Protein AF-A0A810N8V6-F1 (afdb_monomer)

Nearest PDB structures (foldseek):
  2ius-assembly6_F  TM=7.523E-01  e=1.263E-11  Escherichia coli
  6sgz-assembly1_J  TM=6.061E-01  e=1.588E-03  Mycolicibacterium smegmatis MC2 155
  3io5-assembly1_B  TM=4.796E-01  e=1.203E-01  Tequatrovirus T4
  6xav-assembly1_A  TM=4.890E-01  e=9.787E-02  Escherichia coli K-12
  3k6c-assembly1_A  TM=7.270E-01  e=9.592E+00  Nitrosomonas europaea

Mean predicted aligned error: 21.1 Å

Radius of gyration: 63.42 Å; Cα contacts (8 Å, |Δi|>4): 2040; chains: 1; bounding box: 118×64×229 Å

Solvent-accessible surface area (backbone atoms only — not comparable to full-atom values): 68184 Å² total; per-residue (Å²): 137,51,73,66,54,55,51,58,44,53,60,45,55,66,49,69,72,46,63,60,70,58,46,52,49,51,37,53,52,29,50,57,47,32,54,49,38,54,48,51,62,73,71,54,90,54,77,85,54,48,65,56,44,47,52,52,31,54,50,33,51,50,52,32,50,54,45,49,53,50,50,51,52,51,49,51,50,35,38,74,74,73,64,51,84,79,88,74,75,79,82,73,81,77,78,79,77,77,89,75,78,85,81,88,84,80,93,77,92,73,85,80,90,84,82,79,86,78,96,72,89,76,84,57,65,48,29,52,52,46,15,48,29,54,75,46,66,84,70,71,84,83,69,95,64,90,48,54,92,37,30,66,52,38,43,33,52,38,17,47,21,53,58,71,70,36,64,70,53,35,48,47,66,60,36,50,38,56,54,76,38,52,48,34,19,58,67,57,25,55,62,55,41,34,54,52,45,15,66,75,65,76,43,75,55,38,73,85,44,46,68,60,51,47,76,70,38,53,67,68,47,37,76,65,28,67,60,56,62,79,64,42,61,55,44,54,46,27,56,47,21,74,39,79,64,76,86,74,62,92,88,57,79,85,79,61,75,58,57,53,10,52,50,38,27,50,51,40,9,52,48,30,50,76,68,71,51,59,56,71,82,77,55,83,94,80,79,84,81,93,82,86,82,83,88,82,87,90,82,88,87,88,87,88,87,87,83,85,88,79,87,81,82,86,88,86,88,83,89,80,91,89,90,92,81,90,87,88,84,89,88,87,88,80,88,88,82,88,82,87,80,93,80,61,63,68,61,56,49,64,48,55,54,50,53,54,50,47,54,52,52,50,64,48,47,56,56,47,54,53,50,48,54,51,44,52,62,45,53,56,46,49,50,53,51,51,61,50,55,68,51,46,58,61,52,54,49,48,53,50,53,52,50,47,48,58,49,51,51,57,46,48,54,51,50,42,58,51,42,51,54,46,31,57,48,37,49,70,38,8,52,58,22,17,48,48,56,80,95,74,51,54,74,43,53,46,56,60,52,58,77,70,40,32,35,44,54,28,26,32,76,52,90,99,44,79,67,26,61,32,66,44,46,36,66,58,57,15,23,39,38,43,46,70,77,32,61,68,64,42,53,27,47,51,53,36,52,52,49,25,54,57,22,28,34,45,67,70,40,58,32,38,36,38,34,16,57,85,58,76,40,57,95,48,55,53,50,52,54,18,34,90,56,74,34,35,45,81,39,57,73,86,38,60,54,60,56,39,50,54,51,48,54,47,44,50,50,38,51,63,74,73,29,61,81,82,34,93,22,53,65,55,41,7,60,74,66,57,46,65,94,68,58,37,36,38,39,34,37,46,45,70,77,87,71,49,76,64,48,47,56,38,51,55,47,42,66,75,52,14,23,41,58,28,33,32,44,43,31,28,76,58,89,76,77,88,42,96,44,36,39,36,39,38,24,37,92,94,51,28,28,41,37,44,73,86,45,66,94,68,36,51,67,30,51,63,56,77,61,66,55,62,66,60,47,33,50,52,26,42,52,36,23,52,49,47,64,67,47,76,81,68,56,59,46,72,76,48,43,64,57,87,87,54,43,47,68,51,76,46,58,77,30,47,71,28,33,47,27,34,24,98,82,76,43,76,35,70,50,62,40,20,78,74,33,27,20,37,38,36,31,23,40,87,94,28,44,63,70,30,50,52,38,31,40,52,53,22,35,62,37,30,29,36,60,67,40,31,33,35,36,40,37,31,41,42,93,51,69,79,70,56,75,44,26,64,45,100,85,50,80,48,29,37,48,31,31,54,36,35,37,25,31,32,64,86,40,44,58,38,58,38,28,46,46,53,48,53,54,49,52,49,47,58,46,51,55,53,19,54,75,70,77,37,76,36,45,46,52,32,44,74,79,36,72,92,51,93,74,43,34,35,42,38,35,30,36,40,44,38,62,48,52,54,80,85,56,71,62,20,51,53,39,50,55,43,48,38,51,41,56,71,56,18,33,46,58,33,40,26,49,35,40,26,35,58,46,65,63,48,49,50,65,48,64,79,36,58,78,47,52,69,38,36,20,20,22,35,25,18,29,61,30,62,85,62,37,32,99,89,39,62,71,23,60,81,40,50,82,43,29,33,39,39,15,57,56,50,15,40,69,91,36,60,42,57,26,39,39,29,69,35,69,54,64,66,70,46,51,52,52,30,50,49,49,37,71,69,45,61,95,83,58,56,81,29,48,72,44,49,59,87,59,72,52,46,54,89,76,30,62,60,55,68,71,50,55,46,58,86,87,72,55,80,63,63,93,90,54,39,60,45,28,30,38,18,37,34,60,49,83,80,57,48,51,44,64,49,62,48,42,71,36,75,12,40,23,38,38,35,32,27,74,57,57,71,56,49,47,13,25,52,42,37,24,50,57,38,41,53,43,43,46,55,93,82,55,43,43,35,40,40,30,44,36,40,83,90,44,41,70,58,52,47,61,40,44,65,75,43,53,87,35,40,44,84,40,33,54,83,48,43,32,54,53,26,42,53,53,34,46,33,73,68,77,66,70,53,88,49,40,34,40,38,41,33,40,32,56,66,61,30,51,67,51,22,60,40,75,49,98,92,38,28,18,42,56,24,44,52,48,33,43,54,56,19,11,60,50,38,31,30,48,41,34,28,23,69,28,74,66,53,50,33,45,62,60,60,30,95,83,37,75,55,68,37,45,33,24,39,36,32,33,65,51,49,21,74,64,44,36,79,70,76,47,73,84,91,64,86,43,60,97,51,77,55,46,90,73,34,26,44,36,37,38,70,92,78,45,95,60,69,44,55,26,30,35,21,44,82,126

Structure (mmCIF, N/CA/C/O backbone):
data_AF-A0A810N8V6-F1
#
_entry.id   AF-A0A810N8V6-F1
#
loop_
_atom_site.group_PDB
_atom_site.id
_atom_site.type_symbol
_atom_site.label_atom_id
_atom_site.label_alt_id
_atom_site.label_comp_id
_atom_site.label_asym_id
_atom_site.label_entity_id
_atom_site.label_seq_id
_atom_site.pdbx_PDB_ins_code
_atom_site.Cartn_x
_atom_site.Cartn_y
_atom_site.Cartn_z
_atom_site.occupancy
_atom_site.B_iso_or_equiv
_atom_site.auth_seq_id
_atom_site.auth_comp_id
_atom_site.auth_asym_id
_atom_site.auth_atom_id
_atom_site.pdbx_PDB_model_num
ATOM 1 N N . MET A 1 1 ? 67.828 -6.777 -132.792 1.00 45.94 1 MET A N 1
ATOM 2 C CA . MET A 1 1 ? 66.976 -6.906 -131.597 1.00 45.94 1 MET A CA 1
ATOM 3 C C . MET A 1 1 ? 65.536 -7.012 -132.075 1.00 45.94 1 MET A C 1
ATOM 5 O O . MET A 1 1 ? 65.231 -6.518 -133.157 1.00 45.94 1 MET A O 1
ATOM 9 N N . SER A 1 2 ? 64.736 -7.817 -131.392 1.00 46.09 2 SER A N 1
ATOM 10 C CA . SER A 1 2 ? 63.468 -8.371 -131.857 1.00 46.09 2 SER A CA 1
ATOM 11 C C . SER A 1 2 ? 62.278 -7.572 -131.338 1.00 46.09 2 SER A C 1
ATOM 13 O O . SER A 1 2 ? 62.307 -7.073 -130.220 1.00 46.09 2 SER A O 1
ATOM 15 N N . ILE A 1 3 ? 61.170 -7.593 -132.080 1.00 50.22 3 ILE A N 1
ATOM 16 C CA . ILE A 1 3 ? 59.855 -7.134 -131.597 1.00 50.22 3 ILE A CA 1
ATOM 17 C C . ILE A 1 3 ? 59.460 -7.860 -130.290 1.00 50.22 3 ILE A C 1
ATOM 19 O O . ILE A 1 3 ? 58.749 -7.309 -129.458 1.00 50.22 3 ILE A O 1
ATOM 23 N N . ILE A 1 4 ? 59.969 -9.080 -130.072 1.00 52.72 4 ILE A N 1
ATOM 24 C CA . ILE A 1 4 ? 59.790 -9.846 -128.827 1.00 52.72 4 ILE A CA 1
ATOM 25 C C . ILE A 1 4 ? 60.545 -9.206 -127.645 1.00 52.72 4 ILE A C 1
ATOM 27 O O . ILE A 1 4 ? 60.079 -9.295 -126.513 1.00 52.72 4 ILE A O 1
ATOM 31 N N . GLU A 1 5 ? 61.679 -8.540 -127.885 1.00 50.66 5 GLU A N 1
ATOM 32 C CA . GLU A 1 5 ? 62.449 -7.845 -126.844 1.00 50.66 5 GLU A CA 1
ATOM 33 C C . GLU A 1 5 ? 61.759 -6.533 -126.439 1.00 50.66 5 GLU A C 1
ATOM 35 O O . GLU A 1 5 ? 61.602 -6.293 -125.244 1.00 50.66 5 GLU A O 1
ATOM 40 N N . ASP A 1 6 ? 61.242 -5.754 -127.399 1.00 51.00 6 ASP A N 1
ATOM 41 C CA . ASP A 1 6 ? 60.481 -4.522 -127.124 1.00 51.00 6 ASP A CA 1
ATOM 42 C C . ASP A 1 6 ? 59.136 -4.809 -126.431 1.00 51.00 6 ASP A C 1
ATOM 44 O O . ASP A 1 6 ? 58.796 -4.172 -125.433 1.00 51.00 6 ASP A O 1
ATOM 48 N N . ILE A 1 7 ? 58.384 -5.821 -126.888 1.00 56.03 7 ILE A N 1
ATOM 49 C CA . ILE A 1 7 ? 57.173 -6.287 -126.186 1.00 56.03 7 ILE A CA 1
ATOM 50 C C . ILE A 1 7 ? 57.547 -6.819 -124.795 1.00 56.03 7 ILE A C 1
ATOM 52 O O . ILE A 1 7 ? 56.878 -6.506 -123.813 1.00 56.03 7 ILE A O 1
ATOM 56 N N . GLY A 1 8 ? 58.650 -7.562 -124.682 1.00 51.91 8 GLY A N 1
ATOM 57 C CA . GLY A 1 8 ? 59.185 -8.040 -123.408 1.00 51.91 8 GLY A CA 1
ATOM 58 C C . GLY A 1 8 ? 59.724 -6.936 -122.490 1.00 51.91 8 GLY A C 1
ATOM 59 O O . GLY A 1 8 ? 59.955 -7.209 -121.313 1.00 51.91 8 GLY A O 1
ATOM 60 N N . ALA A 1 9 ? 59.939 -5.714 -122.981 1.00 54.56 9 ALA A N 1
ATOM 61 C CA . ALA A 1 9 ? 60.251 -4.533 -122.178 1.00 54.56 9 ALA A CA 1
ATOM 62 C C . ALA A 1 9 ? 58.965 -3.813 -121.744 1.00 54.56 9 ALA A C 1
ATOM 64 O O . ALA A 1 9 ? 58.788 -3.551 -120.557 1.00 54.56 9 ALA A O 1
ATOM 65 N N . LEU A 1 10 ? 58.024 -3.592 -122.670 1.00 53.19 10 LEU A N 1
ATOM 66 C CA . LEU A 1 10 ? 56.715 -2.986 -122.388 1.00 53.19 10 LEU A CA 1
ATOM 67 C C . LEU A 1 10 ? 55.891 -3.792 -121.370 1.00 53.19 10 LEU A C 1
ATOM 69 O O . LEU A 1 10 ? 55.292 -3.208 -120.473 1.00 53.19 10 LEU A O 1
ATOM 73 N N . VAL A 1 11 ? 55.898 -5.126 -121.461 1.00 54.75 11 VAL A N 1
ATOM 74 C CA . VAL A 1 11 ? 55.199 -6.008 -120.505 1.00 54.75 11 VAL A CA 1
ATOM 75 C C . VAL A 1 11 ? 55.878 -6.024 -119.126 1.00 54.75 11 VAL A C 1
ATOM 77 O O . VAL A 1 11 ? 55.204 -6.280 -118.135 1.00 54.75 11 VAL A O 1
ATOM 80 N N . ARG A 1 12 ? 57.178 -5.698 -119.031 1.00 54.50 12 ARG A N 1
ATOM 81 C CA . ARG A 1 12 ? 57.859 -5.491 -117.739 1.00 54.50 12 ARG A CA 1
ATOM 82 C C . ARG A 1 12 ? 57.558 -4.114 -117.147 1.00 54.50 12 ARG A C 1
ATOM 84 O O . ARG A 1 12 ? 57.139 -4.060 -116.001 1.00 54.50 12 ARG A O 1
ATOM 91 N N . ALA A 1 13 ? 57.632 -3.041 -117.935 1.00 54.59 13 ALA A N 1
ATOM 92 C CA . ALA A 1 13 ? 57.249 -1.702 -117.476 1.00 54.59 13 ALA A CA 1
ATOM 93 C C . ALA A 1 13 ? 55.793 -1.660 -116.964 1.00 54.59 13 ALA A C 1
ATOM 95 O O . ALA A 1 13 ? 55.529 -1.173 -115.870 1.00 54.59 13 ALA A O 1
ATOM 96 N N . ALA A 1 14 ? 54.859 -2.285 -117.691 1.00 53.22 14 ALA A N 1
ATOM 97 C CA . ALA A 1 14 ? 53.463 -2.413 -117.265 1.00 53.22 14 ALA A CA 1
ATOM 98 C C . ALA A 1 14 ? 53.242 -3.366 -116.067 1.00 53.22 14 ALA A C 1
ATOM 100 O O . ALA A 1 14 ? 52.138 -3.412 -115.526 1.00 53.22 14 ALA A O 1
ATOM 101 N N . ALA A 1 15 ? 54.256 -4.142 -115.664 1.00 54.34 15 ALA A N 1
ATOM 102 C CA . ALA A 1 15 ? 54.246 -4.937 -114.436 1.00 54.34 15 ALA A CA 1
ATOM 103 C C . ALA A 1 15 ? 54.852 -4.166 -113.248 1.00 54.34 15 ALA A C 1
ATOM 105 O O . ALA A 1 15 ? 54.362 -4.321 -112.132 1.00 54.34 15 ALA A O 1
ATOM 106 N N . ASP A 1 16 ? 55.849 -3.307 -113.486 1.00 56.72 16 ASP A N 1
ATOM 107 C CA . ASP A 1 16 ? 56.419 -2.401 -112.478 1.00 56.72 16 ASP A CA 1
ATOM 108 C C . ASP A 1 16 ? 55.405 -1.321 -112.031 1.00 56.72 16 ASP A C 1
ATOM 110 O O . ASP A 1 16 ? 55.405 -0.919 -110.868 1.00 56.72 16 ASP A O 1
ATOM 114 N N . ASP A 1 17 ? 54.480 -0.918 -112.915 1.00 55.84 17 ASP A N 1
ATOM 115 C CA . ASP A 1 17 ? 53.338 -0.039 -112.596 1.00 55.84 17 ASP A CA 1
ATOM 116 C C . ASP A 1 17 ? 52.238 -0.716 -111.740 1.00 55.84 17 ASP A C 1
ATOM 118 O O . ASP A 1 17 ? 51.330 -0.041 -111.240 1.00 55.84 17 ASP A O 1
ATOM 122 N N . LEU A 1 18 ? 52.271 -2.043 -111.540 1.00 57.22 18 LEU A N 1
ATOM 123 C CA . LEU A 1 18 ? 51.284 -2.724 -110.692 1.00 57.22 18 LEU A CA 1
ATOM 124 C C . LEU A 1 18 ? 51.593 -2.485 -109.202 1.00 57.22 18 LEU A C 1
ATOM 126 O O . LEU A 1 18 ? 52.727 -2.677 -108.761 1.00 57.22 18 LEU A O 1
ATOM 130 N N . PRO A 1 19 ? 50.591 -2.168 -108.356 1.00 64.19 19 PRO A N 1
ATOM 131 C CA . PRO A 1 19 ? 50.809 -1.743 -106.970 1.00 64.19 19 PRO A CA 1
ATOM 132 C C . PRO A 1 19 ? 51.178 -2.889 -106.004 1.00 64.19 19 PRO A C 1
ATOM 134 O O . PRO A 1 19 ? 50.868 -2.812 -104.817 1.00 64.19 19 PRO A O 1
ATOM 137 N N . ALA A 1 20 ? 51.842 -3.953 -106.465 1.00 62.75 20 ALA A N 1
ATOM 138 C CA . ALA A 1 20 ? 52.192 -5.132 -105.667 1.00 62.75 20 ALA A CA 1
ATOM 139 C C . ALA A 1 20 ? 52.980 -4.773 -104.392 1.00 62.75 20 ALA A C 1
ATOM 141 O O . ALA A 1 20 ? 52.662 -5.258 -103.305 1.00 62.75 20 ALA A O 1
ATOM 142 N N . ASP A 1 21 ? 53.948 -3.859 -104.503 1.00 57.22 21 ASP A N 1
ATOM 143 C CA . ASP A 1 21 ? 54.753 -3.399 -103.367 1.00 57.22 21 ASP A CA 1
ATOM 144 C C . ASP A 1 21 ? 53.947 -2.505 -102.400 1.00 57.22 21 ASP A C 1
ATOM 146 O O . ASP A 1 21 ? 54.147 -2.533 -101.185 1.00 57.22 21 ASP A O 1
ATOM 150 N N . GLN A 1 22 ? 52.955 -1.765 -102.912 1.00 64.81 22 GLN A N 1
ATOM 151 C CA . GLN A 1 22 ? 52.027 -0.978 -102.091 1.00 64.81 22 GLN A CA 1
ATOM 152 C C . GLN A 1 22 ? 51.029 -1.882 -101.349 1.00 64.81 22 GLN A C 1
ATOM 154 O O . GLN A 1 22 ? 50.771 -1.664 -100.167 1.00 64.81 22 GLN A O 1
ATOM 159 N N . VAL A 1 23 ? 50.524 -2.934 -102.005 1.00 66.25 23 VAL A N 1
ATOM 160 C CA . VAL A 1 23 ? 49.670 -3.973 -101.404 1.00 66.25 23 VAL A CA 1
ATOM 161 C C . VAL A 1 23 ? 50.425 -4.723 -100.303 1.00 66.25 23 VAL A C 1
ATOM 163 O O . VAL A 1 23 ? 49.883 -4.905 -99.214 1.00 66.25 23 VAL A O 1
ATOM 166 N N . ALA A 1 24 ? 51.694 -5.082 -100.530 1.00 62.81 24 ALA A N 1
ATOM 167 C CA . ALA A 1 24 ? 52.543 -5.721 -99.524 1.00 62.81 24 ALA A CA 1
ATOM 168 C C . ALA A 1 24 ? 52.785 -4.821 -98.294 1.00 62.81 24 ALA A C 1
ATOM 170 O O . ALA A 1 24 ? 52.676 -5.283 -97.155 1.00 62.81 24 ALA A O 1
ATOM 171 N N . ARG A 1 25 ? 53.038 -3.520 -98.497 1.00 64.06 25 ARG A N 1
ATOM 172 C CA . ARG A 1 25 ? 53.161 -2.542 -97.398 1.00 64.06 25 ARG A CA 1
ATOM 173 C C . ARG A 1 25 ? 51.830 -2.324 -96.670 1.00 64.06 25 ARG A C 1
ATOM 175 O O . ARG A 1 25 ? 51.817 -2.249 -95.445 1.00 64.06 25 ARG A O 1
ATOM 182 N N . ALA A 1 26 ? 50.704 -2.264 -97.383 1.00 61.84 26 ALA A N 1
ATOM 183 C CA . ALA A 1 26 ? 49.375 -2.147 -96.778 1.00 61.84 26 ALA A CA 1
ATOM 184 C C . ALA A 1 26 ? 49.026 -3.372 -95.910 1.00 61.84 26 ALA A C 1
ATOM 186 O O . ALA A 1 26 ? 48.481 -3.215 -94.819 1.00 61.84 26 ALA A O 1
ATOM 187 N N . LEU A 1 27 ? 49.407 -4.575 -96.353 1.00 64.88 27 LEU A N 1
ATOM 188 C CA . LEU A 1 27 ? 49.325 -5.817 -95.579 1.00 64.88 27 LEU A CA 1
ATOM 189 C C . LEU A 1 27 ? 50.144 -5.758 -94.284 1.00 64.88 27 LEU A C 1
ATOM 191 O O . LEU A 1 27 ? 49.609 -6.053 -93.218 1.00 64.88 27 LEU A O 1
ATOM 195 N N . ASP A 1 28 ? 51.409 -5.341 -94.357 1.00 64.06 28 ASP A N 1
ATOM 196 C CA . ASP A 1 28 ? 52.279 -5.165 -93.186 1.00 64.06 28 ASP A CA 1
ATOM 197 C C . ASP A 1 28 ? 51.711 -4.132 -92.191 1.00 64.06 28 ASP A C 1
ATOM 199 O O . ASP A 1 28 ? 51.646 -4.390 -90.986 1.00 64.06 28 ASP A O 1
ATOM 203 N N . HIS A 1 29 ? 51.213 -2.996 -92.689 1.00 60.81 29 HIS A N 1
ATOM 204 C CA . HIS A 1 29 ? 50.565 -1.976 -91.864 1.00 60.81 29 HIS A CA 1
ATOM 205 C C . HIS A 1 29 ? 49.273 -2.475 -91.198 1.00 60.81 29 HIS A C 1
ATOM 207 O O . HIS A 1 29 ? 49.065 -2.196 -90.016 1.00 60.81 29 HIS A O 1
ATOM 213 N N . LEU A 1 30 ? 48.425 -3.228 -91.907 1.00 65.94 30 LEU A N 1
ATOM 214 C CA . LEU A 1 30 ? 47.201 -3.809 -91.342 1.00 65.94 30 LEU A CA 1
ATOM 215 C C . LEU A 1 30 ? 47.496 -4.929 -90.343 1.00 65.94 30 LEU A C 1
ATOM 217 O O . LEU A 1 30 ? 46.826 -5.007 -89.316 1.00 65.94 30 LEU A O 1
ATOM 221 N N . GLN A 1 31 ? 48.524 -5.746 -90.580 1.00 64.62 31 GLN A N 1
ATOM 222 C CA . GLN A 1 31 ? 48.940 -6.779 -89.634 1.00 64.62 31 GLN A CA 1
ATOM 223 C C . GLN A 1 31 ? 49.467 -6.143 -88.335 1.00 64.62 31 GLN A C 1
ATOM 225 O O . GLN A 1 31 ? 48.996 -6.483 -87.252 1.00 64.62 31 GLN A O 1
ATOM 230 N N . LYS A 1 32 ? 50.315 -5.107 -88.437 1.00 61.41 32 LYS A N 1
ATOM 231 C CA . LYS A 1 32 ? 50.772 -4.293 -87.292 1.00 61.41 32 LYS A CA 1
ATOM 232 C C . LYS A 1 32 ? 49.639 -3.540 -86.582 1.00 61.41 32 LYS A C 1
ATOM 234 O O . LYS A 1 32 ? 49.730 -3.305 -85.376 1.00 61.41 32 LYS A O 1
ATOM 239 N N . ALA A 1 33 ? 48.583 -3.150 -87.298 1.00 57.28 33 ALA A N 1
ATOM 240 C CA . ALA A 1 33 ? 47.382 -2.570 -86.698 1.00 57.28 33 ALA A CA 1
ATOM 241 C C . ALA A 1 33 ? 46.572 -3.627 -85.929 1.00 57.28 33 ALA A C 1
ATOM 243 O O . ALA A 1 33 ? 46.208 -3.381 -84.781 1.00 57.28 33 ALA A O 1
ATOM 244 N N . GLY A 1 34 ? 46.362 -4.813 -86.509 1.00 58.31 34 GLY A N 1
ATOM 245 C CA . GLY A 1 34 ? 45.707 -5.947 -85.853 1.00 58.31 34 GLY A CA 1
ATOM 246 C C . GLY A 1 34 ? 46.445 -6.407 -84.594 1.00 58.31 34 GLY A C 1
ATOM 247 O O . GLY A 1 34 ? 45.824 -6.570 -83.549 1.00 58.31 34 GLY A O 1
ATOM 248 N N . ASP A 1 35 ? 47.775 -6.520 -84.638 1.00 58.19 35 ASP A N 1
ATOM 249 C CA . ASP A 1 35 ? 48.593 -6.854 -83.463 1.00 58.19 35 ASP A CA 1
ATOM 250 C C . ASP A 1 35 ? 48.444 -5.817 -82.339 1.00 58.19 35 ASP A C 1
ATOM 252 O O . ASP A 1 35 ? 48.271 -6.181 -81.174 1.00 58.19 35 ASP A O 1
ATOM 256 N N . ARG A 1 36 ? 48.423 -4.521 -82.678 1.00 54.66 36 ARG A N 1
ATOM 257 C CA . ARG A 1 36 ? 48.182 -3.445 -81.704 1.00 54.66 36 ARG A CA 1
ATOM 258 C C . ARG A 1 36 ? 46.760 -3.453 -81.150 1.00 54.66 36 ARG A C 1
ATOM 260 O O . ARG A 1 36 ? 46.605 -3.258 -79.951 1.00 54.66 36 ARG A O 1
ATOM 267 N N . LEU A 1 37 ? 45.740 -3.695 -81.973 1.00 61.38 37 LEU A N 1
ATOM 268 C CA . LEU A 1 37 ? 44.348 -3.797 -81.516 1.00 61.38 37 LEU A CA 1
ATOM 269 C C . LEU A 1 37 ? 44.150 -5.006 -80.592 1.00 61.38 37 LEU A C 1
ATOM 271 O O . LEU A 1 37 ? 43.503 -4.880 -79.554 1.00 61.38 37 LEU A O 1
ATOM 275 N N . ARG A 1 38 ? 44.772 -6.150 -80.909 1.00 56.12 38 ARG A N 1
ATOM 276 C CA . ARG A 1 38 ? 44.753 -7.349 -80.058 1.00 56.12 38 ARG A CA 1
ATOM 277 C C . ARG A 1 38 ? 45.457 -7.114 -78.719 1.00 56.12 38 ARG A C 1
ATOM 279 O O . ARG A 1 38 ? 44.896 -7.505 -77.700 1.00 56.12 38 ARG A O 1
ATOM 286 N N . TRP A 1 39 ? 46.597 -6.417 -78.703 1.00 50.66 39 TRP A N 1
ATOM 287 C CA . TRP A 1 39 ? 47.280 -6.024 -77.463 1.00 50.66 39 TRP A CA 1
ATOM 288 C C . TRP A 1 39 ? 46.471 -5.006 -76.638 1.00 50.66 39 TRP A C 1
ATOM 290 O O . TRP A 1 39 ? 46.232 -5.232 -75.457 1.00 50.66 39 TRP A O 1
ATOM 300 N N . VAL A 1 40 ? 45.943 -3.939 -77.253 1.00 50.41 40 VAL A N 1
ATOM 301 C CA . VAL A 1 40 ? 45.077 -2.958 -76.562 1.00 50.41 40 VAL A CA 1
ATOM 302 C C . VAL A 1 40 ? 43.825 -3.625 -75.980 1.00 50.41 40 VAL A C 1
ATOM 304 O O . VAL A 1 40 ? 43.399 -3.273 -74.885 1.00 50.41 40 VAL A O 1
ATOM 307 N N . ARG A 1 41 ? 43.261 -4.638 -76.652 1.00 59.44 41 ARG A N 1
ATOM 308 C CA . ARG A 1 41 ? 42.148 -5.440 -76.120 1.00 59.44 41 ARG A CA 1
ATOM 309 C C . ARG A 1 41 ? 42.545 -6.310 -74.915 1.00 59.44 41 ARG A C 1
ATOM 311 O O . ARG A 1 41 ? 41.675 -6.620 -74.112 1.00 59.44 41 ARG A O 1
ATOM 318 N N . GLN A 1 42 ? 43.813 -6.706 -74.781 1.00 47.62 42 GLN A N 1
ATOM 319 C CA . GLN A 1 42 ? 44.315 -7.456 -73.618 1.00 47.62 42 GLN A CA 1
ATOM 320 C C . GLN A 1 42 ? 44.616 -6.550 -72.412 1.00 47.62 42 GLN A C 1
ATOM 322 O O . GLN A 1 42 ? 44.407 -6.976 -71.283 1.00 47.62 42 GLN A O 1
ATOM 327 N N . GLU A 1 43 ? 45.055 -5.309 -72.642 1.00 40.84 43 GLU A N 1
ATOM 328 C CA . GLU A 1 43 ? 45.410 -4.342 -71.584 1.00 40.84 43 GLU A CA 1
ATOM 329 C C . GLU A 1 43 ? 44.251 -3.391 -71.192 1.00 40.84 43 GLU A C 1
ATOM 331 O O . GLU A 1 43 ? 44.399 -2.554 -70.301 1.00 40.84 43 GLU A O 1
ATOM 336 N N . SER A 1 44 ? 43.092 -3.457 -71.865 1.00 44.22 44 SER A N 1
ATOM 337 C CA . SER A 1 44 ? 41.970 -2.536 -71.620 1.00 44.22 44 SER A CA 1
ATOM 338 C C . SER A 1 44 ? 41.206 -2.865 -70.335 1.00 44.22 44 SER A C 1
ATOM 340 O O . SER A 1 44 ? 40.466 -3.845 -70.266 1.00 44.22 44 SER A O 1
ATOM 342 N N . ALA A 1 45 ? 41.289 -1.970 -69.349 1.00 37.81 45 ALA A N 1
ATOM 343 C CA . ALA A 1 45 ? 40.558 -2.066 -68.084 1.00 37.81 45 ALA A CA 1
ATOM 344 C C . ALA A 1 45 ? 39.067 -1.650 -68.159 1.00 37.81 45 ALA A C 1
ATOM 346 O O . ALA A 1 45 ? 38.384 -1.670 -67.137 1.00 37.81 45 ALA A O 1
ATOM 347 N N . ASN A 1 46 ? 38.546 -1.257 -69.331 1.00 38.62 46 ASN A N 1
ATOM 348 C CA . ASN A 1 46 ? 37.148 -0.835 -69.500 1.00 38.62 46 ASN A CA 1
ATOM 349 C C . ASN A 1 46 ? 36.343 -1.860 -70.334 1.00 38.62 46 ASN A C 1
ATOM 351 O O . ASN A 1 46 ? 36.574 -1.955 -71.545 1.00 38.62 46 ASN A O 1
ATOM 355 N N . PRO A 1 47 ? 35.367 -2.582 -69.737 1.00 44.22 47 PRO A N 1
ATOM 356 C CA . PRO A 1 47 ? 34.557 -3.581 -70.441 1.00 44.22 47 PRO A CA 1
ATOM 357 C C . PRO A 1 47 ? 33.756 -3.034 -71.631 1.00 44.22 47 PRO A C 1
ATOM 359 O O . PRO A 1 47 ? 33.559 -3.752 -72.610 1.00 44.22 47 PRO A O 1
ATOM 362 N N . MET A 1 48 ? 33.318 -1.769 -71.578 1.00 40.00 48 MET A N 1
ATOM 363 C CA . MET A 1 48 ? 32.422 -1.180 -72.586 1.00 40.00 48 MET A CA 1
ATOM 364 C C . MET A 1 48 ? 33.065 -1.064 -73.976 1.00 40.00 48 MET A C 1
ATOM 366 O O . MET A 1 48 ? 32.363 -1.179 -74.974 1.00 40.00 48 MET A O 1
ATOM 370 N N . GLY A 1 49 ? 34.390 -0.881 -74.055 1.00 44.34 49 GLY A N 1
ATOM 371 C CA . GLY A 1 49 ? 35.117 -0.740 -75.326 1.00 44.34 49 GLY A CA 1
ATOM 372 C C . GLY A 1 49 ? 35.564 -2.064 -75.962 1.00 44.34 49 GLY A C 1
ATOM 373 O O . GLY A 1 49 ? 36.040 -2.082 -77.097 1.00 44.34 49 GLY A O 1
ATOM 374 N N . VAL A 1 50 ? 35.427 -3.198 -75.263 1.00 53.06 50 VAL A N 1
ATOM 375 C CA . VAL A 1 50 ? 35.875 -4.516 -75.760 1.00 53.06 50 VAL A CA 1
ATOM 376 C C . VAL A 1 50 ? 35.120 -4.984 -77.022 1.00 53.06 50 VAL A C 1
ATOM 378 O O . VAL A 1 50 ? 35.779 -5.531 -77.917 1.00 53.06 50 VAL A O 1
ATOM 381 N N . PRO A 1 51 ? 33.794 -4.759 -77.177 1.00 44.94 51 PRO A N 1
ATOM 382 C CA . PRO A 1 51 ? 33.080 -5.058 -78.421 1.00 44.94 51 PRO A CA 1
ATOM 383 C C . PRO A 1 51 ? 33.588 -4.224 -79.603 1.00 44.94 51 PRO A C 1
ATOM 385 O O . PRO A 1 51 ? 33.796 -4.757 -80.690 1.00 44.94 51 PRO A O 1
ATOM 388 N N . GLU A 1 52 ? 33.854 -2.936 -79.381 1.00 50.38 52 GLU A N 1
ATOM 389 C CA . GLU A 1 52 ? 34.294 -1.986 -80.409 1.00 50.38 52 GLU A CA 1
ATOM 390 C C . GLU A 1 52 ? 35.726 -2.285 -80.875 1.00 50.38 52 GLU A C 1
ATOM 392 O O . GLU A 1 52 ? 35.990 -2.357 -82.075 1.00 50.38 52 GLU A O 1
ATOM 397 N N . LEU A 1 53 ? 36.638 -2.573 -79.937 1.00 54.19 53 LEU A N 1
ATOM 398 C CA . LEU A 1 53 ? 37.994 -3.054 -80.231 1.00 54.19 53 LEU A CA 1
ATOM 399 C C . LEU A 1 53 ? 37.983 -4.398 -80.974 1.00 54.19 53 LEU A C 1
ATOM 401 O O . LEU A 1 53 ? 38.810 -4.625 -81.862 1.00 54.19 53 LEU A O 1
ATOM 405 N N . SER A 1 54 ? 37.040 -5.286 -80.651 1.00 54.03 54 SER A N 1
ATOM 406 C CA . SER A 1 54 ? 36.886 -6.565 -81.354 1.00 54.03 54 SER A CA 1
ATOM 407 C C . SER A 1 54 ? 36.368 -6.355 -82.778 1.00 54.03 54 SER A C 1
ATOM 409 O O . SER A 1 54 ? 36.971 -6.875 -83.714 1.00 54.03 54 SER A O 1
ATOM 411 N N . ALA A 1 55 ? 35.350 -5.512 -82.975 1.00 50.12 55 ALA A N 1
ATOM 412 C CA . ALA A 1 55 ? 34.864 -5.138 -84.302 1.00 50.12 55 ALA A CA 1
ATOM 413 C C . ALA A 1 55 ? 35.946 -4.429 -85.141 1.00 50.12 55 ALA A C 1
ATOM 415 O O . ALA A 1 55 ? 36.080 -4.711 -86.332 1.00 50.12 55 ALA A O 1
ATOM 416 N N . ALA A 1 56 ? 36.760 -3.554 -84.543 1.00 54.84 56 ALA A N 1
ATOM 417 C CA . ALA A 1 56 ? 37.897 -2.923 -85.216 1.00 54.84 56 ALA A CA 1
ATOM 418 C C . ALA A 1 56 ? 38.969 -3.949 -85.630 1.00 54.84 56 ALA A C 1
ATOM 420 O O . ALA A 1 56 ? 39.515 -3.861 -86.731 1.00 54.84 56 ALA A O 1
ATOM 421 N N . THR A 1 57 ? 39.231 -4.951 -84.781 1.00 62.06 57 THR A N 1
ATOM 422 C CA . THR A 1 57 ? 40.147 -6.063 -85.092 1.00 62.06 57 THR A CA 1
ATOM 423 C C . THR A 1 57 ? 39.622 -6.888 -86.270 1.00 62.06 57 THR A C 1
ATOM 425 O O . THR A 1 57 ? 40.356 -7.099 -87.233 1.00 62.06 57 THR A O 1
ATOM 428 N N . GLU A 1 58 ? 38.341 -7.278 -86.259 1.00 54.09 58 GLU A N 1
ATOM 429 C CA . GLU A 1 58 ? 37.726 -8.037 -87.359 1.00 54.09 58 GLU A CA 1
ATOM 430 C C . GLU A 1 58 ? 37.744 -7.268 -88.691 1.00 54.09 58 GLU A C 1
ATOM 432 O O . GLU A 1 58 ? 37.997 -7.866 -89.739 1.00 54.09 58 GLU A O 1
ATOM 437 N N . HIS A 1 59 ? 37.539 -5.945 -88.678 1.00 56.62 59 HIS A N 1
ATOM 438 C CA . HIS A 1 59 ? 37.661 -5.117 -89.883 1.00 56.62 59 HIS A CA 1
ATOM 439 C C . HIS A 1 59 ? 39.107 -5.034 -90.395 1.00 56.62 59 HIS A C 1
ATOM 441 O O . HIS A 1 59 ? 39.324 -5.142 -91.603 1.00 56.62 59 HIS A O 1
ATOM 447 N N . ALA A 1 60 ? 40.098 -4.882 -89.509 1.00 60.22 60 ALA A N 1
ATOM 448 C CA . ALA A 1 60 ? 41.511 -4.846 -89.893 1.00 60.22 60 ALA A CA 1
ATOM 449 C C . ALA A 1 60 ? 41.981 -6.189 -90.484 1.00 60.22 60 ALA A C 1
ATOM 451 O O . ALA A 1 60 ? 42.634 -6.214 -91.530 1.00 60.22 60 ALA A O 1
ATOM 452 N N . GLU A 1 61 ? 41.592 -7.308 -89.867 1.00 62.16 61 GLU A N 1
ATOM 453 C CA . GLU A 1 61 ? 41.887 -8.658 -90.361 1.00 62.16 61 GLU A CA 1
ATOM 454 C C . GLU A 1 61 ? 41.154 -8.956 -91.682 1.00 62.16 61 GLU A C 1
ATOM 456 O O . GLU A 1 61 ? 41.752 -9.523 -92.599 1.00 62.16 61 GLU A O 1
ATOM 461 N N . SER A 1 62 ? 39.907 -8.496 -91.844 1.00 54.50 62 SER A N 1
ATOM 462 C CA . SER A 1 62 ? 39.150 -8.626 -93.102 1.00 54.50 62 SER A CA 1
ATOM 463 C C . SER A 1 62 ? 39.759 -7.809 -94.246 1.00 54.50 62 SER A C 1
ATOM 465 O O . SER A 1 62 ? 39.866 -8.307 -95.368 1.00 54.50 62 SER A O 1
ATOM 467 N N . ALA A 1 63 ? 40.206 -6.577 -93.976 1.00 53.88 63 ALA A N 1
ATOM 468 C CA . ALA A 1 63 ? 40.918 -5.750 -94.951 1.00 53.88 63 ALA A CA 1
ATOM 469 C C . ALA A 1 63 ? 42.271 -6.372 -95.339 1.00 53.88 63 ALA A C 1
ATOM 471 O O . ALA A 1 63 ? 42.616 -6.421 -96.521 1.00 53.88 63 ALA A O 1
ATOM 472 N N . GLY A 1 64 ? 43.000 -6.922 -94.360 1.00 60.69 64 GLY A N 1
ATOM 473 C CA . GLY A 1 64 ? 44.220 -7.690 -94.599 1.00 60.69 64 GLY A CA 1
ATOM 474 C C . GLY A 1 64 ? 43.964 -8.930 -95.460 1.00 60.69 64 GLY A C 1
ATOM 475 O O . GLY A 1 64 ? 44.715 -9.189 -96.397 1.00 60.69 64 GLY A O 1
ATOM 476 N N . TYR A 1 65 ? 42.873 -9.664 -95.218 1.00 58.34 65 TYR A N 1
ATOM 477 C CA . TYR A 1 65 ? 42.508 -10.815 -96.045 1.00 58.34 65 TYR A CA 1
ATOM 478 C C . TYR A 1 65 ? 42.157 -10.417 -97.489 1.00 58.34 65 TYR A C 1
ATOM 480 O O . TYR A 1 65 ? 42.617 -11.063 -98.429 1.00 58.34 65 TYR A O 1
ATOM 488 N N . ALA A 1 66 ? 41.405 -9.328 -97.684 1.00 55.47 66 ALA A N 1
ATOM 489 C CA . ALA A 1 66 ? 41.074 -8.819 -99.015 1.00 55.47 66 ALA A CA 1
ATOM 490 C C . ALA A 1 66 ? 42.325 -8.392 -99.808 1.00 55.47 66 ALA A C 1
ATOM 492 O O . ALA A 1 66 ? 42.446 -8.717 -100.988 1.00 55.47 66 ALA A O 1
ATOM 493 N N . LEU A 1 67 ? 43.287 -7.728 -99.156 1.00 64.06 67 LEU A N 1
ATOM 494 C CA . LEU A 1 67 ? 44.567 -7.366 -99.774 1.00 64.06 67 LEU A CA 1
ATOM 495 C C . LEU A 1 67 ? 45.462 -8.583 -100.042 1.00 64.06 67 LEU A C 1
ATOM 497 O O . LEU A 1 67 ? 46.153 -8.599 -101.056 1.00 64.06 67 LEU A O 1
ATOM 501 N N . ARG A 1 68 ? 45.418 -9.627 -99.202 1.00 64.44 68 ARG A N 1
ATOM 502 C CA . ARG A 1 68 ? 46.121 -10.894 -99.471 1.00 64.44 68 ARG A CA 1
ATOM 503 C C . ARG A 1 68 ? 45.542 -11.612 -100.689 1.00 64.44 68 ARG A C 1
ATOM 505 O O . ARG A 1 68 ? 46.307 -12.043 -101.539 1.00 64.44 68 ARG A O 1
ATOM 512 N N . LEU A 1 69 ? 44.217 -11.645 -100.833 1.00 62.62 69 LEU A N 1
ATOM 513 C CA . LEU A 1 69 ? 43.560 -12.192 -102.024 1.00 62.62 69 LEU A CA 1
ATOM 514 C C . LEU A 1 69 ? 43.891 -11.376 -103.290 1.00 62.62 69 LEU A C 1
ATOM 516 O O . LEU A 1 69 ? 44.099 -11.951 -104.355 1.00 62.62 69 LEU A O 1
ATOM 520 N N . ALA A 1 70 ? 43.996 -10.047 -103.181 1.00 59.81 70 ALA A N 1
ATOM 521 C CA . ALA A 1 70 ? 44.460 -9.198 -104.280 1.00 59.81 70 ALA A CA 1
ATOM 522 C C . ALA A 1 70 ? 45.943 -9.443 -104.625 1.00 59.81 70 ALA A C 1
ATOM 524 O O . ALA A 1 70 ? 46.302 -9.443 -105.800 1.00 59.81 70 ALA A O 1
ATOM 525 N N . GLN A 1 71 ? 46.797 -9.700 -103.628 1.00 67.88 71 GLN A N 1
ATOM 526 C CA . GLN A 1 71 ? 48.198 -10.083 -103.830 1.00 67.88 71 GLN A CA 1
ATOM 527 C C . GLN A 1 71 ? 48.322 -11.460 -104.504 1.00 67.88 71 GLN A C 1
ATOM 529 O O . GLN A 1 71 ? 49.121 -11.614 -105.423 1.00 67.88 71 GLN A O 1
ATOM 534 N N . GLU A 1 72 ? 47.506 -12.435 -104.093 1.00 64.62 72 GLU A N 1
ATOM 535 C CA . GLU A 1 72 ? 47.404 -13.760 -104.717 1.00 64.62 72 GLU A CA 1
ATOM 536 C C . GLU A 1 72 ? 46.952 -13.641 -106.183 1.00 64.62 72 GLU A C 1
ATOM 538 O O . GLU A 1 72 ? 47.604 -14.195 -107.063 1.00 64.62 72 GLU A O 1
ATOM 543 N N . GLN A 1 73 ? 45.923 -12.839 -106.480 1.00 64.06 73 GLN A N 1
ATOM 544 C CA . GLN A 1 73 ? 45.462 -12.609 -107.858 1.00 64.06 73 GLN A CA 1
ATOM 545 C C . GLN A 1 73 ? 46.464 -11.822 -108.718 1.00 64.06 73 GLN A C 1
ATOM 547 O O . GLN A 1 73 ? 46.599 -12.112 -109.906 1.00 64.06 73 GLN A O 1
ATOM 552 N N . LEU A 1 74 ? 47.203 -10.865 -108.145 1.00 60.41 74 LEU A N 1
ATOM 553 C CA . LEU A 1 74 ? 48.317 -10.199 -108.832 1.00 60.41 74 LEU A CA 1
ATOM 554 C C . LEU A 1 74 ? 49.452 -11.186 -109.139 1.00 60.41 74 LEU A C 1
ATOM 556 O O . LEU A 1 74 ? 49.993 -11.160 -110.242 1.00 60.41 74 LEU A O 1
ATOM 560 N N . ALA A 1 75 ? 49.781 -12.088 -108.211 1.00 58.28 75 ALA A N 1
ATOM 561 C CA . ALA A 1 75 ? 50.781 -13.132 -108.423 1.00 58.28 75 ALA A CA 1
ATOM 562 C C . ALA A 1 75 ? 50.334 -14.168 -109.473 1.00 58.28 75 ALA A C 1
ATOM 564 O O . ALA A 1 75 ? 51.131 -14.530 -110.337 1.00 58.28 75 ALA A O 1
ATOM 565 N N . GLU A 1 76 ? 49.066 -14.597 -109.462 1.00 60.78 76 GLU A N 1
ATOM 566 C CA . GLU A 1 76 ? 48.489 -15.451 -110.513 1.00 60.78 76 GLU A CA 1
ATOM 567 C C . GLU A 1 76 ? 48.485 -14.751 -111.879 1.00 60.78 76 GLU A C 1
ATOM 569 O O . GLU A 1 76 ? 48.821 -15.378 -112.882 1.00 60.78 76 GLU A O 1
ATOM 574 N N . TYR A 1 77 ? 48.161 -13.455 -111.938 1.00 58.44 77 TYR A N 1
ATOM 575 C CA . TYR A 1 77 ? 48.182 -12.675 -113.178 1.00 58.44 77 TYR A CA 1
ATOM 576 C C . TYR A 1 77 ? 49.605 -12.526 -113.737 1.00 58.44 77 TYR A C 1
ATOM 578 O O . TYR A 1 77 ? 49.831 -12.799 -114.917 1.00 58.44 77 TYR A O 1
ATOM 586 N N . LEU A 1 78 ? 50.580 -12.181 -112.886 1.00 60.62 78 LEU A N 1
ATOM 587 C CA . LEU A 1 78 ? 52.001 -12.122 -113.245 1.00 60.62 78 LEU A CA 1
ATOM 588 C C . LEU A 1 78 ? 52.523 -13.489 -113.716 1.00 60.62 78 LEU A C 1
ATOM 590 O O . LEU A 1 78 ? 53.211 -13.566 -114.732 1.00 60.62 78 LEU A O 1
ATOM 594 N N . ALA A 1 79 ? 52.144 -14.583 -113.048 1.00 56.34 79 ALA A N 1
ATOM 595 C CA . ALA A 1 79 ? 52.476 -15.937 -113.488 1.00 56.34 79 ALA A CA 1
ATOM 596 C C . ALA A 1 79 ? 51.824 -16.292 -114.840 1.00 56.34 79 ALA A C 1
ATOM 598 O O . ALA A 1 79 ? 52.486 -16.865 -115.706 1.00 56.34 79 ALA A O 1
ATOM 599 N N . ALA A 1 80 ? 50.562 -15.908 -115.061 1.00 51.00 80 ALA A N 1
ATOM 600 C CA . ALA A 1 80 ? 49.828 -16.175 -116.299 1.00 51.00 80 ALA A CA 1
ATOM 601 C C . ALA A 1 80 ? 50.395 -15.435 -117.527 1.00 51.00 80 ALA A C 1
ATOM 603 O O . ALA A 1 80 ? 50.276 -15.945 -118.642 1.00 51.00 80 ALA A O 1
ATOM 604 N N . ILE A 1 81 ? 51.045 -14.279 -117.336 1.00 56.81 81 ILE A N 1
ATOM 605 C CA . ILE A 1 81 ? 51.781 -13.559 -118.395 1.00 56.81 81 ILE A CA 1
ATOM 606 C C . ILE A 1 81 ? 53.269 -13.951 -118.490 1.00 56.81 81 ILE A C 1
ATOM 608 O O . ILE A 1 81 ? 54.010 -13.348 -119.263 1.00 56.81 81 ILE A O 1
ATOM 612 N N . GLY A 1 82 ? 53.716 -14.967 -117.742 1.00 49.62 82 GLY A N 1
ATOM 613 C CA . GLY A 1 82 ? 55.090 -15.484 -117.800 1.00 49.62 82 GLY A CA 1
ATOM 614 C C . GLY A 1 82 ? 56.126 -14.697 -116.985 1.00 49.62 82 GLY A C 1
ATOM 615 O O . GLY A 1 82 ? 57.320 -14.875 -117.205 1.00 49.62 82 GLY A O 1
ATOM 616 N N . LEU A 1 83 ? 55.688 -13.851 -116.046 1.00 59.09 83 LEU A N 1
ATOM 617 C CA . LEU A 1 83 ? 56.525 -13.067 -115.123 1.00 59.09 83 LEU A CA 1
ATOM 618 C C . LEU A 1 83 ? 56.453 -13.573 -113.663 1.00 59.09 83 LEU A C 1
ATOM 620 O O . LEU A 1 83 ? 56.738 -12.831 -112.723 1.00 59.09 83 LEU A O 1
ATOM 624 N N . GLY A 1 84 ? 56.069 -14.835 -113.450 1.00 52.69 84 GLY A N 1
ATOM 625 C CA . GLY A 1 84 ? 56.109 -15.469 -112.127 1.00 52.69 84 GLY A CA 1
ATOM 626 C C . GLY A 1 84 ? 57.547 -15.608 -111.606 1.00 52.69 84 GLY A C 1
ATOM 627 O O . GLY A 1 84 ? 58.446 -15.979 -1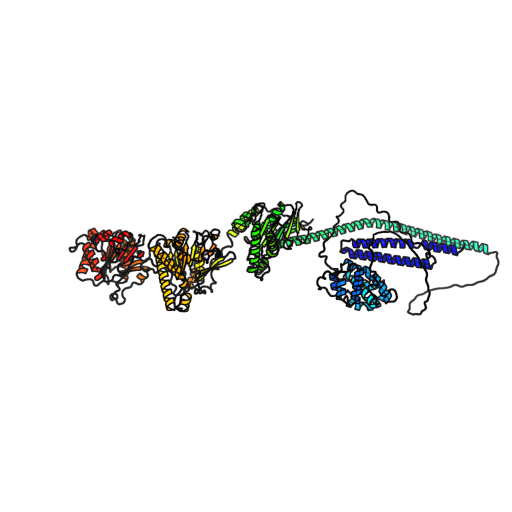12.358 1.00 52.69 84 GLY A O 1
ATOM 628 N N . GLN A 1 85 ? 57.781 -15.309 -110.324 1.00 47.94 85 GLN A N 1
ATOM 629 C CA . GLN A 1 85 ? 59.131 -15.326 -109.746 1.00 47.94 85 GLN A CA 1
ATOM 630 C C . GLN A 1 85 ? 59.623 -16.744 -109.412 1.00 47.94 85 GLN A C 1
ATOM 632 O O . GLN A 1 85 ? 59.436 -17.235 -108.298 1.00 47.94 85 GLN A O 1
ATOM 637 N N . ASP A 1 86 ? 60.339 -17.366 -110.346 1.00 31.75 86 ASP A N 1
ATOM 638 C CA . ASP A 1 86 ? 61.186 -18.524 -110.047 1.00 31.75 86 ASP A CA 1
ATOM 639 C C . ASP A 1 86 ? 62.418 -18.114 -109.212 1.00 31.75 86 ASP A C 1
ATOM 641 O O . ASP A 1 86 ? 63.176 -17.214 -109.574 1.00 31.75 86 ASP A O 1
ATOM 645 N N . GLY A 1 87 ? 62.669 -18.823 -108.106 1.00 39.44 87 GLY A N 1
ATOM 646 C CA . GLY A 1 87 ? 63.975 -18.827 -107.425 1.00 39.44 87 GLY A CA 1
ATOM 647 C C . GLY A 1 87 ? 64.293 -17.675 -106.455 1.00 39.44 87 GLY A C 1
ATOM 648 O O . GLY A 1 87 ? 65.432 -17.579 -105.993 1.00 39.44 87 GLY A O 1
ATOM 649 N N . GLY A 1 88 ? 63.327 -16.823 -106.098 1.00 31.73 88 GLY A N 1
ATOM 650 C CA . GLY A 1 88 ? 63.520 -15.731 -105.132 1.00 31.73 88 GLY A CA 1
ATOM 651 C C . GLY A 1 88 ? 63.665 -16.200 -103.674 1.00 31.73 88 GLY A C 1
ATOM 652 O O . GLY A 1 88 ? 62.708 -16.662 -103.056 1.00 31.73 88 GLY A O 1
ATOM 653 N N . ARG A 1 89 ? 64.858 -16.043 -103.085 1.00 27.20 89 ARG A N 1
ATOM 654 C CA . ARG A 1 89 ? 65.113 -16.237 -101.639 1.00 27.20 89 ARG A CA 1
ATOM 655 C C . ARG A 1 89 ? 64.257 -15.246 -100.824 1.00 27.20 89 ARG A C 1
ATOM 657 O O . ARG A 1 89 ? 64.247 -14.071 -101.188 1.00 27.20 89 ARG A O 1
ATOM 664 N N . PRO A 1 90 ? 63.585 -15.653 -99.725 1.00 31.20 90 PRO A N 1
ATOM 665 C CA . PRO A 1 90 ? 62.724 -14.743 -98.969 1.00 31.20 90 PRO A CA 1
ATOM 666 C C . PRO A 1 90 ? 63.519 -13.536 -98.440 1.00 31.20 90 PRO A C 1
ATOM 668 O O . PRO A 1 90 ? 64.665 -13.719 -98.007 1.00 31.20 90 PRO A O 1
ATOM 671 N N . PRO A 1 91 ? 62.940 -12.318 -98.460 1.00 32.50 91 PRO A N 1
ATOM 672 C CA . PRO A 1 91 ? 63.609 -11.126 -97.958 1.00 32.50 91 PRO A CA 1
ATOM 673 C C . PRO A 1 91 ? 63.956 -11.306 -96.478 1.00 32.50 91 PRO A C 1
ATOM 675 O O . PRO A 1 91 ? 63.156 -11.810 -95.688 1.00 32.50 91 PRO A O 1
ATOM 678 N N . ALA A 1 92 ? 65.180 -10.926 -96.111 1.00 29.16 92 ALA A N 1
ATOM 679 C CA . ALA A 1 92 ? 65.669 -11.091 -94.749 1.00 29.16 92 ALA A CA 1
ATOM 680 C C . ALA A 1 92 ? 64.834 -10.256 -93.758 1.00 29.16 92 ALA A C 1
ATOM 682 O O . ALA A 1 92 ? 64.410 -9.150 -94.107 1.00 29.16 92 ALA A O 1
ATOM 683 N N . PRO A 1 93 ? 64.627 -10.732 -92.514 1.00 29.69 93 PRO A N 1
ATOM 684 C CA . PRO A 1 93 ? 64.013 -9.909 -91.482 1.00 29.69 93 PRO A CA 1
ATOM 685 C C . PRO A 1 93 ? 64.866 -8.654 -91.270 1.00 29.69 93 PRO A C 1
ATOM 687 O O . PRO A 1 93 ? 66.061 -8.749 -90.981 1.00 29.69 93 PRO A O 1
ATOM 690 N N . VAL A 1 94 ? 64.247 -7.480 -91.420 1.00 30.48 94 VAL A N 1
ATOM 691 C CA . VAL A 1 94 ? 64.885 -6.194 -91.108 1.00 30.48 94 VAL A CA 1
ATOM 692 C C . VAL A 1 94 ? 65.355 -6.251 -89.649 1.00 30.48 94 VAL A C 1
ATOM 694 O O . VAL A 1 94 ? 64.549 -6.610 -88.785 1.00 30.48 94 VAL A O 1
ATOM 697 N N . PRO A 1 95 ? 66.635 -5.957 -89.350 1.00 30.55 95 PRO A N 1
ATOM 698 C CA . PRO A 1 95 ? 67.177 -6.154 -88.014 1.00 30.55 95 PRO A CA 1
ATOM 699 C C . PRO A 1 95 ? 66.405 -5.326 -86.987 1.00 30.55 95 PRO A C 1
ATOM 701 O O . PRO A 1 95 ? 66.179 -4.128 -87.167 1.00 30.55 95 PRO A O 1
ATOM 704 N N . SER A 1 96 ? 66.013 -5.974 -85.892 1.00 32.22 96 SER A N 1
ATOM 705 C CA . SER A 1 96 ? 65.367 -5.320 -84.760 1.00 32.22 96 SER A CA 1
ATOM 706 C C . SER A 1 96 ? 66.339 -4.327 -84.121 1.00 32.22 96 SER A C 1
ATOM 708 O O . SER A 1 96 ? 67.256 -4.739 -83.407 1.00 32.22 96 SER A O 1
ATOM 710 N N . GLY A 1 97 ? 66.136 -3.035 -84.393 1.00 28.50 97 GLY A N 1
ATOM 711 C CA . GLY A 1 97 ? 66.914 -1.947 -83.801 1.00 28.50 97 GLY A CA 1
ATOM 712 C C . GLY A 1 97 ? 66.968 -2.055 -82.275 1.00 28.50 97 GLY A C 1
ATOM 713 O O . GLY A 1 97 ? 65.996 -2.453 -81.631 1.00 28.50 97 GLY A O 1
ATOM 714 N N . GLU A 1 98 ? 68.134 -1.753 -81.712 1.00 29.23 98 GLU A N 1
ATOM 715 C CA . GLU A 1 98 ? 68.485 -2.115 -80.340 1.00 29.23 98 GLU A CA 1
ATOM 716 C C . GLU A 1 98 ? 67.548 -1.510 -79.285 1.00 29.23 98 GLU A C 1
ATOM 718 O O . GLU A 1 98 ? 67.134 -0.350 -79.362 1.00 29.23 98 GLU A O 1
ATOM 723 N N . ARG A 1 99 ? 67.287 -2.282 -78.221 1.00 31.33 99 ARG A N 1
ATOM 724 C CA . ARG A 1 99 ? 66.589 -1.808 -77.017 1.00 31.33 99 ARG A CA 1
ATOM 725 C C . ARG A 1 99 ? 67.469 -0.834 -76.220 1.00 31.33 99 ARG A C 1
ATOM 727 O O . ARG A 1 99 ? 68.005 -1.198 -75.173 1.00 31.33 99 ARG A O 1
ATOM 734 N N . ARG A 1 100 ? 67.587 0.419 -76.668 1.00 27.83 100 ARG A N 1
ATOM 735 C CA . ARG A 1 100 ? 68.119 1.497 -75.821 1.00 27.83 100 ARG A CA 1
ATOM 736 C C . ARG A 1 100 ? 67.185 1.726 -74.630 1.00 27.83 100 ARG A C 1
ATOM 738 O O . ARG A 1 100 ? 66.017 2.066 -74.807 1.00 27.83 100 ARG A O 1
ATOM 745 N N . ARG A 1 101 ? 67.712 1.554 -73.415 1.00 26.23 101 ARG A N 1
ATOM 746 C CA . ARG A 1 101 ? 67.093 2.077 -72.189 1.00 26.23 101 ARG A CA 1
ATOM 747 C C . ARG A 1 101 ? 67.199 3.609 -72.198 1.00 26.23 101 ARG A C 1
ATOM 749 O O . ARG A 1 101 ? 68.284 4.106 -72.491 1.00 26.23 101 ARG A O 1
ATOM 756 N N . PRO A 1 102 ? 66.142 4.352 -71.840 1.00 29.59 102 PRO A N 1
ATOM 757 C CA . PRO A 1 102 ? 66.276 5.723 -71.363 1.00 29.59 102 PRO A CA 1
ATOM 758 C C . PRO A 1 102 ? 66.805 5.724 -69.921 1.00 29.59 102 PRO A C 1
ATOM 760 O O . PRO A 1 102 ? 66.380 4.902 -69.107 1.00 29.59 102 PRO A O 1
ATOM 763 N N . GLU A 1 103 ? 67.692 6.661 -69.606 1.00 29.67 103 GLU A N 1
ATOM 764 C CA . GLU A 1 103 ? 68.050 7.025 -68.229 1.00 29.67 103 GLU A CA 1
ATOM 765 C C . GLU A 1 103 ? 67.172 8.207 -67.760 1.00 29.67 103 GLU A C 1
ATOM 767 O O . GLU A 1 103 ? 66.535 8.873 -68.578 1.00 29.67 103 GLU A O 1
ATOM 772 N N . ALA A 1 104 ? 67.077 8.437 -66.447 1.00 28.27 104 ALA A N 1
ATOM 773 C CA . ALA A 1 104 ? 66.264 9.514 -65.860 1.00 28.27 104 ALA A CA 1
ATOM 774 C C . ALA A 1 104 ? 67.042 10.849 -65.802 1.00 28.27 104 ALA A C 1
ATOM 776 O O . ALA A 1 104 ? 68.268 10.839 -65.791 1.00 28.27 104 ALA A O 1
ATOM 777 N N . GLY A 1 105 ? 66.420 12.031 -65.723 1.00 26.95 105 GLY A N 1
ATOM 778 C CA . GLY A 1 105 ? 64.989 12.384 -65.638 1.00 26.95 105 GLY A CA 1
ATOM 779 C C . GLY A 1 105 ? 64.768 13.826 -66.158 1.00 26.95 105 GLY A C 1
ATOM 780 O O . GLY A 1 105 ? 65.470 14.188 -67.102 1.00 26.95 105 GLY A O 1
ATOM 781 N N . PRO A 1 106 ? 63.873 14.677 -65.596 1.00 34.16 106 PRO A N 1
ATOM 782 C CA . PRO A 1 106 ? 63.136 14.551 -64.333 1.00 34.16 106 PRO A CA 1
ATOM 783 C C . PRO A 1 106 ? 61.598 14.431 -64.475 1.00 34.16 106 PRO A C 1
ATOM 785 O O . PRO A 1 106 ? 61.026 14.549 -65.551 1.00 34.16 106 PRO A O 1
ATOM 788 N N . GLU A 1 107 ? 60.968 14.185 -63.325 1.00 30.62 107 GLU A N 1
ATOM 789 C CA . GLU A 1 107 ? 59.553 14.345 -62.942 1.00 30.62 107 GLU A CA 1
ATOM 790 C C . GLU A 1 107 ? 58.466 14.630 -64.007 1.00 30.62 107 GLU A C 1
ATOM 792 O O . GLU A 1 107 ? 58.204 15.769 -64.387 1.00 30.62 107 GLU A O 1
ATOM 797 N N . GLN A 1 108 ? 57.643 13.609 -64.269 1.00 30.05 108 GLN A N 1
ATOM 798 C CA . GLN A 1 108 ? 56.180 13.742 -64.203 1.00 30.05 108 GLN A CA 1
ATOM 799 C C . GLN A 1 108 ? 55.560 12.409 -63.742 1.00 30.05 108 GLN A C 1
ATOM 801 O O . GLN A 1 108 ? 56.122 11.338 -63.975 1.00 30.05 108 GLN A O 1
ATOM 806 N N . ARG A 1 109 ? 54.452 12.466 -62.989 1.00 29.05 109 ARG A N 1
ATOM 807 C CA . ARG A 1 109 ? 53.939 11.319 -62.214 1.00 29.05 109 ARG A CA 1
ATOM 808 C C . ARG A 1 109 ? 53.277 10.263 -63.107 1.00 29.05 109 ARG A C 1
ATOM 810 O O . ARG A 1 109 ? 52.193 10.493 -63.632 1.00 29.05 109 ARG A O 1
ATOM 817 N N . GLY A 1 110 ? 53.886 9.082 -63.206 1.00 26.42 110 GLY A N 1
ATOM 818 C CA . GLY A 1 110 ? 53.217 7.884 -63.723 1.00 26.42 110 GLY A CA 1
ATOM 819 C C . GLY A 1 110 ? 52.334 7.217 -62.653 1.00 26.42 110 GLY A C 1
ATOM 820 O O . GLY A 1 110 ? 52.716 7.227 -61.479 1.00 26.42 110 GLY A O 1
ATOM 821 N N . PRO A 1 111 ? 51.181 6.621 -63.015 1.00 28.88 111 PRO A N 1
ATOM 822 C CA . PRO A 1 111 ? 50.370 5.843 -62.080 1.00 28.88 111 PRO A CA 1
ATOM 823 C C . PRO A 1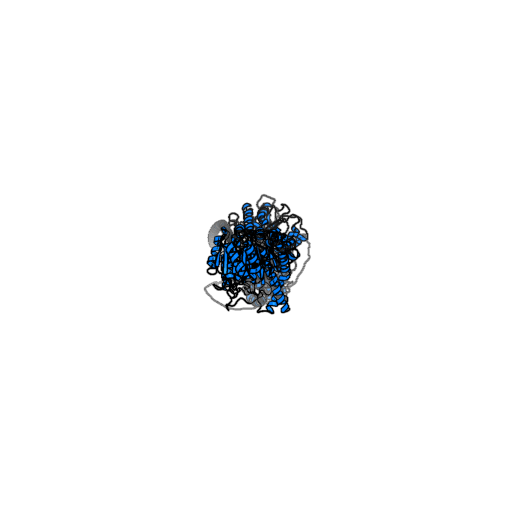 111 ? 51.126 4.590 -61.602 1.00 28.88 111 PRO A C 1
ATOM 825 O O . PRO A 1 111 ? 51.846 3.947 -62.368 1.00 28.88 111 PRO A O 1
ATOM 828 N N . GLN A 1 112 ? 50.978 4.249 -60.320 1.00 30.23 112 GLN A N 1
ATOM 829 C CA . GLN A 1 112 ? 51.663 3.104 -59.713 1.00 30.23 112 GLN A CA 1
ATOM 830 C C . GLN A 1 112 ? 51.115 1.758 -60.203 1.00 30.23 112 GLN A C 1
ATOM 832 O O . GLN A 1 112 ? 49.929 1.601 -60.482 1.00 30.23 112 GLN A O 1
ATOM 837 N N . LYS A 1 113 ? 52.001 0.756 -60.234 1.00 26.52 113 LYS A N 1
ATOM 838 C CA . LYS A 1 113 ? 51.637 -0.650 -60.438 1.00 26.52 113 LYS A CA 1
ATOM 839 C C . LYS A 1 113 ? 50.818 -1.154 -59.248 1.00 26.52 113 LYS A C 1
ATOM 841 O O . LYS A 1 113 ? 51.327 -1.163 -58.130 1.00 26.52 113 LYS A O 1
ATOM 846 N N . SER A 1 114 ? 49.615 -1.653 -59.502 1.00 25.84 114 SER A N 1
ATOM 847 C CA . SER A 1 114 ? 48.873 -2.508 -58.574 1.00 25.84 114 SER A CA 1
ATOM 848 C C . SER A 1 114 ? 49.143 -3.983 -58.890 1.00 25.84 114 SER A C 1
ATOM 850 O O . SER A 1 114 ? 49.135 -4.390 -60.051 1.00 25.84 114 SER A O 1
ATOM 852 N N . ALA A 1 115 ? 49.407 -4.790 -57.861 1.00 27.05 115 ALA A N 1
ATOM 853 C CA . ALA A 1 115 ? 49.500 -6.245 -57.965 1.00 27.05 115 ALA A CA 1
ATOM 854 C C . ALA A 1 115 ? 49.412 -6.900 -56.571 1.00 27.05 115 ALA A C 1
ATOM 856 O O . ALA A 1 115 ? 50.027 -6.372 -55.643 1.00 27.05 115 ALA A O 1
ATOM 857 N N . PRO A 1 116 ? 48.795 -8.087 -56.430 1.00 30.36 116 PRO A N 1
ATOM 858 C CA . PRO A 1 116 ? 47.668 -8.640 -57.185 1.00 30.36 116 PRO A CA 1
ATOM 859 C C . PRO A 1 116 ? 46.354 -8.546 -56.377 1.00 30.36 116 PRO A C 1
ATOM 861 O O . PRO A 1 116 ? 46.372 -8.435 -55.153 1.00 30.36 116 PRO A O 1
ATOM 864 N N . ALA A 1 117 ? 45.200 -8.648 -57.041 1.00 25.78 117 ALA A N 1
ATOM 865 C CA . ALA A 1 117 ? 43.933 -8.858 -56.338 1.00 25.78 117 ALA A CA 1
ATOM 866 C C . ALA A 1 117 ? 43.820 -10.320 -55.860 1.00 25.78 117 ALA A C 1
ATOM 868 O O . ALA A 1 117 ? 44.093 -11.245 -56.626 1.00 25.78 117 ALA A O 1
ATOM 869 N N . GLY A 1 118 ? 43.414 -10.524 -54.603 1.00 26.45 118 GLY A N 1
ATOM 870 C CA . GLY A 1 118 ? 43.048 -11.845 -54.078 1.00 26.45 118 GLY A CA 1
ATOM 871 C C . GLY A 1 118 ? 41.692 -12.330 -54.627 1.00 26.45 118 GLY A C 1
ATOM 872 O O . GLY A 1 118 ? 40.885 -11.508 -55.063 1.00 26.45 118 GLY A O 1
ATOM 873 N N . PRO A 1 119 ? 41.418 -13.648 -54.636 1.00 41.72 119 PRO A N 1
ATOM 874 C CA . PRO A 1 119 ? 40.304 -14.207 -55.401 1.00 41.72 119 PRO A CA 1
ATOM 875 C C . PRO A 1 119 ? 38.954 -14.155 -54.663 1.00 41.72 119 PRO A C 1
ATOM 877 O O . PRO A 1 119 ? 38.679 -14.999 -53.811 1.00 41.72 119 PRO A O 1
ATOM 880 N N . ALA A 1 120 ? 38.070 -13.228 -55.051 1.00 28.64 120 ALA A N 1
ATOM 881 C CA . ALA A 1 120 ? 36.634 -13.300 -54.755 1.00 28.64 120 ALA A CA 1
ATOM 882 C C . ALA A 1 120 ? 35.775 -12.487 -55.751 1.00 28.64 120 ALA A C 1
ATOM 884 O O . ALA A 1 120 ? 36.144 -11.385 -56.144 1.00 28.64 120 ALA A O 1
ATOM 885 N N . ALA A 1 121 ? 34.596 -13.021 -56.092 1.00 35.94 121 ALA A N 1
ATOM 886 C CA . ALA A 1 121 ? 33.419 -12.289 -56.587 1.00 35.94 121 ALA A CA 1
ATOM 887 C C . ALA A 1 121 ? 33.570 -11.347 -57.812 1.00 35.94 121 ALA A C 1
ATOM 889 O O . ALA A 1 121 ? 33.072 -10.221 -57.800 1.00 35.94 121 ALA A O 1
ATOM 890 N N . VAL A 1 122 ? 34.127 -11.833 -58.928 1.00 37.44 122 VAL A N 1
ATOM 891 C CA . VAL A 1 122 ? 33.782 -11.274 -60.255 1.00 37.44 122 VAL A CA 1
ATOM 892 C C . VAL A 1 122 ? 32.449 -11.887 -60.707 1.00 37.44 122 VAL A C 1
ATOM 894 O O . VAL A 1 122 ? 32.326 -13.110 -60.755 1.00 37.44 122 VAL A O 1
ATOM 897 N N . HIS A 1 123 ? 31.449 -11.059 -61.036 1.00 42.75 123 HIS A N 1
ATOM 898 C CA . HIS A 1 123 ? 30.137 -11.533 -61.505 1.00 42.75 123 HIS A CA 1
ATOM 899 C C . HIS A 1 123 ? 30.271 -12.347 -62.802 1.00 42.75 123 HIS A C 1
ATOM 901 O O . HIS A 1 123 ? 30.814 -11.868 -63.804 1.00 42.75 123 HIS A O 1
ATOM 907 N N . ARG A 1 124 ? 29.762 -13.584 -62.798 1.00 58.53 124 ARG A N 1
ATOM 908 C CA . ARG A 1 124 ? 29.961 -14.554 -63.883 1.00 58.53 124 ARG A CA 1
ATOM 909 C C . ARG A 1 124 ? 28.915 -14.416 -64.998 1.00 58.53 124 ARG A C 1
ATOM 911 O O . ARG A 1 124 ? 28.247 -15.387 -65.348 1.00 58.53 124 ARG A O 1
ATOM 918 N N . TRP A 1 125 ? 28.843 -13.243 -65.628 1.00 67.56 125 TRP A N 1
ATOM 919 C CA . TRP A 1 125 ? 27.920 -12.969 -66.746 1.00 67.56 125 TRP A CA 1
ATOM 920 C C . TRP A 1 125 ? 28.000 -14.007 -67.885 1.00 67.56 125 TRP A C 1
ATOM 922 O O . TRP A 1 125 ? 27.001 -14.316 -68.533 1.00 67.56 125 TRP A O 1
ATOM 932 N N . TRP A 1 126 ? 29.189 -14.577 -68.121 1.00 78.12 126 TRP A N 1
ATOM 933 C CA . TRP A 1 126 ? 29.399 -15.663 -69.082 1.00 78.12 126 TRP A CA 1
ATOM 934 C C . TRP A 1 126 ? 28.687 -16.951 -68.644 1.00 78.12 126 TRP A C 1
ATOM 936 O O . TRP A 1 126 ? 27.923 -17.526 -69.415 1.00 78.12 126 TRP A O 1
ATOM 946 N N . SER A 1 127 ? 28.886 -17.383 -67.396 1.00 76.81 127 SER A N 1
ATOM 947 C CA . SER A 1 127 ? 28.248 -18.573 -66.823 1.00 76.81 127 SER A CA 1
ATOM 948 C C . SER A 1 127 ? 26.727 -18.426 -66.731 1.00 76.81 127 SER A C 1
ATOM 950 O O . SER A 1 127 ? 26.008 -19.394 -66.985 1.00 76.81 127 SER A O 1
ATOM 952 N N . GLU A 1 128 ? 26.243 -17.223 -66.409 1.00 75.44 128 GLU A N 1
ATOM 953 C CA . GLU A 1 128 ? 24.827 -16.836 -66.424 1.00 75.44 128 GLU A CA 1
ATOM 954 C C . GLU A 1 128 ? 24.247 -17.007 -67.844 1.00 75.44 128 GLU A C 1
ATOM 956 O O . GLU A 1 128 ? 23.336 -17.815 -68.040 1.00 75.44 128 GLU A O 1
ATOM 961 N N . ARG A 1 129 ? 24.848 -16.371 -68.865 1.00 83.62 129 ARG A N 1
ATOM 962 C CA . ARG A 1 129 ? 24.393 -16.465 -70.266 1.00 83.62 129 ARG A CA 1
ATOM 963 C C . ARG A 1 129 ? 24.504 -17.873 -70.862 1.00 83.62 129 ARG A C 1
ATOM 965 O O . ARG A 1 129 ? 23.645 -18.276 -71.642 1.00 83.62 129 ARG A O 1
ATOM 972 N N . VAL A 1 130 ? 25.528 -18.648 -70.500 1.00 83.12 130 VAL A N 1
ATOM 973 C CA . VAL A 1 130 ? 25.622 -20.072 -70.876 1.00 83.12 130 VAL A CA 1
ATOM 974 C C . VAL A 1 130 ? 24.473 -20.875 -70.260 1.00 83.12 130 VAL A C 1
ATOM 976 O O . VAL A 1 130 ? 23.911 -21.739 -70.936 1.00 83.12 130 VAL A O 1
ATOM 979 N N . GLY A 1 131 ? 24.083 -20.565 -69.019 1.00 81.44 131 GLY A N 1
ATOM 980 C CA . GLY A 1 131 ? 22.902 -21.142 -68.373 1.00 81.44 131 GLY A CA 1
ATOM 981 C C . GLY A 1 131 ? 21.621 -20.850 -69.152 1.00 81.44 131 GLY A C 1
ATOM 982 O O . GLY A 1 131 ? 20.894 -21.780 -69.490 1.00 81.44 131 GLY A O 1
ATOM 983 N N . GLU A 1 132 ? 21.393 -19.592 -69.541 1.00 82.12 132 GLU A N 1
ATOM 984 C CA . GLU A 1 132 ? 20.257 -19.213 -70.397 1.00 82.12 132 GLU A CA 1
ATOM 985 C C . GLU A 1 132 ? 20.254 -19.990 -71.725 1.00 82.12 132 GLU A C 1
ATOM 987 O O . GLU A 1 132 ? 19.258 -20.628 -72.063 1.00 82.12 132 GLU A O 1
ATOM 992 N N . LEU A 1 133 ? 21.374 -19.995 -72.462 1.00 85.19 133 LEU A N 1
ATOM 993 C CA . LEU A 1 133 ? 21.498 -20.655 -73.773 1.00 85.19 133 LEU A CA 1
ATOM 994 C C . LEU A 1 133 ? 21.254 -22.175 -73.729 1.00 85.19 133 LEU A C 1
ATOM 996 O O . LEU A 1 133 ? 20.834 -22.749 -74.737 1.00 85.19 133 LEU A O 1
ATOM 1000 N N . THR A 1 134 ? 21.513 -22.813 -72.584 1.00 83.38 134 THR A N 1
ATOM 1001 C CA . THR A 1 134 ? 21.346 -24.261 -72.354 1.00 83.38 134 THR A CA 1
ATOM 1002 C C . THR A 1 134 ? 20.067 -24.633 -71.587 1.00 83.38 134 THR A C 1
ATOM 1004 O O . THR A 1 134 ? 19.868 -25.814 -71.308 1.00 83.38 134 THR A O 1
ATOM 1007 N N . ASP A 1 135 ? 19.192 -23.658 -71.306 1.00 79.12 135 ASP A N 1
ATOM 1008 C CA . ASP A 1 135 ? 17.926 -23.807 -70.556 1.00 79.12 135 ASP A CA 1
ATOM 1009 C C . ASP A 1 135 ? 18.104 -24.291 -69.103 1.00 79.12 135 ASP A C 1
ATOM 1011 O O . ASP A 1 135 ? 17.333 -25.089 -68.577 1.00 79.12 135 ASP A O 1
ATOM 1015 N N . ARG A 1 136 ? 19.183 -23.826 -68.458 1.00 73.25 136 ARG A N 1
ATOM 1016 C CA . ARG A 1 136 ? 19.631 -24.218 -67.111 1.00 73.25 136 ARG A CA 1
ATOM 1017 C C . ARG A 1 136 ? 20.172 -23.006 -66.346 1.00 73.25 136 ARG A C 1
ATOM 1019 O O . ARG A 1 136 ? 21.372 -22.881 -66.096 1.00 73.25 136 ARG A O 1
ATOM 1026 N N . ALA A 1 137 ? 19.283 -22.069 -66.017 1.00 59.88 137 ALA A N 1
ATOM 1027 C CA . ALA A 1 137 ? 19.637 -20.866 -65.261 1.00 59.88 137 ALA A CA 1
ATOM 1028 C C . ALA A 1 137 ? 19.898 -21.166 -63.768 1.00 59.88 137 ALA A C 1
ATOM 1030 O O . ALA A 1 137 ? 20.942 -20.772 -63.240 1.00 59.88 137 ALA A O 1
ATOM 1031 N N . ASP A 1 138 ? 18.990 -21.923 -63.136 1.00 53.00 138 ASP A N 1
ATOM 1032 C CA . ASP A 1 138 ? 18.880 -22.095 -61.675 1.00 53.00 138 ASP A CA 1
ATOM 1033 C C . ASP A 1 138 ? 19.851 -23.117 -61.040 1.00 53.00 138 ASP A C 1
ATOM 1035 O O . ASP A 1 138 ? 19.805 -23.348 -59.831 1.00 53.00 138 ASP A O 1
ATOM 1039 N N . GLU A 1 139 ? 20.747 -23.748 -61.810 1.00 56.03 139 GLU A N 1
ATOM 1040 C CA . GLU A 1 139 ? 21.723 -24.698 -61.249 1.00 56.03 139 GLU A CA 1
ATOM 1041 C C . GLU A 1 139 ? 22.788 -23.967 -60.403 1.00 56.03 139 GLU A C 1
ATOM 1043 O O . GLU A 1 139 ? 23.533 -23.117 -60.900 1.00 56.03 139 GLU A O 1
ATOM 1048 N N . SER A 1 140 ? 22.856 -24.306 -59.110 1.00 54.41 140 SER A N 1
ATOM 1049 C CA . SER A 1 140 ? 23.724 -23.675 -58.104 1.00 54.41 140 SER A CA 1
ATOM 1050 C C . SER A 1 140 ? 25.218 -23.703 -58.456 1.00 54.41 140 SER A C 1
ATOM 1052 O O . SER A 1 140 ? 25.660 -24.549 -59.230 1.00 54.41 140 SER A O 1
ATOM 1054 N N . ASP A 1 141 ? 25.988 -22.792 -57.847 1.00 51.91 141 ASP A N 1
ATOM 1055 C CA . ASP A 1 141 ? 27.408 -22.527 -58.133 1.00 51.91 141 ASP A CA 1
ATOM 1056 C C . ASP A 1 141 ? 28.235 -23.800 -58.442 1.00 51.91 141 ASP A C 1
ATOM 1058 O O . ASP A 1 141 ? 28.389 -24.652 -57.558 1.00 51.91 141 ASP A O 1
ATOM 1062 N N . PRO A 1 142 ? 28.771 -23.960 -59.673 1.00 47.62 142 PRO A N 1
ATOM 1063 C CA . PRO A 1 142 ? 29.633 -25.086 -59.997 1.00 47.62 142 PRO A CA 1
ATOM 1064 C C . PRO A 1 142 ? 30.914 -25.020 -59.159 1.00 47.62 142 PRO A C 1
ATOM 1066 O O . PRO A 1 142 ? 31.796 -24.190 -59.394 1.00 47.62 142 PRO A O 1
ATOM 1069 N N . GLY A 1 143 ? 31.006 -25.935 -58.189 1.00 47.69 143 GLY A N 1
ATOM 1070 C CA . GLY A 1 143 ? 32.189 -26.134 -57.358 1.00 47.69 143 GLY A CA 1
ATOM 1071 C C . GLY A 1 143 ? 33.455 -26.350 -58.193 1.00 47.69 143 GLY A C 1
ATOM 1072 O O . GLY A 1 143 ? 33.388 -26.750 -59.354 1.00 47.69 143 GLY A O 1
ATOM 1073 N N . THR A 1 144 ? 34.613 -26.062 -57.595 1.00 46.59 144 THR A N 1
ATOM 1074 C CA . THR A 1 144 ? 35.901 -25.861 -58.283 1.00 46.59 144 THR A CA 1
ATOM 1075 C C . THR A 1 144 ? 36.479 -27.120 -58.944 1.00 46.59 144 THR A C 1
ATOM 1077 O O . THR A 1 144 ? 37.450 -27.704 -58.458 1.00 46.59 144 THR A O 1
ATOM 1080 N N . ASP A 1 145 ? 35.907 -27.510 -60.078 1.00 45.66 145 ASP A N 1
ATOM 1081 C CA . ASP A 1 145 ? 36.511 -28.420 -61.046 1.00 45.66 145 ASP A CA 1
ATOM 1082 C C . ASP A 1 145 ? 37.458 -27.642 -61.985 1.00 45.66 145 ASP A C 1
ATOM 1084 O O . ASP A 1 145 ? 37.374 -26.416 -62.115 1.00 45.66 145 ASP A O 1
ATOM 1088 N N . LYS A 1 146 ? 38.407 -28.327 -62.627 1.00 53.75 146 LYS A N 1
ATOM 1089 C CA . LYS A 1 146 ? 39.463 -27.676 -63.421 1.00 53.75 146 LYS A CA 1
ATOM 1090 C C . LYS A 1 146 ? 38.958 -27.279 -64.809 1.00 53.75 146 LYS A C 1
ATOM 1092 O O . LYS A 1 146 ? 39.160 -28.006 -65.787 1.00 53.75 146 LYS A O 1
ATOM 1097 N N . GLY A 1 147 ? 38.344 -26.098 -64.883 1.00 59.88 147 GLY A N 1
ATOM 1098 C CA . GLY A 1 147 ? 37.974 -25.419 -66.129 1.00 59.88 147 GLY A CA 1
ATOM 1099 C C . GLY A 1 147 ? 39.125 -25.331 -67.141 1.00 59.88 147 GLY A C 1
ATOM 1100 O O . GLY A 1 147 ? 40.300 -25.487 -66.798 1.00 59.88 147 GLY A O 1
ATOM 1101 N N . ALA A 1 148 ? 38.783 -25.136 -68.414 1.00 61.28 148 ALA A N 1
ATOM 1102 C CA . ALA A 1 148 ? 39.765 -25.113 -69.495 1.00 61.28 148 ALA A CA 1
ATOM 1103 C C . ALA A 1 148 ? 40.737 -23.928 -69.377 1.00 61.28 148 ALA A C 1
ATOM 1105 O O . ALA A 1 148 ? 40.319 -22.794 -69.150 1.00 61.28 148 ALA A O 1
ATOM 1106 N N . THR A 1 149 ? 42.034 -24.188 -69.563 1.00 61.53 149 THR A N 1
ATOM 1107 C CA . THR A 1 149 ? 43.099 -23.176 -69.407 1.00 61.53 149 THR A CA 1
ATOM 1108 C C . THR A 1 149 ? 43.179 -22.183 -70.562 1.00 61.53 149 THR A C 1
ATOM 1110 O O . THR A 1 149 ? 43.729 -21.095 -70.410 1.00 61.53 149 THR A O 1
ATOM 1113 N N . ASP A 1 150 ? 42.650 -22.559 -71.724 1.00 72.56 150 ASP A N 1
ATOM 1114 C CA . ASP A 1 150 ? 42.668 -21.772 -72.950 1.00 72.56 150 ASP A CA 1
ATOM 1115 C C . ASP A 1 150 ? 41.511 -22.176 -73.883 1.00 72.56 150 ASP A C 1
ATOM 1117 O O . ASP A 1 150 ? 40.851 -23.205 -73.706 1.00 72.56 150 ASP A O 1
ATOM 1121 N N . ALA A 1 151 ? 41.259 -21.357 -74.905 1.00 70.69 151 ALA A N 1
ATOM 1122 C CA . ALA A 1 151 ? 40.145 -21.545 -75.835 1.00 70.69 151 ALA A CA 1
ATOM 1123 C C . ALA A 1 151 ? 40.315 -22.731 -76.813 1.00 70.69 151 ALA A C 1
ATOM 1125 O O . ALA A 1 151 ? 39.374 -23.066 -77.536 1.00 70.69 151 ALA A O 1
ATOM 1126 N N . GLY A 1 152 ? 41.496 -23.355 -76.872 1.00 74.06 152 GLY A N 1
ATOM 1127 C CA . GLY A 1 152 ? 41.775 -24.573 -77.635 1.00 74.06 152 GLY A CA 1
ATOM 1128 C C . GLY A 1 152 ? 41.577 -25.848 -76.808 1.00 74.06 152 GLY A C 1
ATOM 1129 O O . GLY A 1 152 ? 41.080 -26.845 -77.331 1.00 74.06 152 GLY A O 1
ATOM 1130 N N . ASP A 1 153 ? 41.897 -25.834 -75.511 1.00 78.81 153 ASP A N 1
ATOM 1131 C CA . ASP A 1 153 ? 41.393 -26.827 -74.549 1.00 78.81 153 ASP A CA 1
ATOM 1132 C C . ASP A 1 153 ? 39.858 -26.793 -74.496 1.00 78.81 153 ASP A C 1
ATOM 1134 O O . ASP A 1 153 ? 39.214 -27.803 -74.778 1.00 78.81 153 ASP A O 1
ATOM 1138 N N . LEU A 1 154 ? 39.255 -25.614 -74.304 1.00 84.19 154 LEU A N 1
ATOM 1139 C CA . LEU A 1 154 ? 37.796 -25.471 -74.264 1.00 84.19 154 LEU A CA 1
ATOM 1140 C C . LEU A 1 154 ? 37.114 -26.025 -75.526 1.00 84.19 154 LEU A C 1
ATOM 1142 O O . LEU A 1 154 ? 36.155 -26.786 -75.417 1.00 84.19 154 LEU A O 1
ATOM 1146 N N . LEU A 1 155 ? 37.627 -25.712 -76.723 1.00 83.00 155 LEU A N 1
ATOM 1147 C CA . LEU A 1 155 ? 37.059 -26.219 -77.978 1.00 83.00 155 LEU A CA 1
ATOM 1148 C C . LEU A 1 155 ? 37.143 -27.754 -78.087 1.00 83.00 155 LEU A C 1
ATOM 1150 O O . LEU A 1 155 ? 36.191 -28.381 -78.556 1.00 83.00 155 LEU A O 1
ATOM 1154 N N . ARG A 1 156 ? 38.229 -28.378 -77.603 1.00 83.56 156 ARG A N 1
ATOM 1155 C CA . ARG A 1 156 ? 38.364 -29.848 -77.540 1.00 83.56 156 ARG A CA 1
ATOM 1156 C C . ARG A 1 156 ? 37.365 -30.467 -76.563 1.00 83.56 156 ARG A C 1
ATOM 1158 O O . ARG A 1 156 ? 36.719 -31.458 -76.907 1.00 83.56 156 ARG A O 1
ATOM 1165 N N . ARG A 1 157 ? 37.193 -29.880 -75.374 1.00 86.25 157 ARG A N 1
ATOM 1166 C CA . ARG A 1 157 ? 36.246 -30.373 -74.358 1.00 86.25 157 ARG A CA 1
ATOM 1167 C C . ARG A 1 157 ? 34.788 -30.229 -74.795 1.00 86.25 157 ARG A C 1
ATOM 1169 O O . ARG A 1 157 ? 34.023 -31.186 -74.685 1.00 86.25 157 ARG A O 1
ATOM 1176 N N . VAL A 1 158 ? 34.430 -29.089 -75.393 1.00 86.94 158 VAL A N 1
ATOM 1177 C CA . VAL A 1 158 ? 33.122 -28.857 -76.032 1.00 86.94 158 VAL A CA 1
ATOM 1178 C C . VAL A 1 158 ? 32.866 -29.896 -77.125 1.00 86.94 158 VAL A C 1
ATOM 1180 O O . VAL A 1 158 ? 31.826 -30.553 -77.112 1.00 86.94 158 VAL A O 1
ATOM 1183 N N . ALA A 1 159 ? 33.827 -30.122 -78.027 1.00 84.12 159 ALA A N 1
ATOM 1184 C CA . ALA A 1 159 ? 33.697 -31.139 -79.068 1.00 84.12 159 ALA A CA 1
ATOM 1185 C C . ALA A 1 159 ? 33.523 -32.560 -78.497 1.00 84.12 159 ALA A C 1
ATOM 1187 O O . ALA A 1 159 ? 32.713 -33.329 -79.018 1.00 84.12 159 ALA A O 1
ATOM 1188 N N . ALA A 1 160 ? 34.220 -32.903 -77.410 1.00 82.00 160 ALA A N 1
ATOM 1189 C CA . ALA A 1 160 ? 34.061 -34.184 -76.724 1.00 82.00 160 ALA A CA 1
ATOM 1190 C C . ALA A 1 160 ? 32.671 -34.344 -76.074 1.00 82.00 160 ALA A C 1
ATOM 1192 O O . ALA A 1 160 ? 32.058 -35.399 -76.235 1.00 82.00 160 ALA A O 1
ATOM 1193 N N . GLY A 1 161 ? 32.150 -33.307 -75.403 1.00 82.44 161 GLY A N 1
ATOM 1194 C CA . GLY A 1 161 ? 30.809 -33.313 -74.798 1.00 82.44 161 GLY A CA 1
ATOM 1195 C C . GLY A 1 161 ? 29.679 -33.431 -75.829 1.00 82.44 161 GLY A C 1
ATOM 1196 O O . GLY A 1 161 ? 28.744 -34.209 -75.644 1.00 82.44 161 GLY A O 1
ATOM 1197 N N . VAL A 1 162 ? 29.806 -32.742 -76.971 1.00 85.94 162 VAL A N 1
ATOM 1198 C CA . VAL A 1 162 ? 28.890 -32.916 -78.114 1.00 85.94 162 VAL A CA 1
ATOM 1199 C C . VAL A 1 162 ? 28.954 -34.349 -78.653 1.00 85.94 162 VAL A C 1
ATOM 1201 O O . VAL A 1 162 ? 27.914 -34.967 -78.885 1.00 85.94 162 VAL A O 1
ATOM 1204 N N . ARG A 1 163 ? 30.162 -34.913 -78.813 1.00 81.50 163 ARG A N 1
ATOM 1205 C CA . ARG A 1 163 ? 30.358 -36.269 -79.354 1.00 81.50 163 ARG A CA 1
ATOM 1206 C C . ARG A 1 163 ? 29.748 -37.353 -78.459 1.00 81.50 163 ARG A C 1
ATOM 1208 O O . ARG A 1 163 ? 29.227 -38.322 -79.006 1.00 81.50 163 ARG A O 1
ATOM 1215 N N . SER A 1 164 ? 29.772 -37.181 -77.132 1.00 79.38 164 SER A N 1
ATOM 1216 C CA . SER A 1 164 ? 29.131 -38.094 -76.170 1.00 79.38 164 SER A CA 1
ATOM 1217 C C . SER A 1 164 ? 27.624 -37.868 -75.985 1.00 79.38 164 SER A C 1
ATOM 1219 O O . SER A 1 164 ? 26.984 -38.670 -75.312 1.00 79.38 164 SER A O 1
ATOM 1221 N N . GLY A 1 165 ? 27.046 -36.803 -76.557 1.00 75.31 165 GLY A N 1
ATOM 1222 C CA . GLY A 1 165 ? 25.628 -36.450 -76.385 1.00 75.31 165 GLY A CA 1
ATOM 1223 C C . GLY A 1 165 ? 25.260 -35.970 -74.974 1.00 75.31 165 GLY A C 1
ATOM 1224 O O . GLY A 1 165 ? 24.078 -35.848 -74.654 1.00 75.31 165 GLY A O 1
ATOM 1225 N N . ASP A 1 166 ? 26.259 -35.700 -74.133 1.00 79.88 166 ASP A N 1
ATOM 1226 C CA . ASP A 1 166 ? 26.089 -35.375 -72.718 1.00 79.88 166 ASP A CA 1
ATOM 1227 C C . ASP A 1 166 ? 25.887 -33.863 -72.544 1.00 79.88 166 ASP A C 1
ATOM 1229 O O . ASP A 1 166 ? 26.835 -33.070 -72.593 1.00 79.88 166 ASP A O 1
ATOM 1233 N N . LYS A 1 167 ? 24.627 -33.465 -72.341 1.00 80.31 167 LYS A N 1
ATOM 1234 C CA . LYS A 1 167 ? 24.248 -32.061 -72.135 1.00 80.31 167 LYS A CA 1
ATOM 1235 C C . LYS A 1 167 ? 24.741 -31.503 -70.797 1.00 80.31 167 LYS A C 1
ATOM 1237 O O . LYS A 1 167 ? 25.017 -30.311 -70.724 1.00 80.31 167 LYS A O 1
ATOM 1242 N N . GLU A 1 168 ? 24.891 -32.335 -69.768 1.00 80.56 168 GLU A N 1
ATOM 1243 C CA . GLU A 1 168 ? 25.373 -31.925 -68.441 1.00 80.56 168 GLU A CA 1
ATOM 1244 C C . GLU A 1 168 ? 26.868 -31.663 -68.435 1.00 80.56 168 GLU A C 1
ATOM 1246 O O . GLU A 1 168 ? 27.339 -30.703 -67.823 1.00 80.56 168 GLU A O 1
ATOM 1251 N N . ARG A 1 169 ? 27.634 -32.487 -69.148 1.00 82.31 169 ARG A N 1
ATOM 1252 C CA . ARG A 1 169 ? 29.037 -32.195 -69.415 1.00 82.31 169 ARG A CA 1
ATOM 1253 C C . ARG A 1 169 ? 29.185 -30.966 -70.306 1.00 82.31 169 ARG A C 1
ATOM 1255 O O . ARG A 1 169 ? 29.977 -30.095 -69.969 1.00 82.31 169 ARG A O 1
ATOM 1262 N N . LEU A 1 170 ? 28.425 -30.862 -71.399 1.00 83.44 170 LEU A N 1
ATOM 1263 C CA . LEU A 1 170 ? 28.506 -29.704 -72.297 1.00 83.44 170 LEU A CA 1
ATOM 1264 C C . LEU A 1 170 ? 28.183 -28.388 -71.566 1.00 83.44 170 LEU A C 1
ATOM 1266 O O . LEU A 1 170 ? 28.915 -27.414 -71.724 1.00 83.44 170 LEU A O 1
ATOM 1270 N N . HIS A 1 171 ? 27.144 -28.379 -70.725 1.00 85.12 171 HIS A N 1
ATOM 1271 C CA . HIS A 1 171 ? 26.804 -27.249 -69.861 1.00 85.12 171 HIS A CA 1
ATOM 1272 C C . HIS A 1 171 ? 27.947 -26.915 -68.889 1.00 85.12 171 HIS A C 1
ATOM 1274 O O . HIS A 1 171 ? 28.392 -25.770 -68.858 1.00 85.12 171 HIS A O 1
ATOM 1280 N N . ARG A 1 172 ? 28.478 -27.895 -68.140 1.00 82.69 172 ARG A N 1
ATOM 1281 C CA . ARG A 1 172 ? 29.566 -27.665 -67.168 1.00 82.69 172 ARG A CA 1
ATOM 1282 C C . ARG A 1 172 ? 30.851 -27.143 -67.811 1.00 82.69 172 ARG A C 1
ATOM 1284 O O . ARG A 1 172 ? 31.401 -26.160 -67.323 1.00 82.69 172 ARG A O 1
ATOM 1291 N N . GLU A 1 173 ? 31.305 -27.748 -68.907 1.00 84.69 173 GLU A N 1
ATOM 1292 C CA . GLU A 1 173 ? 32.552 -27.354 -69.587 1.00 84.69 173 GLU A CA 1
ATOM 1293 C C . GLU A 1 173 ? 32.438 -25.932 -70.185 1.00 84.69 173 GLU A C 1
ATOM 1295 O O . GLU A 1 173 ? 33.427 -25.205 -70.224 1.00 84.69 173 GLU A O 1
ATOM 1300 N N . LEU A 1 174 ? 31.234 -25.500 -70.595 1.00 83.81 174 LEU A N 1
ATOM 1301 C CA . LEU A 1 174 ? 30.965 -24.127 -71.051 1.00 83.81 174 LEU A CA 1
ATOM 1302 C C . LEU A 1 174 ? 30.742 -23.126 -69.900 1.00 83.81 174 LEU A C 1
ATOM 1304 O O . LEU A 1 174 ? 31.146 -21.971 -70.024 1.00 83.81 174 LEU A O 1
ATOM 1308 N N . ARG A 1 175 ? 30.086 -23.523 -68.799 1.00 82.88 175 ARG A N 1
ATOM 1309 C CA . ARG A 1 175 ? 29.741 -22.645 -67.658 1.00 82.88 175 ARG A CA 1
ATOM 1310 C C . ARG A 1 175 ? 30.926 -22.430 -66.711 1.00 82.88 175 ARG A C 1
ATOM 1312 O O . ARG A 1 175 ? 31.004 -21.374 -66.089 1.00 82.88 175 ARG A O 1
ATOM 1319 N N . GLY A 1 176 ? 31.835 -23.403 -66.614 1.00 75.25 176 GLY A N 1
ATOM 1320 C CA . GLY A 1 176 ? 32.982 -23.440 -65.697 1.00 75.25 176 GLY A CA 1
ATOM 1321 C C . GLY A 1 176 ? 34.277 -22.792 -66.205 1.00 75.25 176 GLY A C 1
ATOM 1322 O O . GLY A 1 176 ? 35.355 -23.185 -65.764 1.00 75.25 176 GLY A O 1
ATOM 1323 N N . VAL A 1 177 ? 34.198 -21.837 -67.136 1.00 78.12 177 VAL A N 1
ATOM 1324 C CA . VAL A 1 177 ? 35.351 -21.068 -67.641 1.00 78.12 177 VAL A CA 1
ATOM 1325 C C . VAL A 1 177 ? 35.137 -19.567 -67.487 1.00 78.12 177 VAL A C 1
ATOM 1327 O O . VAL A 1 177 ? 34.007 -19.079 -67.534 1.00 78.12 177 VAL A O 1
ATOM 1330 N N . ASP A 1 178 ? 36.237 -18.826 -67.360 1.00 71.06 178 ASP A N 1
ATOM 1331 C CA . ASP A 1 178 ? 36.217 -17.368 -67.409 1.00 71.06 178 ASP A CA 1
ATOM 1332 C C . ASP A 1 178 ? 35.766 -16.844 -68.777 1.00 71.06 178 ASP A C 1
ATOM 1334 O O . ASP A 1 178 ? 36.074 -17.408 -69.833 1.00 71.06 178 ASP A O 1
ATOM 1338 N N . ALA A 1 179 ? 35.098 -15.689 -68.762 1.00 69.75 179 ALA A N 1
ATOM 1339 C CA . ALA A 1 179 ? 34.572 -15.036 -69.959 1.00 69.75 179 ALA A CA 1
ATOM 1340 C C . ALA A 1 179 ? 35.646 -14.754 -71.030 1.00 69.75 179 ALA A C 1
ATOM 1342 O O . ALA A 1 179 ? 35.351 -14.768 -72.224 1.00 69.75 179 ALA A O 1
ATOM 1343 N N . SER A 1 180 ? 36.898 -14.525 -70.620 1.00 63.59 180 SER A N 1
ATOM 1344 C CA . SER A 1 180 ? 38.049 -14.330 -71.511 1.00 63.59 180 SER A CA 1
ATOM 1345 C C . SER A 1 180 ? 38.419 -15.597 -72.293 1.00 63.59 180 SER A C 1
ATOM 1347 O O . SER A 1 180 ? 38.731 -15.513 -73.482 1.00 63.59 180 SER A O 1
ATOM 1349 N N . VAL A 1 181 ? 38.338 -16.768 -71.653 1.00 73.94 181 VAL A N 1
ATOM 1350 C CA . VAL A 1 181 ? 38.568 -18.080 -72.277 1.00 73.94 181 VAL A CA 1
ATOM 1351 C C . VAL A 1 181 ? 37.378 -18.453 -73.162 1.00 73.94 181 VAL A C 1
ATOM 1353 O O . VAL A 1 181 ? 37.563 -18.840 -74.316 1.00 73.94 181 VAL A O 1
ATOM 1356 N N . GLY A 1 182 ? 36.156 -18.255 -72.656 1.00 74.62 182 GLY A N 1
ATOM 1357 C CA . GLY A 1 182 ? 34.908 -18.514 -73.374 1.00 74.62 182 GLY A CA 1
ATOM 1358 C C . GLY A 1 182 ? 34.775 -17.726 -74.681 1.00 74.62 182 GLY A C 1
ATOM 1359 O O . GLY A 1 182 ? 34.553 -18.309 -75.745 1.00 74.62 182 GLY A O 1
ATOM 1360 N N . LEU A 1 183 ? 34.996 -16.407 -74.640 1.00 73.56 183 LEU A N 1
ATOM 1361 C CA . LEU A 1 183 ? 34.982 -15.553 -75.836 1.00 73.56 183 LEU A CA 1
ATOM 1362 C C . LEU A 1 183 ? 36.093 -15.906 -76.839 1.00 73.56 183 LEU A C 1
ATOM 1364 O O . LEU A 1 183 ? 35.946 -15.636 -78.032 1.00 73.56 183 LEU A O 1
ATOM 1368 N N . GLY A 1 184 ? 37.173 -16.561 -76.400 1.00 67.94 184 GLY A N 1
ATOM 1369 C CA . GLY A 1 184 ? 38.228 -17.060 -77.283 1.00 67.94 184 GLY A CA 1
ATOM 1370 C C . GLY A 1 184 ? 37.737 -18.071 -78.330 1.00 67.94 184 GLY A C 1
ATOM 1371 O O . GLY A 1 184 ? 38.330 -18.154 -79.409 1.00 67.94 184 GLY A O 1
ATOM 1372 N N . LEU A 1 185 ? 36.612 -18.761 -78.085 1.00 74.69 185 LEU A N 1
ATOM 1373 C CA . LEU A 1 185 ? 35.966 -19.643 -79.069 1.00 74.69 185 LEU A CA 1
ATOM 1374 C C . LEU A 1 185 ? 35.577 -18.909 -80.362 1.00 74.69 185 LEU A C 1
ATOM 1376 O O . LEU A 1 185 ? 35.637 -19.499 -81.440 1.00 74.69 185 LEU A O 1
ATOM 1380 N N . ALA A 1 186 ? 35.248 -17.612 -80.288 1.00 68.06 186 ALA A N 1
ATOM 1381 C CA . ALA A 1 186 ? 34.939 -16.801 -81.468 1.00 68.06 186 ALA A CA 1
ATOM 1382 C C . ALA A 1 186 ? 36.146 -16.609 -82.409 1.00 68.06 186 ALA A C 1
ATOM 1384 O O . ALA A 1 186 ? 35.954 -16.280 -83.579 1.00 68.06 186 ALA A O 1
ATOM 1385 N N . ALA A 1 187 ? 37.373 -16.838 -81.924 1.00 63.38 187 ALA A N 1
ATOM 1386 C CA . ALA A 1 187 ? 38.596 -16.816 -82.725 1.00 63.38 187 ALA A CA 1
ATOM 1387 C C . ALA A 1 187 ? 39.088 -18.229 -83.098 1.00 63.38 187 ALA A C 1
ATOM 1389 O O . ALA A 1 187 ? 39.523 -18.435 -84.231 1.00 63.38 187 ALA A O 1
ATOM 1390 N N . SER A 1 188 ? 39.011 -19.207 -82.183 1.00 68.62 188 SER A N 1
ATOM 1391 C CA . SER A 1 188 ? 39.542 -20.561 -82.419 1.00 68.62 188 SER A CA 1
ATOM 1392 C C . SER A 1 188 ? 38.627 -21.458 -83.263 1.00 68.62 188 SER A C 1
ATOM 1394 O O . SER A 1 188 ? 39.127 -22.253 -84.058 1.00 68.62 188 SER A O 1
ATOM 1396 N N . ALA A 1 189 ? 37.302 -21.329 -83.143 1.00 74.19 189 ALA A N 1
ATOM 1397 C CA . ALA A 1 189 ? 36.359 -22.212 -83.833 1.00 74.19 189 ALA A CA 1
ATOM 1398 C C . ALA A 1 189 ? 36.140 -21.900 -85.334 1.00 74.19 189 ALA A C 1
ATOM 1400 O O . ALA A 1 189 ? 36.089 -22.850 -86.115 1.00 74.19 189 ALA A O 1
ATOM 1401 N N . PRO A 1 190 ? 36.030 -20.637 -85.812 1.00 72.62 190 PRO A N 1
ATOM 1402 C CA . PRO A 1 190 ? 35.700 -20.365 -87.219 1.00 72.62 190 PRO A CA 1
ATOM 1403 C C . PRO A 1 190 ? 36.668 -20.918 -88.286 1.00 72.62 190 PRO A C 1
ATOM 1405 O O . PRO A 1 190 ? 36.171 -21.348 -89.331 1.00 72.62 190 PRO A O 1
ATOM 1408 N N . PRO A 1 191 ? 38.003 -20.960 -88.079 1.00 68.38 191 PRO A N 1
ATOM 1409 C CA . PRO A 1 191 ? 38.913 -21.638 -89.006 1.00 68.38 191 PRO A CA 1
ATOM 1410 C C . PRO A 1 191 ? 38.634 -23.145 -89.068 1.00 68.38 191 PRO A C 1
ATOM 1412 O O . PRO A 1 191 ? 38.420 -23.694 -90.145 1.00 68.38 191 PRO A O 1
ATOM 1415 N N . VAL A 1 192 ? 38.518 -23.794 -87.906 1.00 78.69 192 VAL A N 1
ATOM 1416 C CA . VAL A 1 192 ? 38.256 -25.237 -87.796 1.00 78.69 192 VAL A CA 1
ATOM 1417 C C . VAL A 1 192 ? 36.900 -25.611 -88.408 1.00 78.69 192 VAL A C 1
ATOM 1419 O O . VAL A 1 192 ? 36.799 -26.584 -89.156 1.00 78.69 192 VAL A O 1
ATOM 1422 N N . LEU A 1 193 ? 35.862 -24.803 -88.169 1.00 81.56 193 LEU A N 1
ATOM 1423 C CA . LEU A 1 193 ? 34.549 -24.936 -88.809 1.00 81.56 193 LEU A CA 1
ATOM 1424 C C . LEU A 1 193 ? 34.636 -24.904 -90.335 1.00 81.56 193 LEU A C 1
ATOM 1426 O O . LEU A 1 193 ? 33.923 -25.657 -90.998 1.00 81.56 193 LEU A O 1
ATOM 1430 N N . ARG A 1 194 ? 35.488 -24.040 -90.904 1.00 80.19 194 ARG A N 1
ATOM 1431 C CA . ARG A 1 194 ? 35.672 -23.946 -92.356 1.00 80.19 194 ARG A CA 1
ATOM 1432 C C . ARG A 1 194 ? 36.262 -25.226 -92.927 1.00 80.19 194 ARG A C 1
ATOM 1434 O O . ARG A 1 194 ? 35.783 -25.694 -93.962 1.00 80.19 194 ARG A O 1
ATOM 1441 N N . ASP A 1 195 ? 37.284 -25.766 -92.284 1.00 80.50 195 ASP A N 1
ATOM 1442 C CA . ASP A 1 195 ? 38.006 -26.926 -92.800 1.00 80.50 195 ASP A CA 1
ATOM 1443 C C . ASP A 1 195 ? 37.143 -28.189 -92.670 1.00 80.50 195 ASP A C 1
ATOM 1445 O O . ASP A 1 195 ? 36.942 -28.901 -93.651 1.00 80.50 195 ASP A O 1
ATOM 1449 N N . LEU A 1 196 ? 36.454 -28.374 -91.540 1.00 84.50 196 LEU A N 1
ATOM 1450 C CA . LEU A 1 196 ? 35.481 -29.462 -91.378 1.00 84.50 196 LEU A CA 1
ATOM 1451 C C . LEU A 1 196 ? 34.262 -29.322 -92.311 1.00 84.50 196 LEU A C 1
ATOM 1453 O O . LEU A 1 196 ? 33.758 -30.317 -92.832 1.00 84.50 196 LEU A O 1
ATOM 1457 N N . ALA A 1 197 ? 33.780 -28.105 -92.578 1.00 81.25 197 ALA A N 1
ATOM 1458 C CA . ALA A 1 197 ? 32.742 -27.897 -93.590 1.00 81.25 197 ALA A CA 1
ATOM 1459 C C . ALA A 1 197 ? 33.265 -28.163 -95.017 1.00 81.25 197 ALA A C 1
ATOM 1461 O O . ALA A 1 197 ? 32.505 -28.632 -95.863 1.00 81.25 197 ALA A O 1
ATOM 1462 N N . THR A 1 198 ? 34.557 -27.930 -95.277 1.00 82.00 198 THR A N 1
ATOM 1463 C CA . THR A 1 198 ? 35.232 -28.303 -96.534 1.00 82.00 198 THR A CA 1
ATOM 1464 C C . THR A 1 198 ? 35.267 -29.822 -96.702 1.00 82.00 198 THR A C 1
ATOM 1466 O O . THR A 1 198 ? 34.907 -30.320 -97.770 1.00 82.00 198 THR A O 1
ATOM 1469 N N . ASP A 1 199 ? 35.611 -30.561 -95.643 1.00 82.81 199 ASP A N 1
ATOM 1470 C CA . ASP A 1 199 ? 35.568 -32.028 -95.615 1.00 82.81 199 ASP A CA 1
ATOM 1471 C C . ASP A 1 199 ? 34.149 -32.578 -95.849 1.00 82.81 199 ASP A C 1
ATOM 1473 O O . ASP A 1 199 ? 33.967 -33.508 -96.633 1.00 82.81 199 ASP A O 1
ATOM 1477 N N . LEU A 1 200 ? 33.129 -31.991 -95.208 1.00 82.69 200 LEU A N 1
ATOM 1478 C CA . LEU A 1 200 ? 31.734 -32.439 -95.327 1.00 82.69 200 LEU A CA 1
ATOM 1479 C C . LEU A 1 200 ? 31.129 -32.183 -96.719 1.00 82.69 200 LEU A C 1
ATOM 1481 O O . LEU A 1 200 ? 30.272 -32.945 -97.174 1.00 82.69 200 LEU A O 1
ATOM 1485 N N . LEU A 1 201 ? 31.536 -31.101 -97.386 1.00 82.50 201 LEU A N 1
ATOM 1486 C CA . LEU A 1 201 ? 31.047 -30.732 -98.719 1.00 82.50 201 LEU A CA 1
ATOM 1487 C C . LEU A 1 201 ? 31.883 -31.344 -99.857 1.00 82.50 201 LEU A C 1
ATOM 1489 O O . LEU A 1 201 ? 31.395 -31.432 -100.984 1.00 82.50 201 LEU A O 1
ATOM 1493 N N . GLY A 1 202 ? 33.126 -31.754 -99.584 1.00 72.75 202 GLY A N 1
ATOM 1494 C CA . GLY A 1 202 ? 34.109 -32.159 -100.597 1.00 72.75 202 GLY A CA 1
ATOM 1495 C C . GLY A 1 202 ? 34.723 -30.984 -101.374 1.00 72.75 202 GLY A C 1
ATOM 1496 O O . GLY A 1 202 ? 35.455 -31.192 -102.341 1.00 72.75 202 GLY A O 1
ATOM 1497 N N . HIS A 1 203 ? 34.419 -29.745 -100.980 1.00 77.12 203 HIS A N 1
ATOM 1498 C CA . HIS A 1 203 ? 34.980 -28.510 -101.525 1.00 77.12 203 HIS A CA 1
ATOM 1499 C C . HIS A 1 203 ? 34.836 -27.362 -100.515 1.00 77.12 203 HIS A C 1
ATOM 1501 O O . HIS A 1 203 ? 33.937 -27.408 -99.675 1.00 77.12 203 HIS A O 1
ATOM 1507 N N . PRO A 1 204 ? 35.654 -26.292 -100.601 1.00 77.19 204 PRO A N 1
ATOM 1508 C CA . PRO A 1 204 ? 35.533 -25.152 -99.695 1.00 77.19 204 PRO A CA 1
ATOM 1509 C C . PRO A 1 204 ? 34.112 -24.558 -99.703 1.00 77.19 204 PRO A C 1
ATOM 1511 O O . PRO A 1 204 ? 33.570 -24.389 -100.803 1.00 77.19 204 PRO A O 1
ATOM 1514 N N . PRO A 1 205 ? 33.524 -24.213 -98.536 1.00 79.69 205 PRO A N 1
ATOM 1515 C CA . PRO A 1 205 ? 32.176 -23.654 -98.440 1.00 79.69 205 PRO A CA 1
ATOM 1516 C C . PRO A 1 205 ? 31.997 -22.371 -99.254 1.00 79.69 205 PRO A C 1
ATOM 1518 O O . PRO A 1 205 ? 32.844 -21.467 -99.204 1.00 79.69 205 PRO A O 1
ATOM 1521 N N . ARG A 1 206 ? 30.873 -22.296 -99.973 1.00 81.56 206 ARG A N 1
ATOM 1522 C CA . ARG A 1 206 ? 30.456 -21.185 -100.839 1.00 81.56 206 ARG A CA 1
ATOM 1523 C C . ARG A 1 206 ? 29.061 -20.711 -100.437 1.00 81.56 206 ARG A C 1
ATOM 1525 O O . ARG A 1 206 ? 28.317 -21.418 -99.770 1.00 81.56 206 ARG A O 1
ATOM 1532 N N . ALA A 1 207 ? 28.649 -19.551 -100.945 1.00 75.00 207 ALA A N 1
ATOM 1533 C CA . ALA A 1 207 ? 27.316 -18.993 -100.691 1.00 75.00 207 ALA A CA 1
ATOM 1534 C C . ALA A 1 207 ? 26.134 -19.921 -101.066 1.00 75.00 207 ALA A C 1
ATOM 1536 O O . ALA A 1 207 ? 25.045 -19.777 -100.526 1.00 75.00 207 ALA A O 1
ATOM 1537 N N . GLN A 1 208 ? 26.345 -20.878 -101.977 1.00 79.38 208 GLN A N 1
ATOM 1538 C CA . GLN A 1 208 ? 25.333 -21.857 -102.403 1.00 79.38 208 GLN A CA 1
ATOM 1539 C C . GLN A 1 208 ? 25.143 -23.007 -101.395 1.00 79.38 208 GLN A C 1
ATOM 1541 O O . GLN A 1 208 ? 24.141 -23.713 -101.455 1.00 79.38 208 GLN A O 1
ATOM 1546 N N . ASP A 1 209 ? 26.086 -23.194 -100.467 1.00 82.38 209 ASP A N 1
ATOM 1547 C CA . ASP A 1 209 ? 26.058 -24.265 -99.468 1.00 82.38 209 ASP A CA 1
ATOM 1548 C C . ASP A 1 209 ? 25.326 -23.860 -98.178 1.00 82.38 209 ASP A C 1
ATOM 1550 O O . ASP A 1 209 ? 25.053 -24.717 -97.338 1.00 82.38 209 ASP A O 1
ATOM 1554 N N . LEU A 1 210 ? 24.985 -22.573 -98.017 1.00 82.88 210 LEU A N 1
ATOM 1555 C CA . LEU A 1 210 ? 24.412 -22.012 -96.789 1.00 82.88 210 LEU A CA 1
ATOM 1556 C C . LEU A 1 210 ? 23.127 -22.736 -96.360 1.00 82.88 210 LEU A C 1
ATOM 1558 O O . LEU A 1 210 ? 23.054 -23.241 -95.241 1.00 82.88 210 LEU A O 1
ATOM 1562 N N . ASP A 1 211 ? 22.152 -22.874 -97.266 1.00 80.25 211 ASP A N 1
ATOM 1563 C CA . ASP A 1 211 ? 20.900 -23.594 -96.994 1.00 80.25 211 ASP A CA 1
ATOM 1564 C C . ASP A 1 211 ? 21.147 -25.073 -96.648 1.00 80.25 211 ASP A C 1
ATOM 1566 O O . ASP A 1 211 ? 20.462 -25.644 -95.798 1.00 80.25 211 ASP A O 1
ATOM 1570 N N . ARG A 1 212 ? 22.151 -25.701 -97.276 1.00 84.44 212 ARG A N 1
ATOM 1571 C CA . ARG A 1 212 ? 22.514 -27.108 -97.051 1.00 84.44 212 ARG A CA 1
ATOM 1572 C C . ARG A 1 212 ? 23.145 -27.310 -95.673 1.00 84.44 212 ARG A C 1
ATOM 1574 O O . ARG A 1 212 ? 22.811 -28.282 -95.000 1.00 84.44 212 ARG A O 1
ATOM 1581 N N . LEU A 1 213 ? 24.020 -26.398 -95.246 1.00 84.25 213 LEU A N 1
ATOM 1582 C CA . LEU A 1 213 ? 24.626 -26.410 -93.913 1.00 84.25 213 LEU A CA 1
ATOM 1583 C C . LEU A 1 213 ? 23.591 -26.066 -92.832 1.00 84.25 213 LEU A C 1
ATOM 1585 O O . LEU A 1 213 ? 23.488 -26.797 -91.849 1.00 84.25 213 LEU A O 1
ATOM 1589 N N . ARG A 1 214 ? 22.759 -25.035 -93.032 1.00 87.19 214 ARG A N 1
ATOM 1590 C CA . ARG A 1 214 ? 21.689 -24.671 -92.089 1.00 87.19 214 ARG A CA 1
ATOM 1591 C C . ARG A 1 214 ? 20.731 -25.835 -91.863 1.00 87.19 214 ARG A C 1
ATOM 1593 O O . ARG A 1 214 ? 20.526 -26.244 -90.723 1.00 87.19 214 ARG A O 1
ATOM 1600 N N . ASN A 1 215 ? 20.208 -26.427 -92.936 1.00 83.88 215 ASN A N 1
ATOM 1601 C CA . ASN A 1 215 ? 19.265 -27.543 -92.837 1.00 83.88 215 ASN A CA 1
ATOM 1602 C C . ASN A 1 215 ? 19.908 -28.818 -92.244 1.00 83.88 215 ASN A C 1
ATOM 1604 O O . ASN A 1 215 ? 19.194 -29.671 -91.724 1.00 83.88 215 ASN A O 1
ATOM 1608 N N . ALA A 1 216 ? 21.240 -28.958 -92.292 1.00 82.31 216 ALA A N 1
ATOM 1609 C CA . ALA A 1 216 ? 21.962 -30.074 -91.678 1.00 82.31 216 ALA A CA 1
ATOM 1610 C C . ALA A 1 216 ? 22.254 -29.889 -90.175 1.00 82.31 216 ALA A C 1
ATOM 1612 O O . ALA A 1 216 ? 22.486 -30.897 -89.499 1.00 82.31 216 ALA A O 1
ATOM 1613 N N . PHE A 1 217 ? 22.259 -28.648 -89.666 1.00 86.12 217 PHE A N 1
ATOM 1614 C CA . PHE A 1 217 ? 22.747 -28.323 -88.318 1.00 86.12 217 PHE A CA 1
ATOM 1615 C C . PHE A 1 217 ? 21.801 -27.501 -87.425 1.00 86.12 217 PHE A C 1
ATOM 1617 O O . PHE A 1 217 ? 21.997 -27.549 -86.216 1.00 86.12 217 PHE A O 1
ATOM 1624 N N . ASP A 1 218 ? 20.764 -26.818 -87.930 1.00 86.00 218 ASP A N 1
ATOM 1625 C CA . ASP A 1 218 ? 19.858 -26.013 -87.079 1.00 86.00 218 ASP A CA 1
ATOM 1626 C C . ASP A 1 218 ? 19.141 -26.859 -86.013 1.00 86.00 218 ASP A C 1
ATOM 1628 O O . ASP A 1 218 ? 19.211 -26.545 -84.826 1.00 86.00 218 ASP A O 1
ATOM 1632 N N . GLY A 1 219 ? 18.551 -27.992 -86.409 1.00 85.88 219 GLY A N 1
ATOM 1633 C CA . GLY A 1 219 ? 17.927 -28.942 -85.480 1.00 85.88 219 GLY A CA 1
ATOM 1634 C C . GLY A 1 219 ? 18.911 -29.507 -84.440 1.00 85.88 219 GLY A C 1
ATOM 1635 O O . GLY A 1 219 ? 18.671 -29.342 -83.244 1.00 85.88 219 GLY A O 1
ATOM 1636 N N . PRO A 1 220 ? 20.034 -30.132 -84.853 1.00 86.94 220 PRO A N 1
ATOM 1637 C CA . PRO A 1 220 ? 21.054 -30.631 -83.927 1.00 86.94 220 PRO A CA 1
ATOM 1638 C C . PRO A 1 220 ? 21.656 -29.563 -83.002 1.00 86.94 220 PRO A C 1
ATOM 1640 O O . PRO A 1 220 ? 21.927 -29.859 -81.841 1.00 86.94 220 PRO A O 1
ATOM 1643 N N . LEU A 1 221 ? 21.831 -28.322 -83.473 1.00 89.00 221 LEU A N 1
ATOM 1644 C CA . LEU A 1 221 ? 22.328 -27.224 -82.643 1.00 89.00 221 LEU A CA 1
ATOM 1645 C C . LEU A 1 221 ? 21.287 -26.793 -81.606 1.00 89.00 221 LEU A C 1
ATOM 1647 O O . LEU A 1 221 ? 21.626 -26.687 -80.432 1.00 89.00 221 LEU A O 1
ATOM 1651 N N . ARG A 1 222 ? 20.019 -26.610 -81.997 1.00 88.06 222 ARG A N 1
ATOM 1652 C CA . ARG A 1 222 ? 18.928 -26.259 -81.065 1.00 88.06 222 ARG A CA 1
ATOM 1653 C C . ARG A 1 222 ? 18.619 -27.367 -80.063 1.00 88.06 222 ARG A C 1
ATOM 1655 O O . ARG A 1 222 ? 18.184 -27.080 -78.958 1.00 88.06 222 ARG A O 1
ATOM 1662 N N . ALA A 1 223 ? 18.901 -28.625 -80.397 1.00 85.81 223 ALA A N 1
ATOM 1663 C CA . ALA A 1 223 ? 18.802 -29.725 -79.440 1.00 85.81 223 ALA A CA 1
ATOM 1664 C C . ALA A 1 223 ? 19.827 -29.623 -78.288 1.00 85.81 223 ALA A C 1
ATOM 1666 O O . ALA A 1 223 ? 19.617 -30.242 -77.242 1.00 85.81 223 ALA A O 1
ATOM 1667 N N . LEU A 1 224 ? 20.914 -28.859 -78.462 1.00 86.75 224 LEU A N 1
ATOM 1668 C CA . LEU A 1 224 ? 21.968 -28.629 -77.462 1.00 86.75 224 LEU A CA 1
ATOM 1669 C C . LEU A 1 224 ? 21.944 -27.206 -76.874 1.00 86.75 224 LEU A C 1
ATOM 1671 O O . LEU A 1 224 ? 22.271 -27.033 -75.706 1.00 86.75 224 LEU A O 1
ATOM 1675 N N . LEU A 1 225 ? 21.536 -26.213 -77.669 1.00 88.94 225 LEU A N 1
ATOM 1676 C CA . LEU A 1 225 ? 21.381 -24.802 -77.304 1.00 88.94 225 LEU A CA 1
ATOM 1677 C C . LEU A 1 225 ? 19.937 -24.343 -77.620 1.00 88.94 225 LEU A C 1
ATOM 1679 O O . LEU A 1 225 ? 19.721 -23.636 -78.612 1.00 88.94 225 LEU A O 1
ATOM 1683 N N . PRO A 1 226 ? 18.925 -24.784 -76.847 1.00 84.69 226 PRO A N 1
ATOM 1684 C CA . PRO A 1 226 ? 17.507 -24.524 -77.130 1.00 84.69 226 PRO A CA 1
ATOM 1685 C C . PRO A 1 226 ? 17.171 -23.033 -77.251 1.00 84.69 226 PRO A C 1
ATOM 1687 O O . PRO A 1 226 ? 16.463 -22.636 -78.179 1.00 84.69 226 PRO A O 1
ATOM 1690 N N . ASN A 1 227 ? 17.749 -22.199 -76.384 1.00 85.69 227 ASN A N 1
ATOM 1691 C CA . ASN A 1 227 ? 17.455 -20.767 -76.306 1.00 85.69 227 ASN A CA 1
ATOM 1692 C C . ASN A 1 227 ? 18.355 -19.902 -77.214 1.00 85.69 227 ASN A C 1
ATOM 1694 O O . ASN A 1 227 ? 18.377 -18.678 -77.087 1.00 85.69 227 ASN A O 1
ATOM 1698 N N . LEU A 1 228 ? 19.096 -20.508 -78.154 1.00 85.56 228 LEU A N 1
ATOM 1699 C CA . LEU A 1 228 ? 19.978 -19.782 -79.073 1.00 85.56 228 LEU A CA 1
ATOM 1700 C C . LEU A 1 228 ? 19.180 -18.873 -80.040 1.00 85.56 228 LEU A C 1
ATOM 1702 O O . LEU A 1 228 ? 18.406 -19.391 -80.864 1.00 85.56 228 LEU A O 1
ATOM 1706 N N . PRO A 1 229 ? 19.398 -17.539 -80.036 1.00 82.31 229 PRO A N 1
ATOM 1707 C CA . PRO A 1 229 ? 18.640 -16.618 -80.880 1.00 82.31 229 PRO A CA 1
ATOM 1708 C C . PRO A 1 229 ? 18.746 -16.953 -82.372 1.00 82.31 229 PRO A C 1
ATOM 1710 O O . PRO A 1 229 ? 19.827 -17.224 -82.899 1.00 82.31 229 PRO A O 1
ATOM 1713 N N . LYS A 1 230 ? 17.606 -16.913 -83.077 1.00 74.75 230 LYS A N 1
ATOM 1714 C CA . LYS A 1 230 ? 17.482 -17.367 -84.478 1.00 74.75 230 LYS A CA 1
ATOM 1715 C C . LYS A 1 230 ? 18.561 -16.822 -85.439 1.00 74.75 230 LYS A C 1
ATOM 1717 O O . LYS A 1 230 ? 19.066 -17.635 -86.212 1.00 74.75 230 LYS A O 1
ATOM 1722 N N . PRO A 1 231 ? 18.976 -15.535 -85.395 1.00 77.50 231 PRO A N 1
ATOM 1723 C CA . PRO A 1 231 ? 19.982 -15.007 -86.324 1.00 77.50 231 PRO A CA 1
ATOM 1724 C C . PRO A 1 231 ? 21.396 -15.578 -86.143 1.00 77.50 231 PRO A C 1
ATOM 1726 O O . PRO A 1 231 ? 22.195 -15.513 -87.071 1.00 77.50 231 PRO A O 1
ATOM 1729 N N . VAL A 1 232 ? 21.736 -16.130 -84.971 1.00 82.50 232 VAL A N 1
ATOM 1730 C CA . VAL A 1 232 ? 23.132 -16.453 -84.617 1.00 82.50 232 VAL A CA 1
ATOM 1731 C C . VAL A 1 232 ? 23.708 -17.573 -85.488 1.00 82.50 232 VAL A C 1
ATOM 1733 O O . VAL A 1 232 ? 24.854 -17.474 -85.924 1.00 82.50 232 VAL A O 1
ATOM 1736 N N . LEU A 1 233 ? 22.912 -18.599 -85.814 1.00 83.75 233 LEU A N 1
ATOM 1737 C CA . LEU A 1 233 ? 23.349 -19.676 -86.710 1.00 83.75 233 LEU A CA 1
ATOM 1738 C C . LEU A 1 233 ? 23.647 -19.158 -88.125 1.00 83.75 233 LEU A C 1
ATOM 1740 O O . LEU A 1 233 ? 24.687 -19.495 -88.685 1.00 83.75 233 LEU A O 1
ATOM 1744 N N . GLU A 1 234 ? 22.770 -18.321 -88.688 1.00 80.38 234 GLU A N 1
ATOM 1745 C CA . GLU A 1 234 ? 22.996 -17.691 -89.996 1.00 80.38 234 GLU A CA 1
ATOM 1746 C C . GLU A 1 234 ? 24.248 -16.802 -89.964 1.00 80.38 234 GLU A C 1
ATOM 1748 O O . GLU A 1 234 ? 25.071 -16.871 -90.873 1.00 80.38 234 GLU A O 1
ATOM 1753 N N . THR A 1 235 ? 24.476 -16.034 -88.895 1.00 78.88 235 THR A N 1
ATOM 1754 C CA . THR A 1 235 ? 25.696 -15.221 -88.726 1.00 78.88 235 THR A CA 1
ATOM 1755 C C . THR A 1 235 ? 26.978 -16.067 -88.697 1.00 78.88 235 THR A C 1
ATOM 1757 O O . THR A 1 235 ? 27.969 -15.708 -89.337 1.00 78.88 235 THR A O 1
ATOM 1760 N N . VAL A 1 236 ? 26.982 -17.213 -88.005 1.00 81.19 236 VAL A N 1
ATOM 1761 C CA . VAL A 1 236 ? 28.143 -18.124 -87.995 1.00 81.19 236 VAL A CA 1
ATOM 1762 C C . VAL A 1 236 ? 28.322 -18.826 -89.351 1.00 81.19 236 VAL A C 1
ATOM 1764 O O . VAL A 1 236 ? 29.439 -18.880 -89.869 1.00 81.19 236 VAL A O 1
ATOM 1767 N N . LEU A 1 237 ? 27.248 -19.323 -89.975 1.00 82.44 237 LEU A N 1
ATOM 1768 C CA . LEU A 1 237 ? 27.339 -20.040 -91.254 1.00 82.44 237 LEU A CA 1
ATOM 1769 C C . LEU A 1 237 ? 27.666 -19.126 -92.443 1.00 82.44 237 LEU A C 1
ATOM 1771 O O . LEU A 1 237 ? 28.444 -19.531 -93.306 1.00 82.44 237 LEU A O 1
ATOM 1775 N N . THR A 1 238 ? 27.162 -17.890 -92.488 1.00 79.44 238 THR A N 1
ATOM 1776 C CA . THR A 1 238 ? 27.559 -16.890 -93.500 1.00 79.44 238 THR A CA 1
ATOM 1777 C C . THR A 1 238 ? 29.049 -16.558 -93.406 1.00 79.44 238 THR A C 1
ATOM 1779 O O . THR A 1 238 ? 29.734 -16.584 -94.433 1.00 79.44 238 THR A O 1
ATOM 1782 N N . ARG A 1 239 ? 29.586 -16.374 -92.188 1.00 75.44 239 ARG A N 1
ATOM 1783 C CA . ARG A 1 239 ? 31.032 -16.215 -91.933 1.00 75.44 239 ARG A CA 1
ATOM 1784 C C . ARG A 1 239 ? 31.832 -17.423 -92.450 1.00 75.44 239 ARG A C 1
ATOM 1786 O O . ARG A 1 239 ? 32.819 -17.239 -93.165 1.00 75.44 239 ARG A O 1
ATOM 1793 N N . VAL A 1 240 ? 31.370 -18.656 -92.207 1.00 77.56 240 VAL A N 1
ATOM 1794 C CA . VAL A 1 240 ? 31.967 -19.884 -92.784 1.00 77.56 240 VAL A CA 1
ATOM 1795 C C . VAL A 1 240 ? 31.849 -19.925 -94.319 1.00 77.56 240 VAL A C 1
ATOM 1797 O O . VAL A 1 240 ? 32.793 -20.328 -94.997 1.00 77.56 240 VAL A O 1
ATOM 1800 N N . CYS A 1 241 ? 30.760 -19.438 -94.912 1.00 79.25 241 CYS A N 1
ATOM 1801 C CA . CYS A 1 241 ? 30.557 -19.408 -96.369 1.00 79.25 241 CYS A CA 1
ATOM 1802 C C . CYS A 1 241 ? 31.238 -18.220 -97.087 1.00 79.25 241 CYS A C 1
ATOM 1804 O O . CYS A 1 241 ? 31.109 -18.104 -98.307 1.00 79.25 241 CYS A O 1
ATOM 1806 N N . ARG A 1 242 ? 31.963 -17.349 -96.360 1.00 72.06 242 ARG A N 1
ATOM 1807 C CA . ARG A 1 242 ? 32.508 -16.052 -96.837 1.00 72.06 242 ARG A CA 1
ATOM 1808 C C . ARG A 1 242 ? 31.454 -15.130 -97.459 1.00 72.06 242 ARG A C 1
ATOM 1810 O O . ARG A 1 242 ? 31.737 -14.383 -98.394 1.00 72.06 242 ARG A O 1
ATOM 1817 N N . MET A 1 243 ? 30.236 -15.179 -96.937 1.00 66.38 243 MET A N 1
ATOM 1818 C CA . MET A 1 243 ? 29.205 -14.193 -97.236 1.00 66.38 243 MET A CA 1
ATOM 1819 C C . MET A 1 243 ? 29.328 -13.019 -96.255 1.00 66.38 243 MET A C 1
ATOM 1821 O O . MET A 1 243 ? 29.723 -13.238 -95.106 1.00 66.38 243 MET A O 1
ATOM 1825 N N . PRO A 1 244 ? 28.982 -11.783 -96.659 1.00 51.41 244 PRO A N 1
ATOM 1826 C CA . PRO A 1 244 ? 28.755 -10.719 -95.687 1.00 51.41 244 PRO A CA 1
ATOM 1827 C C . PRO A 1 244 ? 27.625 -11.142 -94.729 1.00 51.41 244 PRO A C 1
ATOM 1829 O O . PRO A 1 244 ? 26.709 -11.852 -95.161 1.00 51.41 244 PRO A O 1
ATOM 1832 N N . PRO A 1 245 ? 27.669 -10.730 -93.449 1.00 54.44 245 PRO A N 1
ATOM 1833 C CA . PRO A 1 245 ? 26.627 -11.080 -92.491 1.00 54.44 245 PRO A CA 1
ATOM 1834 C C . PRO A 1 245 ? 25.257 -10.548 -92.951 1.00 54.44 245 PRO A C 1
ATOM 1836 O O . PRO A 1 245 ? 25.194 -9.516 -93.634 1.00 54.44 245 PRO A O 1
ATOM 1839 N N . PRO A 1 246 ? 24.151 -11.225 -92.589 1.00 56.75 246 PRO A N 1
ATOM 1840 C CA . PRO A 1 246 ? 22.814 -10.736 -92.899 1.00 56.75 246 PRO A CA 1
ATOM 1841 C C . PRO A 1 246 ? 22.605 -9.353 -92.271 1.00 56.75 246 PRO A C 1
ATOM 1843 O O . PRO A 1 246 ? 23.046 -9.095 -91.151 1.00 56.75 246 PRO A O 1
ATOM 1846 N N . ARG A 1 247 ? 21.923 -8.453 -92.990 1.00 50.66 247 ARG A N 1
ATOM 1847 C CA . ARG A 1 247 ? 21.543 -7.146 -92.438 1.00 50.66 247 ARG A CA 1
ATOM 1848 C C . ARG A 1 247 ? 20.596 -7.367 -91.261 1.00 50.66 247 ARG A C 1
ATOM 1850 O O . ARG A 1 247 ? 19.489 -7.855 -91.461 1.00 50.66 247 ARG A O 1
ATOM 1857 N N . THR A 1 248 ? 21.036 -7.004 -90.063 1.00 51.06 248 THR A N 1
ATOM 1858 C CA . THR A 1 248 ? 20.176 -6.920 -88.884 1.00 51.06 248 THR A CA 1
ATOM 1859 C C . THR A 1 248 ? 19.160 -5.796 -89.066 1.00 51.06 248 THR A C 1
ATOM 1861 O O . THR A 1 248 ? 19.504 -4.718 -89.561 1.00 51.06 248 THR A O 1
ATOM 1864 N N . ASP A 1 249 ? 17.912 -6.040 -88.665 1.00 49.91 249 ASP A N 1
ATOM 1865 C CA . ASP A 1 249 ? 16.921 -4.971 -88.547 1.00 49.91 249 ASP A CA 1
ATOM 1866 C C . ASP A 1 249 ? 17.356 -3.964 -87.480 1.00 49.91 249 ASP A C 1
ATOM 1868 O O . ASP A 1 249 ? 17.980 -4.327 -86.481 1.00 49.91 249 ASP A O 1
ATOM 1872 N N . LYS A 1 250 ? 17.031 -2.686 -87.698 1.00 44.84 250 LYS A N 1
ATOM 1873 C CA . LYS A 1 250 ? 17.472 -1.591 -86.817 1.00 44.84 250 LYS A CA 1
ATOM 1874 C C . LYS A 1 250 ? 16.885 -1.663 -85.408 1.00 44.84 250 LYS A C 1
ATOM 1876 O O . LYS A 1 250 ? 17.498 -1.136 -84.487 1.00 44.84 250 LYS A O 1
ATOM 1881 N N . ASP A 1 251 ? 15.745 -2.331 -85.265 1.00 45.28 251 ASP A N 1
ATOM 1882 C CA . ASP A 1 251 ? 15.002 -2.464 -84.011 1.00 45.28 251 ASP A CA 1
ATOM 1883 C C . ASP A 1 251 ? 15.264 -3.817 -83.312 1.00 45.28 251 ASP A C 1
ATOM 1885 O O . ASP A 1 251 ? 14.627 -4.146 -82.311 1.00 45.28 251 ASP A O 1
ATOM 1889 N N . ALA A 1 252 ? 16.199 -4.628 -83.828 1.00 49.34 252 ALA A N 1
ATOM 1890 C CA . ALA A 1 252 ? 16.601 -5.882 -83.198 1.00 49.34 252 ALA A CA 1
ATOM 1891 C C . ALA A 1 252 ? 17.576 -5.626 -82.025 1.00 49.34 252 ALA A C 1
ATOM 1893 O O . ALA A 1 252 ? 18.551 -4.889 -82.197 1.00 49.34 252 ALA A O 1
ATOM 1894 N N . PRO A 1 253 ? 17.378 -6.249 -80.845 1.00 49.81 253 PRO A N 1
ATOM 1895 C CA . PRO A 1 253 ? 18.289 -6.081 -79.716 1.00 49.81 253 PRO A CA 1
ATOM 1896 C C . PRO A 1 253 ? 19.687 -6.647 -80.038 1.00 49.81 253 PRO A C 1
ATOM 1898 O O . PRO A 1 253 ? 19.792 -7.660 -80.738 1.00 49.81 253 PRO A O 1
ATOM 1901 N N . PRO A 1 254 ? 20.770 -6.033 -79.522 1.00 53.44 254 PRO A N 1
ATOM 1902 C CA . PRO A 1 254 ? 22.132 -6.484 -79.792 1.00 53.44 254 PRO A CA 1
ATOM 1903 C C . PRO A 1 254 ? 22.357 -7.905 -79.259 1.00 53.44 254 PRO A C 1
ATOM 1905 O O . PRO A 1 254 ? 22.125 -8.191 -78.086 1.00 53.44 254 PRO A O 1
ATOM 1908 N N . THR A 1 255 ? 22.831 -8.804 -80.125 1.00 60.69 255 THR A N 1
ATOM 1909 C CA . THR A 1 255 ? 23.151 -10.191 -79.755 1.00 60.69 255 THR A CA 1
ATOM 1910 C C . THR A 1 255 ? 24.295 -10.234 -78.748 1.00 60.69 255 THR A C 1
ATOM 1912 O O . THR A 1 255 ? 25.333 -9.608 -78.975 1.00 60.69 255 THR A O 1
ATOM 1915 N N . ASN A 1 256 ? 24.143 -11.012 -77.674 1.00 74.69 256 ASN A N 1
ATOM 1916 C CA . ASN A 1 256 ? 25.185 -11.164 -76.662 1.00 74.69 256 ASN A CA 1
ATOM 1917 C C . ASN A 1 256 ? 26.433 -11.830 -77.293 1.00 74.69 256 ASN A C 1
ATOM 1919 O O . ASN A 1 256 ? 26.282 -12.812 -78.024 1.00 74.69 256 ASN A O 1
ATOM 1923 N N . PRO A 1 257 ? 27.663 -11.334 -77.041 1.00 68.69 257 PRO A N 1
ATOM 1924 C CA . PRO A 1 257 ? 28.879 -11.862 -77.666 1.00 68.69 257 PRO A CA 1
ATOM 1925 C C . PRO A 1 257 ? 29.203 -13.322 -77.297 1.00 68.69 257 PRO A C 1
ATOM 1927 O O . PRO A 1 257 ? 29.961 -13.966 -78.023 1.00 68.69 257 PRO A O 1
ATOM 1930 N N . ALA A 1 258 ? 28.616 -13.873 -76.228 1.00 76.62 258 ALA A N 1
ATOM 1931 C CA . ALA A 1 258 ? 28.709 -15.300 -75.927 1.00 76.62 258 ALA A CA 1
ATOM 1932 C C . ALA A 1 258 ? 27.955 -16.171 -76.951 1.00 76.62 258 ALA A C 1
ATOM 1934 O O . ALA A 1 258 ? 28.443 -17.241 -77.312 1.00 76.62 258 ALA A O 1
ATOM 1935 N N . ASP A 1 259 ? 26.814 -15.708 -77.474 1.00 82.69 259 ASP A N 1
ATOM 1936 C CA . ASP A 1 259 ? 25.936 -16.491 -78.352 1.00 82.69 259 ASP A CA 1
ATOM 1937 C C . ASP A 1 259 ? 26.662 -17.037 -79.606 1.00 82.69 259 ASP A C 1
ATOM 1939 O O . ASP A 1 259 ? 26.621 -18.252 -79.825 1.00 82.69 259 ASP A O 1
ATOM 1943 N N . PRO A 1 260 ? 27.367 -16.222 -80.429 1.00 78.12 260 PRO A N 1
ATOM 1944 C CA . PRO A 1 260 ? 28.104 -16.736 -81.585 1.00 78.12 260 PRO A CA 1
ATOM 1945 C C . PRO A 1 260 ? 29.351 -17.544 -81.197 1.00 78.12 260 PRO A C 1
ATOM 1947 O O . PRO A 1 260 ? 29.719 -18.461 -81.931 1.00 78.12 260 PRO A O 1
ATOM 1950 N N . ALA A 1 261 ? 29.990 -17.243 -80.059 1.00 80.19 261 ALA A N 1
ATOM 1951 C CA . ALA A 1 261 ? 31.175 -17.959 -79.582 1.00 80.19 261 ALA A CA 1
ATOM 1952 C C . ALA A 1 261 ? 30.828 -19.405 -79.181 1.00 80.19 261 ALA A C 1
ATOM 1954 O O . ALA A 1 261 ? 31.446 -20.360 -79.661 1.00 80.19 261 ALA A O 1
ATOM 1955 N N . VAL A 1 262 ? 29.779 -19.571 -78.369 1.00 87.44 262 VAL A N 1
ATOM 1956 C CA . VAL A 1 262 ? 29.258 -20.876 -77.940 1.00 87.44 262 VAL A CA 1
ATOM 1957 C C . VAL A 1 262 ? 28.680 -21.647 -79.131 1.00 87.44 262 VAL A C 1
ATOM 1959 O O . VAL A 1 262 ? 28.998 -22.825 -79.308 1.00 87.44 262 VAL A O 1
ATOM 1962 N N . ALA A 1 263 ? 27.901 -20.991 -80.002 1.00 87.25 263 ALA A N 1
ATOM 1963 C CA . ALA A 1 263 ? 27.355 -21.629 -81.201 1.00 87.25 263 ALA A CA 1
ATOM 1964 C C . ALA A 1 263 ? 28.455 -22.166 -82.132 1.00 87.25 263 ALA A C 1
ATOM 1966 O O . ALA A 1 263 ? 28.343 -23.292 -82.617 1.00 87.25 263 ALA A O 1
ATOM 1967 N N . ALA A 1 264 ? 29.539 -21.411 -82.349 1.00 84.12 264 ALA A N 1
ATOM 1968 C CA . ALA A 1 264 ? 30.666 -21.864 -83.161 1.00 84.12 264 ALA A CA 1
ATOM 1969 C C . ALA A 1 264 ? 31.386 -23.080 -82.541 1.00 84.12 264 ALA A C 1
ATOM 1971 O O . ALA A 1 264 ? 31.699 -24.041 -83.251 1.00 84.12 264 ALA A O 1
ATOM 1972 N N . GLY A 1 265 ? 31.586 -23.091 -81.217 1.00 86.31 265 GLY A N 1
ATOM 1973 C CA . GLY A 1 265 ? 32.155 -24.240 -80.506 1.00 86.31 265 GLY A CA 1
ATOM 1974 C C . GLY A 1 265 ? 31.302 -25.508 -80.644 1.00 86.31 265 GLY A C 1
ATOM 1975 O O . GLY A 1 265 ? 31.806 -26.560 -81.043 1.00 86.31 265 GLY A O 1
ATOM 1976 N N . VAL A 1 266 ? 29.992 -25.408 -80.400 1.00 90.12 266 VAL A N 1
ATOM 1977 C CA . VAL A 1 266 ? 29.069 -26.556 -80.489 1.00 90.12 266 VAL A CA 1
ATOM 1978 C C . VAL A 1 266 ? 28.917 -27.059 -81.932 1.00 90.12 266 VAL A C 1
ATOM 1980 O O . VAL A 1 266 ? 28.957 -28.269 -82.162 1.00 90.12 266 VAL A O 1
ATOM 1983 N N . LEU A 1 267 ? 28.839 -26.163 -82.925 1.00 88.56 267 LEU A N 1
ATOM 1984 C CA . LEU A 1 267 ? 28.849 -26.536 -84.348 1.00 88.56 267 LEU A CA 1
ATOM 1985 C C . LEU A 1 267 ? 30.123 -27.296 -84.748 1.00 88.56 267 LEU A C 1
ATOM 1987 O O . LEU A 1 267 ? 30.047 -28.216 -85.562 1.00 88.56 267 LEU A O 1
ATOM 1991 N N . THR A 1 268 ? 31.274 -26.961 -84.155 1.00 87.00 268 THR A N 1
ATOM 1992 C CA . THR A 1 268 ? 32.538 -27.676 -84.400 1.00 87.00 268 THR A CA 1
ATOM 1993 C C . THR A 1 268 ? 32.432 -29.126 -83.927 1.00 87.00 268 THR A C 1
ATOM 1995 O O . THR A 1 268 ? 32.755 -30.046 -84.679 1.00 87.00 268 THR A O 1
ATOM 1998 N N . GLY A 1 269 ? 31.894 -29.347 -82.723 1.00 86.44 269 GLY A N 1
ATOM 1999 C CA . GLY A 1 269 ? 31.619 -30.687 -82.197 1.00 86.44 269 GLY A CA 1
ATOM 2000 C C . GLY A 1 269 ? 30.639 -31.487 -83.062 1.00 86.44 269 GLY A C 1
ATOM 2001 O O . GLY A 1 269 ? 30.895 -32.654 -83.358 1.00 86.44 269 GLY A O 1
ATOM 2002 N N . LEU A 1 270 ? 29.558 -30.853 -83.533 1.00 88.81 270 LEU A N 1
ATOM 2003 C CA . LEU A 1 270 ? 28.557 -31.487 -84.403 1.00 88.81 270 LEU A CA 1
ATOM 2004 C C . LEU A 1 270 ? 29.147 -31.895 -85.764 1.00 88.81 270 LEU A C 1
ATOM 2006 O O . LEU A 1 270 ? 28.823 -32.963 -86.286 1.00 88.81 270 LEU A O 1
ATOM 2010 N N . LEU A 1 271 ? 30.039 -31.078 -86.332 1.00 86.56 271 LEU A N 1
ATOM 2011 C CA . LEU A 1 271 ? 30.775 -31.401 -87.557 1.00 86.56 271 LEU A CA 1
ATOM 2012 C C . LEU A 1 271 ? 31.753 -32.567 -87.352 1.00 86.56 271 LEU A C 1
ATOM 2014 O O . LEU A 1 271 ? 31.756 -33.495 -88.160 1.00 86.56 271 LEU A O 1
ATOM 2018 N N . LEU A 1 272 ? 32.526 -32.573 -86.259 1.00 85.50 272 LEU A N 1
ATOM 2019 C CA . LEU A 1 272 ? 33.436 -33.677 -85.918 1.00 85.50 272 LEU A CA 1
ATOM 2020 C C . LEU A 1 272 ? 32.688 -35.000 -85.728 1.00 85.50 272 LEU A C 1
ATOM 2022 O O . LEU A 1 272 ? 33.069 -36.010 -86.319 1.00 85.50 272 LEU A O 1
ATOM 2026 N N . GLN A 1 273 ? 31.586 -34.982 -84.972 1.00 84.50 273 GLN A N 1
ATOM 2027 C CA . GLN A 1 273 ? 30.720 -36.142 -84.759 1.00 84.50 273 GLN A CA 1
ATOM 2028 C C . GLN A 1 273 ? 30.158 -36.670 -86.090 1.00 84.50 273 GLN A C 1
ATOM 2030 O O . GLN A 1 273 ? 30.216 -37.872 -86.344 1.00 84.50 273 GLN A O 1
ATOM 2035 N N . ARG A 1 274 ? 29.689 -35.780 -86.979 1.00 83.88 274 ARG A N 1
ATOM 2036 C CA . ARG A 1 274 ? 29.139 -36.148 -88.297 1.00 83.88 274 ARG A CA 1
ATOM 2037 C C . ARG A 1 274 ? 30.189 -36.674 -89.285 1.00 83.88 274 ARG A C 1
ATOM 2039 O O . ARG A 1 274 ? 29.846 -37.464 -90.159 1.00 83.88 274 ARG A O 1
ATOM 2046 N N . LEU A 1 275 ? 31.447 -36.254 -89.148 1.00 84.56 275 LEU A N 1
ATOM 2047 C CA . LEU A 1 275 ? 32.591 -36.734 -89.937 1.00 84.56 275 LEU A CA 1
ATOM 2048 C C . LEU A 1 275 ? 33.300 -37.949 -89.310 1.00 84.56 275 LEU A C 1
ATOM 2050 O O . LEU A 1 275 ? 34.266 -38.450 -89.883 1.00 84.56 275 LEU A O 1
ATOM 2054 N N . GLY A 1 276 ? 32.880 -38.393 -88.121 1.00 78.69 276 GLY A N 1
ATOM 2055 C CA . GLY A 1 276 ? 33.530 -39.461 -87.354 1.00 78.69 276 GLY A CA 1
ATOM 2056 C C . GLY A 1 276 ? 34.904 -39.102 -86.766 1.00 78.69 276 GLY A C 1
ATOM 2057 O O . GLY A 1 276 ? 35.499 -39.931 -86.076 1.00 78.69 276 GLY A O 1
ATOM 2058 N N . ARG A 1 277 ? 35.410 -37.882 -86.991 1.00 78.94 277 ARG A N 1
ATOM 2059 C CA . ARG A 1 277 ? 36.757 -37.448 -86.580 1.00 78.94 277 ARG A CA 1
ATOM 2060 C C . ARG A 1 277 ? 36.874 -37.238 -85.074 1.00 78.94 277 ARG A C 1
ATOM 2062 O O . ARG A 1 277 ? 35.882 -37.021 -84.378 1.00 78.94 277 ARG A O 1
ATOM 2069 N N . ASP A 1 278 ? 38.104 -37.326 -84.580 1.00 72.94 278 ASP A N 1
ATOM 2070 C CA . ASP A 1 278 ? 38.406 -37.202 -83.160 1.00 72.94 278 ASP A CA 1
ATOM 2071 C C . ASP A 1 278 ? 38.705 -35.746 -82.756 1.00 72.94 278 ASP A C 1
ATOM 2073 O O . ASP A 1 278 ? 39.445 -35.073 -83.478 1.00 72.94 278 ASP A O 1
ATOM 2077 N N . PRO A 1 279 ? 38.186 -35.243 -81.618 1.00 66.31 279 PRO A N 1
ATOM 2078 C CA . PRO A 1 279 ? 38.545 -33.924 -81.097 1.00 66.31 279 PRO A CA 1
ATOM 2079 C C . PRO A 1 279 ? 40.053 -33.683 -80.932 1.00 66.31 279 PRO A C 1
ATOM 2081 O O . PRO A 1 279 ? 40.495 -32.549 -81.109 1.00 66.31 279 PRO A O 1
ATOM 2084 N N . GLU A 1 280 ? 40.863 -34.709 -80.634 1.00 64.00 280 GLU A N 1
ATOM 2085 C CA . GLU A 1 280 ? 42.317 -34.523 -80.51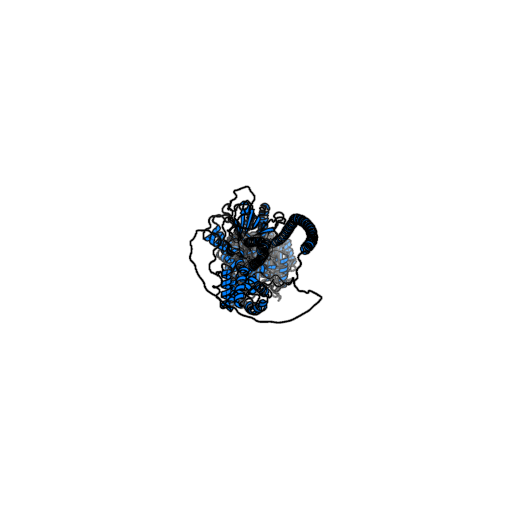4 1.00 64.00 280 GLU A CA 1
ATOM 2086 C C . GLU A 1 280 ? 43.043 -34.404 -81.864 1.00 64.00 280 GLU A C 1
ATOM 2088 O O . GLU A 1 280 ? 44.150 -33.870 -81.909 1.00 64.00 280 GLU A O 1
ATOM 2093 N N . SER A 1 281 ? 42.443 -34.820 -82.988 1.00 62.56 281 SER A N 1
ATOM 2094 C CA . SER A 1 281 ? 43.130 -34.815 -84.292 1.00 62.56 281 SER A CA 1
ATOM 2095 C C . SER A 1 281 ? 43.155 -33.447 -84.991 1.00 62.56 281 SER A C 1
ATOM 2097 O O . SER A 1 281 ? 43.463 -33.384 -86.181 1.00 62.56 281 SER A O 1
ATOM 2099 N N . VAL A 1 282 ? 42.751 -32.371 -84.306 1.00 60.62 282 VAL A N 1
ATOM 2100 C CA . VAL A 1 282 ? 42.469 -31.056 -84.917 1.00 60.62 282 VAL A CA 1
ATOM 2101 C C . VAL A 1 282 ? 43.158 -29.886 -84.198 1.00 60.62 282 VAL A C 1
ATOM 2103 O O . VAL A 1 282 ? 43.351 -28.835 -84.802 1.00 60.62 282 VAL A O 1
ATOM 2106 N N . LEU A 1 283 ? 43.603 -30.066 -82.949 1.00 56.78 283 LEU A N 1
ATOM 2107 C CA . LEU A 1 283 ? 44.393 -29.079 -82.201 1.00 56.78 283 LEU A CA 1
ATOM 2108 C C . LEU A 1 283 ? 45.540 -29.781 -81.444 1.00 56.78 283 LEU A C 1
ATOM 2110 O O . LEU A 1 283 ? 45.257 -30.532 -80.506 1.00 56.78 283 LEU A O 1
ATOM 2114 N N . PRO A 1 284 ? 46.818 -29.555 -81.817 1.00 51.19 284 PRO A N 1
ATOM 2115 C CA . PRO A 1 284 ? 47.973 -30.102 -81.101 1.00 51.19 284 PRO A CA 1
ATOM 2116 C C . PRO A 1 284 ? 48.014 -29.674 -79.628 1.00 51.19 284 PRO A C 1
ATOM 2118 O O . PRO A 1 284 ? 47.573 -28.580 -79.281 1.00 51.19 284 PRO A O 1
ATOM 2121 N N . LYS A 1 285 ? 48.562 -30.533 -78.759 1.00 46.78 285 LYS A N 1
ATOM 2122 C CA . LYS A 1 285 ? 48.555 -30.325 -77.300 1.00 46.78 285 LYS A CA 1
ATOM 2123 C C . LYS A 1 285 ? 49.494 -29.225 -76.796 1.00 46.78 285 LYS A C 1
ATOM 2125 O O . LYS A 1 285 ? 49.175 -28.628 -75.774 1.00 46.78 285 LYS A O 1
ATOM 2130 N N . ASP A 1 286 ? 50.578 -28.931 -77.513 1.00 39.66 286 ASP A N 1
ATOM 2131 C CA . ASP A 1 286 ? 51.632 -28.019 -77.060 1.00 39.66 286 ASP A CA 1
ATOM 2132 C C . ASP A 1 286 ? 51.871 -26.875 -78.057 1.00 39.66 286 ASP A C 1
ATOM 2134 O O . ASP A 1 286 ? 52.332 -27.089 -79.181 1.00 39.66 286 ASP A O 1
ATOM 2138 N N . ALA A 1 287 ? 51.609 -25.641 -77.620 1.00 34.16 287 ALA A N 1
ATOM 2139 C CA . ALA A 1 287 ? 52.001 -24.411 -78.306 1.00 34.16 287 ALA A CA 1
ATOM 2140 C C . ALA A 1 287 ? 52.838 -23.549 -77.337 1.00 34.16 287 ALA A C 1
ATOM 2142 O O . ALA A 1 287 ? 52.319 -23.141 -76.296 1.00 34.16 287 ALA A O 1
ATOM 2143 N N . PRO A 1 288 ? 54.130 -23.285 -77.615 1.00 31.45 288 PRO A N 1
ATOM 2144 C CA . PRO A 1 288 ? 55.009 -22.623 -76.654 1.00 31.45 288 PRO A CA 1
ATOM 2145 C C . PRO A 1 288 ? 54.705 -21.118 -76.518 1.00 31.45 288 PRO A C 1
ATOM 2147 O O . PRO A 1 288 ? 54.419 -20.457 -77.521 1.00 31.45 288 PRO A O 1
ATOM 2150 N N . PRO A 1 289 ? 54.816 -20.537 -75.306 1.00 31.80 289 PRO A N 1
ATOM 2151 C CA . PRO A 1 289 ? 54.593 -19.111 -75.088 1.00 31.80 289 PRO A CA 1
ATOM 2152 C C . PRO A 1 289 ? 55.693 -18.248 -75.744 1.00 31.80 289 PRO A C 1
ATOM 2154 O O . PRO A 1 289 ? 56.860 -18.652 -75.795 1.00 31.80 289 PRO A O 1
ATOM 2157 N N . PRO A 1 290 ? 55.364 -17.039 -76.235 1.00 31.00 290 PRO A N 1
ATOM 2158 C CA . PRO A 1 290 ? 56.297 -16.230 -77.013 1.00 31.00 290 PRO A CA 1
ATOM 2159 C C . PRO A 1 290 ? 57.317 -15.483 -76.135 1.00 31.00 290 PRO A C 1
ATOM 2161 O O . PRO A 1 290 ? 56.985 -14.470 -75.522 1.00 31.00 290 PRO A O 1
ATOM 2164 N N . GLY A 1 291 ? 58.591 -15.902 -76.160 1.00 31.84 291 GLY A N 1
ATOM 2165 C CA . GLY A 1 291 ? 59.705 -15.008 -75.799 1.00 31.84 291 GLY A CA 1
ATOM 2166 C C . GLY A 1 291 ? 60.878 -15.594 -75.006 1.00 31.84 291 GLY A C 1
ATOM 2167 O O . GLY A 1 291 ? 61.102 -15.195 -73.867 1.00 31.84 291 GLY A O 1
ATOM 2168 N N . GLN A 1 292 ? 61.700 -16.438 -75.634 1.00 30.08 292 GLN A N 1
ATOM 2169 C CA . GLN A 1 292 ? 63.117 -16.639 -75.276 1.00 30.08 292 GLN A CA 1
ATOM 2170 C C . GLN A 1 292 ? 63.886 -17.193 -76.491 1.00 30.08 292 GLN A C 1
ATOM 2172 O O . GLN A 1 292 ? 63.259 -17.677 -77.433 1.00 30.08 292 GLN A O 1
ATOM 2177 N N . ALA A 1 293 ? 65.216 -17.045 -76.535 1.00 28.05 293 ALA A N 1
ATOM 2178 C CA . ALA A 1 293 ? 65.978 -17.156 -77.785 1.00 28.05 293 ALA A CA 1
ATOM 2179 C C . ALA A 1 293 ? 67.250 -18.018 -77.697 1.00 28.05 293 ALA A C 1
ATOM 2181 O O . ALA A 1 293 ? 68.052 -17.841 -76.782 1.00 28.05 293 ALA A O 1
ATOM 2182 N N . THR A 1 294 ? 67.502 -18.786 -78.774 1.00 32.25 294 THR A N 1
ATOM 2183 C CA . THR A 1 294 ? 68.785 -19.440 -79.159 1.00 32.25 294 THR A CA 1
ATOM 2184 C C . THR A 1 294 ? 69.304 -20.565 -78.232 1.00 32.25 294 THR A C 1
ATOM 2186 O O . THR A 1 294 ? 68.889 -20.609 -77.078 1.00 32.25 294 THR A O 1
ATOM 2189 N N . PRO A 1 295 ? 70.169 -21.513 -78.694 1.00 35.50 295 PRO A N 1
ATOM 2190 C CA . PRO A 1 295 ? 71.048 -21.493 -79.881 1.00 35.50 295 PRO A CA 1
ATOM 2191 C C . PRO A 1 295 ? 70.712 -22.529 -80.992 1.00 35.50 295 PRO A C 1
ATOM 2193 O O . PRO A 1 295 ? 69.545 -22.715 -81.318 1.00 35.50 295 PRO A O 1
ATOM 2196 N N . THR A 1 296 ? 71.718 -23.060 -81.710 1.00 26.62 296 THR A N 1
ATOM 2197 C CA . THR A 1 296 ? 71.663 -23.298 -83.171 1.00 26.62 296 THR A CA 1
ATOM 2198 C C . THR A 1 296 ? 72.058 -24.701 -83.682 1.00 26.62 296 THR A C 1
ATOM 2200 O O . THR A 1 296 ? 73.138 -25.188 -83.370 1.00 26.62 296 THR A O 1
ATOM 2203 N N . LYS A 1 297 ? 71.295 -25.197 -84.686 1.00 28.33 297 LYS A N 1
ATOM 2204 C CA . LYS A 1 297 ? 71.698 -26.164 -85.757 1.00 28.33 297 LYS A CA 1
ATOM 2205 C C . LYS A 1 297 ? 72.076 -27.610 -85.316 1.00 28.33 297 LYS A C 1
ATOM 2207 O O . LYS A 1 297 ? 72.218 -27.833 -84.121 1.00 28.33 297 LYS A O 1
ATOM 2212 N N . PRO A 1 298 ? 72.220 -28.609 -86.237 1.00 32.03 298 PRO A N 1
ATOM 2213 C CA . PRO A 1 298 ? 72.295 -28.558 -87.715 1.00 32.03 298 PRO A CA 1
ATOM 2214 C C . PRO A 1 298 ? 71.228 -29.386 -88.493 1.00 32.03 298 PRO A C 1
ATOM 2216 O O . PRO A 1 298 ? 70.236 -29.835 -87.938 1.00 32.03 298 PRO A O 1
ATOM 2219 N N . ALA A 1 299 ? 71.443 -29.533 -89.810 1.00 28.59 299 ALA A N 1
ATOM 2220 C CA . ALA A 1 299 ? 70.682 -30.303 -90.821 1.00 28.59 299 ALA A CA 1
ATOM 2221 C C . ALA A 1 299 ? 71.681 -31.214 -91.610 1.00 28.59 299 ALA A C 1
ATOM 2223 O O . ALA A 1 299 ? 72.873 -31.092 -91.302 1.00 28.59 299 ALA A O 1
ATOM 2224 N N . PRO A 1 300 ? 71.330 -32.040 -92.641 1.00 45.03 300 PRO A N 1
ATOM 2225 C CA . PRO A 1 300 ? 70.056 -32.275 -93.358 1.00 45.03 300 PRO A CA 1
ATOM 2226 C C . PRO A 1 300 ? 69.603 -33.769 -93.189 1.00 45.03 300 PRO A C 1
ATOM 2228 O O . PRO A 1 300 ? 69.570 -34.121 -92.011 1.00 45.03 300 PRO A O 1
ATOM 2231 N N . PRO A 1 301 ? 69.252 -34.676 -94.164 1.00 36.44 301 PRO A N 1
ATOM 2232 C CA . PRO A 1 301 ? 69.205 -34.679 -95.652 1.00 36.44 301 PRO A CA 1
ATOM 2233 C C . PRO A 1 301 ? 67.795 -34.883 -96.308 1.00 36.44 301 PRO A C 1
ATOM 2235 O O . PRO A 1 301 ? 66.841 -35.249 -95.627 1.00 36.44 301 PRO A O 1
ATOM 2238 N N . PRO A 1 302 ? 67.656 -34.692 -97.644 1.00 41.78 302 PRO A N 1
ATOM 2239 C CA . PRO A 1 302 ? 66.509 -35.119 -98.489 1.00 41.78 302 PRO A CA 1
ATOM 2240 C C . PRO A 1 302 ? 66.848 -36.455 -99.247 1.00 41.78 302 PRO A C 1
ATOM 2242 O O . PRO A 1 302 ? 67.880 -37.026 -98.886 1.00 41.78 302 PRO A O 1
ATOM 2245 N N . PRO A 1 303 ? 66.142 -36.972 -100.307 1.00 46.22 303 PRO A N 1
ATOM 2246 C CA . PRO A 1 303 ? 65.040 -36.397 -101.120 1.00 46.22 303 PRO A CA 1
ATOM 2247 C C . PRO A 1 303 ? 63.972 -37.389 -101.723 1.00 46.22 303 PRO A C 1
ATOM 2249 O O . PRO A 1 303 ? 63.962 -38.579 -101.431 1.00 46.22 303 PRO A O 1
ATOM 2252 N N . LYS A 1 304 ? 63.216 -36.889 -102.732 1.00 30.73 304 LYS A N 1
ATOM 2253 C CA . LYS A 1 304 ? 62.654 -37.580 -103.939 1.00 30.73 304 LYS A CA 1
ATOM 2254 C C . LYS A 1 304 ? 61.215 -38.185 -103.887 1.00 30.73 304 LYS A C 1
ATOM 2256 O O . LYS A 1 304 ? 60.653 -38.286 -102.805 1.00 30.73 304 LYS A O 1
ATOM 2261 N N . PRO A 1 305 ? 60.543 -38.388 -105.060 1.00 43.12 305 PRO A N 1
ATOM 2262 C CA . PRO A 1 305 ? 59.118 -38.039 -105.224 1.00 43.12 305 PRO A CA 1
ATOM 2263 C C . PRO A 1 305 ? 58.282 -39.154 -105.920 1.00 43.12 305 PRO A C 1
ATOM 2265 O O . PRO A 1 305 ? 58.559 -40.328 -105.712 1.00 43.12 305 PRO A O 1
ATOM 2268 N N . THR A 1 306 ? 57.354 -38.769 -106.824 1.00 27.17 306 THR A N 1
ATOM 2269 C CA . THR A 1 306 ? 56.459 -39.552 -107.731 1.00 27.17 306 THR A CA 1
ATOM 2270 C C . THR A 1 306 ? 55.018 -39.774 -107.225 1.00 27.17 306 THR A C 1
ATOM 2272 O O . THR A 1 306 ? 54.809 -39.881 -106.027 1.00 27.17 306 THR A O 1
ATOM 2275 N N . ALA A 1 307 ? 53.972 -39.823 -108.072 1.00 27.53 307 ALA A N 1
ATOM 2276 C CA . ALA A 1 307 ? 53.807 -39.256 -109.427 1.00 27.53 307 ALA A CA 1
ATOM 2277 C C . ALA A 1 307 ? 52.324 -39.197 -109.892 1.00 27.53 307 ALA A C 1
ATOM 2279 O O . ALA A 1 307 ? 51.520 -40.054 -109.558 1.00 27.53 307 ALA A O 1
ATOM 2280 N N . THR A 1 308 ? 52.033 -38.235 -110.782 1.00 26.80 308 THR A N 1
ATOM 2281 C CA . THR A 1 308 ? 51.070 -38.280 -111.915 1.00 26.80 308 THR A CA 1
ATOM 2282 C C . THR A 1 308 ? 49.605 -38.754 -111.770 1.00 26.80 308 THR A C 1
ATOM 2284 O O . THR A 1 308 ? 49.353 -39.942 -111.622 1.00 26.80 308 THR A O 1
ATOM 2287 N N . LYS A 1 309 ? 48.708 -37.871 -112.268 1.00 28.23 309 LYS A N 1
ATOM 2288 C CA . LYS A 1 309 ? 47.547 -38.148 -113.168 1.00 28.23 309 LYS A CA 1
ATOM 2289 C C . LYS A 1 309 ? 46.283 -38.824 -112.572 1.00 28.23 309 LYS A C 1
ATOM 2291 O O . LYS A 1 309 ? 46.389 -39.570 -111.611 1.00 28.23 309 LYS A O 1
ATOM 2296 N N . PRO A 1 310 ? 45.108 -38.711 -113.243 1.00 36.41 310 PRO A N 1
ATOM 2297 C CA . PRO A 1 310 ? 44.633 -37.631 -114.131 1.00 36.41 310 PRO A CA 1
ATOM 2298 C C . PRO A 1 310 ? 43.173 -37.176 -113.857 1.00 36.41 310 PRO A C 1
ATOM 2300 O O . PRO A 1 310 ? 42.407 -37.831 -113.160 1.00 36.41 310 PRO A O 1
ATOM 2303 N N . ALA A 1 311 ? 42.748 -36.087 -114.511 1.00 31.67 311 ALA A N 1
ATOM 2304 C CA . ALA A 1 311 ? 41.323 -35.767 -114.718 1.00 31.67 311 ALA A CA 1
ATOM 2305 C C . ALA A 1 311 ? 40.639 -36.801 -115.652 1.00 31.67 311 ALA A C 1
ATOM 2307 O O . ALA A 1 311 ? 41.354 -37.525 -116.358 1.00 31.67 311 ALA A O 1
ATOM 2308 N N . PRO A 1 312 ? 39.287 -36.834 -115.774 1.00 43.00 312 PRO A N 1
ATOM 2309 C CA . PRO A 1 312 ? 38.672 -36.038 -116.861 1.00 43.00 312 PRO A CA 1
ATOM 2310 C C . PRO A 1 312 ? 37.166 -35.638 -116.748 1.00 43.00 312 PRO A C 1
ATOM 2312 O O . PRO A 1 312 ? 36.384 -36.309 -116.094 1.00 43.00 312 PRO A O 1
ATOM 2315 N N . LYS A 1 313 ? 36.760 -34.666 -117.602 1.00 28.30 313 LYS A N 1
ATOM 2316 C CA . LYS A 1 313 ? 35.426 -34.487 -118.274 1.00 28.30 313 LYS A CA 1
ATOM 2317 C C . LYS A 1 313 ? 34.180 -34.198 -117.388 1.00 28.30 313 LYS A C 1
ATOM 2319 O O . LYS A 1 313 ? 33.869 -34.943 -116.481 1.00 28.30 313 LYS A O 1
ATOM 2324 N N . LYS A 1 314 ? 33.467 -33.069 -117.585 1.00 29.84 314 LYS A N 1
ATOM 2325 C CA . LYS A 1 314 ? 32.390 -32.786 -118.594 1.00 29.84 314 LYS A CA 1
ATOM 2326 C C . LYS A 1 314 ? 31.154 -33.716 -118.503 1.00 29.84 314 LYS A C 1
ATOM 2328 O O . LYS A 1 314 ? 31.360 -34.898 -118.266 1.00 29.84 314 LYS A O 1
ATOM 2333 N N . PRO A 1 315 ? 29.925 -33.275 -118.880 1.00 38.53 315 PRO A N 1
ATOM 2334 C CA . PRO A 1 315 ? 29.449 -31.941 -119.308 1.00 38.53 315 PRO A CA 1
ATOM 2335 C C . PRO A 1 315 ? 28.537 -31.312 -118.209 1.00 38.53 315 PRO A C 1
ATOM 2337 O O . PRO A 1 315 ? 28.573 -31.778 -117.084 1.00 38.53 315 PRO A O 1
ATOM 2340 N N . GLY A 1 316 ? 27.755 -30.238 -118.358 1.00 26.50 316 GLY A N 1
ATOM 2341 C CA . GLY A 1 316 ? 26.884 -29.804 -119.452 1.00 26.50 316 GLY A CA 1
ATOM 2342 C C . GLY A 1 316 ? 25.842 -28.773 -118.945 1.00 26.50 316 GLY A C 1
ATOM 2343 O O . GLY A 1 316 ? 25.953 -28.330 -117.806 1.00 26.50 316 GLY A O 1
ATOM 2344 N N . PRO A 1 317 ? 24.876 -28.332 -119.778 1.00 49.50 317 PRO A N 1
ATOM 2345 C CA . PRO A 1 317 ? 24.124 -27.073 -119.582 1.00 49.50 317 PRO A CA 1
ATOM 2346 C C . PRO A 1 317 ? 22.586 -27.349 -119.479 1.00 49.50 317 PRO A C 1
ATOM 2348 O O . PRO A 1 317 ? 22.254 -28.491 -119.164 1.00 49.50 317 PRO A O 1
ATOM 2351 N N . PRO A 1 318 ? 21.605 -26.450 -119.799 1.00 49.88 318 PRO A N 1
ATOM 2352 C CA . PRO A 1 318 ? 21.660 -25.030 -120.214 1.00 49.88 318 PRO A CA 1
ATOM 2353 C C . PRO A 1 318 ? 20.508 -24.099 -119.697 1.00 49.88 318 PRO A C 1
ATOM 2355 O O . PRO A 1 318 ? 19.601 -24.533 -118.998 1.00 49.88 318 PRO A O 1
ATOM 2358 N N . ARG A 1 319 ? 20.434 -22.872 -120.270 1.00 29.42 319 ARG A N 1
ATOM 2359 C CA . ARG A 1 319 ? 19.244 -21.963 -120.384 1.00 29.42 319 ARG A CA 1
ATOM 2360 C C . ARG A 1 319 ? 18.837 -21.231 -119.081 1.00 29.42 319 ARG A C 1
ATOM 2362 O O . ARG A 1 319 ? 19.152 -21.690 -118.002 1.00 29.42 319 ARG A O 1
ATOM 2369 N N . ARG A 1 320 ? 18.168 -20.061 -119.102 1.00 29.19 320 ARG A N 1
ATOM 2370 C CA . ARG A 1 320 ? 17.433 -19.266 -120.136 1.00 29.19 320 ARG A CA 1
ATOM 2371 C C . ARG A 1 320 ? 17.836 -17.764 -120.009 1.00 29.19 320 ARG A C 1
ATOM 2373 O O . ARG A 1 320 ? 18.138 -17.330 -118.914 1.00 29.19 320 ARG A O 1
ATOM 2380 N N . ARG A 1 321 ? 18.042 -17.002 -121.104 1.00 30.03 321 ARG A N 1
ATOM 2381 C CA . ARG A 1 321 ? 17.107 -16.029 -121.761 1.00 30.03 321 ARG A CA 1
ATOM 2382 C C . ARG A 1 321 ? 16.622 -14.847 -120.875 1.00 30.03 321 ARG A C 1
ATOM 2384 O O . ARG A 1 321 ? 16.244 -15.100 -119.748 1.00 30.03 321 ARG A O 1
ATOM 2391 N N . ARG A 1 322 ? 16.422 -13.596 -121.354 1.00 29.47 322 ARG A N 1
ATOM 2392 C CA . ARG A 1 322 ? 16.663 -12.910 -122.666 1.00 29.47 322 ARG A CA 1
ATOM 2393 C C . ARG A 1 322 ? 16.105 -11.464 -122.626 1.00 29.47 322 ARG A C 1
ATOM 2395 O O . ARG A 1 322 ? 14.929 -11.348 -122.302 1.00 29.47 322 ARG A O 1
ATOM 2402 N N . ARG A 1 323 ? 16.836 -10.446 -123.128 1.00 30.14 323 ARG A N 1
ATOM 2403 C CA . ARG A 1 323 ? 16.397 -9.276 -123.970 1.00 30.14 323 ARG A CA 1
ATOM 2404 C C . ARG A 1 323 ? 17.456 -8.139 -123.918 1.00 30.14 323 ARG A C 1
ATOM 2406 O O . ARG A 1 323 ? 18.201 -8.105 -122.954 1.00 30.14 323 ARG A O 1
ATOM 2413 N N . VAL A 1 324 ? 17.491 -7.125 -124.801 1.00 31.19 324 VAL A N 1
ATOM 2414 C CA . VAL A 1 324 ? 17.657 -7.067 -126.285 1.00 31.19 324 VAL A CA 1
ATOM 2415 C C . VAL A 1 324 ? 17.468 -5.614 -126.777 1.00 31.19 324 VAL A C 1
ATOM 2417 O O . VAL A 1 324 ? 16.395 -5.058 -126.559 1.00 31.19 324 VAL A O 1
ATOM 2420 N N . ARG A 1 325 ? 18.477 -5.065 -127.479 1.00 30.11 325 ARG A N 1
ATOM 2421 C CA . ARG A 1 325 ? 18.529 -3.968 -128.498 1.00 30.11 325 ARG A CA 1
ATOM 2422 C C . ARG A 1 325 ? 20.040 -3.694 -128.736 1.00 30.11 325 ARG A C 1
ATOM 2424 O O . ARG A 1 325 ? 20.782 -3.792 -127.769 1.00 30.11 325 ARG A O 1
ATOM 2431 N N . GLY A 1 326 ? 20.620 -3.466 -129.923 1.00 30.23 326 GLY A N 1
ATOM 2432 C CA . GLY A 1 326 ? 20.110 -3.220 -131.287 1.00 30.23 326 GLY A CA 1
ATOM 2433 C C . GLY A 1 326 ? 20.154 -1.718 -131.610 1.00 30.23 326 GLY A C 1
ATOM 2434 O O . GLY A 1 326 ? 19.496 -0.983 -130.887 1.00 30.23 326 GLY A O 1
ATOM 2435 N N . HIS A 1 327 ? 20.875 -1.183 -132.611 1.00 31.59 327 HIS A N 1
ATOM 2436 C CA . HIS A 1 327 ? 21.745 -1.721 -133.694 1.00 31.59 327 HIS A CA 1
ATOM 2437 C C . HIS A 1 327 ? 23.022 -0.823 -133.826 1.00 31.59 327 HIS A C 1
ATOM 2439 O O . HIS A 1 327 ? 23.150 0.105 -133.041 1.00 31.59 327 HIS A O 1
ATOM 2445 N N . GLY A 1 328 ? 24.016 -0.997 -134.718 1.00 29.53 328 GLY A N 1
ATOM 2446 C CA . GLY A 1 328 ? 24.202 -1.902 -135.866 1.00 29.53 328 GLY A CA 1
ATOM 2447 C C . GLY A 1 328 ? 25.633 -1.858 -136.466 1.00 29.53 328 GLY A C 1
ATOM 2448 O O . GLY A 1 328 ? 26.531 -1.240 -135.907 1.00 29.53 328 GLY A O 1
ATOM 2449 N N . ARG A 1 329 ? 25.834 -2.542 -137.602 1.00 30.61 329 ARG A N 1
ATOM 2450 C CA . ARG A 1 329 ? 27.059 -2.639 -138.450 1.00 30.61 329 ARG A CA 1
ATOM 2451 C C . ARG A 1 329 ? 26.647 -2.285 -139.906 1.00 30.61 329 ARG A C 1
ATOM 2453 O O . ARG A 1 329 ? 25.432 -2.298 -140.123 1.00 30.61 329 ARG A O 1
ATOM 2460 N N . PRO A 1 330 ? 27.531 -2.019 -140.904 1.00 45.09 330 PRO A N 1
ATOM 2461 C CA . PRO A 1 330 ? 28.692 -2.848 -141.310 1.00 45.09 330 PRO A CA 1
ATOM 2462 C C . PRO A 1 330 ? 29.888 -1.978 -141.828 1.00 45.09 330 PRO A C 1
ATOM 2464 O O . PRO A 1 330 ? 29.987 -0.843 -141.387 1.00 45.09 330 PRO A O 1
ATOM 2467 N N . ALA A 1 331 ? 30.858 -2.364 -142.681 1.00 30.14 331 ALA A N 1
ATOM 2468 C CA . ALA A 1 331 ? 31.248 -3.613 -143.370 1.00 30.14 331 ALA A CA 1
ATOM 2469 C C . ALA A 1 331 ? 32.783 -3.630 -143.617 1.00 30.14 331 ALA A C 1
ATOM 2471 O O . ALA A 1 331 ? 33.412 -2.579 -143.570 1.00 30.14 331 ALA A O 1
ATOM 2472 N N . VAL A 1 332 ? 33.367 -4.787 -143.968 1.00 40.72 332 VAL A N 1
ATOM 2473 C CA . VAL A 1 332 ? 34.723 -4.898 -144.565 1.00 40.72 332 VAL A CA 1
ATOM 2474 C C . VAL A 1 332 ? 34.717 -5.974 -145.658 1.00 40.72 332 VAL A C 1
ATOM 2476 O O . VAL A 1 332 ? 34.255 -7.087 -145.401 1.00 40.72 332 VAL A O 1
ATOM 2479 N N . PRO A 1 333 ? 35.202 -5.648 -146.867 1.00 42.38 333 PRO A N 1
ATOM 2480 C CA . PRO A 1 333 ? 36.090 -6.544 -147.631 1.00 42.38 333 PRO A CA 1
ATOM 2481 C C . PRO A 1 333 ? 37.181 -5.765 -148.422 1.00 42.38 333 PRO A C 1
ATOM 2483 O O . PRO A 1 333 ? 37.147 -4.542 -148.461 1.00 42.38 333 PRO A O 1
ATOM 2486 N N . ALA A 1 334 ? 38.127 -6.367 -149.157 1.00 30.38 334 ALA A N 1
ATOM 2487 C CA . ALA A 1 334 ? 38.925 -7.590 -148.963 1.00 30.38 334 ALA A CA 1
ATOM 2488 C C . ALA A 1 334 ? 40.015 -7.680 -150.073 1.00 30.38 334 ALA A C 1
ATOM 2490 O O . ALA A 1 334 ? 39.893 -7.056 -151.120 1.00 30.38 334 ALA A O 1
ATOM 2491 N N . THR A 1 335 ? 41.028 -8.535 -149.872 1.00 31.62 335 THR A N 1
ATOM 2492 C CA . THR A 1 335 ? 41.794 -9.270 -150.918 1.00 31.62 335 THR A CA 1
ATOM 2493 C C . THR A 1 335 ? 42.472 -8.542 -152.111 1.00 31.62 335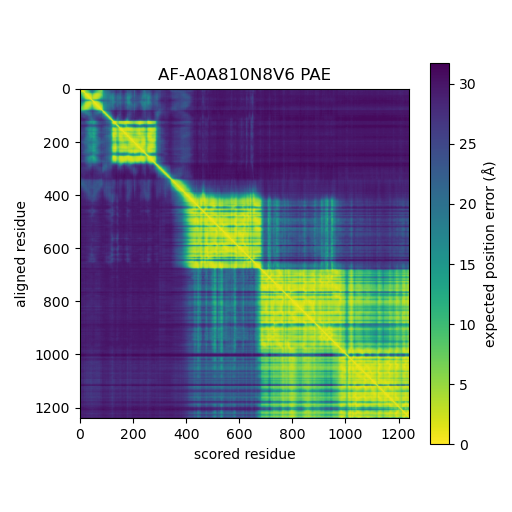 THR A C 1
ATOM 2495 O O . THR A 1 335 ? 41.858 -8.321 -153.145 1.00 31.62 335 THR A O 1
ATOM 2498 N N . ALA A 1 336 ? 43.817 -8.529 -152.052 1.00 30.25 336 ALA A N 1
ATOM 2499 C CA . ALA A 1 336 ? 44.718 -9.319 -152.927 1.00 30.25 336 ALA A CA 1
ATOM 2500 C C . ALA A 1 336 ? 45.422 -8.736 -154.191 1.00 30.25 336 ALA A C 1
ATOM 2502 O O . ALA A 1 336 ? 44.817 -8.174 -155.090 1.00 30.25 336 ALA A O 1
ATOM 2503 N N . ARG A 1 337 ? 46.703 -9.160 -154.293 1.00 31.06 337 ARG A N 1
ATOM 2504 C CA . ARG A 1 337 ? 47.500 -9.566 -155.484 1.00 31.06 337 ARG A CA 1
ATOM 2505 C C . ARG A 1 337 ? 48.159 -8.529 -156.428 1.00 31.06 337 ARG A C 1
ATOM 2507 O O . ARG A 1 337 ? 47.531 -7.996 -157.325 1.00 31.06 337 ARG A O 1
ATOM 2514 N N . THR A 1 338 ? 49.504 -8.505 -156.327 1.00 32.19 338 THR A N 1
ATOM 2515 C CA . THR A 1 338 ? 50.536 -8.531 -157.409 1.00 32.19 338 THR A CA 1
ATOM 2516 C C . THR A 1 338 ? 50.550 -7.475 -158.524 1.00 32.19 338 THR A C 1
ATOM 2518 O O . THR A 1 338 ? 49.549 -7.284 -159.196 1.00 32.19 338 THR A O 1
ATOM 2521 N N . GLY A 1 339 ? 51.753 -6.990 -158.899 1.00 30.92 339 GLY A N 1
ATOM 2522 C CA . GLY A 1 339 ? 51.981 -6.656 -160.322 1.00 30.92 339 GLY A CA 1
ATOM 2523 C C . GLY A 1 339 ? 52.942 -5.536 -160.748 1.00 30.92 339 GLY A C 1
ATOM 2524 O O . GLY A 1 339 ? 52.735 -5.014 -161.829 1.00 30.92 339 GLY A O 1
ATOM 2525 N N . ALA A 1 340 ? 53.973 -5.178 -159.973 1.00 30.27 340 ALA A N 1
ATOM 2526 C CA . ALA A 1 340 ? 55.183 -4.456 -160.424 1.00 30.27 340 ALA A CA 1
ATOM 2527 C C . ALA A 1 340 ? 55.070 -3.254 -161.410 1.00 30.27 340 ALA A C 1
ATOM 2529 O O . ALA A 1 340 ? 54.943 -3.426 -162.620 1.00 30.27 340 ALA A O 1
ATOM 2530 N N . ARG A 1 341 ? 55.442 -2.057 -160.925 1.00 39.19 341 ARG A N 1
ATOM 2531 C CA . ARG A 1 341 ? 56.530 -1.228 -161.507 1.00 39.19 341 ARG A CA 1
ATOM 2532 C C . ARG A 1 341 ? 57.031 -0.224 -160.458 1.00 39.19 341 ARG A C 1
ATOM 2534 O O . ARG A 1 341 ? 56.250 0.339 -159.704 1.00 39.19 341 ARG A O 1
ATOM 2541 N N . VAL A 1 342 ? 58.352 -0.070 -160.345 1.00 45.69 342 VAL A N 1
ATOM 2542 C CA . VAL A 1 342 ? 59.029 0.302 -159.076 1.00 45.69 342 VAL A CA 1
ATOM 2543 C C . VAL A 1 342 ? 59.400 1.801 -158.981 1.00 45.69 342 VAL A C 1
ATOM 2545 O O . VAL A 1 342 ? 60.211 2.199 -158.155 1.00 45.69 342 VAL A O 1
ATOM 2548 N N . ALA A 1 343 ? 58.794 2.665 -159.802 1.00 44.91 343 ALA A N 1
ATOM 2549 C CA . ALA A 1 343 ? 59.167 4.086 -159.885 1.00 44.91 343 ALA A CA 1
ATOM 2550 C C . ALA A 1 343 ? 58.429 5.023 -158.899 1.00 44.91 343 ALA A C 1
ATOM 2552 O O . ALA A 1 343 ? 59.015 6.001 -158.447 1.00 44.91 343 ALA A O 1
ATOM 2553 N N . ASP A 1 344 ? 57.168 4.739 -158.551 1.00 55.44 344 ASP A N 1
ATOM 2554 C CA . ASP A 1 344 ? 56.270 5.720 -157.899 1.00 55.44 344 ASP A CA 1
ATOM 2555 C C . ASP A 1 344 ? 56.177 5.587 -156.358 1.00 55.44 344 ASP A C 1
ATOM 2557 O O . ASP A 1 344 ? 55.798 6.508 -155.634 1.00 55.44 344 ASP A O 1
ATOM 2561 N N . VAL A 1 345 ? 56.600 4.440 -155.814 1.00 54.94 345 VAL A N 1
ATOM 2562 C CA . VAL A 1 345 ? 56.424 4.087 -154.388 1.00 54.94 345 VAL A CA 1
ATOM 2563 C C . VAL A 1 345 ? 57.076 5.101 -153.435 1.00 54.94 345 VAL A C 1
ATOM 2565 O O . VAL A 1 345 ? 56.559 5.357 -152.348 1.00 54.94 345 VAL A O 1
ATOM 2568 N N . ARG A 1 346 ? 58.210 5.698 -153.824 1.00 53.88 346 ARG A N 1
ATOM 2569 C CA . ARG A 1 346 ? 59.021 6.547 -152.933 1.00 53.88 346 ARG A CA 1
ATOM 2570 C C . ARG A 1 346 ? 58.354 7.892 -152.619 1.00 53.88 346 ARG A C 1
ATOM 2572 O O . ARG A 1 346 ? 58.478 8.375 -151.496 1.00 53.88 346 ARG A O 1
ATOM 2579 N N . THR A 1 347 ? 57.622 8.460 -153.578 1.00 55.56 347 THR A N 1
ATOM 2580 C CA . THR A 1 347 ? 56.911 9.739 -153.420 1.00 55.56 347 THR A CA 1
ATOM 2581 C C . THR A 1 347 ? 55.641 9.552 -152.596 1.00 55.56 347 THR A C 1
ATOM 2583 O O . THR A 1 347 ? 55.421 10.284 -151.632 1.00 55.56 347 THR A O 1
ATOM 2586 N N . GLN A 1 348 ? 54.849 8.518 -152.906 1.00 58.00 348 GLN A N 1
ATOM 2587 C CA . GLN A 1 348 ? 53.622 8.207 -152.166 1.00 58.00 348 GLN A CA 1
ATOM 2588 C C . GLN A 1 348 ? 53.907 7.907 -150.683 1.00 58.00 348 GLN A C 1
ATOM 2590 O O . GLN A 1 348 ? 53.212 8.420 -149.803 1.00 58.00 348 GLN A O 1
ATOM 2595 N N . LEU A 1 349 ? 54.979 7.160 -150.383 1.00 58.12 349 LEU A N 1
ATOM 2596 C CA . LEU A 1 349 ? 55.389 6.870 -149.004 1.00 58.12 349 LEU A CA 1
ATOM 2597 C C . LEU A 1 349 ? 55.767 8.149 -148.228 1.00 58.12 349 LEU A C 1
ATOM 2599 O O . LEU A 1 349 ? 55.373 8.306 -147.074 1.00 58.12 349 LEU A O 1
ATOM 2603 N N . ALA A 1 350 ? 56.472 9.092 -148.863 1.00 59.16 350 ALA A N 1
ATOM 2604 C CA . ALA A 1 350 ? 56.900 10.354 -148.247 1.00 59.16 350 ALA A CA 1
ATOM 2605 C C . ALA A 1 350 ? 55.756 11.365 -148.006 1.00 59.16 350 ALA A C 1
ATOM 2607 O O . ALA A 1 350 ? 55.918 12.314 -147.228 1.00 59.16 350 ALA A O 1
ATOM 2608 N N . THR A 1 351 ? 54.607 11.186 -148.661 1.00 63.66 351 THR A N 1
ATOM 2609 C CA . THR A 1 351 ? 53.364 11.904 -148.334 1.00 63.66 351 THR A CA 1
ATOM 2610 C C . THR A 1 351 ? 52.611 11.178 -147.224 1.00 63.66 351 THR A C 1
ATOM 2612 O O . THR A 1 351 ? 52.299 11.791 -146.207 1.00 63.66 351 THR A O 1
ATOM 2615 N N . ARG A 1 352 ? 52.419 9.855 -147.338 1.00 63.62 352 ARG A N 1
ATOM 2616 C CA . ARG A 1 352 ? 51.638 9.079 -146.361 1.00 63.62 352 ARG A CA 1
ATOM 2617 C C . ARG A 1 352 ? 52.258 9.051 -144.961 1.00 63.62 352 ARG A C 1
ATOM 2619 O O . ARG A 1 352 ? 51.534 9.081 -143.972 1.00 63.62 352 ARG A O 1
ATOM 2626 N N . VAL A 1 353 ? 53.590 9.057 -144.862 1.00 65.56 353 VAL A N 1
ATOM 2627 C CA . VAL A 1 353 ? 54.303 9.211 -143.579 1.00 65.56 353 VAL A CA 1
ATOM 2628 C C . VAL A 1 353 ? 54.095 10.607 -142.979 1.00 65.56 353 VAL A C 1
ATOM 2630 O O . VAL A 1 353 ? 54.002 10.724 -141.763 1.00 65.56 353 VAL A O 1
ATOM 2633 N N . ARG A 1 354 ? 53.964 11.664 -143.795 1.00 66.25 354 ARG A N 1
ATOM 2634 C CA . ARG A 1 354 ? 53.670 13.022 -143.300 1.00 66.25 354 ARG A CA 1
ATOM 2635 C C . ARG A 1 354 ? 52.241 13.164 -142.785 1.00 66.25 354 ARG A C 1
ATOM 2637 O O . ARG A 1 354 ? 52.061 13.784 -141.747 1.00 66.25 354 ARG A O 1
ATOM 2644 N N . GLU A 1 355 ? 51.263 12.564 -143.460 1.00 64.69 355 GLU A N 1
ATOM 2645 C CA . GLU A 1 355 ? 49.873 12.501 -142.978 1.00 64.69 355 GLU A CA 1
ATOM 2646 C C . GLU A 1 355 ? 49.797 11.778 -141.625 1.00 64.69 355 GLU A C 1
ATOM 2648 O O . GLU A 1 355 ? 49.302 12.336 -140.652 1.00 64.69 355 GLU A O 1
ATOM 2653 N N . LEU A 1 356 ? 50.387 10.579 -141.528 1.00 68.00 356 LEU A N 1
ATOM 2654 C CA . LEU A 1 356 ? 50.400 9.795 -140.288 1.00 68.00 356 LEU A CA 1
ATOM 2655 C C . LEU A 1 356 ? 51.147 10.495 -139.141 1.00 68.00 356 LEU A C 1
ATOM 2657 O O . LEU A 1 356 ? 50.734 10.379 -137.990 1.00 68.00 356 LEU A O 1
ATOM 2661 N N . LEU A 1 357 ? 52.223 11.234 -139.434 1.00 64.19 357 LEU A N 1
ATOM 2662 C CA . LEU A 1 357 ? 52.913 12.056 -138.435 1.00 64.19 357 LEU A CA 1
ATOM 2663 C C . LEU A 1 357 ? 52.095 13.287 -138.021 1.00 64.19 357 LEU A C 1
ATOM 2665 O O . LEU A 1 357 ? 52.176 13.678 -136.861 1.00 64.19 357 LEU A O 1
ATOM 2669 N N . ALA A 1 358 ? 51.308 13.887 -138.918 1.00 62.50 358 ALA A N 1
ATOM 2670 C CA . ALA A 1 358 ? 50.440 15.017 -138.590 1.00 62.50 358 ALA A CA 1
ATOM 2671 C C . ALA A 1 358 ? 49.277 14.595 -137.675 1.00 62.50 358 ALA A C 1
ATOM 2673 O O . ALA A 1 358 ? 49.088 15.214 -136.628 1.00 62.50 358 ALA A O 1
ATOM 2674 N N . ASP A 1 359 ? 48.577 13.502 -138.005 1.00 65.81 359 ASP A N 1
ATOM 2675 C CA . ASP A 1 359 ? 47.526 12.918 -137.154 1.00 65.81 359 ASP A CA 1
ATOM 2676 C C . ASP A 1 359 ? 48.085 12.511 -135.780 1.00 65.81 359 ASP A C 1
ATOM 2678 O O . ASP A 1 359 ? 47.491 12.810 -134.740 1.00 65.81 359 ASP A O 1
ATOM 2682 N N . ALA A 1 360 ? 49.265 11.877 -135.754 1.00 65.69 360 ALA A N 1
ATOM 2683 C CA . ALA A 1 360 ? 49.931 11.505 -134.509 1.00 65.69 360 ALA A CA 1
ATOM 2684 C C . ALA A 1 360 ? 50.325 12.728 -133.664 1.00 65.69 360 ALA A C 1
ATOM 2686 O O . ALA A 1 360 ? 50.182 12.684 -132.444 1.00 65.69 360 ALA A O 1
ATOM 2687 N N . LEU A 1 361 ? 50.782 13.826 -134.281 1.00 65.56 361 LEU A N 1
ATOM 2688 C CA . LEU A 1 361 ? 51.143 15.053 -133.564 1.00 65.56 361 LEU A CA 1
ATOM 2689 C C . LEU A 1 361 ? 49.908 15.800 -133.033 1.00 65.56 361 LEU A C 1
ATOM 2691 O O . LEU A 1 361 ? 49.958 16.343 -131.931 1.00 65.56 361 LEU A O 1
ATOM 2695 N N . GLY A 1 362 ? 48.802 15.808 -133.785 1.00 61.78 362 GLY A N 1
ATOM 2696 C CA . GLY A 1 362 ? 47.520 16.366 -133.341 1.00 61.78 362 GLY A CA 1
ATOM 2697 C C . GLY A 1 362 ? 46.962 15.600 -132.144 1.00 61.78 362 GLY A C 1
ATOM 2698 O O . GLY A 1 362 ? 46.788 16.170 -131.069 1.00 61.78 362 GLY A O 1
ATOM 2699 N N . SER A 1 363 ? 46.817 14.281 -132.283 1.00 64.25 363 SER A N 1
ATOM 2700 C CA . SER A 1 363 ? 46.295 13.416 -131.218 1.00 64.25 363 SER A CA 1
ATOM 2701 C C . SER A 1 363 ? 47.249 13.260 -130.019 1.00 64.25 363 SER A C 1
ATOM 2703 O O . SER A 1 363 ? 46.836 12.791 -128.956 1.00 64.25 363 SER A O 1
ATOM 2705 N N . ALA A 1 364 ? 48.523 13.644 -130.155 1.00 64.38 364 ALA A N 1
ATOM 2706 C CA . ALA A 1 364 ? 49.441 13.812 -129.028 1.00 64.38 364 ALA A CA 1
ATOM 2707 C C . ALA A 1 364 ? 49.251 15.159 -128.308 1.00 64.38 364 ALA A C 1
ATOM 2709 O O . ALA A 1 364 ? 49.391 15.201 -127.091 1.00 64.38 364 ALA A O 1
ATOM 2710 N N . ARG A 1 365 ? 48.912 16.242 -129.024 1.00 71.06 365 ARG A N 1
ATOM 2711 C CA . ARG A 1 365 ? 48.648 17.562 -128.422 1.00 71.06 365 ARG A CA 1
ATOM 2712 C C . ARG A 1 365 ? 47.366 17.582 -127.602 1.00 71.06 365 ARG A C 1
ATOM 2714 O O . ARG A 1 365 ? 47.436 17.989 -126.450 1.00 71.06 365 ARG A O 1
ATOM 2721 N N . GLU A 1 366 ? 46.260 17.060 -128.137 1.00 72.19 366 GLU A N 1
ATOM 2722 C CA . GLU A 1 366 ? 44.997 16.925 -127.384 1.00 72.19 366 GLU A CA 1
ATOM 2723 C C . GLU A 1 366 ? 45.231 16.188 -126.055 1.00 72.19 366 GLU A C 1
ATOM 2725 O O . GLU A 1 366 ? 44.873 16.677 -124.991 1.00 72.19 366 GLU A O 1
ATOM 2730 N N . ARG A 1 367 ? 45.967 15.068 -126.093 1.00 70.94 367 ARG A N 1
ATOM 2731 C CA . ARG A 1 367 ? 46.313 14.288 -124.893 1.00 70.94 367 ARG A CA 1
ATOM 2732 C C . ARG A 1 367 ? 47.284 14.974 -123.927 1.00 70.94 367 ARG A C 1
ATOM 2734 O O . ARG A 1 367 ? 47.358 14.552 -122.777 1.00 70.94 367 ARG A O 1
ATOM 2741 N N . VAL A 1 368 ? 48.026 15.994 -124.358 1.00 74.44 368 VAL A N 1
ATOM 2742 C CA . VAL A 1 368 ? 48.837 16.835 -123.460 1.00 74.44 368 VAL A CA 1
ATOM 2743 C C . VAL A 1 368 ? 47.977 17.927 -122.826 1.00 74.44 368 VAL A C 1
ATOM 2745 O O . VAL A 1 368 ? 48.121 18.165 -121.631 1.00 74.44 368 VAL A O 1
ATOM 2748 N N . GLU A 1 369 ? 47.047 18.534 -123.566 1.00 74.25 369 GLU A N 1
ATOM 2749 C CA . GLU A 1 369 ? 46.098 19.512 -123.014 1.00 74.25 369 GLU A CA 1
ATOM 2750 C C . GLU A 1 369 ? 45.128 18.851 -122.015 1.00 74.25 369 GLU A C 1
ATOM 2752 O O . GLU A 1 369 ? 44.989 19.348 -120.896 1.00 74.25 369 GLU A O 1
ATOM 2757 N N . ASP A 1 370 ? 44.581 17.669 -122.332 1.00 74.31 370 ASP A N 1
ATOM 2758 C CA . ASP A 1 370 ? 43.802 16.835 -121.399 1.00 74.31 370 ASP A CA 1
ATOM 2759 C C . ASP A 1 370 ? 44.601 16.497 -120.125 1.00 74.31 370 ASP A C 1
ATOM 2761 O O . ASP A 1 370 ? 44.078 16.556 -119.009 1.00 74.31 370 ASP A O 1
ATOM 2765 N N . ALA A 1 371 ? 45.887 16.150 -120.269 1.00 71.25 371 ALA A N 1
ATOM 2766 C CA . ALA A 1 371 ? 46.753 15.821 -119.137 1.00 71.25 371 ALA A CA 1
ATOM 2767 C C . ALA A 1 371 ? 47.107 17.050 -118.281 1.00 71.25 371 ALA A C 1
ATOM 2769 O O . ALA A 1 371 ? 47.235 16.922 -117.063 1.00 71.25 371 ALA A O 1
ATOM 2770 N N . MET A 1 372 ? 47.237 18.236 -118.884 1.00 74.38 372 MET A N 1
ATOM 2771 C CA . MET A 1 372 ? 47.454 19.493 -118.161 1.00 74.38 372 MET A CA 1
ATOM 2772 C C . MET A 1 372 ? 46.194 19.935 -117.406 1.00 74.38 372 MET A C 1
ATOM 2774 O O . MET A 1 372 ? 46.291 20.263 -116.225 1.00 74.38 372 MET A O 1
ATOM 2778 N N . ALA A 1 373 ? 45.012 19.848 -118.023 1.00 75.06 373 ALA A N 1
ATOM 2779 C CA . ALA A 1 373 ? 43.741 20.100 -117.341 1.00 75.06 373 ALA A CA 1
ATOM 2780 C C . ALA A 1 373 ? 43.507 19.106 -116.184 1.00 75.06 373 ALA A C 1
ATOM 2782 O O . ALA A 1 373 ? 43.103 19.493 -115.085 1.00 75.06 373 ALA A O 1
ATOM 2783 N N . GLY A 1 374 ? 43.837 17.825 -116.393 1.00 75.50 374 GLY A N 1
ATOM 2784 C CA . GLY A 1 374 ? 43.807 16.801 -115.347 1.00 75.50 374 GLY A CA 1
ATOM 2785 C C . GLY A 1 374 ? 44.812 17.040 -114.212 1.00 75.50 374 GLY A C 1
ATOM 2786 O O . GLY A 1 374 ? 44.533 16.668 -113.070 1.00 75.50 374 GLY A O 1
ATOM 2787 N N . LEU A 1 375 ? 45.953 17.684 -114.492 1.00 77.75 375 LEU A N 1
ATOM 2788 C CA . LEU A 1 375 ? 46.927 18.092 -113.477 1.00 77.75 375 LEU A CA 1
ATOM 2789 C C . LEU A 1 375 ? 46.397 19.259 -112.633 1.00 77.75 375 LEU A C 1
ATOM 2791 O O . LEU A 1 375 ? 46.425 19.156 -111.408 1.00 77.75 375 LEU A O 1
ATOM 2795 N N . GLU A 1 376 ? 45.842 20.310 -113.245 1.00 80.94 376 GLU A N 1
ATOM 2796 C CA . GLU A 1 376 ? 45.200 21.405 -112.497 1.00 80.94 376 GLU A CA 1
ATOM 2797 C C . GLU A 1 376 ? 44.053 20.879 -111.615 1.00 80.94 376 GLU A C 1
ATOM 2799 O O . GLU A 1 376 ? 44.019 21.155 -110.413 1.00 80.94 376 GLU A O 1
ATOM 2804 N N . GLU A 1 377 ? 43.167 20.021 -112.144 1.00 80.12 377 GLU A N 1
ATOM 2805 C CA . GLU A 1 377 ? 42.089 19.409 -111.348 1.00 80.12 377 GLU A CA 1
ATOM 2806 C C . GLU A 1 377 ? 42.618 18.432 -110.270 1.00 80.12 377 GLU A C 1
ATOM 2808 O O . GLU A 1 377 ? 41.880 18.047 -109.357 1.00 80.12 377 GLU A O 1
ATOM 2813 N N . ALA A 1 378 ? 43.880 17.996 -110.332 1.00 76.56 378 ALA A N 1
ATOM 2814 C CA . ALA A 1 378 ? 44.528 17.208 -109.282 1.00 76.56 378 ALA A CA 1
ATOM 2815 C C . ALA A 1 378 ? 45.172 18.097 -108.203 1.00 76.56 378 ALA A C 1
ATOM 2817 O O . ALA A 1 378 ? 44.985 17.831 -107.011 1.00 76.56 378 ALA A O 1
ATOM 2818 N N . GLU A 1 379 ? 45.870 19.169 -108.583 1.00 83.12 379 GLU A N 1
ATOM 2819 C CA . GLU A 1 379 ? 46.480 20.126 -107.650 1.00 83.12 379 GLU A CA 1
ATOM 2820 C C . GLU A 1 379 ? 45.425 20.901 -106.853 1.00 83.12 379 GLU A C 1
ATOM 2822 O O . GLU A 1 379 ? 45.514 21.008 -105.628 1.00 83.12 379 GLU A O 1
ATOM 2827 N N . ASP A 1 380 ? 44.365 21.354 -107.518 1.00 83.19 380 ASP A N 1
ATOM 2828 C CA . ASP A 1 380 ? 43.244 22.077 -106.915 1.00 83.19 380 ASP A CA 1
ATOM 2829 C C . ASP A 1 380 ? 42.440 21.172 -105.946 1.00 83.19 380 ASP A C 1
ATOM 2831 O O . ASP A 1 380 ? 41.994 21.577 -104.864 1.00 83.19 380 ASP A O 1
ATOM 2835 N N . ARG A 1 381 ? 42.356 19.870 -106.258 1.00 79.50 381 ARG A N 1
ATOM 2836 C CA . ARG A 1 381 ? 41.818 18.829 -105.360 1.00 79.50 381 ARG A CA 1
ATOM 2837 C C . ARG A 1 381 ? 42.744 18.578 -104.166 1.00 79.50 381 ARG A C 1
ATOM 2839 O O . ARG A 1 381 ? 42.257 18.509 -103.038 1.00 79.50 381 ARG A O 1
ATOM 2846 N N . LEU A 1 382 ? 44.062 18.518 -104.372 1.00 80.12 382 LEU A N 1
ATOM 2847 C CA . LEU A 1 382 ? 45.060 18.394 -103.303 1.00 80.12 382 LEU A CA 1
ATOM 2848 C C . LEU A 1 382 ? 45.044 19.610 -102.361 1.00 80.12 382 LEU A C 1
ATOM 2850 O O . LEU A 1 382 ? 45.142 19.438 -101.144 1.00 80.12 382 LEU A O 1
ATOM 2854 N N . ALA A 1 383 ? 44.872 20.823 -102.892 1.00 80.50 383 ALA A N 1
ATOM 2855 C CA . ALA A 1 383 ? 44.720 22.049 -102.113 1.00 80.50 383 ALA A CA 1
ATOM 2856 C C . ALA A 1 383 ? 43.465 21.994 -101.224 1.00 80.50 383 ALA A C 1
ATOM 2858 O O . ALA A 1 383 ? 43.566 22.186 -100.007 1.00 80.50 383 ALA A O 1
ATOM 2859 N N . ARG A 1 384 ? 42.306 21.621 -101.792 1.00 78.50 384 ARG A N 1
ATOM 2860 C CA . ARG A 1 384 ? 41.067 21.370 -101.029 1.00 78.50 384 ARG A CA 1
ATOM 2861 C C . ARG A 1 384 ? 41.261 20.316 -99.935 1.00 78.50 384 ARG A C 1
ATOM 2863 O O . ARG A 1 384 ? 40.878 20.552 -98.788 1.00 78.50 384 ARG A O 1
ATOM 2870 N N . THR A 1 385 ? 41.895 19.184 -100.242 1.00 78.62 385 THR A N 1
ATOM 2871 C CA . THR A 1 385 ? 42.146 18.109 -99.267 1.00 78.62 385 THR A CA 1
ATOM 2872 C C . THR A 1 385 ? 43.104 18.543 -98.153 1.00 78.62 385 THR A C 1
ATOM 2874 O O . THR A 1 385 ? 42.848 18.233 -96.990 1.00 78.62 385 THR A O 1
ATOM 2877 N N . ARG A 1 386 ? 44.162 19.310 -98.454 1.00 78.44 386 ARG A N 1
ATOM 2878 C CA . ARG A 1 386 ? 45.072 19.879 -97.439 1.00 78.44 386 ARG A CA 1
ATOM 2879 C C . ARG A 1 386 ? 44.352 20.875 -96.525 1.00 78.44 386 ARG A C 1
ATOM 2881 O O . ARG A 1 386 ? 44.486 20.779 -95.305 1.00 78.44 386 ARG A O 1
ATOM 2888 N N . ALA A 1 387 ? 43.543 21.774 -97.089 1.00 74.38 387 ALA A N 1
ATOM 2889 C CA . ALA A 1 387 ? 42.747 22.735 -96.322 1.00 74.38 387 ALA A CA 1
ATOM 2890 C C . ALA A 1 387 ? 41.699 22.049 -95.423 1.00 74.38 387 ALA A C 1
ATOM 2892 O O . ALA A 1 387 ? 41.486 22.475 -94.286 1.00 74.38 387 ALA A O 1
ATOM 2893 N N . ALA A 1 388 ? 41.086 20.957 -95.893 1.00 71.50 388 ALA A N 1
ATOM 2894 C CA . ALA A 1 388 ? 40.198 20.127 -95.083 1.00 71.50 388 ALA A CA 1
ATOM 2895 C C . ALA A 1 388 ? 40.961 19.415 -93.951 1.00 71.50 388 ALA A C 1
ATOM 2897 O O . ALA A 1 388 ? 40.581 19.537 -92.787 1.00 71.50 388 ALA A O 1
ATOM 2898 N N . ALA A 1 389 ? 42.070 18.734 -94.259 1.00 71.00 389 ALA A N 1
ATOM 2899 C CA . ALA A 1 389 ? 42.872 17.990 -93.284 1.00 71.00 389 ALA A CA 1
ATOM 2900 C C . ALA A 1 389 ? 43.408 18.879 -92.145 1.00 71.00 389 ALA A C 1
ATOM 2902 O O . ALA A 1 389 ? 43.364 18.478 -90.980 1.00 71.00 389 ALA A O 1
ATOM 2903 N N . ALA A 1 390 ? 43.828 20.111 -92.456 1.00 69.94 390 ALA A N 1
ATOM 2904 C CA . ALA A 1 390 ? 44.249 21.097 -91.459 1.00 69.94 390 ALA A CA 1
ATOM 2905 C C . ALA A 1 390 ? 43.139 21.446 -90.445 1.00 69.94 390 ALA A C 1
ATOM 2907 O O . ALA A 1 390 ? 43.431 21.700 -89.278 1.00 69.94 390 ALA A O 1
ATOM 2908 N N . ARG A 1 391 ? 41.864 21.408 -90.861 1.00 71.19 391 ARG A N 1
ATOM 2909 C CA . ARG A 1 391 ? 40.695 21.674 -90.002 1.00 71.19 391 ARG A CA 1
ATOM 2910 C C . ARG A 1 391 ? 40.221 20.445 -89.215 1.00 71.19 391 ARG A C 1
ATOM 2912 O O . ARG A 1 391 ? 39.563 20.610 -88.191 1.00 71.19 391 ARG A O 1
ATOM 2919 N N . VAL A 1 392 ? 40.566 19.224 -89.640 1.00 72.69 392 VAL A N 1
ATOM 2920 C CA . VAL A 1 392 ? 40.149 17.986 -88.947 1.00 72.69 392 VAL A CA 1
ATOM 2921 C C . VAL A 1 392 ? 40.762 17.886 -87.550 1.00 72.69 392 VAL A C 1
ATOM 2923 O O . VAL A 1 392 ? 40.028 17.614 -86.606 1.00 72.69 392 VAL A O 1
ATOM 2926 N N . ARG A 1 393 ? 42.069 18.141 -87.384 1.00 68.12 393 ARG A N 1
ATOM 2927 C CA . ARG A 1 393 ? 42.735 18.057 -86.066 1.00 68.12 393 ARG A CA 1
ATOM 2928 C C . ARG A 1 393 ? 42.082 18.936 -84.984 1.00 68.12 393 ARG A C 1
ATOM 2930 O O . ARG A 1 393 ? 41.699 18.366 -83.967 1.00 68.12 393 ARG A O 1
ATOM 2937 N N . PRO A 1 394 ? 41.918 20.263 -85.163 1.00 71.75 394 PRO A N 1
ATOM 2938 C CA . PRO A 1 394 ? 41.283 21.095 -84.142 1.00 71.75 394 PRO A CA 1
ATOM 2939 C C . PRO A 1 394 ? 39.806 20.740 -83.926 1.00 71.75 394 PRO A C 1
ATOM 2941 O O . PRO A 1 394 ? 39.363 20.751 -82.785 1.00 71.75 394 PRO A O 1
ATOM 2944 N N . ARG A 1 395 ? 39.055 20.342 -84.968 1.00 75.88 395 ARG A N 1
ATOM 2945 C CA . ARG A 1 395 ? 37.650 19.921 -84.803 1.00 75.88 395 ARG A CA 1
ATOM 2946 C C . ARG A 1 395 ? 37.510 18.627 -83.994 1.00 75.88 395 ARG A C 1
ATOM 2948 O O . ARG A 1 395 ? 36.616 18.531 -83.167 1.00 75.88 395 ARG A O 1
ATOM 2955 N N . VAL A 1 396 ? 38.382 17.642 -84.220 1.00 76.25 396 VAL A N 1
ATOM 2956 C CA . VAL A 1 396 ? 38.390 16.380 -83.454 1.00 76.25 396 VAL A CA 1
ATOM 2957 C C . VAL A 1 396 ? 38.926 16.590 -82.034 1.00 76.25 396 VAL A C 1
ATOM 2959 O O . VAL A 1 396 ? 38.484 15.903 -81.123 1.00 76.25 396 VAL A O 1
ATOM 2962 N N . GLY A 1 397 ? 39.829 17.556 -81.826 1.00 76.94 397 GLY A N 1
ATOM 2963 C CA . GLY A 1 397 ? 40.215 18.008 -80.486 1.00 76.94 397 GLY A CA 1
ATOM 2964 C C . GLY A 1 397 ? 39.032 18.608 -79.725 1.00 76.94 397 GLY A C 1
ATOM 2965 O O . GLY A 1 397 ? 38.724 18.141 -78.637 1.00 76.94 397 GLY A O 1
ATOM 2966 N N . ALA A 1 398 ? 38.322 19.561 -80.338 1.00 75.88 398 ALA A N 1
ATOM 2967 C CA . ALA A 1 398 ? 37.140 20.187 -79.748 1.00 75.88 398 ALA A CA 1
ATOM 2968 C C . ALA A 1 398 ? 36.035 19.166 -79.420 1.00 75.88 398 ALA A C 1
ATOM 2970 O O . ALA A 1 398 ? 35.618 19.109 -78.273 1.00 75.88 398 ALA A O 1
ATOM 2971 N N . GLU A 1 399 ? 35.640 18.300 -80.366 1.00 77.06 399 GLU A N 1
ATOM 2972 C CA . GLU A 1 399 ? 34.657 17.229 -80.104 1.00 77.06 399 GLU A CA 1
ATOM 2973 C C . GLU A 1 399 ? 35.140 16.293 -78.982 1.00 77.06 399 GLU A C 1
ATOM 2975 O O . GLU A 1 399 ? 34.345 15.913 -78.134 1.00 77.06 399 GLU A O 1
ATOM 2980 N N . ARG A 1 400 ? 36.431 15.927 -78.915 1.00 81.81 400 ARG A N 1
ATOM 2981 C CA . ARG A 1 400 ? 36.951 15.109 -77.801 1.00 81.81 400 ARG A CA 1
ATOM 2982 C C . ARG A 1 400 ? 36.788 15.825 -76.460 1.00 81.81 400 ARG A C 1
ATOM 2984 O O . ARG A 1 400 ? 36.392 15.188 -75.493 1.00 81.81 400 ARG A O 1
ATOM 2991 N N . ASP A 1 401 ? 37.122 17.107 -76.397 1.00 82.25 401 ASP A N 1
ATOM 2992 C CA . ASP A 1 401 ? 37.142 17.863 -75.143 1.00 82.25 401 ASP A CA 1
ATOM 2993 C C . ASP A 1 401 ? 35.718 18.215 -74.678 1.00 82.25 401 ASP A C 1
ATOM 2995 O O . ASP A 1 401 ? 35.419 18.116 -73.492 1.00 82.25 401 ASP A O 1
ATOM 2999 N N . GLU A 1 402 ? 34.808 18.477 -75.619 1.00 79.94 402 GLU A N 1
ATOM 3000 C CA . GLU A 1 402 ? 33.359 18.577 -75.406 1.00 79.94 402 GLU A CA 1
ATOM 3001 C C . GLU A 1 402 ? 32.763 17.245 -74.915 1.00 79.94 402 GLU A C 1
ATOM 3003 O O . GLU A 1 402 ? 32.000 17.229 -73.954 1.00 79.94 402 GLU A O 1
ATOM 3008 N N . ARG A 1 403 ? 33.172 16.106 -75.496 1.00 78.56 403 ARG A N 1
ATOM 3009 C CA . ARG A 1 403 ? 32.764 14.760 -75.044 1.00 78.56 403 ARG A CA 1
ATOM 3010 C C . ARG A 1 403 ? 33.322 14.382 -73.680 1.00 78.56 403 ARG A C 1
ATOM 3012 O O . ARG A 1 403 ? 32.670 13.628 -72.968 1.00 78.56 403 ARG A O 1
ATOM 3019 N N . LEU A 1 404 ? 34.523 14.842 -73.330 1.00 81.44 404 LEU A N 1
ATOM 3020 C CA . LEU A 1 404 ? 35.095 14.628 -72.002 1.00 81.44 404 LEU A CA 1
ATOM 3021 C C . LEU A 1 404 ? 34.342 15.457 -70.958 1.00 81.44 404 LEU A C 1
ATOM 3023 O O . LEU A 1 404 ? 33.946 14.888 -69.950 1.00 81.44 404 LEU A O 1
ATOM 3027 N N . ALA A 1 405 ? 34.042 16.728 -71.245 1.00 76.62 405 ALA A N 1
ATOM 3028 C CA . ALA A 1 405 ? 33.190 17.554 -70.388 1.00 76.62 405 ALA A CA 1
ATOM 3029 C C . ALA A 1 405 ? 31.791 16.935 -70.198 1.00 76.62 405 ALA A C 1
ATOM 3031 O O . ALA A 1 405 ? 31.384 16.702 -69.071 1.00 76.62 405 ALA A O 1
ATOM 3032 N N . ASP A 1 406 ? 31.107 16.540 -71.277 1.00 81.75 406 ASP A N 1
ATOM 3033 C CA . ASP A 1 406 ? 29.806 15.847 -71.226 1.00 81.75 406 ASP A CA 1
ATOM 3034 C C . ASP A 1 406 ? 29.858 14.499 -70.467 1.00 81.75 406 ASP A C 1
ATOM 3036 O O . ASP A 1 406 ? 28.875 14.086 -69.851 1.00 81.75 406 ASP A O 1
ATOM 3040 N N . ILE A 1 407 ? 30.996 13.799 -70.462 1.00 82.12 407 ILE A N 1
ATOM 3041 C CA . ILE A 1 407 ? 31.194 12.591 -69.647 1.00 82.12 407 ILE A CA 1
ATOM 3042 C C . ILE A 1 407 ? 31.409 12.949 -68.170 1.00 82.12 407 ILE A C 1
ATOM 3044 O O . ILE A 1 407 ? 30.762 12.345 -67.312 1.00 82.12 407 ILE A O 1
ATOM 3048 N N . ASP A 1 408 ? 32.272 13.919 -67.869 1.00 79.31 408 ASP A N 1
ATOM 3049 C CA . ASP A 1 408 ? 32.584 14.351 -66.503 1.00 79.31 408 ASP A CA 1
ATOM 3050 C C . ASP A 1 408 ? 31.372 15.015 -65.826 1.00 79.31 408 ASP A C 1
ATOM 3052 O O . ASP A 1 408 ? 31.075 14.690 -64.676 1.00 79.31 408 ASP A O 1
ATOM 3056 N N . ASP A 1 409 ? 30.599 15.832 -66.547 1.00 79.75 409 ASP A N 1
ATOM 3057 C CA . ASP A 1 409 ? 29.341 16.433 -66.086 1.00 79.75 409 ASP A CA 1
ATOM 3058 C C . ASP A 1 409 ? 28.297 15.348 -65.776 1.00 79.75 409 ASP A C 1
ATOM 3060 O O . ASP A 1 409 ? 27.759 15.301 -64.667 1.00 79.75 409 ASP A O 1
ATOM 3064 N N . ARG A 1 410 ? 28.070 14.390 -66.692 1.00 81.56 410 ARG A N 1
ATOM 3065 C CA . ARG A 1 410 ? 27.148 13.259 -66.450 1.00 81.56 410 ARG A CA 1
ATOM 3066 C C . ARG A 1 410 ? 27.620 12.334 -65.323 1.00 81.56 410 ARG A C 1
ATOM 3068 O O . ARG A 1 410 ? 26.792 11.694 -64.666 1.00 81.56 410 ARG A O 1
ATOM 3075 N N . HIS A 1 411 ? 28.925 12.247 -65.062 1.00 82.25 411 HIS A N 1
ATOM 3076 C CA . HIS A 1 411 ? 29.450 11.576 -63.872 1.00 82.25 411 HIS A CA 1
ATOM 3077 C C . HIS A 1 411 ? 29.239 12.409 -62.600 1.00 82.25 411 HIS A C 1
ATOM 3079 O O . HIS A 1 411 ? 28.828 11.838 -61.590 1.00 82.25 411 HIS A O 1
ATOM 3085 N N . GLY A 1 412 ? 29.434 13.728 -62.650 1.00 80.44 412 GLY A N 1
ATOM 3086 C CA . GLY A 1 412 ? 29.171 14.666 -61.558 1.00 80.44 412 GLY A CA 1
ATOM 3087 C C . GLY A 1 412 ? 27.708 14.651 -61.118 1.00 80.44 412 GLY A C 1
ATOM 3088 O O . GLY A 1 412 ? 27.428 14.394 -59.946 1.00 80.44 412 GLY A O 1
ATOM 3089 N N . GLU A 1 413 ? 26.768 14.799 -62.056 1.00 82.38 413 GLU A N 1
ATOM 3090 C CA . GLU A 1 413 ? 25.326 14.662 -61.807 1.00 82.38 413 GLU A CA 1
ATOM 3091 C C . GLU A 1 413 ? 24.993 13.314 -61.156 1.00 82.38 413 GLU A C 1
ATOM 3093 O O . GLU A 1 413 ? 24.281 13.248 -60.150 1.00 82.38 413 GLU A O 1
ATOM 3098 N N . ARG A 1 414 ? 25.538 12.213 -61.693 1.00 86.00 414 ARG A N 1
ATOM 3099 C CA . ARG A 1 414 ? 25.279 10.866 -61.172 1.00 86.00 414 ARG A CA 1
ATOM 3100 C C . ARG A 1 414 ? 25.855 10.660 -59.770 1.00 86.00 414 ARG A C 1
ATOM 3102 O O . ARG A 1 414 ? 25.214 9.988 -58.962 1.00 86.00 414 ARG A O 1
ATOM 3109 N N . ILE A 1 415 ? 27.023 11.225 -59.465 1.00 86.62 415 ILE A N 1
ATOM 3110 C CA . ILE A 1 415 ? 27.606 11.212 -58.116 1.00 86.62 415 ILE A CA 1
ATOM 3111 C C . ILE A 1 415 ? 26.746 12.059 -57.170 1.00 86.62 415 ILE A C 1
ATOM 3113 O O . ILE A 1 415 ? 26.425 11.581 -56.085 1.00 86.62 415 ILE A O 1
ATOM 3117 N N . GLY A 1 416 ? 26.286 13.240 -57.596 1.00 84.25 416 GLY A N 1
ATOM 3118 C CA . GLY A 1 416 ? 25.351 14.083 -56.846 1.00 84.25 416 GLY A CA 1
ATOM 3119 C C . GLY A 1 416 ? 24.052 13.356 -56.486 1.00 84.25 416 GLY A C 1
ATOM 3120 O O . GLY A 1 416 ? 23.684 13.280 -55.315 1.00 84.25 416 GLY A O 1
ATOM 3121 N N . VAL A 1 417 ? 23.398 12.725 -57.466 1.00 87.12 417 VAL A N 1
ATOM 3122 C CA . VAL A 1 417 ? 22.165 11.941 -57.258 1.00 87.12 417 VAL A CA 1
ATOM 3123 C C . VAL A 1 417 ? 22.390 10.738 -56.334 1.00 87.12 417 VAL A C 1
ATOM 3125 O O . VAL A 1 417 ? 21.521 10.419 -55.521 1.00 87.12 417 VAL A O 1
ATOM 3128 N N . LEU A 1 418 ? 23.534 10.052 -56.432 1.00 88.38 418 LEU A N 1
ATOM 3129 C CA . LEU A 1 418 ? 23.855 8.923 -55.550 1.00 88.38 418 LEU A CA 1
ATOM 3130 C C . LEU A 1 418 ? 24.185 9.376 -54.122 1.00 88.38 418 LEU A C 1
ATOM 3132 O O . LEU A 1 418 ? 23.732 8.740 -53.172 1.00 88.38 418 LEU A O 1
ATOM 3136 N N . ALA A 1 419 ? 24.914 10.479 -53.961 1.00 87.69 419 ALA A N 1
ATOM 3137 C CA . ALA A 1 419 ? 25.242 11.058 -52.663 1.00 87.69 419 ALA A CA 1
ATOM 3138 C C . ALA A 1 419 ? 24.001 11.607 -51.948 1.00 87.69 419 ALA A C 1
ATOM 3140 O O . ALA A 1 419 ? 23.824 11.322 -50.769 1.00 87.69 419 ALA A O 1
ATOM 3141 N N . ALA A 1 420 ? 23.101 12.298 -52.658 1.00 86.06 420 ALA A N 1
ATOM 3142 C CA . ALA A 1 420 ? 21.819 12.742 -52.111 1.00 86.06 420 ALA A CA 1
ATOM 3143 C C . ALA A 1 420 ? 20.998 11.548 -51.593 1.00 86.06 420 ALA A C 1
ATOM 3145 O O . ALA A 1 420 ? 20.611 11.517 -50.428 1.00 86.06 420 ALA A O 1
ATOM 3146 N N . ARG A 1 421 ? 20.853 10.486 -52.401 1.00 90.19 421 ARG A N 1
ATOM 3147 C CA . ARG A 1 421 ? 20.181 9.239 -51.982 1.00 90.19 421 ARG A CA 1
ATOM 3148 C C . ARG A 1 421 ? 20.864 8.554 -50.793 1.00 90.19 421 ARG A C 1
ATOM 3150 O O . ARG A 1 421 ? 20.179 7.929 -49.983 1.00 90.19 421 ARG A O 1
ATOM 3157 N N . ALA A 1 422 ? 22.190 8.645 -50.688 1.00 88.81 422 ALA A N 1
ATOM 3158 C CA . ALA A 1 422 ? 22.952 8.110 -49.562 1.00 88.81 422 ALA A CA 1
ATOM 3159 C C . ALA A 1 422 ? 22.791 8.965 -48.293 1.00 88.81 422 ALA A C 1
ATOM 3161 O O . ALA A 1 422 ? 22.674 8.406 -47.206 1.00 88.81 422 ALA A O 1
ATOM 3162 N N . ALA A 1 423 ? 22.712 10.293 -48.416 1.00 88.06 423 ALA A N 1
ATOM 3163 C CA . ALA A 1 423 ? 22.409 11.201 -47.313 1.00 88.06 423 ALA A CA 1
ATOM 3164 C C . ALA A 1 423 ? 20.965 11.014 -46.816 1.00 88.06 423 ALA A C 1
ATOM 3166 O O . ALA A 1 423 ? 20.754 10.880 -45.613 1.00 88.06 423 ALA A O 1
ATOM 3167 N N . ASP A 1 424 ? 19.995 10.875 -47.725 1.00 87.94 424 ASP A N 1
ATOM 3168 C CA . ASP A 1 424 ? 18.606 10.514 -47.413 1.00 87.94 424 ASP A CA 1
ATOM 3169 C C . ASP A 1 424 ? 18.512 9.162 -46.686 1.00 87.94 424 ASP A C 1
ATOM 3171 O O . ASP A 1 424 ? 17.721 8.989 -45.757 1.00 87.94 424 ASP A O 1
ATOM 3175 N N . ALA A 1 425 ? 19.303 8.172 -47.117 1.00 89.50 425 ALA A N 1
ATOM 3176 C CA . ALA A 1 425 ? 19.378 6.872 -46.457 1.00 89.50 425 ALA A CA 1
ATOM 3177 C C . ALA A 1 425 ? 20.017 6.984 -45.068 1.00 89.50 425 ALA A C 1
ATOM 3179 O O . ALA A 1 425 ? 19.480 6.426 -44.115 1.00 89.50 425 ALA A O 1
ATOM 3180 N N . ALA A 1 426 ? 21.098 7.753 -44.928 1.00 88.94 426 ALA A N 1
ATOM 3181 C CA . ALA A 1 426 ? 21.742 7.996 -43.644 1.00 88.94 426 ALA A CA 1
ATOM 3182 C C . ALA A 1 426 ? 20.829 8.762 -42.669 1.00 88.94 426 ALA A C 1
ATOM 3184 O O . ALA A 1 426 ? 20.816 8.447 -41.486 1.00 88.94 426 ALA A O 1
ATOM 3185 N N . ALA A 1 427 ? 20.014 9.705 -43.149 1.00 86.81 427 ALA A N 1
ATOM 3186 C CA . ALA A 1 427 ? 19.032 10.417 -42.331 1.00 86.81 427 ALA A CA 1
ATOM 3187 C C . ALA A 1 427 ? 17.914 9.496 -41.804 1.00 86.81 427 ALA A C 1
ATOM 3189 O O . ALA A 1 427 ? 17.473 9.663 -40.669 1.00 86.81 427 ALA A O 1
ATOM 3190 N N . ARG A 1 428 ? 17.488 8.496 -42.594 1.00 86.75 428 ARG A N 1
ATOM 3191 C CA . ARG A 1 428 ? 16.538 7.455 -42.151 1.00 86.75 428 ARG A CA 1
ATOM 3192 C C . ARG A 1 428 ? 17.171 6.421 -41.221 1.00 86.75 428 ARG A C 1
ATOM 3194 O O . ARG A 1 428 ? 16.508 5.940 -40.314 1.00 86.75 428 ARG A O 1
ATOM 3201 N N . GLU A 1 429 ? 18.432 6.065 -41.449 1.00 87.62 429 GLU A N 1
ATOM 3202 C CA . GLU A 1 429 ? 19.151 5.078 -40.631 1.00 87.62 429 GLU A CA 1
ATOM 3203 C C . GLU A 1 429 ? 19.780 5.671 -39.363 1.00 87.62 429 GLU A C 1
ATOM 3205 O O . GLU A 1 429 ? 20.206 4.905 -38.504 1.00 87.62 429 GLU A O 1
ATOM 3210 N N . ALA A 1 430 ? 19.830 6.999 -39.223 1.00 89.44 430 ALA A N 1
ATOM 3211 C CA . ALA A 1 430 ? 20.337 7.716 -38.052 1.00 89.44 430 ALA A CA 1
ATOM 3212 C C . ALA A 1 430 ? 19.460 8.944 -37.704 1.00 89.44 430 ALA A C 1
ATOM 3214 O O . ALA A 1 430 ? 19.936 10.082 -37.775 1.00 89.44 430 ALA A O 1
ATOM 3215 N N . PRO A 1 431 ? 18.180 8.753 -37.329 1.00 87.69 431 PRO A N 1
ATOM 3216 C CA . PRO A 1 431 ? 17.279 9.858 -37.011 1.00 87.69 431 PRO A CA 1
ATOM 3217 C C . PRO A 1 431 ? 17.721 10.635 -35.757 1.00 87.69 431 PRO A C 1
ATOM 3219 O O . PRO A 1 431 ? 18.351 10.094 -34.844 1.00 87.69 431 PRO A O 1
ATOM 3222 N N . GLY A 1 432 ? 17.376 11.926 -35.708 1.00 89.69 432 GLY A N 1
ATOM 3223 C CA . GLY A 1 432 ? 17.583 12.788 -34.538 1.00 89.69 432 GLY A CA 1
ATOM 3224 C C . GLY A 1 432 ? 19.021 12.769 -34.001 1.00 89.69 432 GLY A C 1
ATOM 3225 O O . GLY A 1 432 ? 19.988 12.984 -34.737 1.00 89.69 432 GLY A O 1
ATOM 3226 N N . ALA A 1 433 ? 19.165 12.491 -32.705 1.00 91.19 433 ALA A N 1
ATOM 3227 C CA . ALA A 1 433 ? 20.433 12.436 -31.979 1.00 91.19 433 ALA A CA 1
ATOM 3228 C C . ALA A 1 433 ? 21.462 11.467 -32.593 1.00 91.19 433 ALA A C 1
ATOM 3230 O O . ALA A 1 433 ? 22.670 11.687 -32.445 1.00 91.19 433 ALA A O 1
ATOM 3231 N N . ALA A 1 434 ? 21.023 10.424 -33.306 1.00 90.88 434 ALA A N 1
ATOM 3232 C CA . ALA A 1 434 ? 21.924 9.476 -33.954 1.00 90.88 434 ALA A CA 1
ATOM 3233 C C . ALA A 1 434 ? 22.685 10.095 -35.144 1.00 90.88 434 ALA A C 1
ATOM 3235 O O . ALA A 1 434 ? 23.830 9.708 -35.378 1.00 90.88 434 ALA A O 1
ATOM 3236 N N . GLY A 1 435 ? 22.105 11.076 -35.852 1.00 89.62 435 GLY A N 1
ATOM 3237 C CA . GLY A 1 435 ? 22.677 11.684 -37.068 1.00 89.62 435 GLY A CA 1
ATOM 3238 C C . GLY A 1 435 ? 22.976 13.190 -37.005 1.00 89.62 435 GLY A C 1
ATOM 3239 O O . GLY A 1 435 ? 23.764 13.692 -37.814 1.00 89.62 435 GLY A O 1
ATOM 3240 N N . ALA A 1 436 ? 22.396 13.924 -36.049 1.00 90.31 436 ALA A N 1
ATOM 3241 C CA . ALA A 1 436 ? 22.529 15.382 -35.954 1.00 90.31 436 ALA A CA 1
ATOM 3242 C C . ALA A 1 436 ? 23.993 15.849 -35.751 1.00 90.31 436 ALA A C 1
ATOM 3244 O O . ALA A 1 436 ? 24.738 15.206 -35.003 1.00 90.31 436 ALA A O 1
ATOM 3245 N N . PRO A 1 437 ? 24.435 16.956 -36.379 1.00 90.19 437 PRO A N 1
ATOM 3246 C CA . PRO A 1 437 ? 25.707 17.606 -36.048 1.00 90.19 437 PRO A CA 1
ATOM 3247 C C . PRO A 1 437 ? 25.609 18.293 -34.671 1.00 90.19 437 PRO A C 1
ATOM 3249 O O . PRO A 1 437 ? 24.509 18.646 -34.248 1.00 90.19 437 PRO A O 1
ATOM 3252 N N . TRP A 1 438 ? 26.724 18.472 -33.953 1.00 92.06 438 TRP A N 1
ATOM 3253 C CA . TRP A 1 438 ? 26.705 18.918 -32.546 1.00 92.06 438 TRP A CA 1
ATOM 3254 C C . TRP A 1 438 ? 26.076 20.297 -32.328 1.00 92.06 438 TRP A C 1
ATOM 3256 O O . TRP A 1 438 ? 25.467 20.533 -31.290 1.00 92.06 438 TRP A O 1
ATOM 3266 N N . GLU A 1 439 ? 26.170 21.180 -33.319 1.00 89.06 439 GLU A N 1
ATOM 3267 C CA . GLU A 1 439 ? 25.590 22.525 -33.327 1.00 89.06 439 GLU A CA 1
ATOM 3268 C C . GLU A 1 439 ? 24.049 22.513 -33.315 1.00 89.06 439 GLU A C 1
ATOM 3270 O O . GLU A 1 439 ? 23.428 23.500 -32.930 1.00 89.06 439 GLU A O 1
ATOM 3275 N N . ALA A 1 440 ? 23.439 21.394 -33.721 1.00 88.38 440 ALA A N 1
ATOM 3276 C CA . ALA A 1 440 ? 21.996 21.158 -33.732 1.00 88.38 440 ALA A CA 1
ATOM 3277 C C . ALA A 1 440 ? 21.614 19.863 -32.983 1.00 88.38 440 ALA A C 1
ATOM 3279 O O . ALA A 1 440 ? 20.544 19.296 -33.213 1.00 88.38 440 ALA A O 1
ATOM 3280 N N . TRP A 1 441 ? 22.500 19.351 -32.121 1.00 94.38 441 TRP A N 1
ATOM 3281 C CA . TRP A 1 441 ? 22.279 18.089 -31.423 1.00 94.38 441 TRP A CA 1
ATOM 3282 C C . TRP A 1 441 ? 21.434 18.292 -30.168 1.00 94.38 441 TRP A C 1
ATOM 3284 O O . TRP A 1 441 ? 21.752 19.110 -29.306 1.00 94.38 441 TRP A O 1
ATOM 3294 N N . GLN A 1 442 ? 20.383 17.488 -30.046 1.00 91.75 442 GLN A N 1
ATOM 3295 C CA . GLN A 1 442 ? 19.524 17.412 -28.871 1.00 91.75 442 GLN A CA 1
ATOM 3296 C C . GLN A 1 442 ? 19.044 15.971 -28.678 1.00 91.75 442 GLN A C 1
ATOM 3298 O O . GLN A 1 442 ? 18.851 15.238 -29.656 1.00 91.75 442 GLN A O 1
ATOM 3303 N N . ALA A 1 443 ? 18.825 15.570 -27.425 1.00 90.88 443 ALA A N 1
ATOM 3304 C CA . ALA A 1 443 ? 18.245 14.270 -27.116 1.00 90.88 443 ALA A CA 1
ATOM 3305 C C . ALA A 1 443 ? 16.857 14.142 -27.769 1.00 90.88 443 ALA A C 1
ATOM 3307 O O . ALA A 1 443 ? 16.006 15.021 -27.653 1.00 90.88 443 ALA A O 1
ATOM 3308 N N . THR A 1 444 ? 16.659 13.048 -28.492 1.00 90.88 444 THR A N 1
ATOM 3309 C CA . THR A 1 444 ? 15.459 12.724 -29.272 1.00 90.88 444 THR A CA 1
ATOM 3310 C C . THR A 1 444 ? 15.217 11.218 -29.130 1.00 90.88 444 THR A C 1
ATOM 3312 O O . THR A 1 444 ? 15.529 10.455 -30.043 1.00 90.88 444 THR A O 1
ATOM 3315 N N . PRO A 1 445 ? 14.754 10.766 -27.946 1.00 84.44 445 PRO A N 1
ATOM 3316 C CA . PRO A 1 445 ? 14.587 9.348 -27.649 1.00 84.44 445 PRO A CA 1
ATOM 3317 C C . PRO A 1 445 ? 13.472 8.739 -28.504 1.00 84.44 445 PRO A C 1
ATOM 3319 O O . PRO A 1 445 ? 12.313 9.141 -28.391 1.00 84.44 445 PRO A O 1
ATOM 3322 N N . ALA A 1 446 ? 13.819 7.755 -29.334 1.00 75.06 446 ALA A N 1
ATOM 3323 C CA . ALA A 1 446 ? 12.849 6.989 -30.110 1.00 75.06 446 ALA A CA 1
ATOM 3324 C C . ALA A 1 446 ? 12.018 6.054 -29.197 1.00 75.06 446 ALA A C 1
ATOM 3326 O O . ALA A 1 446 ? 12.545 5.563 -28.189 1.00 75.06 446 ALA A O 1
ATOM 3327 N N . PRO A 1 447 ? 10.733 5.800 -29.509 1.00 64.81 447 PRO A N 1
ATOM 3328 C CA . PRO A 1 447 ? 9.901 4.855 -28.765 1.00 64.81 447 PRO A CA 1
ATOM 3329 C C . PRO A 1 447 ? 10.334 3.395 -29.011 1.00 64.81 447 PRO A C 1
ATOM 3331 O O . PRO A 1 447 ? 11.053 3.092 -29.958 1.00 64.81 447 PRO A O 1
ATOM 3334 N N . TYR A 1 448 ? 9.928 2.472 -28.130 1.00 61.41 448 TYR A N 1
ATOM 3335 C CA . TYR A 1 448 ? 10.452 1.092 -28.092 1.00 61.41 448 TYR A CA 1
ATOM 3336 C C . TYR A 1 448 ? 10.116 0.211 -29.309 1.00 61.41 448 TYR A C 1
ATOM 3338 O O . TYR A 1 448 ? 10.725 -0.849 -29.475 1.00 61.41 448 TYR A O 1
ATOM 3346 N N . ASP A 1 449 ? 9.142 0.616 -30.117 1.00 58.97 449 ASP A N 1
ATOM 3347 C CA . ASP A 1 449 ? 8.738 -0.004 -31.377 1.00 58.97 449 ASP A CA 1
ATOM 3348 C C . ASP A 1 449 ? 9.592 0.455 -32.572 1.00 58.97 449 ASP A C 1
ATOM 3350 O O . ASP A 1 449 ? 9.734 -0.296 -33.540 1.00 58.97 449 ASP A O 1
ATOM 3354 N N . GLU A 1 450 ? 10.235 1.626 -32.497 1.00 65.38 450 GLU A N 1
ATOM 3355 C CA . GLU A 1 450 ? 11.178 2.086 -33.517 1.00 65.38 450 GLU A CA 1
ATOM 3356 C C . GLU A 1 450 ? 12.599 1.558 -33.209 1.00 65.38 450 GLU A C 1
ATOM 3358 O O . GLU A 1 450 ? 13.183 1.861 -32.165 1.00 65.38 450 GLU A O 1
ATOM 3363 N N . PRO A 1 451 ? 13.193 0.717 -34.078 1.00 62.47 451 PRO A N 1
ATOM 3364 C CA . PRO A 1 451 ? 14.460 0.069 -33.772 1.00 62.47 451 PRO A CA 1
ATOM 3365 C C . PRO A 1 451 ? 15.622 1.062 -33.916 1.00 62.47 451 PRO A C 1
ATOM 3367 O O . PRO A 1 451 ? 15.683 1.766 -34.926 1.00 62.47 451 PRO A O 1
ATOM 3370 N N . PRO A 1 452 ? 16.606 1.066 -32.997 1.00 69.00 452 PRO A N 1
ATOM 3371 C CA . PRO A 1 452 ? 17.679 2.048 -33.020 1.00 69.00 452 PRO A CA 1
ATOM 3372 C C . PRO A 1 452 ? 18.453 2.055 -34.347 1.00 69.00 452 PRO A C 1
ATOM 3374 O O . PRO A 1 452 ? 18.713 1.027 -34.997 1.00 69.00 452 PRO A O 1
ATOM 3377 N N . GLY A 1 453 ? 18.797 3.275 -34.747 1.00 71.88 453 GLY A N 1
ATOM 3378 C CA . GLY A 1 453 ? 19.585 3.569 -35.931 1.00 71.88 453 GLY A CA 1
ATOM 3379 C C . GLY A 1 453 ? 21.045 3.136 -35.813 1.00 71.88 453 GLY A C 1
ATOM 3380 O O . GLY A 1 453 ? 21.553 2.837 -34.733 1.00 71.88 453 GLY A O 1
ATOM 3381 N N . ALA A 1 454 ? 21.746 3.160 -36.942 1.00 88.56 454 ALA A N 1
ATOM 3382 C CA . ALA A 1 454 ? 23.193 3.314 -36.921 1.00 88.56 454 ALA A CA 1
ATOM 3383 C C . ALA A 1 454 ? 23.545 4.729 -36.412 1.00 88.56 454 ALA A C 1
ATOM 3385 O O . ALA A 1 454 ? 22.763 5.666 -36.561 1.00 88.56 454 ALA A O 1
ATOM 3386 N N . VAL A 1 455 ? 24.716 4.904 -35.801 1.00 92.06 455 VAL A N 1
ATOM 3387 C CA . VAL A 1 455 ? 25.119 6.182 -35.185 1.00 92.06 455 VAL A CA 1
ATOM 3388 C C . VAL A 1 455 ? 26.230 6.858 -35.979 1.00 92.06 455 VAL A C 1
ATOM 3390 O O . VAL A 1 455 ? 27.168 6.209 -36.441 1.00 92.06 455 VAL A O 1
ATOM 3393 N N . ARG A 1 456 ? 26.129 8.177 -36.152 1.00 92.69 456 ARG A N 1
ATOM 3394 C CA . ARG A 1 456 ? 27.085 8.983 -36.916 1.00 92.69 456 ARG A CA 1
ATOM 3395 C C . ARG A 1 456 ? 28.421 9.143 -36.190 1.00 92.69 456 ARG A C 1
ATOM 3397 O O . ARG A 1 456 ? 28.461 9.494 -35.014 1.00 92.69 456 ARG A O 1
ATOM 3404 N N . VAL A 1 457 ? 29.513 8.986 -36.935 1.00 92.56 457 VAL A N 1
ATOM 3405 C CA . VAL A 1 457 ? 30.889 9.268 -36.474 1.00 92.56 457 VAL A CA 1
ATOM 3406 C C . VAL A 1 457 ? 31.584 10.374 -37.274 1.00 92.56 457 VAL A C 1
ATOM 3408 O O . VAL A 1 457 ? 32.660 10.822 -36.891 1.00 92.56 457 VAL A O 1
ATOM 3411 N N . GLY A 1 458 ? 30.995 10.822 -38.386 1.00 91.38 458 GLY A N 1
ATOM 3412 C CA . GLY A 1 458 ? 31.574 11.840 -39.261 1.00 91.38 458 GLY A CA 1
ATOM 3413 C C . GLY A 1 458 ? 30.809 11.995 -40.570 1.00 91.38 458 GLY A C 1
ATOM 3414 O O . GLY A 1 458 ? 29.613 11.705 -40.636 1.00 91.38 458 GLY A O 1
ATOM 3415 N N . ALA A 1 459 ? 31.506 12.402 -41.631 1.00 91.31 459 ALA A N 1
ATOM 3416 C CA . ALA A 1 459 ? 30.970 12.450 -42.990 1.00 91.31 459 ALA A CA 1
ATOM 3417 C C . ALA A 1 459 ? 32.006 12.065 -44.061 1.00 91.31 459 ALA A C 1
ATOM 3419 O O . ALA A 1 459 ? 33.190 12.412 -43.974 1.00 91.31 459 ALA A O 1
ATOM 3420 N N . VAL A 1 460 ? 31.533 11.400 -45.115 1.00 90.31 460 VAL A N 1
ATOM 3421 C CA . VAL A 1 460 ? 32.236 11.276 -46.398 1.00 90.31 460 VAL A CA 1
ATOM 3422 C C . VAL A 1 460 ? 32.128 12.621 -47.118 1.00 90.31 460 VAL A C 1
ATOM 3424 O O . VAL A 1 460 ? 31.048 13.210 -47.176 1.00 90.31 460 VAL A O 1
ATOM 3427 N N . ARG A 1 461 ? 33.228 13.117 -47.691 1.00 84.06 461 ARG A N 1
ATOM 3428 C CA . ARG A 1 461 ? 33.216 14.307 -48.556 1.00 84.06 461 ARG A CA 1
ATOM 3429 C C . ARG A 1 461 ? 33.600 13.912 -49.974 1.00 84.06 461 ARG A C 1
ATOM 3431 O O . ARG A 1 461 ? 34.670 13.345 -50.178 1.00 84.06 461 ARG A O 1
ATOM 3438 N N . LEU A 1 462 ? 32.736 14.234 -50.931 1.00 80.81 462 LEU A N 1
ATOM 3439 C CA . LEU A 1 462 ? 32.962 14.029 -52.360 1.00 80.81 462 LEU A CA 1
ATOM 3440 C C . LEU A 1 462 ? 33.150 15.400 -53.038 1.00 80.81 462 LEU A C 1
ATOM 3442 O O . LEU A 1 462 ? 32.535 16.373 -52.596 1.00 80.81 462 LEU A O 1
ATOM 3446 N N . PRO A 1 463 ? 34.002 15.532 -54.071 1.00 76.00 463 PRO A N 1
ATOM 3447 C CA . PRO A 1 463 ? 34.176 16.805 -54.769 1.00 76.00 463 PRO A CA 1
ATOM 3448 C C . PRO A 1 463 ? 32.863 17.293 -55.396 1.00 76.00 463 PRO A C 1
ATOM 3450 O O . PRO A 1 463 ? 32.179 16.523 -56.061 1.00 76.00 463 PRO A O 1
ATOM 3453 N N . GLY A 1 464 ? 32.527 18.571 -55.193 1.00 72.00 464 GLY A N 1
ATOM 3454 C CA . GLY A 1 464 ? 31.353 19.214 -55.801 1.00 72.00 464 GLY A CA 1
ATOM 3455 C C . GLY A 1 464 ? 29.987 18.820 -55.220 1.00 72.00 464 GLY A C 1
ATOM 3456 O O . GLY A 1 464 ? 28.975 19.216 -55.787 1.00 72.00 464 GLY A O 1
ATOM 3457 N N . VAL A 1 465 ? 29.937 18.054 -54.123 1.00 81.31 465 VAL A N 1
ATOM 3458 C CA . VAL A 1 465 ? 28.692 17.485 -53.577 1.00 81.31 465 VAL A CA 1
ATOM 3459 C C . VAL A 1 465 ? 28.654 17.591 -52.047 1.00 81.31 465 VAL A C 1
ATOM 3461 O O . VAL A 1 465 ? 29.697 17.565 -51.389 1.00 81.31 465 VAL A O 1
ATOM 3464 N N . ASP A 1 466 ? 27.452 17.709 -51.477 1.00 81.62 466 ASP A N 1
ATOM 3465 C CA . ASP A 1 466 ? 27.250 17.825 -50.030 1.00 81.62 466 ASP A CA 1
ATOM 3466 C C . ASP A 1 466 ? 27.780 16.609 -49.234 1.00 81.62 466 ASP A C 1
ATOM 3468 O O . ASP A 1 466 ? 27.763 15.476 -49.732 1.00 81.62 466 ASP A O 1
ATOM 3472 N N . PRO A 1 467 ? 28.256 16.799 -47.983 1.00 87.12 467 PRO A N 1
ATOM 3473 C CA . PRO A 1 467 ? 28.823 15.712 -47.187 1.00 87.12 467 PRO A CA 1
ATOM 3474 C C . PRO A 1 467 ? 27.783 14.656 -46.788 1.00 87.12 467 PRO A C 1
ATOM 3476 O O . PRO A 1 467 ? 26.804 14.958 -46.106 1.00 87.12 467 PRO A O 1
ATOM 3479 N N . VAL A 1 468 ? 28.043 13.393 -47.127 1.00 90.62 468 VAL A N 1
ATOM 3480 C CA . VAL A 1 468 ? 27.184 12.258 -46.756 1.00 90.62 468 VAL A CA 1
ATOM 3481 C C . VAL A 1 468 ? 27.542 11.792 -45.337 1.00 90.62 468 VAL A C 1
ATOM 3483 O O . VAL A 1 468 ? 28.711 11.464 -45.105 1.00 90.62 468 VAL A O 1
ATOM 3486 N N . PRO A 1 469 ? 26.599 11.725 -44.375 1.00 92.31 469 PRO A N 1
ATOM 3487 C CA . PRO A 1 469 ? 26.894 11.268 -43.018 1.00 92.31 469 PRO A CA 1
ATOM 3488 C C . PRO A 1 469 ? 27.440 9.834 -42.989 1.00 92.31 469 PRO A C 1
ATOM 3490 O O . PRO A 1 469 ? 26.888 8.927 -43.609 1.00 92.31 469 PRO A O 1
ATOM 3493 N N . ALA A 1 470 ? 28.522 9.627 -42.241 1.00 91.94 470 ALA A N 1
ATOM 3494 C CA . ALA A 1 470 ? 29.164 8.333 -42.062 1.00 91.94 470 ALA A CA 1
ATOM 3495 C C . ALA A 1 470 ? 28.689 7.689 -40.754 1.00 91.94 470 ALA A C 1
ATOM 3497 O O . ALA A 1 470 ? 28.857 8.273 -39.678 1.00 91.94 470 ALA A O 1
ATOM 3498 N N . LEU A 1 471 ? 28.096 6.498 -40.854 1.00 92.19 471 LEU A N 1
ATOM 3499 C CA . LEU A 1 471 ? 27.415 5.805 -39.756 1.00 92.19 471 LEU A CA 1
ATOM 3500 C C . LEU A 1 471 ? 28.114 4.487 -39.387 1.00 92.19 471 LEU A C 1
ATOM 3502 O O . LEU A 1 471 ? 28.693 3.832 -40.254 1.00 92.19 471 LEU A O 1
ATOM 3506 N N . VAL A 1 472 ? 27.992 4.060 -38.127 1.00 92.69 472 VAL A N 1
ATOM 3507 C CA . VAL A 1 472 ? 28.421 2.732 -37.652 1.00 92.69 472 VAL A CA 1
ATOM 3508 C C . VAL A 1 472 ? 27.280 1.962 -36.975 1.00 92.69 472 VAL A C 1
ATOM 3510 O O . VAL A 1 472 ? 26.420 2.577 -36.336 1.00 92.69 472 VAL A O 1
ATOM 3513 N N . PRO A 1 473 ? 27.251 0.619 -37.077 1.00 89.69 473 PRO A N 1
ATOM 3514 C CA . PRO A 1 473 ? 26.291 -0.209 -36.359 1.00 89.69 473 PRO A CA 1
ATOM 3515 C C . PRO A 1 473 ? 26.582 -0.220 -34.851 1.00 89.69 473 PRO A C 1
ATOM 3517 O O . PRO A 1 473 ? 27.628 -0.680 -34.400 1.00 89.69 473 PRO A O 1
ATOM 3520 N N . LEU A 1 474 ? 25.608 0.235 -34.069 1.00 88.88 474 LEU A N 1
ATOM 3521 C CA . LEU A 1 474 ? 25.547 0.131 -32.611 1.00 88.88 474 LEU A CA 1
ATOM 3522 C C . LEU A 1 474 ? 24.071 -0.086 -32.228 1.00 88.88 474 LEU A C 1
ATOM 3524 O O . LEU A 1 474 ? 23.206 0.246 -33.030 1.00 88.88 474 LEU A O 1
ATOM 3528 N N . LEU A 1 475 ? 23.793 -0.645 -31.043 1.00 89.00 475 LEU A N 1
ATOM 3529 C CA . LEU A 1 475 ? 22.445 -0.975 -30.533 1.00 89.00 475 LEU A CA 1
ATOM 3530 C C . LEU A 1 475 ? 21.658 -1.956 -31.438 1.00 89.00 475 LEU A C 1
ATOM 3532 O O . LEU A 1 475 ? 21.178 -1.628 -32.513 1.00 89.00 475 LEU A O 1
ATOM 3536 N N . ASP A 1 476 ? 21.566 -3.218 -31.021 1.00 87.12 476 ASP A N 1
ATOM 3537 C CA . ASP A 1 476 ? 21.093 -4.401 -31.774 1.00 87.12 476 ASP A CA 1
ATOM 3538 C C . ASP A 1 476 ? 21.773 -4.697 -33.132 1.00 87.12 476 ASP A C 1
ATOM 3540 O O . ASP A 1 476 ? 21.489 -5.734 -33.736 1.00 87.12 476 ASP A O 1
ATOM 3544 N N . ARG A 1 477 ? 22.658 -3.825 -33.640 1.00 84.25 477 ARG A N 1
ATOM 3545 C CA . ARG A 1 477 ? 23.238 -3.954 -34.992 1.00 84.25 477 ARG A CA 1
ATOM 3546 C C . ARG A 1 477 ? 24.676 -4.476 -35.061 1.00 84.25 477 ARG A C 1
ATOM 3548 O O . ARG A 1 477 ? 25.038 -5.031 -36.093 1.00 84.25 477 ARG A O 1
ATOM 3555 N N . GLY A 1 478 ? 25.494 -4.300 -34.022 1.00 90.06 478 GLY A N 1
ATOM 3556 C CA . GLY A 1 478 ? 26.903 -4.716 -34.061 1.00 90.06 478 GLY A CA 1
ATOM 3557 C C . GLY A 1 478 ? 27.782 -4.159 -32.939 1.00 90.06 478 GLY A C 1
ATOM 3558 O O . GLY A 1 478 ? 27.282 -3.739 -31.892 1.00 90.06 478 GLY A O 1
ATOM 3559 N N . HIS A 1 479 ? 29.090 -4.176 -33.183 1.00 94.25 479 HIS A N 1
ATOM 3560 C CA . HIS A 1 479 ? 30.166 -3.701 -32.313 1.00 94.25 479 HIS A CA 1
ATOM 3561 C C . HIS A 1 479 ? 31.060 -2.708 -33.066 1.00 94.25 479 HIS A C 1
ATOM 3563 O O . HIS A 1 479 ? 31.161 -2.766 -34.294 1.00 94.25 479 HIS A O 1
ATOM 3569 N N . VAL A 1 480 ? 31.767 -1.846 -32.331 1.00 94.75 480 VAL A N 1
ATOM 3570 C CA . VAL A 1 480 ? 32.722 -0.885 -32.901 1.00 94.75 480 VAL A CA 1
ATOM 3571 C C . VAL A 1 480 ? 34.126 -1.150 -32.359 1.00 94.75 480 VAL A C 1
ATOM 3573 O O . VAL A 1 480 ? 34.332 -1.209 -31.147 1.00 94.75 480 VAL A O 1
ATOM 3576 N N . HIS A 1 481 ? 35.096 -1.288 -33.260 1.00 93.88 481 HIS A N 1
ATOM 3577 C CA . HIS A 1 481 ? 36.510 -1.501 -32.953 1.00 93.88 481 HIS A CA 1
ATOM 3578 C C . HIS A 1 481 ? 37.343 -0.337 -33.504 1.00 93.88 481 HIS A C 1
ATOM 3580 O O . HIS A 1 481 ? 37.364 -0.093 -34.709 1.00 93.88 481 HIS A O 1
ATOM 3586 N N . LEU A 1 482 ? 38.014 0.383 -32.611 1.00 92.12 482 LEU A N 1
ATOM 3587 C CA . LEU A 1 482 ? 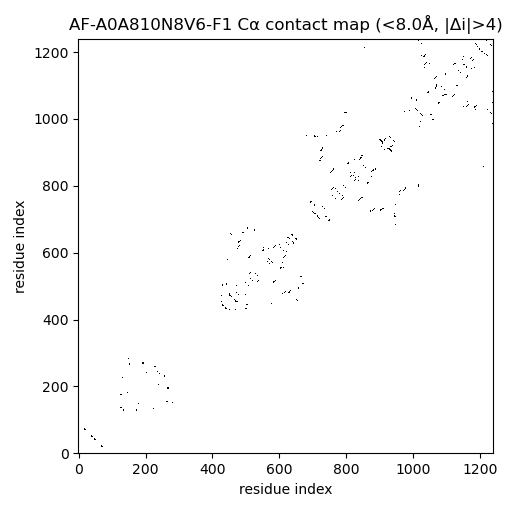38.858 1.538 -32.890 1.00 92.12 482 LEU A CA 1
ATOM 3588 C C . LEU A 1 482 ? 40.325 1.108 -32.972 1.00 92.12 482 LEU A C 1
ATOM 3590 O O . LEU A 1 482 ? 40.890 0.586 -32.006 1.00 92.12 482 LEU A O 1
ATOM 3594 N N . THR A 1 483 ? 40.935 1.355 -34.128 1.00 87.00 483 THR A N 1
ATOM 3595 C CA . THR A 1 483 ? 42.345 1.066 -34.431 1.00 87.00 483 THR A CA 1
ATOM 3596 C C . THR A 1 483 ? 43.032 2.313 -34.996 1.00 87.00 483 THR A C 1
ATOM 3598 O O . THR A 1 483 ? 42.370 3.311 -35.264 1.00 87.00 483 THR A O 1
ATOM 3601 N N . GLY A 1 484 ? 44.350 2.269 -35.198 1.00 83.62 484 GLY A N 1
ATOM 3602 C CA . GLY A 1 484 ? 45.133 3.410 -35.696 1.00 83.62 484 GLY A CA 1
ATOM 3603 C C . GLY A 1 484 ? 45.923 4.124 -34.598 1.00 83.62 484 GLY A C 1
ATOM 3604 O O . GLY A 1 484 ? 45.888 3.724 -33.431 1.00 83.62 484 GLY A O 1
ATOM 3605 N N . ALA A 1 485 ? 46.699 5.133 -34.992 1.00 79.56 485 ALA A N 1
ATOM 3606 C CA . ALA A 1 485 ? 47.668 5.795 -34.116 1.00 79.56 485 ALA A CA 1
ATOM 3607 C C . ALA A 1 485 ? 47.117 7.006 -33.334 1.00 79.56 485 ALA A C 1
ATOM 3609 O O . ALA A 1 485 ? 47.689 7.366 -32.302 1.00 79.56 485 ALA A O 1
ATOM 3610 N N . ASP A 1 486 ? 46.031 7.644 -33.784 1.00 84.19 486 ASP A N 1
ATOM 3611 C CA . ASP A 1 486 ? 45.475 8.818 -33.100 1.00 84.19 486 ASP A CA 1
ATOM 3612 C C . ASP A 1 486 ? 44.498 8.421 -31.982 1.00 84.19 486 ASP A C 1
ATOM 3614 O O . ASP A 1 486 ? 43.291 8.246 -32.172 1.00 84.19 486 ASP A O 1
ATOM 3618 N N . ARG A 1 487 ? 45.043 8.341 -30.764 1.00 81.25 487 ARG A N 1
ATOM 3619 C CA . ARG A 1 487 ? 44.271 8.136 -29.534 1.00 81.25 487 ARG A CA 1
ATOM 3620 C C . ARG A 1 487 ? 43.237 9.242 -29.287 1.00 81.25 487 ARG A C 1
ATOM 3622 O O . ARG A 1 487 ? 42.158 8.940 -28.787 1.00 81.25 487 ARG A O 1
ATOM 3629 N N . GLY A 1 488 ? 43.548 10.496 -29.621 1.00 83.12 488 GLY A N 1
ATOM 3630 C CA . GLY A 1 488 ? 42.678 11.643 -29.352 1.00 83.12 488 GLY A CA 1
ATOM 3631 C C . GLY A 1 488 ? 41.415 11.612 -30.208 1.00 83.12 488 GLY A C 1
ATOM 3632 O O . GLY A 1 488 ? 40.307 11.719 -29.680 1.00 83.12 488 GLY A O 1
ATOM 3633 N N . GLY A 1 489 ? 41.569 11.383 -31.513 1.00 85.31 489 GLY A N 1
ATOM 3634 C CA . GLY A 1 489 ? 40.456 11.136 -32.427 1.00 85.31 489 GLY A CA 1
ATOM 3635 C C . GLY A 1 489 ? 39.666 9.877 -32.066 1.00 85.31 489 GLY A C 1
ATOM 3636 O O . GLY A 1 489 ? 38.435 9.897 -32.101 1.00 85.31 489 GLY A O 1
ATOM 3637 N N . ALA A 1 490 ? 40.333 8.797 -31.646 1.00 87.75 490 ALA A N 1
ATOM 3638 C CA . ALA A 1 490 ? 39.645 7.574 -31.238 1.00 87.75 490 ALA A CA 1
ATOM 3639 C C . ALA A 1 490 ? 38.797 7.758 -29.961 1.00 87.75 490 ALA A C 1
ATOM 3641 O O . ALA A 1 490 ? 37.630 7.365 -29.947 1.00 87.75 490 ALA A O 1
ATOM 3642 N N . ASP A 1 491 ? 39.326 8.404 -28.915 1.00 87.62 491 ASP A N 1
ATOM 3643 C CA . ASP A 1 491 ? 38.576 8.695 -27.682 1.00 87.62 491 ASP A CA 1
ATOM 3644 C C . ASP A 1 491 ? 37.442 9.719 -27.930 1.00 87.62 491 ASP A C 1
ATOM 3646 O O . ASP A 1 491 ? 36.358 9.605 -27.349 1.00 87.62 491 ASP A O 1
ATOM 3650 N N . ALA A 1 492 ? 37.617 10.655 -28.874 1.00 89.06 492 ALA A N 1
ATOM 3651 C CA . ALA A 1 492 ? 36.540 11.528 -29.350 1.00 89.06 492 ALA A CA 1
ATOM 3652 C C . ALA A 1 492 ? 35.396 10.745 -30.026 1.00 89.06 492 ALA A C 1
ATOM 3654 O O . ALA A 1 492 ? 34.224 11.054 -29.791 1.00 89.06 492 ALA A O 1
ATOM 3655 N N . VAL A 1 493 ? 35.711 9.703 -30.809 1.00 92.12 493 VAL A N 1
ATOM 3656 C CA . VAL A 1 493 ? 34.703 8.799 -31.389 1.00 92.12 493 VAL A CA 1
ATOM 3657 C C . VAL A 1 493 ? 33.995 7.987 -30.302 1.00 92.12 493 VAL A C 1
ATOM 3659 O O . VAL A 1 493 ? 32.773 7.879 -30.359 1.00 92.12 493 VAL A O 1
ATOM 3662 N N . VAL A 1 494 ? 34.691 7.486 -29.272 1.00 93.00 494 VAL A N 1
ATOM 3663 C CA . VAL A 1 494 ? 34.033 6.824 -28.122 1.00 93.00 494 VAL A CA 1
ATOM 3664 C C . VAL A 1 494 ? 33.000 7.755 -27.481 1.00 93.00 494 VAL A C 1
ATOM 3666 O O . VAL A 1 494 ? 31.836 7.377 -27.334 1.00 93.00 494 VAL A O 1
ATOM 3669 N N . ALA A 1 495 ? 33.387 8.993 -27.159 1.00 92.88 495 ALA A N 1
ATOM 3670 C CA . ALA A 1 495 ? 32.478 9.970 -26.562 1.00 92.88 495 ALA A CA 1
ATOM 3671 C C . ALA A 1 495 ? 31.282 10.299 -27.479 1.00 92.88 495 ALA A C 1
ATOM 3673 O O . ALA A 1 495 ? 30.149 10.395 -27.001 1.00 92.88 495 ALA A O 1
ATOM 3674 N N . ALA A 1 496 ? 31.512 10.418 -28.792 1.00 93.25 496 ALA A N 1
ATOM 3675 C CA . ALA A 1 496 ? 30.461 10.633 -29.783 1.00 93.25 496 ALA A CA 1
ATOM 3676 C C . ALA A 1 496 ? 29.450 9.474 -29.820 1.00 93.25 496 ALA A C 1
ATOM 3678 O O . ALA A 1 496 ? 28.245 9.705 -29.718 1.00 93.25 496 ALA A O 1
ATOM 3679 N N . LEU A 1 497 ? 29.929 8.229 -29.919 1.00 94.75 497 LEU A N 1
ATOM 3680 C CA . LEU A 1 497 ? 29.093 7.025 -29.974 1.00 94.75 497 LEU A CA 1
ATOM 3681 C C . LEU A 1 497 ? 28.202 6.893 -28.737 1.00 94.75 497 LEU A C 1
ATOM 3683 O O . LEU A 1 497 ? 27.002 6.649 -28.861 1.00 94.75 497 LEU A O 1
ATOM 3687 N N . LEU A 1 498 ? 28.781 7.088 -27.550 1.00 94.88 498 LEU A N 1
ATOM 3688 C CA . LEU A 1 498 ? 28.069 6.961 -26.281 1.00 94.88 498 LEU A CA 1
ATOM 3689 C C . LEU A 1 498 ? 27.032 8.072 -26.088 1.00 94.88 498 LEU A C 1
ATOM 3691 O O . LEU A 1 498 ? 25.899 7.776 -25.711 1.00 94.88 498 LEU A O 1
ATOM 3695 N N . LEU A 1 499 ? 27.367 9.330 -26.403 1.00 94.88 499 LEU A N 1
ATOM 3696 C CA . LEU A 1 499 ? 26.405 10.433 -26.317 1.00 94.88 499 LEU A CA 1
ATOM 3697 C C . LEU A 1 499 ? 25.236 10.242 -27.297 1.00 94.88 499 LEU A C 1
ATOM 3699 O O . LEU A 1 499 ? 24.081 10.417 -26.911 1.00 94.88 499 LEU A O 1
ATOM 3703 N N . ARG A 1 500 ? 25.509 9.826 -28.542 1.00 93.88 500 ARG A N 1
ATOM 3704 C CA . ARG A 1 500 ? 24.463 9.539 -29.540 1.00 93.88 500 ARG A CA 1
ATOM 3705 C C . ARG A 1 500 ? 23.568 8.370 -29.123 1.00 93.88 500 ARG A C 1
ATOM 3707 O O . ARG A 1 500 ? 22.352 8.478 -29.253 1.00 93.88 500 ARG A O 1
ATOM 3714 N N . ALA A 1 501 ? 24.143 7.296 -28.576 1.00 92.75 501 ALA A N 1
ATOM 3715 C CA . ALA A 1 501 ? 23.385 6.154 -28.060 1.00 92.75 501 ALA A CA 1
ATOM 3716 C C . ALA A 1 501 ? 22.482 6.535 -26.872 1.00 92.75 501 ALA A C 1
ATOM 3718 O O . ALA A 1 501 ? 21.326 6.124 -26.831 1.00 92.75 501 ALA A O 1
ATOM 3719 N N . LEU A 1 502 ? 22.978 7.353 -25.936 1.00 93.00 502 LEU A N 1
ATOM 3720 C CA . LEU A 1 502 ? 22.200 7.843 -24.790 1.00 93.00 502 LEU A CA 1
ATOM 3721 C C . LEU A 1 502 ? 21.103 8.839 -25.195 1.00 93.00 502 LEU A C 1
ATOM 3723 O O . LEU A 1 502 ? 20.028 8.824 -24.607 1.00 93.00 502 LEU A O 1
ATOM 3727 N N . GLY A 1 503 ? 21.367 9.710 -26.173 1.00 92.00 503 GLY A N 1
ATOM 3728 C CA . GLY A 1 503 ? 20.417 10.734 -26.617 1.00 92.00 503 GLY A CA 1
ATOM 3729 C C . GLY A 1 503 ? 19.358 10.249 -27.612 1.00 92.00 503 GLY A C 1
ATOM 3730 O O . GLY A 1 503 ? 18.330 10.907 -27.746 1.00 92.00 503 GLY A O 1
ATOM 3731 N N . GLY A 1 504 ? 19.596 9.137 -28.317 1.00 89.56 504 GLY A N 1
ATOM 3732 C CA . GLY A 1 504 ? 18.639 8.536 -29.260 1.00 89.56 504 GLY A CA 1
ATOM 3733 C C . GLY A 1 504 ? 17.737 7.450 -28.660 1.00 89.56 504 GLY A C 1
ATOM 3734 O O . GLY A 1 504 ? 16.749 7.070 -29.282 1.00 89.56 504 GLY A O 1
ATOM 3735 N N . ALA A 1 505 ? 18.049 6.955 -27.460 1.00 88.50 505 ALA A N 1
ATOM 3736 C CA . ALA A 1 505 ? 17.307 5.891 -26.786 1.00 88.50 505 ALA A CA 1
ATOM 3737 C C . ALA A 1 505 ? 16.532 6.415 -25.564 1.00 88.50 505 ALA A C 1
ATOM 3739 O O . ALA A 1 505 ? 16.919 7.407 -24.947 1.00 88.50 505 ALA A O 1
ATOM 3740 N N . VAL A 1 506 ? 15.450 5.730 -25.175 1.00 87.44 506 VAL A N 1
ATOM 3741 C CA . VAL A 1 506 ? 14.659 6.080 -23.977 1.00 87.44 506 VAL A CA 1
ATOM 3742 C C . VAL A 1 506 ? 15.562 6.098 -22.728 1.00 87.44 506 VAL A C 1
ATOM 3744 O O . VAL A 1 506 ? 16.305 5.130 -22.523 1.00 87.44 506 VAL A O 1
ATOM 3747 N N . PRO A 1 507 ? 15.524 7.133 -21.864 1.00 88.19 507 PRO A N 1
ATOM 3748 C CA . PRO A 1 507 ? 16.376 7.197 -20.677 1.00 88.19 507 PRO A CA 1
ATOM 3749 C C . PRO A 1 507 ? 16.289 5.933 -19.808 1.00 88.19 507 PRO A C 1
ATOM 3751 O O . PRO A 1 507 ? 15.209 5.490 -19.427 1.00 88.19 507 PRO A O 1
ATOM 3754 N N . GLY A 1 508 ? 17.446 5.335 -19.509 1.00 84.06 508 GLY A N 1
ATOM 3755 C CA . GLY A 1 508 ? 17.562 4.087 -18.740 1.00 84.06 508 GLY A CA 1
ATOM 3756 C C . GLY A 1 508 ? 17.531 2.789 -19.553 1.00 84.06 508 GLY A C 1
ATOM 3757 O O . GLY A 1 508 ? 17.884 1.736 -19.020 1.00 84.06 508 GLY A O 1
ATOM 3758 N N . SER A 1 509 ? 17.187 2.850 -20.843 1.00 87.50 509 SER A N 1
ATOM 3759 C CA . SER A 1 509 ? 17.236 1.687 -21.744 1.00 87.50 509 SER A CA 1
ATOM 3760 C C . SER A 1 509 ? 18.655 1.312 -22.197 1.00 87.50 509 SER A C 1
ATOM 3762 O O . SER A 1 509 ? 18.854 0.202 -22.683 1.00 87.50 509 SER A O 1
ATOM 3764 N N . VAL A 1 510 ? 19.644 2.193 -22.010 1.00 92.06 510 VAL A N 1
ATOM 3765 C CA . VAL A 1 510 ? 21.070 1.948 -22.285 1.00 92.06 510 VAL A CA 1
ATOM 3766 C C . VAL A 1 510 ? 21.846 1.937 -20.968 1.00 92.06 510 VAL A C 1
ATOM 3768 O O . VAL A 1 510 ? 21.733 2.868 -20.170 1.00 92.06 510 VAL A O 1
ATOM 3771 N N . ARG A 1 511 ? 22.656 0.895 -20.751 1.00 93.56 511 ARG A N 1
ATOM 3772 C CA . ARG A 1 511 ? 23.600 0.775 -19.629 1.00 93.56 511 ARG A CA 1
ATOM 3773 C C . ARG A 1 511 ? 25.029 0.637 -20.140 1.00 93.56 511 ARG A C 1
ATOM 3775 O O . ARG A 1 511 ? 25.273 -0.061 -21.123 1.00 93.56 511 ARG A O 1
ATOM 3782 N N . LEU A 1 512 ? 25.966 1.273 -19.451 1.00 95.62 512 LEU A N 1
ATOM 3783 C CA . LEU A 1 512 ? 27.378 1.333 -19.808 1.00 95.62 512 LEU A CA 1
ATOM 3784 C C . LEU A 1 512 ? 28.234 0.562 -18.795 1.00 95.62 512 LEU A C 1
ATOM 3786 O O . LEU A 1 512 ? 28.026 0.672 -17.587 1.00 95.62 512 LEU A O 1
ATOM 3790 N N . ALA A 1 513 ? 29.234 -0.170 -19.280 1.00 94.25 513 ALA A N 1
ATOM 3791 C CA . ALA A 1 513 ? 30.281 -0.762 -18.448 1.00 94.25 513 ALA A CA 1
ATOM 3792 C C . ALA A 1 513 ? 31.650 -0.308 -18.967 1.00 94.25 513 ALA A C 1
ATOM 3794 O O . ALA A 1 513 ? 32.030 -0.659 -20.079 1.00 94.25 513 ALA A O 1
ATOM 3795 N N . GLY A 1 514 ? 32.361 0.513 -18.198 1.00 92.50 514 GLY A N 1
ATOM 3796 C CA . GLY A 1 514 ? 33.626 1.122 -18.602 1.00 92.50 514 GLY A CA 1
ATOM 3797 C C . GLY A 1 514 ? 34.832 0.407 -18.008 1.00 92.50 514 GLY A C 1
ATOM 3798 O O . GLY A 1 514 ? 35.029 0.470 -16.797 1.00 92.50 514 GLY A O 1
ATOM 3799 N N . TYR A 1 515 ? 35.651 -0.217 -18.851 1.00 92.25 515 TYR A N 1
ATOM 3800 C CA . TYR A 1 515 ? 36.957 -0.769 -18.495 1.00 92.25 515 TYR A CA 1
ATOM 3801 C C . TYR A 1 515 ? 38.054 0.082 -19.144 1.00 92.25 515 TYR A C 1
ATOM 3803 O O . TYR A 1 515 ? 38.175 0.135 -20.366 1.00 92.25 515 TYR A O 1
ATOM 3811 N N . ASP A 1 516 ? 38.829 0.769 -18.313 1.00 88.75 516 ASP A N 1
ATOM 3812 C CA . ASP A 1 516 ? 39.921 1.670 -18.700 1.00 88.75 516 ASP A CA 1
ATOM 3813 C C . ASP A 1 516 ? 41.034 1.497 -17.651 1.00 88.75 516 ASP A C 1
ATOM 3815 O O . ASP A 1 516 ? 41.077 2.240 -16.664 1.00 88.75 516 ASP A O 1
ATOM 3819 N N . PRO A 1 517 ? 41.866 0.444 -17.777 1.00 83.00 517 PRO A N 1
ATOM 3820 C CA . PRO A 1 517 ? 42.877 0.107 -16.778 1.00 83.00 517 PRO A CA 1
ATOM 3821 C C . PRO A 1 517 ? 44.041 1.104 -16.776 1.00 83.00 517 PRO A C 1
ATOM 3823 O O . PRO A 1 517 ? 44.702 1.265 -15.754 1.00 83.00 517 PRO A O 1
ATOM 3826 N N . GLU A 1 518 ? 44.277 1.784 -17.901 1.00 79.38 518 GLU A N 1
ATOM 3827 C CA . GLU A 1 518 ? 45.366 2.746 -18.069 1.00 79.38 518 GLU A CA 1
ATOM 3828 C C . GLU A 1 518 ? 45.076 4.089 -17.377 1.00 79.38 518 GLU A C 1
ATOM 3830 O O . GLU A 1 518 ? 45.978 4.675 -16.785 1.00 79.38 518 GLU A O 1
ATOM 3835 N N . HIS A 1 519 ? 43.838 4.597 -17.471 1.00 78.00 519 HIS A N 1
ATOM 3836 C CA . HIS A 1 519 ? 43.453 5.926 -16.965 1.00 78.00 519 HIS A CA 1
ATOM 3837 C C . HIS A 1 519 ? 42.386 5.855 -15.858 1.00 78.00 519 HIS A C 1
ATOM 3839 O O . HIS A 1 519 ? 41.815 6.880 -15.484 1.00 78.00 519 HIS A O 1
ATOM 3845 N N . LEU A 1 520 ? 42.116 4.657 -15.320 1.00 71.56 520 LEU A N 1
ATOM 3846 C CA . LEU A 1 520 ? 41.187 4.388 -14.211 1.00 71.56 520 LEU A CA 1
ATOM 3847 C C . LEU A 1 520 ? 39.772 4.961 -14.435 1.00 71.56 520 LEU A C 1
ATOM 3849 O O . LEU A 1 520 ? 39.135 5.475 -13.516 1.00 71.56 520 LEU A O 1
ATOM 3853 N N . GLY A 1 521 ? 39.279 4.878 -15.674 1.00 66.00 521 GLY A N 1
ATOM 3854 C CA . GLY A 1 521 ? 37.986 5.437 -16.092 1.00 66.00 521 GLY A CA 1
ATOM 3855 C C . GLY A 1 521 ? 38.046 6.872 -16.624 1.00 66.00 521 GLY A C 1
ATOM 3856 O O . GLY A 1 521 ? 37.000 7.429 -16.966 1.00 66.00 521 GLY A O 1
ATOM 3857 N N . GLY A 1 522 ? 39.235 7.476 -16.723 1.00 72.56 522 GLY A N 1
ATOM 3858 C CA . GLY A 1 522 ? 39.442 8.836 -17.224 1.00 72.56 522 GLY A CA 1
ATOM 3859 C C . GLY A 1 522 ? 38.845 9.087 -18.613 1.00 72.56 522 GLY A C 1
ATOM 3860 O O . GLY A 1 522 ? 38.252 10.146 -18.828 1.00 72.56 522 GLY A O 1
ATOM 3861 N N . GLY A 1 523 ? 38.886 8.100 -19.519 1.00 72.06 523 GLY A N 1
ATOM 3862 C CA . GLY A 1 523 ? 38.251 8.192 -20.843 1.00 72.06 523 GLY A CA 1
ATOM 3863 C C . GLY A 1 523 ? 36.718 8.317 -20.812 1.00 72.06 523 GLY A C 1
ATOM 3864 O O . GLY A 1 523 ? 36.102 8.670 -21.816 1.00 72.06 523 GLY A O 1
ATOM 3865 N N . LEU A 1 524 ? 36.090 8.062 -19.658 1.00 85.44 524 LEU A N 1
ATOM 3866 C CA . LEU A 1 524 ? 34.639 8.091 -19.448 1.00 85.44 524 LEU A CA 1
ATOM 3867 C C . LEU A 1 524 ? 34.196 9.101 -18.375 1.00 85.44 524 LEU A C 1
ATOM 3869 O O . LEU A 1 524 ? 33.024 9.117 -17.997 1.00 85.44 524 LEU A O 1
ATOM 3873 N N . ALA A 1 525 ? 35.088 9.983 -17.908 1.00 85.62 525 ALA A N 1
ATOM 3874 C CA . ALA A 1 525 ? 34.814 10.908 -16.804 1.00 85.62 525 ALA A CA 1
ATOM 3875 C C . ALA A 1 525 ? 33.568 11.799 -17.020 1.00 85.62 525 ALA A C 1
ATOM 3877 O O . ALA A 1 525 ? 32.800 12.018 -16.083 1.00 85.62 525 ALA A O 1
ATOM 3878 N N . GLY A 1 526 ? 33.305 12.253 -18.253 1.00 87.44 526 GLY A N 1
ATOM 3879 C CA . GLY A 1 526 ? 32.104 13.037 -18.592 1.00 87.44 526 GLY A CA 1
ATOM 3880 C C . GLY A 1 526 ? 30.775 12.279 -18.420 1.00 87.44 526 GLY A C 1
ATOM 3881 O O . GLY A 1 526 ? 29.730 12.900 -18.234 1.00 87.44 526 GLY A O 1
ATOM 3882 N N . PHE A 1 527 ? 30.810 10.941 -18.420 1.00 94.50 527 PHE A N 1
ATOM 3883 C CA . PHE A 1 527 ? 29.645 10.070 -18.232 1.00 94.50 527 PHE A CA 1
ATOM 3884 C C . PHE A 1 527 ? 29.404 9.688 -16.759 1.00 94.50 527 PHE A C 1
ATOM 3886 O O . PHE A 1 527 ? 28.376 9.088 -16.442 1.00 94.50 527 PHE A O 1
ATOM 3893 N N . ALA A 1 528 ? 30.294 10.078 -15.836 1.00 90.88 528 ALA A N 1
ATOM 3894 C CA . ALA A 1 528 ? 30.197 9.767 -14.406 1.00 90.88 528 ALA A CA 1
ATOM 3895 C C . ALA A 1 528 ? 28.834 10.075 -13.730 1.00 90.88 528 ALA A C 1
ATOM 3897 O O . ALA A 1 528 ? 28.454 9.299 -12.848 1.00 90.88 528 ALA A O 1
ATOM 3898 N N . PRO A 1 529 ? 28.040 11.103 -14.123 1.00 94.12 529 PRO A N 1
ATOM 3899 C CA . PRO A 1 529 ? 26.701 11.327 -13.559 1.00 94.12 529 PRO A CA 1
ATOM 3900 C C . PRO A 1 529 ? 25.712 10.158 -13.725 1.00 94.12 529 PRO A C 1
ATOM 3902 O O . PRO A 1 529 ? 24.709 10.118 -13.018 1.00 94.12 529 PRO A O 1
ATOM 3905 N N . LEU A 1 530 ? 25.986 9.198 -14.617 1.00 91.38 530 LEU A N 1
ATOM 3906 C CA . LEU A 1 530 ? 25.180 7.985 -14.808 1.00 91.38 530 LEU A CA 1
ATOM 3907 C C . LEU A 1 530 ? 25.396 6.918 -13.719 1.00 91.38 530 LEU A C 1
ATOM 3909 O O . LEU A 1 530 ? 24.534 6.056 -13.530 1.00 91.38 530 LEU A O 1
ATOM 3913 N N . ALA A 1 531 ? 26.522 6.947 -12.999 1.00 86.88 531 ALA A N 1
ATOM 3914 C CA . ALA A 1 531 ? 26.868 5.896 -12.040 1.00 86.88 531 ALA A CA 1
ATOM 3915 C C . ALA A 1 531 ? 25.929 5.841 -10.810 1.00 86.88 531 ALA A C 1
ATOM 3917 O O . ALA A 1 531 ? 25.461 4.746 -10.493 1.00 86.88 531 ALA A O 1
ATOM 3918 N N . PRO A 1 532 ? 25.530 6.966 -10.171 1.00 79.19 532 PRO A N 1
ATOM 3919 C CA . PRO A 1 532 ? 24.553 6.948 -9.074 1.00 79.19 532 PRO A CA 1
ATOM 3920 C C . PRO A 1 532 ? 23.157 6.436 -9.465 1.00 79.19 532 PRO A C 1
ATOM 3922 O O . PRO A 1 532 ? 22.403 6.013 -8.596 1.00 79.19 532 PRO A O 1
ATOM 3925 N N . ALA A 1 533 ? 22.812 6.457 -10.758 1.00 75.38 533 ALA A N 1
ATOM 3926 C CA . ALA A 1 533 ? 21.560 5.908 -11.288 1.00 75.38 533 ALA A CA 1
ATOM 3927 C C . ALA A 1 533 ? 21.667 4.422 -11.698 1.00 75.38 533 ALA A C 1
ATOM 3929 O O . ALA A 1 533 ? 20.719 3.870 -12.255 1.00 75.38 533 ALA A O 1
ATOM 3930 N N . GLY A 1 534 ? 22.815 3.767 -11.476 1.00 82.94 534 GLY A N 1
ATOM 3931 C CA . GLY A 1 534 ? 23.053 2.377 -11.889 1.00 82.94 534 GLY A CA 1
ATOM 3932 C C . GLY A 1 534 ? 23.174 2.180 -13.408 1.00 82.94 534 GLY A C 1
ATOM 3933 O O . GLY A 1 534 ? 23.017 1.060 -13.898 1.00 82.94 534 GLY A O 1
ATOM 3934 N N . LEU A 1 535 ? 23.426 3.261 -14.158 1.00 87.00 535 LEU A N 1
ATOM 3935 C CA . LEU A 1 535 ? 23.507 3.262 -15.624 1.00 87.00 535 LEU A CA 1
ATOM 3936 C C . LEU A 1 535 ? 24.945 3.209 -16.156 1.00 87.00 535 LEU A C 1
ATOM 3938 O O . LEU A 1 535 ? 25.133 2.910 -17.332 1.00 87.00 535 LEU A O 1
ATOM 3942 N N . LEU A 1 536 ? 25.945 3.474 -15.312 1.00 93.19 536 LEU A N 1
ATOM 3943 C CA . LEU A 1 536 ? 27.366 3.320 -15.626 1.00 93.19 536 LEU A CA 1
ATOM 3944 C C . LEU A 1 536 ? 28.078 2.564 -14.500 1.00 93.19 536 LEU A C 1
ATOM 3946 O O . LEU A 1 536 ? 28.072 3.005 -13.352 1.00 93.19 536 LEU A O 1
ATOM 3950 N N . THR A 1 537 ? 28.732 1.458 -14.843 1.00 91.00 537 THR A N 1
ATOM 3951 C CA . THR A 1 537 ? 29.624 0.713 -13.946 1.00 91.00 537 THR A CA 1
ATOM 3952 C C . THR A 1 537 ? 31.069 0.910 -14.394 1.00 91.00 537 THR A C 1
ATOM 3954 O O . THR A 1 537 ? 31.404 0.604 -15.536 1.00 91.00 537 THR A O 1
ATOM 3957 N N . PHE A 1 538 ? 31.933 1.400 -13.504 1.00 89.81 538 PHE A N 1
ATOM 3958 C CA . PHE A 1 538 ? 33.378 1.440 -13.737 1.00 89.81 538 PHE A CA 1
ATOM 3959 C C . PHE A 1 538 ? 34.011 0.114 -13.299 1.00 89.81 538 PHE A C 1
ATOM 3961 O O . PHE A 1 538 ? 33.746 -0.367 -12.197 1.00 89.81 538 PHE A O 1
ATOM 3968 N N . VAL A 1 539 ? 34.847 -0.468 -14.156 1.00 88.69 539 VAL A N 1
ATOM 3969 C CA . VAL A 1 539 ? 35.527 -1.749 -13.940 1.00 88.69 539 VAL A CA 1
ATOM 3970 C C . VAL A 1 539 ? 37.026 -1.485 -13.830 1.00 88.69 539 VAL A C 1
ATOM 3972 O O . VAL A 1 539 ? 37.659 -1.027 -14.780 1.00 88.69 539 VAL A O 1
ATOM 3975 N N . GLY A 1 540 ? 37.585 -1.744 -12.647 1.00 83.44 540 GLY A N 1
ATOM 3976 C CA . GLY A 1 540 ? 38.998 -1.496 -12.358 1.00 83.44 540 GLY A CA 1
ATOM 3977 C C . GLY A 1 540 ? 39.959 -2.506 -13.008 1.00 83.44 540 GLY A C 1
ATOM 3978 O O . GLY A 1 540 ? 39.521 -3.511 -13.582 1.00 83.44 540 GLY A O 1
ATOM 3979 N N . PRO A 1 541 ? 41.282 -2.277 -12.888 1.00 79.31 541 PRO A N 1
ATOM 3980 C CA . PRO A 1 541 ? 42.306 -3.232 -13.308 1.00 79.31 541 PRO A CA 1
ATOM 3981 C C . PRO A 1 541 ? 42.048 -4.639 -12.744 1.00 79.31 541 PRO A C 1
ATOM 3983 O O . PRO A 1 541 ? 41.667 -4.794 -11.586 1.00 79.31 541 PRO A O 1
ATOM 3986 N N . GLY A 1 542 ? 42.211 -5.669 -13.580 1.00 83.06 542 GLY A N 1
ATOM 3987 C CA . GLY A 1 542 ? 41.880 -7.064 -13.249 1.00 83.06 542 GLY A CA 1
ATOM 3988 C C . GLY A 1 542 ? 40.388 -7.439 -13.317 1.00 83.06 542 GLY A C 1
ATOM 3989 O O . GLY A 1 542 ? 40.069 -8.623 -13.331 1.00 83.06 542 GLY A O 1
ATOM 3990 N N . GLY A 1 543 ? 39.461 -6.478 -13.424 1.00 87.44 543 GLY A N 1
ATOM 3991 C CA . GLY A 1 543 ? 38.016 -6.751 -13.473 1.00 87.44 543 GLY A CA 1
ATOM 3992 C C . GLY A 1 543 ? 37.473 -7.269 -14.817 1.00 87.44 543 GLY A C 1
ATOM 3993 O O . GLY A 1 543 ? 36.293 -7.610 -14.900 1.00 87.44 543 GLY A O 1
ATOM 3994 N N . LEU A 1 544 ? 38.302 -7.335 -15.867 1.00 90.81 544 LEU A N 1
ATOM 3995 C CA . LEU A 1 544 ? 37.877 -7.662 -17.236 1.00 90.81 544 LEU A CA 1
ATOM 3996 C C . LEU A 1 544 ? 37.264 -9.064 -17.362 1.00 90.81 544 LEU A C 1
ATOM 3998 O O . LEU A 1 544 ? 36.205 -9.203 -17.970 1.00 90.81 544 LEU A O 1
ATOM 4002 N N . THR A 1 545 ? 37.885 -10.079 -16.754 1.00 91.81 545 THR A N 1
ATOM 4003 C CA . THR A 1 545 ? 37.346 -11.450 -16.702 1.00 91.81 545 THR A CA 1
ATOM 4004 C C . THR A 1 545 ? 35.910 -11.465 -16.166 1.00 91.81 545 THR A C 1
ATOM 4006 O O . THR A 1 545 ? 35.018 -11.968 -16.844 1.00 91.81 545 THR A O 1
ATOM 4009 N N . GLY A 1 546 ? 35.666 -10.835 -15.009 1.00 91.50 546 GLY A N 1
ATOM 4010 C CA . GLY A 1 546 ? 34.335 -10.782 -14.393 1.00 91.50 546 GLY A CA 1
ATOM 4011 C C . GLY A 1 546 ? 33.302 -10.067 -15.266 1.00 91.50 546 GLY A C 1
ATOM 4012 O O . GLY A 1 546 ? 32.202 -10.578 -15.448 1.00 91.50 546 GLY A O 1
ATOM 4013 N N . LEU A 1 547 ? 33.678 -8.940 -15.885 1.00 93.25 547 LEU A N 1
ATOM 4014 C CA . LEU A 1 547 ? 32.818 -8.224 -16.834 1.00 93.25 547 LEU A CA 1
ATOM 4015 C C . LEU A 1 547 ? 32.430 -9.100 -18.038 1.00 93.25 547 LEU A C 1
ATOM 4017 O O . LEU A 1 547 ? 31.271 -9.107 -18.449 1.00 93.25 547 LEU A O 1
ATOM 4021 N N . LEU A 1 548 ? 33.386 -9.825 -18.625 1.00 94.81 548 LEU A N 1
ATOM 4022 C CA . LEU A 1 548 ? 33.125 -10.683 -19.784 1.00 94.81 548 LEU A CA 1
ATOM 4023 C C . LEU A 1 548 ? 32.284 -11.911 -19.414 1.00 94.81 548 LEU A C 1
ATOM 4025 O O . LEU A 1 548 ? 31.387 -12.275 -20.176 1.00 94.81 548 LEU A O 1
ATOM 4029 N N . ASP A 1 549 ? 32.525 -12.505 -18.244 1.00 93.62 549 ASP A N 1
ATOM 4030 C CA . ASP A 1 549 ? 31.703 -13.590 -17.709 1.00 93.62 549 ASP A CA 1
ATOM 4031 C C . ASP A 1 549 ? 30.257 -13.118 -17.466 1.00 93.62 549 ASP A C 1
ATOM 4033 O O . ASP A 1 549 ? 29.335 -13.733 -18.000 1.00 93.62 549 ASP A O 1
ATOM 4037 N N . ASP A 1 550 ? 30.040 -11.979 -16.793 1.00 91.88 550 ASP A N 1
ATOM 4038 C CA . ASP A 1 550 ? 28.708 -11.389 -16.550 1.00 91.88 550 ASP A CA 1
ATOM 4039 C C . ASP A 1 550 ? 27.906 -11.141 -17.840 1.00 91.88 550 ASP A C 1
ATOM 4041 O O . ASP A 1 550 ? 26.688 -11.366 -17.884 1.00 91.88 550 ASP A O 1
ATOM 4045 N N . LEU A 1 551 ? 28.577 -10.671 -18.898 1.00 94.06 551 LEU A N 1
ATOM 4046 C CA . LEU A 1 551 ? 27.963 -10.411 -20.202 1.00 94.06 551 LEU A CA 1
ATOM 4047 C C . LEU A 1 551 ? 27.581 -11.716 -20.913 1.00 94.06 551 LEU A C 1
ATOM 4049 O O . LEU A 1 551 ? 26.470 -11.817 -21.437 1.00 94.06 551 LEU A O 1
ATOM 4053 N N . VAL A 1 552 ? 28.445 -12.737 -20.897 1.00 96.19 552 VAL A N 1
ATOM 4054 C CA . VAL A 1 552 ? 28.133 -14.062 -21.466 1.00 96.19 552 VAL A CA 1
ATOM 4055 C C . VAL A 1 552 ? 27.001 -14.743 -20.692 1.00 96.19 552 VAL A C 1
ATOM 4057 O O . VAL A 1 552 ? 26.100 -15.327 -21.300 1.00 96.19 552 VAL A O 1
ATOM 4060 N N . ASP A 1 553 ? 26.986 -14.614 -19.367 1.00 90.62 553 ASP A N 1
ATOM 4061 C CA . ASP A 1 553 ? 25.936 -15.162 -18.512 1.00 90.62 553 ASP A CA 1
ATOM 4062 C C . ASP A 1 553 ? 24.588 -14.440 -18.714 1.00 90.62 553 ASP A C 1
ATOM 4064 O O . ASP A 1 553 ? 23.533 -15.080 -18.699 1.00 90.62 553 ASP A O 1
ATOM 4068 N N . GLN A 1 554 ? 24.593 -13.126 -18.989 1.00 86.75 554 GLN A N 1
ATOM 4069 C CA . GLN A 1 554 ? 23.389 -12.400 -19.417 1.00 86.75 554 GLN A CA 1
ATOM 4070 C C . GLN A 1 554 ? 22.911 -12.863 -20.799 1.00 86.75 554 GLN A C 1
ATOM 4072 O O . GLN A 1 554 ? 21.725 -13.149 -20.950 1.00 86.75 554 GLN A O 1
ATOM 4077 N N . ILE A 1 555 ? 23.806 -12.977 -21.787 1.00 93.94 555 ILE A N 1
ATOM 4078 C CA . ILE A 1 555 ? 23.469 -13.461 -23.137 1.00 93.94 555 ILE A CA 1
ATOM 4079 C C . ILE A 1 555 ? 22.811 -14.846 -23.058 1.00 93.94 555 ILE A C 1
ATOM 4081 O O . ILE A 1 555 ? 21.782 -15.065 -23.699 1.00 93.94 555 ILE A O 1
ATOM 4085 N N . ARG A 1 556 ? 23.340 -15.752 -22.219 1.00 91.94 556 ARG A N 1
ATOM 4086 C CA . ARG A 1 556 ? 22.721 -17.058 -21.951 1.00 91.94 556 ARG A CA 1
ATOM 4087 C C . ARG A 1 556 ? 21.300 -16.902 -21.394 1.00 91.94 556 ARG A C 1
ATOM 4089 O O . ARG A 1 556 ? 20.364 -17.422 -21.996 1.00 91.94 556 ARG A O 1
ATOM 4096 N N . ARG A 1 557 ? 21.119 -16.134 -20.309 1.00 90.38 557 ARG A N 1
ATOM 4097 C CA . ARG A 1 557 ? 19.796 -15.909 -19.685 1.00 90.38 557 ARG A CA 1
ATOM 4098 C C . ARG A 1 557 ? 18.770 -15.305 -20.650 1.00 90.38 557 ARG A C 1
ATOM 4100 O O . ARG A 1 557 ? 17.618 -15.726 -20.628 1.00 90.38 557 ARG A O 1
ATOM 4107 N N . ILE A 1 558 ? 19.169 -14.348 -21.489 1.00 88.69 558 ILE A N 1
ATOM 4108 C CA . ILE A 1 558 ? 18.286 -13.713 -22.480 1.00 88.69 558 ILE A CA 1
ATOM 4109 C C . ILE A 1 558 ? 17.863 -14.728 -23.543 1.00 88.69 558 ILE A C 1
ATOM 4111 O O . ILE A 1 558 ? 16.672 -14.866 -23.820 1.00 88.69 558 ILE A O 1
ATOM 4115 N N . ASN A 1 559 ? 18.814 -15.484 -24.093 1.00 88.50 559 ASN A N 1
ATOM 4116 C CA . ASN A 1 559 ? 18.525 -16.492 -25.108 1.00 88.50 559 ASN A CA 1
ATOM 4117 C C . ASN A 1 559 ? 17.609 -17.612 -24.571 1.00 88.50 559 ASN A C 1
ATOM 4119 O O . ASN A 1 559 ? 16.667 -18.012 -25.249 1.00 88.50 559 ASN A O 1
ATOM 4123 N N . GLU A 1 560 ? 17.843 -18.071 -23.338 1.00 86.25 560 GLU A N 1
ATOM 4124 C CA . GLU A 1 560 ? 17.057 -19.124 -22.677 1.00 86.25 560 GLU A CA 1
ATOM 4125 C C . GLU A 1 560 ? 15.658 -18.670 -22.226 1.00 86.25 560 GLU A C 1
ATOM 4127 O O . GLU A 1 560 ? 14.701 -19.420 -22.393 1.00 86.25 560 GLU A O 1
ATOM 4132 N N . LYS A 1 561 ? 15.528 -17.476 -21.625 1.00 81.69 561 LYS A N 1
ATOM 4133 C CA . LYS A 1 561 ? 14.312 -17.068 -20.884 1.00 81.69 561 LYS A CA 1
ATOM 4134 C C . LYS A 1 561 ? 13.505 -15.930 -21.508 1.00 81.69 561 LYS A C 1
ATOM 4136 O O . LYS A 1 561 ? 12.360 -15.737 -21.114 1.00 81.69 561 LYS A O 1
ATOM 4141 N N . VAL A 1 562 ? 14.102 -15.143 -22.405 1.00 83.94 562 VAL A N 1
ATOM 4142 C CA . VAL A 1 562 ? 13.476 -13.937 -22.987 1.00 83.94 562 VAL A CA 1
ATOM 4143 C C . VAL A 1 562 ? 13.213 -14.112 -24.480 1.00 83.94 562 VAL A C 1
ATOM 4145 O O . VAL A 1 562 ? 12.182 -13.668 -24.971 1.00 83.94 562 VAL A O 1
ATOM 4148 N N . LEU A 1 563 ? 14.127 -14.770 -25.199 1.00 86.69 563 LEU A N 1
ATOM 4149 C CA . LEU A 1 563 ? 13.941 -15.130 -26.607 1.00 86.69 563 LEU A CA 1
ATOM 4150 C C . LEU A 1 563 ? 13.275 -16.499 -26.780 1.00 86.69 563 LEU A C 1
ATOM 4152 O O . LEU A 1 563 ? 12.517 -16.667 -27.731 1.00 86.69 563 LEU A O 1
ATOM 4156 N N . ALA A 1 564 ? 13.571 -17.458 -25.890 1.00 84.00 564 ALA A N 1
ATOM 4157 C CA . ALA A 1 564 ? 12.930 -18.777 -25.750 1.00 84.00 564 ALA A CA 1
ATOM 4158 C C . ALA A 1 564 ? 12.823 -19.646 -27.031 1.00 84.00 564 ALA A C 1
ATOM 4160 O O . ALA A 1 564 ? 12.130 -20.659 -27.043 1.00 84.00 564 ALA A O 1
ATOM 4161 N N . GLY A 1 565 ? 13.512 -19.270 -28.114 1.00 81.38 565 GLY A N 1
ATOM 4162 C CA . GLY A 1 565 ? 13.358 -19.853 -29.452 1.00 81.38 565 GLY A CA 1
ATOM 4163 C C . GLY A 1 565 ? 12.256 -19.216 -30.314 1.00 81.38 565 GLY A C 1
ATOM 4164 O O . GLY A 1 565 ? 12.242 -19.443 -31.521 1.00 81.38 565 GLY A O 1
ATOM 4165 N N . GLU A 1 566 ? 11.385 -18.379 -29.743 1.00 83.69 566 GLU A N 1
ATOM 4166 C CA . GLU A 1 566 ? 10.286 -17.699 -30.448 1.00 83.69 566 GLU A CA 1
ATOM 4167 C C . GLU A 1 566 ? 10.787 -16.537 -31.324 1.00 83.69 566 GLU A C 1
ATOM 4169 O O . GLU A 1 566 ? 10.327 -16.344 -32.451 1.00 83.69 566 GLU A O 1
ATOM 4174 N N . HIS A 1 567 ? 11.778 -15.777 -30.838 1.00 88.12 567 HIS A N 1
ATOM 4175 C CA . HIS A 1 567 ? 12.329 -14.615 -31.540 1.00 88.12 567 HIS A CA 1
ATOM 4176 C C . HIS A 1 567 ? 13.852 -14.694 -31.696 1.00 88.12 567 HIS A C 1
ATOM 4178 O O . HIS A 1 567 ? 14.590 -14.853 -30.733 1.00 88.12 567 HIS A O 1
ATOM 4184 N N . ALA A 1 568 ? 14.349 -14.481 -32.919 1.00 88.75 568 ALA A N 1
ATOM 4185 C CA . ALA A 1 568 ? 15.783 -14.572 -33.229 1.00 88.75 568 ALA A CA 1
ATOM 4186 C C . ALA A 1 568 ? 16.656 -13.412 -32.686 1.00 88.75 568 ALA A C 1
ATOM 4188 O O . ALA A 1 568 ? 17.872 -13.440 -32.860 1.00 88.75 568 ALA A O 1
ATOM 4189 N N . SER A 1 569 ? 16.061 -12.368 -32.095 1.00 91.69 569 SER A N 1
ATOM 4190 C CA . SER A 1 569 ? 16.772 -11.287 -31.394 1.00 91.69 569 SER A CA 1
ATOM 4191 C C . SER A 1 569 ? 15.815 -10.406 -30.586 1.00 91.69 569 SER A C 1
ATOM 4193 O O . SER A 1 569 ? 14.627 -10.317 -30.912 1.00 91.69 569 SER A O 1
ATOM 4195 N N . LEU A 1 570 ? 16.341 -9.672 -29.595 1.00 89.00 570 LEU A N 1
ATOM 4196 C CA . LEU A 1 570 ? 15.577 -8.675 -28.831 1.00 89.00 570 LEU A CA 1
ATOM 4197 C C . LEU A 1 570 ? 14.955 -7.606 -29.737 1.00 89.00 570 LEU A C 1
ATOM 4199 O O . LEU A 1 570 ? 13.831 -7.180 -29.491 1.00 89.00 570 LEU A O 1
ATOM 4203 N N . ARG A 1 571 ? 15.637 -7.220 -30.824 1.00 87.69 571 ARG A N 1
ATOM 4204 C CA . ARG A 1 571 ? 15.095 -6.296 -31.832 1.00 87.69 571 ARG A CA 1
ATOM 4205 C C . ARG A 1 571 ? 13.830 -6.844 -32.499 1.00 87.69 571 ARG A C 1
ATOM 4207 O O . ARG A 1 571 ? 12.882 -6.092 -32.695 1.00 87.69 571 ARG A O 1
ATOM 4214 N N . ARG A 1 572 ? 13.792 -8.139 -32.844 1.00 87.75 572 ARG A N 1
ATOM 4215 C CA . ARG A 1 572 ? 12.588 -8.772 -33.419 1.00 87.75 572 ARG A CA 1
ATOM 4216 C C . ARG A 1 572 ? 11.472 -8.940 -32.389 1.00 87.75 572 ARG A C 1
ATOM 4218 O O . ARG A 1 572 ? 10.316 -8.779 -32.755 1.00 87.75 572 ARG A O 1
ATOM 4225 N N . LEU A 1 573 ? 11.809 -9.230 -31.132 1.00 86.81 573 LEU A N 1
ATOM 4226 C CA . LEU A 1 573 ? 10.841 -9.293 -30.033 1.00 86.81 573 LEU A CA 1
ATOM 4227 C C . LEU A 1 573 ? 10.201 -7.918 -29.765 1.00 86.81 573 LEU A C 1
ATOM 4229 O O . LEU A 1 573 ? 8.980 -7.822 -29.672 1.00 86.81 573 LEU A O 1
ATOM 4233 N N . ALA A 1 574 ? 11.000 -6.846 -29.723 1.00 83.81 574 ALA A N 1
ATOM 4234 C CA . ALA A 1 574 ? 10.507 -5.479 -29.542 1.00 83.81 574 ALA A CA 1
ATOM 4235 C C . ALA A 1 574 ? 9.586 -5.040 -30.694 1.00 83.81 574 ALA A C 1
ATOM 4237 O O . ALA A 1 574 ? 8.465 -4.608 -30.440 1.00 83.81 574 ALA A O 1
ATOM 4238 N N . LEU A 1 575 ? 9.999 -5.263 -31.949 1.00 84.19 575 LEU A N 1
ATOM 4239 C CA . LEU A 1 575 ? 9.179 -4.993 -33.141 1.00 84.19 575 LEU A CA 1
ATOM 4240 C C . LEU A 1 575 ? 7.854 -5.778 -33.169 1.00 84.19 575 LEU A C 1
ATOM 4242 O O . LEU A 1 575 ? 6.874 -5.293 -33.724 1.00 84.19 575 LEU A O 1
ATOM 4246 N N . ALA A 1 576 ? 7.813 -6.986 -32.598 1.00 83.62 576 ALA A N 1
ATOM 4247 C CA . ALA A 1 576 ? 6.611 -7.823 -32.576 1.00 83.62 576 ALA A CA 1
ATOM 4248 C C . ALA A 1 576 ? 5.645 -7.508 -31.418 1.00 83.62 576 ALA A C 1
ATOM 4250 O O . ALA A 1 576 ? 4.467 -7.844 -31.503 1.00 83.62 576 ALA A O 1
ATOM 4251 N N . THR A 1 577 ? 6.131 -6.895 -30.333 1.00 80.81 577 THR A N 1
ATOM 4252 C CA . THR A 1 577 ? 5.365 -6.699 -29.083 1.00 80.81 577 THR A CA 1
ATOM 4253 C C . THR A 1 577 ? 5.185 -5.233 -28.679 1.00 80.81 577 THR A C 1
ATOM 4255 O O . THR A 1 577 ? 4.477 -4.949 -27.713 1.00 80.81 577 THR A O 1
ATOM 4258 N N . GLY A 1 578 ? 5.851 -4.298 -29.366 1.00 74.31 578 GLY A N 1
ATOM 4259 C CA . GLY A 1 578 ? 5.915 -2.881 -28.992 1.00 74.31 578 GLY A CA 1
ATOM 4260 C C . GLY A 1 578 ? 6.656 -2.615 -27.673 1.00 74.31 578 GLY A C 1
ATOM 4261 O O . GLY A 1 578 ? 6.551 -1.522 -27.117 1.00 74.31 578 GLY A O 1
ATOM 4262 N N . ARG A 1 579 ? 7.365 -3.610 -27.115 1.00 73.38 579 ARG A N 1
ATOM 4263 C CA . ARG A 1 579 ? 8.017 -3.525 -25.799 1.00 73.38 579 ARG A CA 1
ATOM 4264 C C . ARG A 1 579 ? 9.398 -4.168 -25.818 1.00 73.38 579 ARG A C 1
ATOM 4266 O O . ARG A 1 579 ? 9.556 -5.316 -26.222 1.00 73.38 579 ARG A O 1
ATOM 4273 N N . ARG A 1 580 ? 10.404 -3.466 -25.290 1.00 81.00 580 ARG A N 1
ATOM 4274 C CA . ARG A 1 580 ? 11.742 -4.031 -25.075 1.00 81.00 580 ARG A CA 1
ATOM 4275 C C . ARG A 1 580 ? 11.883 -4.537 -23.627 1.00 81.00 580 ARG A C 1
ATOM 4277 O O . ARG A 1 580 ? 11.838 -3.712 -22.720 1.00 81.00 580 ARG A O 1
ATOM 4284 N N . PRO A 1 581 ? 12.074 -5.849 -23.378 1.00 76.19 581 PRO A N 1
ATOM 4285 C CA . PRO A 1 581 ? 12.136 -6.392 -22.014 1.00 76.19 581 PRO A CA 1
ATOM 4286 C C . PRO A 1 581 ? 13.505 -6.236 -21.327 1.00 76.19 581 PRO A C 1
ATOM 4288 O O . PRO A 1 581 ? 13.579 -6.299 -20.105 1.00 76.19 581 PRO A O 1
ATOM 4291 N N . GLU A 1 582 ? 14.584 -6.051 -22.093 1.00 83.81 582 GLU A N 1
ATOM 4292 C CA . GLU A 1 582 ? 15.971 -6.006 -21.604 1.00 83.81 582 GLU A CA 1
ATOM 4293 C C . GLU A 1 582 ? 16.697 -4.768 -22.163 1.00 83.81 582 GLU A C 1
ATOM 4295 O O . GLU A 1 582 ? 16.644 -4.534 -23.376 1.00 83.81 582 GLU A O 1
ATOM 4300 N N . PRO A 1 583 ? 17.386 -3.967 -21.328 1.00 88.06 583 PRO A N 1
ATOM 4301 C CA . PRO A 1 583 ? 18.118 -2.789 -21.784 1.00 88.06 583 PRO A CA 1
ATOM 4302 C C . PRO A 1 583 ? 19.337 -3.175 -22.633 1.00 88.06 583 PRO A C 1
ATOM 4304 O O . PRO A 1 583 ? 19.968 -4.210 -22.406 1.00 88.06 583 PRO A O 1
ATOM 4307 N N . TRP A 1 584 ? 19.719 -2.308 -23.571 1.00 92.19 584 TRP A N 1
ATOM 4308 C CA . TRP A 1 584 ? 21.012 -2.410 -24.243 1.00 92.19 584 TRP A CA 1
ATOM 4309 C C . TRP A 1 584 ? 22.143 -2.289 -23.218 1.00 92.19 584 TRP A C 1
ATOM 4311 O O . TRP A 1 584 ? 22.136 -1.380 -22.383 1.00 92.19 584 TRP A O 1
ATOM 4321 N N . ARG A 1 585 ? 23.150 -3.162 -23.304 1.00 94.50 585 ARG A N 1
ATOM 4322 C CA . ARG A 1 585 ? 24.404 -3.013 -22.552 1.00 94.50 585 ARG A CA 1
ATOM 4323 C C . ARG A 1 585 ? 25.550 -2.735 -23.509 1.00 94.50 585 ARG A C 1
ATOM 4325 O O . ARG A 1 585 ? 25.769 -3.503 -24.438 1.00 94.50 585 ARG A O 1
ATOM 4332 N N . VAL A 1 586 ? 26.285 -1.655 -23.272 1.00 96.19 586 VAL A N 1
ATOM 4333 C CA . VAL A 1 586 ? 27.471 -1.277 -24.048 1.00 96.19 586 VAL A CA 1
ATOM 4334 C C . VAL A 1 586 ? 28.685 -1.367 -23.130 1.00 96.19 586 VAL A C 1
ATOM 4336 O O . VAL A 1 586 ? 28.852 -0.538 -22.234 1.00 96.19 586 VAL A O 1
ATOM 4339 N N . ALA A 1 587 ? 29.528 -2.379 -23.332 1.00 96.12 587 ALA A N 1
ATOM 4340 C CA . ALA A 1 587 ? 30.824 -2.436 -22.669 1.00 96.12 587 ALA A CA 1
ATOM 4341 C C . ALA A 1 587 ? 31.851 -1.644 -23.486 1.00 96.12 587 ALA A C 1
ATOM 4343 O O . ALA A 1 587 ? 31.977 -1.819 -24.700 1.00 96.12 587 ALA A O 1
ATOM 4344 N N . VAL A 1 588 ? 32.564 -0.751 -22.812 1.00 95.44 588 VAL A N 1
ATOM 4345 C CA . VAL A 1 588 ? 33.538 0.165 -23.395 1.00 95.44 588 VAL A CA 1
ATOM 4346 C C . VAL A 1 588 ? 34.905 -0.236 -22.863 1.00 95.44 588 VAL A C 1
ATOM 4348 O O . VAL A 1 588 ? 35.147 -0.124 -21.663 1.00 95.44 588 VAL A O 1
ATOM 4351 N N . LEU A 1 589 ? 35.763 -0.761 -23.736 1.00 93.69 589 LEU A N 1
ATOM 4352 C CA . LEU A 1 589 ? 37.049 -1.356 -23.367 1.00 93.69 589 LEU A CA 1
ATOM 4353 C C . LEU A 1 589 ? 38.180 -0.497 -23.951 1.00 93.69 589 LEU A C 1
ATOM 4355 O O . LEU A 1 589 ? 38.376 -0.477 -25.168 1.00 93.69 589 LEU A O 1
ATOM 4359 N N . LEU A 1 590 ? 38.885 0.249 -23.100 1.00 89.94 590 LEU A N 1
ATOM 4360 C CA . LEU A 1 590 ? 39.853 1.284 -23.476 1.00 89.94 590 LEU A CA 1
ATOM 4361 C C . LEU A 1 590 ? 41.272 0.889 -23.043 1.00 89.94 590 LEU A C 1
ATOM 4363 O O . LEU A 1 590 ? 41.769 1.338 -22.013 1.00 89.94 590 LEU A O 1
ATOM 4367 N N . GLY A 1 591 ? 41.934 0.070 -23.861 1.00 78.06 591 GLY A N 1
ATOM 4368 C CA . GLY A 1 591 ? 43.239 -0.512 -23.538 1.00 78.06 591 GLY A CA 1
ATOM 4369 C C . GLY A 1 591 ? 43.151 -1.748 -22.635 1.00 78.06 591 GLY A C 1
ATOM 4370 O O . GLY A 1 591 ? 42.086 -2.103 -22.129 1.00 78.06 591 GLY A O 1
ATOM 4371 N N . GLY A 1 592 ? 44.284 -2.430 -22.476 1.00 69.50 592 GLY A N 1
ATOM 4372 C CA . GLY A 1 592 ? 44.420 -3.671 -21.711 1.00 69.50 592 GLY A CA 1
ATOM 4373 C C . GLY A 1 592 ? 45.658 -4.472 -22.125 1.00 69.50 592 GLY A C 1
ATOM 4374 O O . GLY A 1 592 ? 46.172 -4.296 -23.230 1.00 69.50 592 GLY A O 1
ATOM 4375 N N . ASP A 1 593 ? 46.123 -5.343 -21.230 1.00 63.28 593 ASP A N 1
ATOM 4376 C CA . ASP A 1 593 ? 47.256 -6.249 -21.458 1.00 63.28 593 ASP A CA 1
ATOM 4377 C C . ASP A 1 593 ? 46.899 -7.414 -22.413 1.00 63.28 593 ASP A C 1
ATOM 4379 O O . ASP A 1 593 ? 45.787 -7.506 -22.943 1.00 63.28 593 ASP A O 1
ATOM 4383 N N . GLU A 1 594 ? 47.835 -8.347 -22.637 1.00 76.88 594 GLU A N 1
ATOM 4384 C CA . GLU A 1 594 ? 47.556 -9.567 -23.406 1.00 76.88 594 GLU A CA 1
ATOM 4385 C C . GLU A 1 594 ? 46.412 -10.383 -22.777 1.00 76.88 594 GLU A C 1
ATOM 4387 O O . GLU A 1 594 ? 46.587 -11.034 -21.747 1.00 76.88 594 GLU A O 1
ATOM 4392 N N . LEU A 1 595 ? 45.247 -10.398 -23.440 1.00 86.50 595 LEU A N 1
ATOM 4393 C CA . LEU A 1 595 ? 44.079 -11.163 -22.990 1.00 86.50 595 LEU A CA 1
ATOM 4394 C C . LEU A 1 595 ? 44.435 -12.619 -22.676 1.00 86.50 595 LEU A C 1
ATOM 4396 O O . LEU A 1 595 ? 45.013 -13.325 -23.518 1.00 86.50 595 LEU A O 1
ATOM 4400 N N . SER A 1 596 ? 43.962 -13.112 -21.532 1.00 89.94 596 SER A N 1
ATOM 4401 C CA . SER A 1 596 ? 44.045 -14.532 -21.204 1.00 89.94 596 SER A CA 1
ATOM 4402 C C . SER A 1 596 ? 43.274 -15.399 -22.213 1.00 89.94 596 SER A C 1
ATOM 4404 O O . SER A 1 596 ? 42.452 -14.932 -23.013 1.00 89.94 596 SER A O 1
ATOM 4406 N N . ARG A 1 597 ? 43.516 -16.717 -22.187 1.00 90.12 597 ARG A N 1
ATOM 4407 C CA . ARG A 1 597 ? 42.773 -17.669 -23.033 1.00 90.12 597 ARG A CA 1
ATOM 4408 C C . ARG A 1 597 ? 41.267 -17.654 -22.731 1.00 90.12 597 ARG A C 1
ATOM 4410 O O . ARG A 1 597 ? 40.476 -17.853 -23.647 1.00 90.12 597 ARG A O 1
ATOM 4417 N N . HIS A 1 598 ? 40.886 -17.417 -21.473 1.00 93.00 598 HIS A N 1
ATOM 4418 C CA . HIS A 1 598 ? 39.488 -17.348 -21.042 1.00 93.00 598 HIS A CA 1
ATOM 4419 C C . HIS A 1 598 ? 38.816 -16.065 -21.534 1.00 93.00 598 HIS A C 1
ATOM 4421 O O . HIS A 1 598 ? 37.814 -16.141 -22.239 1.00 93.00 598 HIS A O 1
ATOM 4427 N N . GLU A 1 599 ? 39.418 -14.902 -21.273 1.00 92.19 599 GLU A N 1
ATOM 4428 C CA . GLU A 1 599 ? 38.874 -13.602 -21.693 1.00 92.19 599 GLU A CA 1
ATOM 4429 C C . GLU A 1 599 ? 38.718 -13.512 -23.209 1.00 92.19 599 GLU A C 1
ATOM 4431 O O . GLU A 1 599 ? 37.671 -13.090 -23.688 1.00 92.19 599 GLU A O 1
ATOM 4436 N N . ARG A 1 600 ? 39.702 -13.996 -23.978 1.00 92.56 600 ARG A N 1
ATOM 4437 C CA . ARG A 1 600 ? 39.596 -14.074 -25.443 1.00 92.56 600 ARG A CA 1
ATOM 4438 C C . ARG A 1 600 ? 38.417 -14.952 -25.886 1.00 92.56 600 ARG A C 1
ATOM 4440 O O . ARG A 1 600 ? 37.630 -14.523 -26.724 1.00 92.56 600 ARG A O 1
ATOM 4447 N N . ALA A 1 601 ? 38.231 -16.125 -25.276 1.00 93.50 601 ALA A N 1
ATOM 4448 C CA . ALA A 1 601 ? 37.117 -17.020 -25.597 1.00 93.50 601 ALA A CA 1
ATOM 4449 C C . ALA A 1 601 ? 35.738 -16.466 -25.178 1.00 93.50 601 ALA A C 1
ATOM 4451 O O . ALA A 1 601 ? 34.740 -16.745 -25.847 1.00 93.50 601 ALA A O 1
ATOM 4452 N N . GLN A 1 602 ? 35.654 -15.679 -24.098 1.00 95.00 602 GLN A N 1
ATOM 4453 C CA . GLN A 1 602 ? 34.422 -14.973 -23.728 1.00 95.00 602 GLN A CA 1
ATOM 4454 C C . GLN A 1 602 ? 34.157 -13.780 -24.654 1.00 95.00 602 GLN A C 1
ATOM 4456 O O . GLN A 1 602 ? 33.037 -13.624 -25.133 1.00 95.00 602 GLN A O 1
ATOM 4461 N N . LEU A 1 603 ? 35.180 -12.997 -25.001 1.00 94.38 603 LEU A N 1
ATOM 4462 C CA . LEU A 1 603 ? 35.080 -11.874 -25.936 1.00 94.38 603 LEU A CA 1
ATOM 4463 C C . LEU A 1 603 ? 34.616 -12.331 -27.332 1.00 94.38 603 LEU A C 1
ATOM 4465 O O . LEU A 1 603 ? 33.711 -11.728 -27.903 1.00 94.38 603 LEU A O 1
ATOM 4469 N N . GLU A 1 604 ? 35.144 -13.449 -27.840 1.00 94.00 604 GLU A N 1
ATOM 4470 C CA . GLU A 1 604 ? 34.681 -14.095 -29.080 1.00 94.00 604 GLU A CA 1
ATOM 4471 C C . GLU A 1 604 ? 33.205 -14.530 -29.021 1.00 94.00 604 GLU A C 1
ATOM 4473 O O . GLU A 1 604 ? 32.487 -14.430 -30.019 1.00 94.00 604 GLU A O 1
ATOM 4478 N N . ARG A 1 605 ? 32.720 -14.995 -27.858 1.00 94.81 605 ARG A N 1
ATOM 4479 C CA . ARG A 1 605 ? 31.293 -15.306 -27.658 1.00 94.81 605 ARG A CA 1
ATOM 4480 C C . ARG A 1 605 ? 30.452 -14.031 -27.668 1.00 94.81 605 ARG A C 1
ATOM 4482 O O . ARG A 1 605 ? 29.469 -13.988 -28.402 1.00 94.81 605 ARG A O 1
ATOM 4489 N N . VAL A 1 606 ? 30.851 -12.995 -26.923 1.00 95.94 606 VAL A N 1
ATOM 4490 C CA . VAL A 1 606 ? 30.129 -11.711 -26.871 1.00 95.94 606 VAL A CA 1
ATOM 4491 C C . VAL A 1 606 ? 30.050 -11.057 -28.252 1.00 95.94 606 VAL A C 1
ATOM 4493 O O . VAL A 1 606 ? 28.983 -10.568 -28.602 1.00 95.94 606 VAL A O 1
ATOM 4496 N N . VAL A 1 607 ? 31.111 -11.106 -29.066 1.00 95.06 607 VAL A N 1
ATOM 4497 C CA . VAL A 1 607 ? 31.062 -10.610 -30.455 1.00 95.06 607 VAL A CA 1
ATOM 4498 C C . VAL A 1 607 ? 30.057 -11.401 -31.302 1.00 95.06 607 VAL A C 1
ATOM 4500 O O . VAL A 1 607 ? 29.221 -10.819 -31.985 1.00 95.06 607 VAL A O 1
ATOM 4503 N N . ARG A 1 608 ? 30.086 -12.739 -31.241 1.00 92.12 608 ARG A N 1
ATOM 4504 C CA . ARG A 1 608 ? 29.249 -13.579 -32.114 1.00 92.12 608 ARG A CA 1
ATOM 4505 C C . ARG A 1 608 ? 27.759 -13.585 -31.744 1.00 92.12 608 ARG A C 1
ATOM 4507 O O . ARG A 1 608 ? 26.925 -13.792 -32.623 1.00 92.12 608 ARG A O 1
ATOM 4514 N N . THR A 1 609 ? 27.399 -13.431 -30.466 1.00 91.88 609 THR A N 1
ATOM 4515 C CA . THR A 1 609 ? 25.998 -13.568 -30.001 1.00 91.88 609 THR A CA 1
ATOM 4516 C C . THR A 1 609 ? 25.445 -12.366 -29.237 1.00 91.88 609 THR A C 1
ATOM 4518 O O . THR A 1 609 ? 24.233 -12.293 -29.023 1.00 91.88 609 THR A O 1
ATOM 4521 N N . GLY A 1 610 ? 26.281 -11.395 -28.866 1.00 93.19 610 GLY A N 1
ATOM 4522 C CA . GLY A 1 610 ? 25.875 -10.190 -28.142 1.00 93.19 610 GLY A CA 1
ATOM 4523 C C . GLY A 1 610 ? 24.808 -9.347 -28.849 1.00 93.19 610 GLY A C 1
ATOM 4524 O O . GLY A 1 610 ? 23.796 -9.052 -28.208 1.00 93.19 610 GLY A O 1
ATOM 4525 N N . PRO A 1 611 ? 24.936 -9.006 -30.150 1.00 92.38 611 PRO A N 1
ATOM 4526 C CA . PRO A 1 611 ? 24.023 -8.066 -30.802 1.00 92.38 611 PRO A CA 1
ATOM 4527 C C . PRO A 1 611 ? 22.574 -8.552 -30.862 1.00 92.38 611 PRO A C 1
ATOM 4529 O O . PRO A 1 611 ? 21.652 -7.754 -30.723 1.00 92.38 611 PRO A O 1
ATOM 4532 N N . ALA A 1 612 ? 22.356 -9.866 -30.994 1.00 91.25 612 ALA A N 1
ATOM 4533 C CA . ALA A 1 612 ? 21.019 -10.458 -30.948 1.00 91.25 612 ALA A CA 1
ATOM 4534 C C . ALA A 1 612 ? 20.366 -10.338 -29.555 1.00 91.25 612 ALA A C 1
ATOM 4536 O O . ALA A 1 612 ? 19.143 -10.236 -29.449 1.00 91.25 612 ALA A O 1
ATOM 4537 N N . CYS A 1 613 ? 21.185 -10.292 -28.502 1.00 92.50 613 CYS A N 1
ATOM 4538 C CA . CYS A 1 613 ? 20.790 -10.174 -27.099 1.00 92.50 613 CYS A CA 1
ATOM 4539 C C . CYS A 1 613 ? 20.978 -8.750 -26.536 1.00 92.50 613 CYS A C 1
ATOM 4541 O O . CYS A 1 613 ? 20.951 -8.569 -25.321 1.00 92.50 613 CYS A O 1
ATOM 4543 N N . GLY A 1 614 ? 21.166 -7.732 -27.389 1.00 91.56 614 GLY A N 1
ATOM 4544 C CA . GLY A 1 614 ? 21.308 -6.329 -26.974 1.00 91.56 614 GLY A CA 1
ATOM 4545 C C . GLY A 1 614 ? 22.622 -5.985 -26.259 1.00 91.56 614 GLY A C 1
ATOM 4546 O O . GLY A 1 614 ? 22.693 -4.955 -25.584 1.00 91.56 614 GLY A O 1
ATOM 4547 N N . VAL A 1 615 ? 23.649 -6.831 -26.377 1.00 95.19 615 VAL A N 1
ATOM 4548 C CA . VAL A 1 615 ? 24.981 -6.612 -25.800 1.00 95.19 615 VAL A CA 1
ATOM 4549 C C . VAL A 1 615 ? 25.958 -6.150 -26.881 1.00 95.19 615 VAL A C 1
ATOM 4551 O O . VAL A 1 615 ? 26.135 -6.801 -27.909 1.00 95.19 615 VAL A O 1
ATOM 4554 N N . HIS A 1 616 ? 26.617 -5.024 -26.623 1.00 95.44 616 HIS A N 1
ATOM 4555 C CA . HIS A 1 616 ? 27.468 -4.301 -27.561 1.00 95.44 616 HIS A CA 1
ATOM 4556 C C . HIS A 1 616 ? 28.835 -4.006 -26.957 1.00 95.44 616 HIS A C 1
ATOM 4558 O O . HIS A 1 616 ? 28.999 -3.939 -25.740 1.00 95.44 616 HIS A O 1
ATOM 4564 N N . LEU A 1 617 ? 29.815 -3.804 -27.837 1.00 96.06 617 LEU A N 1
ATOM 4565 C CA . LEU A 1 617 ? 31.199 -3.520 -27.478 1.00 96.06 617 LEU A CA 1
ATOM 4566 C C . LEU A 1 617 ? 31.663 -2.277 -28.243 1.00 96.06 617 LEU A C 1
ATOM 4568 O O . LEU A 1 617 ? 31.425 -2.181 -29.449 1.00 96.06 617 LEU A O 1
ATOM 4572 N N . VAL A 1 618 ? 32.336 -1.363 -27.548 1.00 95.56 618 VAL A N 1
ATOM 4573 C CA . VAL A 1 618 ? 33.091 -0.244 -28.129 1.00 95.56 618 VAL A CA 1
ATOM 4574 C C . VAL A 1 618 ? 34.522 -0.374 -27.618 1.00 95.56 618 VAL A C 1
ATOM 4576 O O . VAL A 1 618 ? 34.772 -0.210 -26.427 1.00 95.56 618 VAL A O 1
ATOM 4579 N N . VAL A 1 619 ? 35.451 -0.759 -28.491 1.00 94.00 619 VAL A N 1
ATOM 4580 C CA . VAL A 1 619 ? 36.761 -1.290 -28.079 1.00 94.00 619 VAL A CA 1
ATOM 4581 C C . VAL A 1 619 ? 37.894 -0.519 -28.733 1.00 94.00 619 VAL A C 1
ATOM 4583 O O . VAL A 1 619 ? 37.894 -0.366 -29.950 1.00 94.00 619 VAL A O 1
ATOM 4586 N N . ARG A 1 620 ? 38.886 -0.092 -27.948 1.00 90.69 620 ARG A N 1
ATOM 4587 C CA . ARG A 1 620 ? 40.153 0.485 -28.418 1.00 90.69 620 ARG A CA 1
ATOM 4588 C C . ARG A 1 620 ? 41.325 -0.297 -27.825 1.00 90.69 620 ARG A C 1
ATOM 4590 O O . ARG A 1 620 ? 41.350 -0.556 -26.626 1.00 90.69 620 ARG A O 1
ATOM 4597 N N . GLY A 1 621 ? 42.313 -0.643 -28.647 1.00 82.62 621 GLY A N 1
ATOM 4598 C CA . GLY A 1 621 ? 43.565 -1.289 -28.214 1.00 82.62 621 GLY A CA 1
ATOM 4599 C C . GLY A 1 621 ? 43.491 -2.804 -27.971 1.00 82.62 621 GLY A C 1
ATOM 4600 O O . GLY A 1 621 ? 44.497 -3.483 -28.144 1.00 82.62 621 GLY A O 1
ATOM 4601 N N . ILE A 1 622 ? 42.316 -3.358 -27.657 1.00 87.75 622 ILE A N 1
ATOM 4602 C CA . ILE A 1 622 ? 42.099 -4.811 -27.562 1.00 87.75 622 ILE A CA 1
ATOM 4603 C C . ILE A 1 622 ? 41.605 -5.348 -28.912 1.00 87.75 622 ILE A C 1
ATOM 4605 O O . ILE A 1 622 ? 40.573 -4.916 -29.420 1.00 87.75 622 ILE A O 1
ATOM 4609 N N . ALA A 1 623 ? 42.316 -6.322 -29.485 1.00 85.88 623 ALA A N 1
ATOM 4610 C CA . ALA A 1 623 ? 41.979 -6.884 -30.791 1.00 85.88 623 ALA A CA 1
ATOM 4611 C C . ALA A 1 623 ? 40.684 -7.723 -30.764 1.00 85.88 623 ALA A C 1
ATOM 4613 O O . ALA A 1 623 ? 40.605 -8.735 -30.064 1.00 85.88 623 ALA A O 1
ATOM 4614 N N . LEU A 1 624 ? 39.698 -7.340 -31.584 1.00 88.94 624 LEU A N 1
ATOM 4615 C CA . LEU A 1 624 ? 38.492 -8.137 -31.847 1.00 88.94 624 LEU A CA 1
ATOM 4616 C C . LEU A 1 624 ? 38.658 -9.104 -33.041 1.00 88.94 624 LEU A C 1
ATOM 4618 O O . LEU A 1 624 ? 39.382 -8.773 -33.993 1.00 88.94 624 LEU A O 1
ATOM 4622 N N . PRO A 1 625 ? 37.969 -10.268 -33.021 1.00 86.62 625 PRO A N 1
ATOM 4623 C CA . PRO A 1 625 ? 37.946 -11.224 -34.129 1.00 86.62 625 PRO A CA 1
ATOM 4624 C C . PRO A 1 625 ? 37.258 -10.660 -35.384 1.00 86.62 625 PRO A C 1
ATOM 4626 O O . PRO A 1 625 ? 36.487 -9.701 -35.325 1.00 86.62 625 PRO A O 1
ATOM 4629 N N . ASP A 1 626 ? 37.520 -11.293 -36.527 1.00 84.12 626 ASP A N 1
ATOM 4630 C CA . ASP A 1 626 ? 36.974 -10.915 -37.834 1.00 84.12 626 ASP A CA 1
ATOM 4631 C C . ASP A 1 626 ? 35.545 -11.440 -38.050 1.00 84.12 626 ASP A C 1
ATOM 4633 O O . ASP A 1 626 ? 35.305 -12.384 -38.802 1.00 84.12 626 ASP A O 1
ATOM 4637 N N . ASP A 1 627 ? 34.586 -10.801 -37.380 1.00 88.12 627 ASP A N 1
ATOM 4638 C CA . ASP A 1 627 ? 33.153 -11.087 -37.496 1.00 88.12 627 ASP A CA 1
ATOM 4639 C C . ASP A 1 627 ? 32.407 -9.965 -38.264 1.00 88.12 627 ASP A C 1
ATOM 4641 O O . ASP A 1 627 ? 32.725 -8.787 -38.073 1.00 88.12 627 ASP A O 1
ATOM 4645 N N . PRO A 1 628 ? 31.401 -10.270 -39.116 1.00 84.88 628 PRO A N 1
ATOM 4646 C CA . PRO A 1 628 ? 30.617 -9.260 -39.841 1.00 84.88 628 PRO A CA 1
ATOM 4647 C C . PRO A 1 628 ? 29.881 -8.234 -38.964 1.00 84.88 628 PRO A C 1
ATOM 4649 O O . PRO A 1 628 ? 29.500 -7.180 -39.469 1.00 84.88 628 PRO A O 1
ATOM 4652 N N . SER A 1 629 ? 29.665 -8.523 -37.678 1.00 88.25 629 SER A N 1
ATOM 4653 C CA . SER A 1 629 ? 29.084 -7.583 -36.711 1.00 88.25 629 SER A CA 1
ATOM 4654 C C . SER A 1 629 ? 30.061 -6.500 -36.231 1.00 88.25 629 SER A C 1
ATOM 4656 O O . SER A 1 629 ? 29.622 -5.522 -35.623 1.00 88.25 629 SER A O 1
ATOM 4658 N N . VAL A 1 630 ? 31.369 -6.641 -36.488 1.00 92.00 630 VAL A N 1
ATOM 4659 C CA . VAL A 1 630 ? 32.409 -5.703 -36.039 1.00 92.00 630 VAL A CA 1
ATOM 4660 C C . VAL A 1 630 ? 32.712 -4.672 -37.127 1.00 92.00 630 VAL A C 1
ATOM 4662 O O . VAL A 1 630 ? 33.388 -4.958 -38.118 1.00 92.00 630 VAL A O 1
ATOM 4665 N N . MET A 1 631 ? 32.269 -3.434 -36.906 1.00 92.12 631 MET A N 1
ATOM 4666 C CA . MET A 1 631 ? 32.707 -2.282 -37.694 1.00 92.12 631 MET A CA 1
ATOM 4667 C C . MET A 1 631 ? 34.055 -1.784 -37.171 1.00 92.12 631 MET A C 1
ATOM 4669 O O . MET A 1 631 ? 34.192 -1.475 -35.985 1.00 92.12 631 MET A O 1
ATOM 4673 N N . ARG A 1 632 ? 35.050 -1.683 -38.054 1.00 91.31 632 ARG A N 1
ATOM 4674 C CA . ARG A 1 632 ? 36.377 -1.148 -37.740 1.00 91.31 632 ARG A CA 1
ATOM 4675 C C . ARG A 1 632 ? 36.449 0.322 -38.155 1.00 91.31 632 ARG A C 1
ATOM 4677 O O . ARG A 1 632 ? 36.069 0.693 -39.267 1.00 91.31 632 ARG A O 1
ATOM 4684 N N . VAL A 1 633 ? 36.943 1.150 -37.241 1.00 91.88 633 VAL A N 1
ATOM 4685 C CA . VAL A 1 633 ? 37.197 2.579 -37.436 1.00 91.88 633 VAL A CA 1
ATOM 4686 C C . VAL A 1 633 ? 38.689 2.793 -37.215 1.00 91.88 633 VAL A C 1
ATOM 4688 O O . VAL A 1 633 ? 39.153 2.817 -36.076 1.00 91.88 633 VAL A O 1
ATOM 4691 N N . ALA A 1 634 ? 39.445 2.893 -38.305 1.00 89.56 634 ALA A N 1
ATOM 4692 C CA . ALA A 1 634 ? 40.861 3.233 -38.246 1.00 89.56 634 ALA A CA 1
ATOM 4693 C C . ALA A 1 634 ? 40.998 4.759 -38.164 1.00 89.56 634 ALA A C 1
ATOM 4695 O O . ALA A 1 634 ? 40.406 5.462 -38.984 1.00 89.56 634 ALA A O 1
ATOM 4696 N N . VAL A 1 635 ? 41.738 5.262 -37.177 1.00 88.75 635 VAL A N 1
ATOM 4697 C CA . VAL A 1 635 ? 41.917 6.692 -36.898 1.00 88.75 635 VAL A CA 1
ATOM 4698 C C . VAL A 1 635 ? 43.410 7.009 -36.853 1.00 88.75 635 VAL A C 1
ATOM 4700 O O . VAL A 1 635 ? 44.108 6.678 -35.894 1.00 88.75 635 VAL A O 1
ATOM 4703 N N . ASP A 1 636 ? 43.897 7.646 -37.914 1.00 84.38 636 ASP A N 1
ATOM 4704 C CA . ASP A 1 636 ? 45.297 8.021 -38.094 1.00 84.38 636 ASP A CA 1
ATOM 4705 C C . ASP A 1 636 ? 45.418 9.540 -38.304 1.00 84.38 636 ASP A C 1
ATOM 4707 O O . ASP A 1 636 ? 44.437 10.226 -38.596 1.00 84.38 636 ASP A O 1
ATOM 4711 N N . ALA A 1 637 ? 46.630 10.086 -38.163 1.00 73.81 637 ALA A N 1
ATOM 4712 C CA . ALA A 1 637 ? 46.861 11.537 -38.151 1.00 73.81 637 ALA A CA 1
ATOM 4713 C C . ALA A 1 637 ? 46.392 12.274 -39.428 1.00 73.81 637 ALA A C 1
ATOM 4715 O O . ALA A 1 637 ? 46.011 13.442 -39.356 1.00 73.81 637 ALA A O 1
ATOM 4716 N N . ASP A 1 638 ? 46.384 11.593 -40.579 1.00 68.62 638 ASP A N 1
ATOM 4717 C CA . ASP A 1 638 ? 45.955 12.147 -41.872 1.00 68.62 638 ASP A CA 1
ATOM 4718 C C . ASP A 1 638 ? 44.447 11.952 -42.165 1.00 68.62 638 ASP A C 1
ATOM 4720 O O . ASP A 1 638 ? 43.943 12.429 -43.186 1.00 68.62 638 ASP A O 1
ATOM 4724 N N . GLY A 1 639 ? 43.704 11.254 -41.295 1.00 78.00 639 GLY A N 1
ATOM 4725 C CA . GLY A 1 639 ? 42.263 11.014 -41.436 1.00 78.00 639 GLY A CA 1
ATOM 4726 C C . GLY A 1 639 ? 41.804 9.635 -40.952 1.00 78.00 639 GLY A C 1
ATOM 4727 O O . GLY A 1 639 ? 42.600 8.803 -40.523 1.00 78.00 639 GLY A O 1
ATOM 4728 N N . ALA A 1 640 ? 40.496 9.375 -41.049 1.00 88.00 640 ALA A N 1
ATOM 4729 C CA . ALA A 1 640 ? 39.898 8.112 -40.618 1.00 88.00 640 ALA A CA 1
ATOM 4730 C C . ALA A 1 640 ? 39.368 7.265 -41.785 1.00 88.00 640 ALA A C 1
ATOM 4732 O O . ALA A 1 640 ? 39.015 7.778 -42.854 1.00 88.00 640 ALA A O 1
ATOM 4733 N N . ARG A 1 641 ? 39.276 5.950 -41.561 1.00 88.69 641 ARG A N 1
ATOM 4734 C CA . ARG A 1 641 ? 38.696 4.974 -42.494 1.00 88.69 641 ARG A CA 1
ATOM 4735 C C . ARG A 1 641 ? 37.695 4.062 -41.801 1.00 88.69 641 ARG A C 1
ATOM 4737 O O . ARG A 1 641 ? 37.924 3.608 -40.683 1.00 88.69 641 ARG A O 1
ATOM 4744 N N . LEU A 1 642 ? 36.614 3.761 -42.512 1.00 88.69 642 LEU A N 1
ATOM 4745 C CA . LEU A 1 642 ? 35.530 2.886 -42.075 1.00 88.69 642 LEU A CA 1
ATOM 4746 C C . LEU A 1 642 ? 35.471 1.616 -42.923 1.00 88.69 642 LEU A C 1
ATOM 4748 O O . LEU A 1 642 ? 35.512 1.688 -44.152 1.00 88.69 642 LEU A O 1
ATOM 4752 N N . GLY A 1 643 ? 35.352 0.458 -42.280 1.00 84.88 643 GLY A N 1
ATOM 4753 C CA . GLY A 1 643 ? 35.214 -0.817 -42.979 1.00 84.88 643 GLY A CA 1
ATOM 4754 C C . GLY A 1 643 ? 34.995 -2.004 -42.049 1.00 84.88 643 GLY A C 1
ATOM 4755 O O . GLY A 1 643 ? 35.214 -1.941 -40.842 1.00 84.88 643 GLY A O 1
ATOM 4756 N N . THR A 1 644 ? 34.565 -3.113 -42.627 1.00 78.38 644 THR A N 1
ATOM 4757 C CA . THR A 1 644 ? 34.500 -4.425 -41.980 1.00 78.38 644 THR A CA 1
ATOM 4758 C C . THR A 1 644 ? 35.813 -5.185 -42.187 1.00 78.38 644 THR A C 1
ATOM 4760 O O . THR A 1 644 ? 36.666 -4.791 -42.984 1.00 78.38 644 THR A O 1
ATOM 4763 N N . ALA A 1 645 ? 35.962 -6.344 -41.542 1.00 63.72 645 ALA A N 1
ATOM 4764 C CA . ALA A 1 645 ? 37.083 -7.253 -41.802 1.00 63.72 645 ALA A CA 1
ATOM 4765 C C . ALA A 1 645 ? 37.194 -7.730 -43.273 1.00 63.72 645 ALA A C 1
ATOM 4767 O O . ALA A 1 645 ? 38.241 -8.229 -43.678 1.00 63.72 645 ALA A O 1
ATOM 4768 N N . ARG A 1 646 ? 36.135 -7.581 -44.087 1.00 60.81 646 ARG A N 1
ATOM 4769 C CA . ARG A 1 646 ? 36.116 -7.996 -45.502 1.00 60.81 646 ARG A CA 1
ATOM 4770 C C . ARG A 1 646 ? 36.680 -6.947 -46.464 1.00 60.81 646 ARG A C 1
ATOM 4772 O O . ARG A 1 646 ? 37.030 -7.300 -47.584 1.00 60.81 646 ARG A O 1
ATOM 4779 N N . ASP A 1 647 ? 36.799 -5.691 -46.033 1.00 60.00 647 ASP A N 1
ATOM 4780 C CA . ASP A 1 647 ? 37.163 -4.557 -46.899 1.00 60.00 647 ASP A CA 1
ATOM 4781 C C . ASP A 1 647 ? 38.690 -4.325 -46.992 1.00 60.00 647 ASP A C 1
ATOM 4783 O O . ASP A 1 647 ? 39.168 -3.423 -47.689 1.00 60.00 647 ASP A O 1
ATOM 4787 N N . GLY A 1 648 ? 39.478 -5.156 -46.297 1.00 59.62 648 GLY A N 1
ATOM 4788 C CA . GLY A 1 648 ? 40.940 -5.105 -46.287 1.00 59.62 648 GLY A CA 1
ATOM 4789 C C . GLY A 1 648 ? 41.482 -3.756 -45.805 1.00 59.62 648 GLY A C 1
ATOM 4790 O O . GLY A 1 648 ? 40.963 -3.150 -44.871 1.00 59.62 648 GLY A O 1
ATOM 4791 N N . SER A 1 649 ? 42.531 -3.256 -46.461 1.00 51.75 649 SER A N 1
ATOM 4792 C CA . SER A 1 649 ? 43.075 -1.908 -46.228 1.00 51.75 649 SER A CA 1
ATOM 4793 C C . SER A 1 649 ? 42.323 -0.797 -46.984 1.00 51.75 649 SER A C 1
ATOM 4795 O O . SER A 1 649 ? 42.718 0.367 -46.920 1.00 51.75 649 SER A O 1
ATOM 4797 N N . GLY A 1 650 ? 41.248 -1.132 -47.709 1.00 60.66 650 GLY A N 1
ATOM 4798 C CA . GLY A 1 650 ? 40.543 -0.236 -48.633 1.00 60.66 650 GLY A CA 1
ATOM 4799 C C . GLY A 1 650 ? 39.472 0.665 -48.009 1.00 60.66 650 GLY A C 1
ATOM 4800 O O . GLY A 1 650 ? 38.777 1.352 -48.753 1.00 60.66 650 GLY A O 1
ATOM 4801 N N . GLY A 1 651 ? 39.327 0.661 -46.678 1.00 74.69 651 GLY A N 1
ATOM 4802 C CA . GLY A 1 651 ? 38.210 1.283 -45.953 1.00 74.69 651 GLY A CA 1
ATOM 4803 C C . GLY A 1 651 ? 37.872 2.723 -46.370 1.00 74.69 651 GLY A C 1
ATOM 4804 O O . GLY A 1 651 ? 38.760 3.545 -46.634 1.00 74.69 651 GLY A O 1
ATOM 4805 N N . LEU A 1 652 ? 36.567 3.009 -46.392 1.00 85.12 652 LEU A N 1
ATOM 4806 C CA . LEU A 1 652 ? 35.930 4.248 -46.837 1.00 85.12 652 LEU A CA 1
ATOM 4807 C C . LEU A 1 652 ? 36.528 5.465 -46.105 1.00 85.12 652 LEU A C 1
ATOM 4809 O O . LEU A 1 652 ? 36.412 5.532 -44.879 1.00 85.12 652 LEU A O 1
ATOM 4813 N N . PRO A 1 653 ? 37.155 6.429 -46.810 1.00 87.62 653 PRO A N 1
ATOM 4814 C CA . PRO A 1 653 ? 37.749 7.601 -46.176 1.00 87.62 653 PRO A CA 1
ATOM 4815 C C . PRO A 1 653 ? 36.663 8.536 -45.639 1.00 87.62 653 PRO A C 1
ATOM 4817 O O . PRO A 1 653 ? 35.765 8.962 -46.370 1.00 87.62 653 PRO A O 1
ATOM 4820 N N . VAL A 1 654 ? 36.759 8.872 -44.354 1.00 90.44 654 VAL A N 1
ATOM 4821 C CA . VAL A 1 654 ? 35.767 9.674 -43.633 1.00 90.44 654 VAL A CA 1
ATOM 4822 C C . VAL A 1 654 ? 36.460 10.738 -42.796 1.00 90.44 654 VAL A C 1
ATOM 4824 O O . VAL A 1 654 ? 37.453 10.488 -42.114 1.00 90.44 654 VAL A O 1
ATOM 4827 N N . ARG A 1 655 ? 35.898 11.948 -42.821 1.00 90.56 655 ARG A N 1
ATOM 4828 C CA . ARG A 1 655 ? 36.256 13.006 -41.881 1.00 90.56 655 ARG A CA 1
ATOM 4829 C C . ARG A 1 655 ? 35.376 12.851 -40.648 1.00 90.56 655 ARG A C 1
ATOM 4831 O O . ARG A 1 655 ? 34.163 13.014 -40.758 1.00 90.56 655 ARG A O 1
ATOM 4838 N N . LEU A 1 656 ? 35.985 12.536 -39.509 1.00 90.56 656 LEU A N 1
ATOM 4839 C CA . LEU A 1 656 ? 35.280 12.410 -38.233 1.00 90.56 656 LEU A CA 1
ATOM 4840 C C . LEU A 1 656 ? 34.589 13.726 -37.835 1.00 90.56 656 LEU A C 1
ATOM 4842 O O . LEU A 1 656 ? 35.042 14.818 -38.197 1.00 90.56 656 LEU A O 1
ATOM 4846 N N . ASP A 1 657 ? 33.497 13.606 -37.080 1.00 90.19 657 ASP A N 1
ATOM 4847 C CA . ASP A 1 657 ? 32.941 14.724 -36.316 1.00 90.19 657 ASP A CA 1
ATOM 4848 C C . ASP A 1 657 ? 33.968 15.156 -35.242 1.00 90.19 657 ASP A C 1
ATOM 4850 O O . ASP A 1 657 ? 34.722 14.315 -34.744 1.00 90.19 657 ASP A O 1
ATOM 4854 N N . PRO A 1 658 ? 34.025 16.443 -34.846 1.00 89.31 658 PRO A N 1
ATOM 4855 C CA . PRO A 1 658 ? 34.839 16.853 -33.704 1.00 89.31 658 PRO A CA 1
ATOM 4856 C C . PRO A 1 658 ? 34.309 16.222 -32.404 1.00 89.31 658 PRO A C 1
ATOM 4858 O O . PRO A 1 658 ? 33.163 15.774 -32.342 1.00 89.31 658 PRO A O 1
ATOM 4861 N N . ALA A 1 659 ? 35.125 16.207 -31.346 1.00 90.31 659 ALA A N 1
ATOM 4862 C CA . ALA A 1 659 ? 34.703 15.695 -30.042 1.00 90.31 659 ALA A CA 1
ATOM 4863 C C . ALA A 1 659 ? 33.451 16.441 -29.521 1.00 90.31 659 ALA A C 1
ATOM 4865 O O . ALA A 1 659 ? 33.406 17.673 -29.616 1.00 90.31 659 ALA A O 1
ATOM 4866 N N . PRO A 1 660 ? 32.450 15.743 -28.948 1.00 92.94 660 PRO A N 1
ATOM 4867 C CA . PRO A 1 660 ? 31.279 16.403 -28.379 1.00 92.94 660 PRO A CA 1
ATOM 4868 C C . PRO A 1 660 ? 31.684 17.315 -27.203 1.00 92.94 660 PRO A C 1
ATOM 4870 O O . PRO A 1 660 ? 32.533 16.927 -26.393 1.00 92.94 660 PRO A O 1
ATOM 4873 N N . PRO A 1 661 ? 31.079 18.510 -27.048 1.00 93.81 661 PRO A N 1
ATOM 4874 C CA . PRO A 1 661 ? 31.391 19.401 -25.933 1.00 93.81 661 PRO A CA 1
ATOM 4875 C C . PRO A 1 661 ? 31.167 18.721 -24.574 1.00 93.81 661 PRO A C 1
ATOM 4877 O O . PRO A 1 661 ? 30.077 18.225 -24.294 1.00 93.81 661 PRO A O 1
ATOM 4880 N N . GLN A 1 662 ? 32.165 18.748 -23.686 1.00 90.69 662 GLN A N 1
ATOM 4881 C CA . GLN A 1 662 ? 32.098 18.067 -22.378 1.00 90.69 662 GLN A CA 1
ATOM 4882 C C . GLN A 1 662 ? 30.916 18.531 -21.506 1.00 90.69 662 GLN A C 1
ATOM 4884 O O . GLN A 1 662 ? 30.353 17.742 -20.748 1.00 90.69 662 GLN A O 1
ATOM 4889 N N . VAL A 1 663 ? 30.486 19.790 -21.654 1.00 92.69 663 VAL A N 1
ATOM 4890 C CA . VAL A 1 663 ? 29.274 20.320 -21.005 1.00 92.69 663 VAL A CA 1
ATOM 4891 C C . VAL A 1 663 ? 28.018 19.590 -21.496 1.00 92.69 663 VAL A C 1
ATOM 4893 O O . VAL A 1 663 ? 27.203 19.185 -20.673 1.00 92.69 663 VAL A O 1
ATOM 4896 N N . LEU A 1 664 ? 27.892 19.361 -22.810 1.00 94.25 664 LEU A N 1
ATOM 4897 C CA . LEU A 1 664 ? 26.764 18.652 -23.425 1.00 94.25 664 LEU A CA 1
ATOM 4898 C C . LEU A 1 664 ? 26.723 17.181 -22.990 1.00 94.25 664 LEU A C 1
ATOM 4900 O O . LEU A 1 664 ? 25.657 16.684 -22.628 1.00 94.25 664 LEU A O 1
ATOM 4904 N N . VAL A 1 665 ? 27.882 16.509 -22.957 1.00 94.62 665 VAL A N 1
ATOM 4905 C CA . VAL A 1 665 ? 28.013 15.133 -22.442 1.00 94.62 665 VAL A CA 1
ATOM 4906 C C . VAL A 1 665 ? 27.540 15.063 -20.987 1.00 94.62 665 VAL A C 1
ATOM 4908 O O . VAL A 1 665 ? 26.630 14.298 -20.665 1.00 94.62 665 VAL A O 1
ATOM 4911 N N . THR A 1 666 ? 28.118 15.900 -20.121 1.00 93.38 666 THR A N 1
ATOM 4912 C CA . THR A 1 666 ? 27.859 15.866 -18.674 1.00 93.38 666 THR A CA 1
ATOM 4913 C C . THR A 1 666 ? 26.404 16.209 -18.352 1.00 93.38 666 THR A C 1
ATOM 4915 O O . THR A 1 666 ? 25.785 15.546 -17.522 1.00 93.38 666 THR A O 1
ATOM 4918 N N . GLU A 1 667 ? 25.838 17.224 -19.008 1.00 93.56 667 GLU A N 1
ATOM 4919 C CA . GLU A 1 667 ? 24.462 17.666 -18.768 1.00 93.56 667 GLU A CA 1
ATOM 4920 C C . GLU A 1 667 ? 23.434 16.648 -19.280 1.00 93.56 667 GLU A C 1
ATOM 4922 O O . GLU A 1 667 ? 22.517 16.294 -18.541 1.00 93.56 667 GLU A O 1
ATOM 4927 N N . THR A 1 668 ? 23.640 16.065 -20.468 1.00 94.25 668 THR A N 1
ATOM 4928 C CA . THR A 1 668 ? 22.805 14.948 -20.953 1.00 94.25 668 THR A CA 1
ATOM 4929 C C . THR A 1 668 ? 22.831 13.781 -19.961 1.00 94.25 668 THR A C 1
ATOM 4931 O O . THR A 1 668 ? 21.787 13.222 -19.625 1.00 94.25 668 THR A O 1
ATOM 4934 N N . CYS A 1 669 ? 24.008 13.443 -19.423 1.00 95.00 669 CYS A N 1
ATOM 4935 C CA . CYS A 1 669 ? 24.146 12.379 -18.429 1.00 95.00 669 CYS A CA 1
ATOM 4936 C C . CYS A 1 669 ? 23.399 12.687 -17.120 1.00 95.00 669 CYS A C 1
ATOM 4938 O O . CYS A 1 669 ? 22.772 11.786 -16.564 1.00 95.00 669 CYS A O 1
ATOM 4940 N N . ARG A 1 670 ? 23.400 13.944 -16.646 1.00 91.88 670 ARG A N 1
ATOM 4941 C CA . ARG A 1 670 ? 22.580 14.366 -15.493 1.00 91.88 670 ARG A CA 1
ATOM 4942 C C . ARG A 1 670 ? 21.088 14.228 -15.780 1.00 91.88 670 ARG A C 1
ATOM 4944 O O . ARG A 1 670 ? 20.365 13.718 -14.932 1.00 91.88 670 ARG A O 1
ATOM 4951 N N . GLN A 1 671 ? 20.630 14.657 -16.956 1.00 90.56 671 GLN A N 1
ATOM 4952 C CA . GLN A 1 671 ? 19.214 14.615 -17.330 1.00 90.56 671 GLN A CA 1
ATOM 4953 C C . GLN A 1 671 ? 18.704 13.174 -17.464 1.00 90.56 671 GLN A C 1
ATOM 4955 O O . GLN A 1 671 ? 17.649 12.849 -16.921 1.00 90.56 671 GLN A O 1
ATOM 4960 N N . VAL A 1 672 ? 19.485 12.282 -18.084 1.00 89.88 672 VAL A N 1
ATOM 4961 C CA . VAL A 1 672 ? 19.183 10.841 -18.149 1.00 89.88 672 VAL A CA 1
ATOM 4962 C C . VAL A 1 672 ? 19.171 10.213 -16.749 1.00 89.88 672 VAL A C 1
ATOM 4964 O O . VAL A 1 672 ? 18.223 9.504 -16.411 1.00 89.88 672 VAL A O 1
ATOM 4967 N N . ALA A 1 673 ? 20.167 10.506 -15.904 1.00 85.25 673 ALA A N 1
ATOM 4968 C CA . ALA A 1 673 ? 20.216 9.999 -14.531 1.00 85.25 673 ALA A CA 1
ATOM 4969 C C . ALA A 1 673 ? 19.034 10.495 -13.676 1.00 85.25 673 ALA A C 1
ATOM 4971 O O . ALA A 1 673 ? 18.428 9.707 -12.953 1.00 85.25 673 ALA A O 1
ATOM 4972 N N . ALA A 1 674 ? 18.660 11.773 -13.791 1.00 80.56 674 ALA A N 1
ATOM 4973 C CA . ALA A 1 674 ? 17.515 12.357 -13.094 1.00 80.56 674 ALA A CA 1
ATOM 4974 C C . ALA A 1 674 ? 16.179 11.767 -13.577 1.00 80.56 674 ALA A C 1
ATOM 4976 O O . ALA A 1 674 ? 15.322 11.441 -12.755 1.00 80.56 674 ALA A O 1
ATOM 4977 N N . HIS A 1 675 ? 16.019 11.563 -14.890 1.00 80.38 675 HIS A N 1
ATOM 4978 C CA . HIS A 1 675 ? 14.837 10.909 -15.453 1.00 80.38 675 HIS A CA 1
ATOM 4979 C C . HIS A 1 675 ? 14.697 9.471 -14.942 1.00 80.38 675 HIS A C 1
ATOM 4981 O O . HIS A 1 675 ? 13.601 9.062 -14.582 1.00 80.38 675 HIS A O 1
ATOM 4987 N N . VAL A 1 676 ? 15.789 8.708 -14.844 1.00 76.50 676 VAL A N 1
ATOM 4988 C CA . VAL A 1 676 ? 15.755 7.329 -14.321 1.00 76.50 676 VAL A CA 1
ATOM 4989 C C . VAL A 1 676 ? 15.557 7.285 -12.802 1.00 76.50 676 VAL A C 1
ATOM 4991 O O . VAL A 1 676 ? 14.843 6.411 -12.313 1.00 76.50 676 VAL A O 1
ATOM 4994 N N . ALA A 1 677 ? 16.098 8.252 -12.056 1.00 66.38 677 ALA A N 1
ATOM 4995 C CA . ALA A 1 677 ? 15.856 8.391 -10.618 1.00 66.38 677 ALA A CA 1
ATOM 4996 C C . ALA A 1 677 ? 14.387 8.734 -10.287 1.00 66.38 677 ALA A C 1
ATOM 4998 O O . ALA A 1 677 ? 13.885 8.323 -9.239 1.00 66.38 677 ALA A O 1
ATOM 4999 N N . ALA A 1 678 ? 13.685 9.443 -11.178 1.00 63.50 678 ALA A N 1
ATOM 5000 C CA . ALA A 1 678 ? 12.228 9.575 -11.129 1.00 63.50 678 ALA A CA 1
ATOM 5001 C C . ALA A 1 678 ? 11.530 8.291 -11.625 1.00 63.50 678 ALA A C 1
ATOM 5003 O O . ALA A 1 678 ? 10.641 7.754 -10.961 1.00 63.50 678 ALA A O 1
ATOM 5004 N N . GLY A 1 679 ? 11.972 7.756 -12.764 1.00 55.47 679 GLY A N 1
ATOM 5005 C CA . GLY A 1 679 ? 11.368 6.641 -13.493 1.00 55.47 679 GLY A CA 1
ATOM 5006 C C . GLY A 1 679 ? 10.018 6.998 -14.138 1.00 55.47 679 GLY A C 1
ATOM 5007 O O . GLY A 1 679 ? 9.646 8.172 -14.171 1.00 55.47 679 GLY A O 1
ATOM 5008 N N . PRO A 1 680 ? 9.261 6.004 -14.643 1.00 52.72 680 PRO A N 1
ATOM 5009 C CA . PRO A 1 680 ? 7.946 6.246 -15.238 1.00 52.72 680 PRO A CA 1
ATOM 5010 C C . PRO A 1 680 ? 6.984 6.915 -14.239 1.00 52.72 680 PRO A C 1
ATOM 5012 O O . PRO A 1 680 ? 7.071 6.631 -13.037 1.00 52.72 680 PRO A O 1
ATOM 5015 N N . PRO A 1 681 ? 6.043 7.764 -14.696 1.00 53.56 681 PRO A N 1
ATOM 5016 C CA . PRO A 1 681 ? 5.010 8.300 -13.814 1.00 53.56 681 PRO A CA 1
ATOM 5017 C C . PRO A 1 681 ? 4.304 7.134 -13.101 1.00 53.56 681 PRO A C 1
ATOM 5019 O O . PRO A 1 681 ? 4.035 6.117 -13.746 1.00 53.56 681 PRO A O 1
ATOM 5022 N N . PRO A 1 682 ? 4.054 7.224 -11.782 1.00 59.25 682 PRO A N 1
ATOM 5023 C CA . PRO A 1 682 ? 3.381 6.149 -11.067 1.00 59.25 682 PRO A CA 1
ATOM 5024 C C . PRO A 1 682 ? 2.012 5.906 -11.703 1.00 59.25 682 PRO A C 1
ATOM 5026 O O . PRO A 1 682 ? 1.302 6.864 -12.022 1.00 59.25 682 PRO A O 1
ATOM 5029 N N . ALA A 1 683 ? 1.640 4.636 -11.868 1.00 69.50 683 ALA A N 1
ATOM 5030 C CA . ALA A 1 683 ? 0.293 4.282 -12.291 1.00 69.50 683 ALA A CA 1
ATOM 5031 C C . ALA A 1 683 ? -0.744 4.958 -11.367 1.00 69.50 683 ALA A C 1
ATOM 5033 O O . ALA A 1 683 ? -0.469 5.173 -10.178 1.00 69.50 683 ALA A O 1
ATOM 5034 N N . PRO A 1 684 ? -1.936 5.321 -11.867 1.00 83.88 684 PRO A N 1
ATOM 5035 C CA . PRO A 1 684 ? -3.009 5.753 -10.986 1.00 83.88 684 PRO A CA 1
ATOM 5036 C C . PRO A 1 684 ? -3.432 4.570 -10.107 1.00 83.88 684 PRO A C 1
ATOM 5038 O O . PRO A 1 684 ? -3.408 3.423 -10.548 1.00 83.88 684 PRO A O 1
ATOM 5041 N N . PHE A 1 685 ? -3.859 4.831 -8.870 1.00 89.38 685 PHE A N 1
ATOM 5042 C CA . PHE A 1 685 ? -4.336 3.774 -7.966 1.00 89.38 685 PHE A CA 1
ATOM 5043 C C . PHE A 1 685 ? -5.488 2.949 -8.581 1.00 89.38 685 PHE A C 1
ATOM 5045 O O . PHE A 1 685 ? -5.566 1.741 -8.362 1.00 89.38 685 PHE A O 1
ATOM 5052 N N . THR A 1 686 ? -6.304 3.558 -9.448 1.00 88.81 686 THR A N 1
ATOM 5053 C CA . THR A 1 686 ? -7.349 2.873 -10.226 1.00 88.81 686 THR A CA 1
ATOM 5054 C C . THR A 1 686 ? -6.839 1.727 -11.105 1.00 88.81 686 THR A C 1
ATOM 5056 O O . THR A 1 686 ? -7.598 0.798 -11.349 1.00 88.81 686 THR A O 1
ATOM 5059 N N . ALA A 1 687 ? -5.570 1.729 -11.532 1.00 87.81 687 ALA A N 1
ATOM 5060 C CA . ALA A 1 687 ? -4.990 0.657 -12.348 1.00 87.81 687 ALA A CA 1
ATOM 5061 C C . ALA A 1 687 ? -4.717 -0.648 -11.568 1.00 87.81 687 ALA A C 1
ATOM 5063 O O . ALA A 1 687 ? -4.444 -1.676 -12.184 1.00 87.81 687 ALA A O 1
ATOM 5064 N N . LEU A 1 688 ? -4.793 -0.631 -10.230 1.00 90.44 688 LEU A N 1
ATOM 5065 C CA . LEU A 1 688 ? -4.716 -1.842 -9.397 1.00 90.44 688 LEU A CA 1
ATOM 5066 C C . LEU A 1 688 ? -6.076 -2.541 -9.230 1.00 90.44 688 LEU A C 1
ATOM 5068 O O . LEU A 1 688 ? -6.147 -3.724 -8.868 1.00 90.44 688 LEU A O 1
ATOM 5072 N N . LEU A 1 689 ? -7.160 -1.798 -9.448 1.00 93.44 689 LEU A N 1
ATOM 5073 C CA . LEU A 1 689 ? -8.522 -2.257 -9.216 1.00 93.44 689 LEU A CA 1
ATOM 5074 C C . LEU A 1 689 ? -8.973 -3.180 -10.362 1.00 93.44 689 LEU A C 1
ATOM 5076 O O . LEU A 1 689 ? -8.598 -2.948 -11.512 1.00 93.44 689 LEU A O 1
ATOM 5080 N N . PRO A 1 690 ? -9.768 -4.228 -10.082 1.00 94.06 690 PRO A N 1
ATOM 5081 C CA . PRO A 1 690 ? -10.436 -4.977 -11.138 1.00 94.06 690 PRO A CA 1
ATOM 5082 C C . PRO A 1 690 ? -11.476 -4.090 -11.858 1.00 94.06 690 PRO A C 1
ATOM 5084 O O . PRO A 1 690 ? -11.956 -3.113 -11.269 1.00 94.06 690 PRO A O 1
ATOM 5087 N N . PRO A 1 691 ? -11.853 -4.431 -13.106 1.00 92.50 691 PRO A N 1
ATOM 5088 C CA . PRO A 1 691 ? -13.005 -3.855 -13.794 1.00 92.50 691 PRO A CA 1
ATOM 5089 C C . PRO A 1 691 ? -14.278 -3.852 -12.940 1.00 92.50 691 PRO A C 1
ATOM 5091 O O . PRO A 1 691 ? -14.487 -4.724 -12.098 1.00 92.50 691 PRO A O 1
ATOM 5094 N N . ASP A 1 692 ? -15.153 -2.882 -13.197 1.00 90.25 692 ASP A N 1
ATOM 5095 C CA . ASP A 1 692 ? -16.388 -2.634 -12.442 1.00 90.25 692 ASP A CA 1
ATOM 5096 C C . ASP A 1 692 ? -17.289 -3.860 -12.272 1.00 90.25 692 ASP A C 1
ATOM 5098 O O . ASP A 1 692 ? -17.896 -4.030 -11.217 1.00 90.25 692 ASP A O 1
ATOM 5102 N N . ASP A 1 693 ? -17.388 -4.705 -13.298 1.00 91.94 693 ASP A N 1
ATOM 5103 C CA . ASP A 1 693 ? -18.196 -5.918 -13.261 1.00 91.94 693 ASP A CA 1
ATOM 5104 C C . ASP A 1 693 ? -17.468 -7.097 -12.593 1.00 91.94 693 ASP A C 1
ATOM 5106 O O . ASP A 1 693 ? -18.135 -8.008 -12.098 1.00 91.94 693 ASP A O 1
ATOM 5110 N N . GLU A 1 694 ? -16.132 -7.083 -12.550 1.00 93.75 694 GLU A N 1
ATOM 5111 C CA . GLU A 1 694 ? -15.275 -8.088 -11.900 1.00 93.75 694 GLU A CA 1
ATOM 5112 C C . GLU A 1 694 ? -15.043 -7.827 -10.399 1.00 93.75 694 GLU A C 1
ATOM 5114 O O . GLU A 1 694 ? -14.494 -8.683 -9.701 1.00 93.75 694 GLU A O 1
ATOM 5119 N N . MET A 1 695 ? -15.492 -6.683 -9.873 1.00 95.50 695 MET A N 1
ATOM 5120 C CA . MET A 1 695 ? -15.438 -6.390 -8.438 1.00 95.50 695 MET A CA 1
ATOM 5121 C C . MET A 1 695 ? -16.183 -7.451 -7.609 1.00 95.50 695 MET A C 1
ATOM 5123 O O . MET A 1 695 ? -17.270 -7.902 -7.969 1.00 95.50 695 MET A O 1
ATOM 5127 N N . TRP A 1 696 ? -15.591 -7.831 -6.474 1.00 96.56 696 TRP A N 1
ATOM 5128 C CA . TRP A 1 696 ? -16.090 -8.861 -5.542 1.00 96.56 696 TR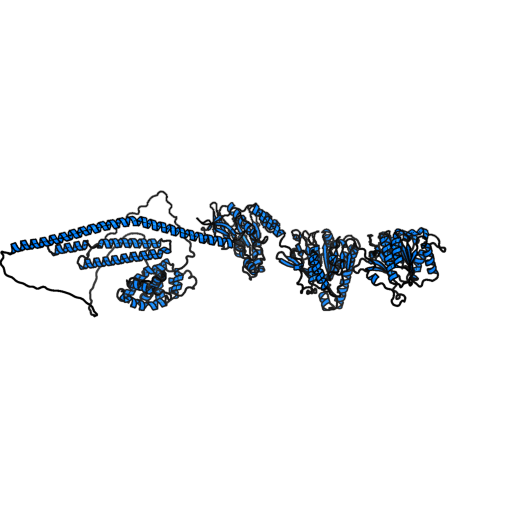P A CA 1
ATOM 5129 C C . TRP A 1 696 ? -16.254 -10.281 -6.117 1.00 96.56 696 TRP A C 1
ATOM 5131 O O . TRP A 1 696 ? -16.958 -11.094 -5.517 1.00 96.56 696 TRP A O 1
ATOM 5141 N N . ARG A 1 697 ? -15.585 -10.614 -7.232 1.00 95.44 697 ARG A N 1
ATOM 5142 C CA . ARG A 1 697 ? -15.566 -11.982 -7.791 1.00 95.44 697 ARG A CA 1
ATOM 5143 C C . ARG A 1 697 ? -14.450 -12.896 -7.252 1.00 95.44 697 ARG A C 1
ATOM 5145 O O . ARG A 1 697 ? -14.424 -14.061 -7.635 1.00 95.44 697 ARG A O 1
ATOM 5152 N N . GLU A 1 698 ? -13.528 -12.419 -6.409 1.00 95.75 698 GLU A N 1
ATOM 5153 C CA . GLU A 1 698 ? -12.451 -13.266 -5.863 1.00 95.75 698 GLU A CA 1
ATOM 5154 C C . GLU A 1 698 ? -12.858 -13.955 -4.546 1.00 95.75 698 GLU A C 1
ATOM 5156 O O . GLU A 1 698 ? -13.329 -13.315 -3.604 1.00 95.75 698 GLU A O 1
ATOM 5161 N N . GLU A 1 699 ? -12.628 -15.270 -4.466 1.00 93.69 699 GLU A N 1
ATOM 5162 C CA . GLU A 1 699 ? -12.819 -16.076 -3.255 1.00 93.69 699 GLU A CA 1
ATOM 5163 C C . GLU A 1 699 ? -11.557 -16.075 -2.383 1.00 93.69 699 GLU A C 1
ATOM 5165 O O . GLU A 1 699 ? -10.475 -16.468 -2.822 1.00 93.69 699 GLU A O 1
ATOM 5170 N N . SER A 1 700 ? -11.690 -15.734 -1.102 1.00 94.06 700 SER A N 1
ATOM 5171 C CA . SER A 1 700 ? -10.576 -15.727 -0.148 1.00 94.06 700 SER A CA 1
ATOM 5172 C C . SER A 1 700 ? -10.278 -17.093 0.489 1.00 94.06 700 SER A C 1
ATOM 5174 O O . SER A 1 700 ? -9.530 -17.178 1.464 1.00 94.06 700 SER A O 1
ATOM 5176 N N . ALA A 1 701 ? -10.835 -18.194 -0.029 1.00 88.62 701 ALA A N 1
ATOM 5177 C CA . ALA A 1 701 ? -10.688 -19.526 0.568 1.00 88.62 701 ALA A CA 1
ATOM 5178 C C . ALA A 1 701 ? -9.208 -19.929 0.754 1.00 88.62 701 ALA A C 1
ATOM 5180 O O . ALA A 1 701 ? -8.801 -20.311 1.857 1.00 88.62 701 ALA A O 1
ATOM 5181 N N . ALA A 1 702 ? -8.377 -19.750 -0.279 1.00 86.88 702 ALA A N 1
ATOM 5182 C CA . ALA A 1 702 ? -6.939 -20.042 -0.239 1.00 86.88 702 ALA A CA 1
ATOM 5183 C C . ALA A 1 702 ? -6.100 -18.944 0.454 1.00 86.88 702 ALA A C 1
ATOM 5185 O O . ALA A 1 702 ? -5.098 -19.241 1.107 1.00 86.88 702 ALA A O 1
ATOM 5186 N N . GLY A 1 703 ? -6.517 -17.683 0.347 1.00 94.06 703 GLY A N 1
ATOM 5187 C CA . GLY A 1 703 ? -5.787 -16.511 0.830 1.00 94.06 703 GLY A CA 1
ATOM 5188 C C . GLY A 1 703 ? -6.392 -15.218 0.285 1.00 94.06 703 GLY A C 1
ATOM 5189 O O . GLY A 1 703 ? -7.459 -15.239 -0.310 1.00 94.06 703 GLY A O 1
ATOM 5190 N N . LEU A 1 704 ? -5.710 -14.099 0.493 1.00 97.25 704 LEU A N 1
ATOM 5191 C CA . LEU A 1 704 ? -6.083 -12.771 0.012 1.00 97.25 704 LEU A CA 1
ATOM 5192 C C . LEU A 1 704 ? -4.946 -12.234 -0.851 1.00 97.25 704 LEU A C 1
ATOM 5194 O O . LEU A 1 704 ? -3.881 -11.933 -0.308 1.00 97.25 704 LEU A O 1
ATOM 5198 N N . THR A 1 705 ? -5.161 -12.098 -2.158 1.00 96.88 705 THR A N 1
ATOM 5199 C CA . THR A 1 705 ? -4.136 -11.637 -3.104 1.00 96.88 705 THR A CA 1
ATOM 5200 C C . THR A 1 705 ? -4.575 -10.343 -3.778 1.00 96.88 705 THR A C 1
ATOM 5202 O O . THR A 1 705 ? -5.695 -10.241 -4.265 1.00 96.88 705 THR A O 1
ATOM 5205 N N . ALA A 1 706 ? -3.703 -9.336 -3.832 1.00 96.69 706 ALA A N 1
ATOM 5206 C CA . ALA A 1 706 ? -3.976 -8.105 -4.572 1.00 96.69 706 ALA A CA 1
ATOM 5207 C C . ALA A 1 706 ? -2.695 -7.464 -5.128 1.00 96.69 706 ALA A C 1
ATOM 5209 O O . ALA A 1 706 ? -1.650 -7.530 -4.474 1.00 96.69 706 ALA A O 1
ATOM 5210 N N . PRO A 1 707 ? -2.758 -6.803 -6.298 1.00 95.75 707 PRO A N 1
ATOM 5211 C CA . PRO A 1 707 ? -1.671 -5.964 -6.777 1.00 95.75 707 PRO A CA 1
ATOM 5212 C C . PRO A 1 707 ? -1.523 -4.715 -5.896 1.00 95.75 707 PRO A C 1
ATOM 5214 O O . PRO A 1 707 ? -2.503 -4.208 -5.350 1.00 95.75 707 PRO A O 1
ATOM 5217 N N . ILE A 1 708 ? -0.296 -4.208 -5.774 1.00 93.88 708 ILE A N 1
ATOM 5218 C CA . ILE A 1 708 ? 0.029 -3.004 -4.978 1.00 93.88 708 ILE A CA 1
ATOM 5219 C C . ILE A 1 708 ? 0.801 -1.925 -5.745 1.00 93.88 708 ILE A C 1
ATOM 5221 O O . ILE A 1 708 ? 1.094 -0.865 -5.191 1.00 93.88 708 ILE A O 1
ATOM 5225 N N . GLY A 1 709 ? 1.175 -2.197 -6.992 1.00 91.31 709 GLY A N 1
ATOM 5226 C CA . GLY A 1 709 ? 2.071 -1.361 -7.782 1.00 91.31 709 GLY A CA 1
ATOM 5227 C C . GLY A 1 709 ? 2.827 -2.173 -8.825 1.00 91.31 709 GLY A C 1
ATOM 5228 O O . GLY A 1 709 ? 2.648 -3.386 -8.919 1.00 91.31 709 GLY A O 1
ATOM 5229 N N . ASP A 1 710 ? 3.689 -1.507 -9.587 1.00 87.75 710 ASP A N 1
ATOM 5230 C CA . ASP A 1 710 ? 4.401 -2.107 -10.719 1.00 87.75 710 ASP A CA 1
ATOM 5231 C C . ASP A 1 710 ? 5.869 -2.397 -10.400 1.00 87.75 710 ASP A C 1
ATOM 5233 O O . ASP A 1 710 ? 6.577 -1.565 -9.833 1.00 87.75 710 ASP A O 1
ATOM 5237 N N . GLY A 1 711 ? 6.363 -3.557 -10.822 1.00 84.81 711 GLY A N 1
ATOM 5238 C CA . GLY A 1 711 ? 7.784 -3.879 -10.794 1.00 84.81 711 GLY A CA 1
ATOM 5239 C C . GLY A 1 711 ? 8.585 -3.085 -11.837 1.00 84.81 711 GLY A C 1
ATOM 5240 O O . GLY A 1 711 ? 7.999 -2.458 -12.724 1.00 84.81 711 GLY A O 1
ATOM 5241 N N . PRO A 1 712 ? 9.933 -3.146 -11.822 1.00 68.19 712 PRO A N 1
ATOM 5242 C CA . PRO A 1 712 ? 10.788 -2.356 -12.720 1.00 68.19 712 PRO A CA 1
ATOM 5243 C C . PRO A 1 712 ? 10.562 -2.591 -14.225 1.00 68.19 712 PRO A C 1
ATOM 5245 O O . PRO A 1 712 ? 11.039 -1.808 -15.040 1.00 68.19 712 PRO A O 1
ATOM 5248 N N . LEU A 1 713 ? 9.850 -3.664 -14.591 1.00 67.31 713 LEU A N 1
ATOM 5249 C CA . LEU A 1 713 ? 9.495 -4.043 -15.963 1.00 67.31 713 LEU A CA 1
ATOM 5250 C C . LEU A 1 713 ? 8.006 -3.804 -16.303 1.00 67.31 713 LEU A C 1
ATOM 5252 O O . LEU A 1 713 ? 7.525 -4.327 -17.307 1.00 67.31 713 LEU A O 1
ATOM 5256 N N . GLY A 1 714 ? 7.254 -3.069 -15.472 1.00 69.62 714 GLY A N 1
ATOM 5257 C CA . GLY A 1 714 ? 5.827 -2.797 -15.706 1.00 69.62 714 GLY A CA 1
ATOM 5258 C C . GLY A 1 714 ? 4.934 -4.041 -15.600 1.00 69.62 714 GLY A C 1
ATOM 5259 O O . GLY A 1 714 ? 4.011 -4.212 -16.397 1.00 69.62 714 GLY A O 1
ATOM 5260 N N . ARG A 1 715 ? 5.258 -4.943 -14.664 1.00 80.31 715 ARG A N 1
ATOM 5261 C CA . ARG A 1 715 ? 4.417 -6.083 -14.263 1.00 80.31 715 ARG A CA 1
ATOM 5262 C C . ARG A 1 715 ? 3.831 -5.796 -12.876 1.00 80.31 715 ARG A C 1
ATOM 5264 O O . ARG A 1 715 ? 4.599 -5.331 -12.035 1.00 80.31 715 ARG A O 1
ATOM 5271 N N . PRO A 1 716 ? 2.551 -6.095 -12.600 1.00 88.69 716 PRO A N 1
ATOM 5272 C CA . PRO A 1 716 ? 1.970 -5.859 -11.283 1.00 88.69 716 PRO A CA 1
ATOM 5273 C C . PRO A 1 716 ? 2.616 -6.768 -10.227 1.00 88.69 716 PRO A C 1
ATOM 5275 O O . PRO A 1 716 ? 2.651 -7.986 -10.393 1.00 88.69 716 PRO A O 1
ATOM 5278 N N . VAL A 1 717 ? 3.093 -6.173 -9.134 1.00 93.69 717 VAL A N 1
ATOM 5279 C CA . VAL A 1 717 ? 3.590 -6.886 -7.949 1.00 93.69 717 VAL A CA 1
ATOM 5280 C C . VAL A 1 717 ? 2.409 -7.207 -7.042 1.00 93.69 717 VAL A C 1
ATOM 5282 O O . VAL A 1 717 ? 1.635 -6.312 -6.687 1.00 93.69 717 VAL A O 1
ATOM 5285 N N . LEU A 1 718 ? 2.272 -8.480 -6.669 1.00 95.25 718 LEU A N 1
ATOM 5286 C CA . LEU A 1 718 ? 1.160 -8.991 -5.869 1.00 95.25 718 LEU A CA 1
ATOM 5287 C C . LEU A 1 718 ? 1.577 -9.176 -4.405 1.00 95.25 718 LEU A C 1
ATOM 5289 O O . LEU A 1 718 ? 2.604 -9.786 -4.118 1.00 95.25 718 LEU A O 1
ATOM 5293 N N . LEU A 1 719 ? 0.740 -8.727 -3.469 1.00 95.62 719 LEU A N 1
ATOM 5294 C CA . LEU A 1 719 ? 0.822 -9.134 -2.067 1.00 95.62 719 LEU A CA 1
ATOM 5295 C C . LEU A 1 719 ? -0.224 -10.198 -1.765 1.00 95.62 719 LEU A C 1
ATOM 5297 O O . LEU A 1 719 ? -1.391 -10.031 -2.111 1.00 95.62 719 LEU A O 1
ATOM 5301 N N . THR A 1 720 ? 0.203 -11.251 -1.068 1.00 95.25 720 THR A N 1
ATOM 5302 C CA . THR A 1 720 ? -0.647 -12.359 -0.613 1.00 95.25 720 THR A CA 1
ATOM 5303 C C . THR A 1 720 ? -0.651 -12.430 0.915 1.00 95.25 720 THR A C 1
ATOM 5305 O O . THR A 1 720 ? 0.401 -12.288 1.535 1.00 95.25 720 THR A O 1
ATOM 5308 N N . LEU A 1 721 ? -1.810 -12.690 1.523 1.00 96.12 721 LEU A N 1
ATOM 5309 C CA . LEU A 1 721 ? -1.957 -13.125 2.919 1.00 96.12 721 LEU A CA 1
ATOM 5310 C C . LEU A 1 721 ? -2.728 -14.450 2.942 1.00 96.12 721 LEU A C 1
ATOM 5312 O O . LEU A 1 721 ? -3.901 -14.491 2.579 1.00 96.12 721 LEU A O 1
ATOM 5316 N N . GLY A 1 722 ? -2.088 -15.545 3.349 1.00 92.56 722 GLY A N 1
ATOM 5317 C CA . GLY A 1 722 ? -2.672 -16.890 3.263 1.00 92.56 722 GLY A CA 1
ATOM 5318 C C . GLY A 1 722 ? -2.087 -17.860 4.286 1.00 92.56 722 GLY A C 1
ATOM 5319 O O . GLY A 1 722 ? -1.760 -17.465 5.403 1.00 92.56 722 GLY A O 1
ATOM 5320 N N . ASP A 1 723 ? -1.937 -19.132 3.911 1.00 86.38 723 ASP A N 1
ATOM 5321 C CA . ASP A 1 723 ? -1.151 -20.090 4.707 1.00 86.38 723 ASP A CA 1
ATOM 5322 C C . ASP A 1 723 ? 0.346 -19.719 4.700 1.00 86.38 723 ASP A C 1
ATOM 5324 O O . ASP A 1 723 ? 1.021 -19.831 5.727 1.00 86.38 723 ASP A O 1
ATOM 5328 N N . TYR A 1 724 ? 0.846 -19.235 3.556 1.00 88.31 724 TYR A N 1
ATOM 5329 C CA . TYR A 1 724 ? 2.175 -18.651 3.385 1.00 88.31 724 TYR A CA 1
ATOM 5330 C C . TYR A 1 724 ? 2.142 -17.565 2.286 1.00 88.31 724 TYR A C 1
ATOM 5332 O O . TYR A 1 724 ? 1.628 -17.844 1.202 1.00 88.31 724 TYR A O 1
ATOM 5340 N N . PRO A 1 725 ? 2.685 -16.356 2.522 1.00 90.12 725 PRO A N 1
ATOM 5341 C CA . PRO A 1 725 ? 3.062 -15.825 3.829 1.00 90.12 725 PRO A CA 1
ATOM 5342 C C . PRO A 1 725 ? 1.802 -15.497 4.668 1.00 90.12 725 PRO A C 1
ATOM 5344 O O . PRO A 1 725 ? 0.780 -15.083 4.110 1.00 90.12 725 PRO A O 1
ATOM 5347 N N . PRO A 1 726 ? 1.821 -15.679 6.003 1.00 91.94 726 PRO A N 1
ATOM 5348 C CA . PRO A 1 726 ? 0.614 -15.525 6.815 1.00 91.94 726 PRO A CA 1
ATOM 5349 C C . PRO A 1 726 ? 0.390 -14.103 7.341 1.00 91.94 726 PRO A C 1
ATOM 5351 O O . PRO A 1 726 ? -0.758 -13.677 7.490 1.00 91.94 726 PRO A O 1
ATOM 5354 N N . HIS A 1 727 ? 1.462 -13.374 7.652 1.00 96.31 727 HIS A N 1
ATOM 5355 C CA . HIS A 1 727 ? 1.432 -12.078 8.331 1.00 96.31 727 HIS A CA 1
ATOM 5356 C C . HIS A 1 727 ? 2.491 -11.147 7.745 1.00 96.31 727 HIS A C 1
ATOM 5358 O O . HIS A 1 727 ? 3.557 -11.611 7.331 1.00 96.31 727 HIS A O 1
ATOM 5364 N N . ALA A 1 728 ? 2.202 -9.845 7.740 1.00 96.81 728 ALA A N 1
ATOM 5365 C CA . ALA A 1 728 ? 3.057 -8.824 7.146 1.00 96.81 728 ALA A CA 1
ATOM 5366 C C . ALA A 1 728 ? 3.677 -7.890 8.192 1.00 96.81 728 ALA A C 1
ATOM 5368 O O . ALA A 1 728 ? 3.001 -7.444 9.120 1.00 96.81 728 ALA A O 1
ATOM 5369 N N . LEU A 1 729 ? 4.955 -7.565 8.008 1.00 95.19 729 LEU A N 1
ATOM 5370 C CA . LEU A 1 729 ? 5.686 -6.580 8.801 1.00 95.19 729 LEU A CA 1
ATOM 5371 C C . LEU A 1 729 ? 6.210 -5.468 7.887 1.00 95.19 729 LEU A C 1
ATOM 5373 O O . LEU A 1 729 ? 7.068 -5.702 7.034 1.00 95.19 729 LEU A O 1
ATOM 5377 N N . ILE A 1 730 ? 5.675 -4.262 8.058 1.00 95.00 730 ILE A N 1
ATOM 5378 C CA . ILE A 1 730 ? 5.949 -3.091 7.222 1.00 95.00 730 ILE A CA 1
ATOM 5379 C C . ILE A 1 730 ? 6.797 -2.089 8.011 1.00 95.00 730 ILE A C 1
ATOM 5381 O O . ILE A 1 730 ? 6.426 -1.681 9.111 1.00 95.00 730 ILE A O 1
ATOM 5385 N N . GLY A 1 731 ? 7.909 -1.623 7.443 1.00 92.62 731 GLY A N 1
ATOM 5386 C CA . GLY A 1 731 ? 8.711 -0.574 8.074 1.00 92.62 731 GLY A CA 1
ATOM 5387 C C . GLY A 1 731 ? 9.224 0.472 7.103 1.00 92.62 731 GLY A C 1
ATOM 5388 O O . GLY A 1 731 ? 9.552 0.176 5.954 1.00 92.62 731 GLY A O 1
ATOM 5389 N N . GLY A 1 732 ? 9.293 1.709 7.586 1.00 89.94 732 GLY A N 1
ATOM 5390 C CA . GLY A 1 732 ? 9.742 2.862 6.815 1.00 89.94 732 GLY A CA 1
ATOM 5391 C C . GLY A 1 732 ? 9.672 4.152 7.626 1.00 89.94 732 GLY A C 1
ATOM 5392 O O . GLY A 1 732 ? 8.618 4.408 8.208 1.00 89.94 732 GLY A O 1
ATOM 5393 N N . PRO A 1 733 ? 10.727 4.989 7.635 1.00 88.50 733 PRO A N 1
ATOM 5394 C CA . PRO A 1 733 ? 10.689 6.316 8.251 1.00 88.50 733 PRO A CA 1
ATOM 5395 C C . PRO A 1 733 ? 9.505 7.189 7.796 1.00 88.50 733 PRO A C 1
ATOM 5397 O O . PRO A 1 733 ? 8.900 6.963 6.743 1.00 88.50 733 PRO A O 1
ATOM 5400 N N . SER A 1 734 ? 9.201 8.239 8.563 1.00 86.19 734 SER A N 1
ATOM 5401 C CA . SER A 1 734 ? 8.145 9.204 8.221 1.00 86.19 734 SER A CA 1
ATOM 5402 C C . SER A 1 734 ? 8.294 9.763 6.797 1.00 86.19 734 SER A C 1
ATOM 5404 O O . SER A 1 734 ? 9.398 10.041 6.327 1.00 86.19 734 SER A O 1
ATOM 5406 N N . GLY A 1 735 ? 7.171 9.919 6.088 1.00 81.38 735 GLY A N 1
ATOM 5407 C CA . GLY A 1 735 ? 7.132 10.478 4.729 1.00 81.38 735 GLY A CA 1
ATOM 5408 C C . GLY A 1 735 ? 7.645 9.565 3.603 1.00 81.38 735 GLY A C 1
ATOM 5409 O O . GLY A 1 735 ? 7.737 10.016 2.464 1.00 81.38 735 GLY A O 1
ATOM 5410 N N . THR A 1 736 ? 7.963 8.294 3.876 1.00 84.44 736 THR A N 1
ATOM 5411 C CA . THR A 1 736 ? 8.497 7.347 2.868 1.00 84.44 736 THR A CA 1
ATOM 5412 C C . THR A 1 736 ? 7.443 6.687 1.973 1.00 84.44 736 THR A C 1
ATOM 5414 O O . THR A 1 736 ? 7.791 6.172 0.912 1.00 84.44 736 THR A O 1
ATOM 5417 N N . GLY A 1 737 ? 6.165 6.724 2.369 1.00 87.50 737 GLY A N 1
ATOM 5418 C CA . GLY A 1 737 ? 5.042 6.141 1.618 1.00 87.50 737 GLY A CA 1
ATOM 5419 C C . GLY A 1 737 ? 4.281 5.018 2.334 1.00 87.50 737 GLY A C 1
ATOM 5420 O O . GLY A 1 737 ? 3.316 4.510 1.772 1.00 87.50 737 GLY A O 1
ATOM 5421 N N . LYS A 1 738 ? 4.651 4.655 3.570 1.00 90.88 738 LYS A N 1
ATOM 5422 C CA . LYS A 1 738 ? 4.046 3.545 4.334 1.00 90.88 738 LYS A CA 1
ATOM 5423 C C . LYS A 1 738 ? 2.506 3.555 4.370 1.00 90.88 738 LYS A C 1
ATOM 5425 O O . LYS A 1 738 ? 1.882 2.586 3.955 1.00 90.88 738 LYS A O 1
ATOM 5430 N N . THR A 1 739 ? 1.884 4.661 4.780 1.00 90.06 739 THR A N 1
ATOM 5431 C CA . THR A 1 739 ? 0.413 4.782 4.841 1.00 90.06 739 THR A CA 1
ATOM 5432 C C . THR A 1 739 ? -0.237 4.704 3.450 1.00 90.06 739 THR A C 1
ATOM 5434 O O . THR A 1 739 ? -1.298 4.113 3.297 1.00 90.06 739 THR A O 1
ATOM 5437 N N . ASN A 1 740 ? 0.433 5.221 2.411 1.00 91.56 740 ASN A N 1
ATOM 5438 C CA . ASN A 1 740 ? -0.018 5.131 1.017 1.00 91.56 740 ASN A CA 1
ATOM 5439 C C . ASN A 1 740 ? 0.024 3.680 0.495 1.00 91.56 740 ASN A C 1
ATOM 5441 O O . ASN A 1 740 ? -0.877 3.277 -0.231 1.00 91.56 740 ASN A O 1
ATOM 5445 N N . LEU A 1 741 ? 1.032 2.887 0.879 1.00 93.81 741 LEU A N 1
ATOM 5446 C CA . LEU A 1 741 ? 1.073 1.442 0.615 1.00 93.81 741 LEU A CA 1
ATOM 5447 C C . LEU A 1 741 ? -0.083 0.715 1.320 1.00 93.81 741 LEU A C 1
ATOM 5449 O O . LEU A 1 741 ? -0.761 -0.090 0.689 1.00 93.81 741 LEU A O 1
ATOM 5453 N N . ILE A 1 742 ? -0.328 1.014 2.601 1.00 94.38 742 ILE A N 1
ATOM 5454 C CA . ILE A 1 742 ? -1.436 0.416 3.365 1.00 94.38 742 ILE A CA 1
ATOM 5455 C C . ILE A 1 742 ? -2.779 0.731 2.691 1.00 94.38 742 ILE A C 1
ATOM 5457 O O . ILE A 1 742 ? -3.583 -0.176 2.498 1.00 94.38 742 ILE A O 1
ATOM 5461 N N . TYR A 1 743 ? -3.000 1.974 2.247 1.00 94.06 743 TYR A N 1
ATOM 5462 C CA . TYR A 1 743 ? -4.175 2.325 1.446 1.00 94.06 743 TYR A CA 1
ATOM 5463 C C . TYR A 1 743 ? -4.229 1.529 0.131 1.00 94.06 743 TYR A C 1
ATOM 5465 O O . TYR A 1 743 ? -5.217 0.839 -0.106 1.00 94.06 743 TYR A O 1
ATOM 5473 N N . ALA A 1 744 ? -3.176 1.567 -0.698 1.00 94.50 744 ALA A N 1
ATOM 5474 C CA . ALA A 1 744 ? -3.137 0.851 -1.979 1.00 94.50 744 ALA A CA 1
ATOM 5475 C C . ALA A 1 744 ? -3.504 -0.636 -1.823 1.00 94.50 744 ALA A C 1
ATOM 5477 O O . ALA A 1 744 ? -4.250 -1.178 -2.639 1.00 94.50 744 ALA A O 1
ATOM 5478 N N . TRP A 1 745 ? -3.042 -1.271 -0.743 1.00 96.38 745 TRP A N 1
ATOM 5479 C CA . TRP A 1 745 ? -3.343 -2.664 -0.434 1.00 96.38 745 TRP A CA 1
ATOM 5480 C C . TRP A 1 745 ? -4.782 -2.877 0.061 1.00 96.38 745 TRP A C 1
ATOM 5482 O O . TRP A 1 745 ? -5.483 -3.719 -0.498 1.00 96.38 745 TRP A O 1
ATOM 5492 N N . ILE A 1 746 ? -5.257 -2.089 1.040 1.00 96.50 746 ILE A N 1
ATOM 5493 C CA . ILE A 1 746 ? -6.642 -2.160 1.550 1.00 96.50 746 ILE A CA 1
ATOM 5494 C C . ILE A 1 746 ? -7.646 -1.982 0.409 1.00 96.50 746 ILE A C 1
ATOM 5496 O O . ILE A 1 746 ? -8.588 -2.759 0.301 1.00 96.50 746 ILE A O 1
ATOM 5500 N N . GLY A 1 747 ? -7.444 -0.987 -0.457 1.00 95.69 747 GLY A N 1
ATOM 5501 C CA . GLY A 1 747 ? -8.371 -0.684 -1.547 1.00 95.69 747 GLY A CA 1
ATOM 5502 C C . GLY A 1 747 ? -8.369 -1.735 -2.656 1.00 95.69 747 GLY A C 1
ATOM 5503 O O . GLY A 1 747 ? -9.435 -2.126 -3.128 1.00 95.69 747 GLY A O 1
ATOM 5504 N N . SER A 1 748 ? -7.192 -2.254 -3.018 1.00 96.38 748 SER A N 1
ATOM 5505 C CA . SER A 1 748 ? -7.080 -3.316 -4.028 1.00 96.38 748 SER A CA 1
ATOM 5506 C C . SER A 1 748 ? -7.654 -4.647 -3.531 1.00 96.38 748 SER A C 1
ATOM 5508 O O . SER A 1 748 ? -8.260 -5.369 -4.315 1.00 96.38 748 SER A O 1
ATOM 5510 N N . LEU A 1 749 ? -7.545 -4.946 -2.230 1.00 97.88 749 LEU A N 1
ATOM 5511 C CA . LEU A 1 749 ? -8.242 -6.070 -1.595 1.00 97.88 749 LEU A CA 1
ATOM 5512 C C . LEU A 1 749 ? -9.762 -5.839 -1.520 1.00 97.88 749 LEU A C 1
ATOM 5514 O O . LEU A 1 749 ? -10.535 -6.699 -1.932 1.00 97.88 749 LEU A O 1
ATOM 5518 N N . ALA A 1 750 ? -10.205 -4.675 -1.038 1.00 97.44 750 ALA A N 1
ATOM 5519 C CA . ALA A 1 750 ? -11.622 -4.363 -0.839 1.00 97.44 750 ALA A CA 1
ATOM 5520 C C . ALA A 1 750 ? -12.430 -4.259 -2.147 1.00 97.44 750 ALA A C 1
ATOM 5522 O O . ALA A 1 750 ? -13.653 -4.375 -2.116 1.00 97.44 750 ALA A O 1
ATOM 5523 N N . ALA A 1 751 ? -11.775 -4.061 -3.295 1.00 97.25 751 ALA A N 1
ATOM 5524 C CA . ALA A 1 751 ? -12.409 -4.158 -4.611 1.00 97.25 751 ALA A CA 1
ATOM 5525 C C . ALA A 1 751 ? -12.520 -5.607 -5.132 1.00 97.25 751 ALA A C 1
ATOM 5527 O O . ALA A 1 751 ? -13.395 -5.896 -5.945 1.00 97.25 751 ALA A O 1
ATOM 5528 N N . ARG A 1 752 ? -11.661 -6.525 -4.669 1.00 97.62 752 ARG A N 1
ATOM 5529 C CA . ARG A 1 752 ? -11.556 -7.915 -5.157 1.00 97.62 752 ARG A CA 1
ATOM 5530 C C . ARG A 1 752 ? -12.389 -8.905 -4.350 1.00 97.62 752 ARG A C 1
ATOM 5532 O O . ARG A 1 752 ? -13.093 -9.720 -4.938 1.00 97.62 752 ARG A O 1
ATOM 5539 N N . TYR A 1 753 ? -12.366 -8.772 -3.027 1.00 97.75 753 TYR A N 1
ATOM 5540 C CA . TYR A 1 753 ? -13.077 -9.631 -2.077 1.00 97.75 753 TYR A CA 1
ATOM 5541 C C . TYR A 1 753 ? -14.295 -8.898 -1.508 1.00 97.75 753 TYR A C 1
ATOM 5543 O O . TYR A 1 753 ? -14.224 -7.700 -1.231 1.00 97.75 753 TYR A O 1
ATOM 5551 N N . SER A 1 754 ? -15.412 -9.599 -1.309 1.00 96.19 754 SER A N 1
ATOM 5552 C CA . SER A 1 754 ? -16.624 -9.037 -0.690 1.00 96.19 754 SER A CA 1
ATOM 5553 C C . SER A 1 754 ? -16.441 -8.781 0.824 1.00 96.19 754 SER A C 1
ATOM 5555 O O . SER A 1 754 ? -15.531 -9.343 1.437 1.00 96.19 754 SER A O 1
ATOM 5557 N N . PRO A 1 755 ? -17.311 -7.991 1.486 1.00 96.06 755 PRO A N 1
ATOM 5558 C CA . PRO A 1 755 ? -17.281 -7.816 2.944 1.00 96.06 755 PRO A CA 1
ATOM 5559 C C . PRO A 1 755 ? -17.762 -9.043 3.749 1.00 96.06 755 PRO A C 1
ATOM 5561 O O . PRO A 1 755 ? -17.813 -8.977 4.978 1.00 96.06 755 PRO A O 1
ATOM 5564 N N . ASP A 1 756 ? -18.125 -10.147 3.087 1.00 93.75 756 ASP A N 1
ATOM 5565 C CA . ASP A 1 756 ? -18.348 -11.464 3.707 1.00 93.75 756 ASP A CA 1
ATOM 5566 C C . ASP A 1 756 ? -17.177 -12.432 3.468 1.00 93.75 756 ASP A C 1
ATOM 5568 O O . ASP A 1 756 ? -16.991 -13.386 4.222 1.00 93.75 756 ASP A O 1
ATOM 5572 N N . GLU A 1 757 ? -16.324 -12.121 2.491 1.00 95.62 757 GLU A N 1
ATOM 5573 C CA . GLU A 1 757 ? -15.030 -12.762 2.278 1.00 95.62 757 GLU A CA 1
ATOM 5574 C C . GLU A 1 757 ? -13.927 -12.161 3.164 1.00 95.62 757 GLU A C 1
ATOM 5576 O O . GLU A 1 757 ? -13.090 -12.901 3.687 1.00 95.62 757 GLU A O 1
ATOM 5581 N N . LEU A 1 758 ? -13.941 -10.839 3.366 1.00 97.56 758 LEU A N 1
ATOM 5582 C CA . LEU A 1 758 ? -12.858 -10.061 3.972 1.00 97.56 758 LEU A CA 1
ATOM 5583 C C . LEU A 1 758 ? -13.371 -9.010 4.970 1.00 97.56 758 LEU A C 1
ATOM 5585 O O . LEU A 1 758 ? -14.222 -8.183 4.642 1.00 97.56 758 LEU A O 1
ATOM 5589 N N . GLU A 1 759 ? -12.765 -8.975 6.158 1.00 97.31 759 GLU A N 1
ATOM 5590 C CA . GLU A 1 759 ? -12.983 -7.947 7.179 1.00 97.31 759 GLU A CA 1
ATOM 5591 C C . GLU A 1 759 ? -11.682 -7.274 7.628 1.00 97.31 759 GLU A C 1
ATOM 5593 O O . GLU A 1 759 ? -10.655 -7.926 7.823 1.00 97.31 759 GLU A O 1
ATOM 5598 N N . PHE A 1 760 ? -11.744 -5.961 7.848 1.00 98.12 760 PHE A N 1
ATOM 5599 C CA . PHE A 1 760 ? -10.626 -5.146 8.317 1.00 98.12 760 PHE A CA 1
ATOM 5600 C C . PHE A 1 760 ? -10.844 -4.620 9.738 1.00 98.12 760 PHE A C 1
ATOM 5602 O O . PHE A 1 760 ? -11.921 -4.126 10.091 1.00 98.12 760 PHE A O 1
ATOM 5609 N N . TYR A 1 761 ? -9.770 -4.676 10.524 1.00 97.38 761 TYR A N 1
ATOM 5610 C CA . TYR A 1 761 ? -9.657 -4.079 11.851 1.00 97.38 761 TYR A CA 1
ATOM 5611 C C . TYR A 1 761 ? -8.405 -3.200 11.847 1.00 97.38 761 TYR A C 1
ATOM 5613 O O . TYR A 1 761 ? -7.298 -3.720 11.730 1.00 97.38 761 TYR A O 1
ATOM 5621 N N . LEU A 1 762 ? -8.565 -1.880 11.912 1.00 95.69 762 LEU A N 1
ATOM 5622 C CA . LEU A 1 762 ? -7.462 -0.923 11.785 1.00 95.69 762 LEU A CA 1
ATOM 5623 C C . LEU A 1 762 ? -7.205 -0.211 13.114 1.00 95.69 762 LEU A C 1
ATOM 5625 O O . LEU A 1 762 ? -8.156 0.240 13.748 1.00 95.69 762 LEU A O 1
ATOM 5629 N N . LEU A 1 763 ? -5.939 -0.055 13.498 1.00 93.69 763 LEU A N 1
ATOM 5630 C CA . LEU A 1 763 ? -5.491 0.807 14.596 1.00 93.69 763 LEU A CA 1
ATOM 5631 C C . LEU A 1 763 ? -4.399 1.759 14.098 1.00 93.69 763 LEU A C 1
ATOM 5633 O O . LEU A 1 763 ? -3.403 1.301 13.537 1.00 93.69 763 LEU A O 1
ATOM 5637 N N . ASP A 1 764 ? -4.562 3.057 14.349 1.00 90.69 764 ASP A N 1
ATOM 5638 C CA . ASP A 1 764 ? -3.516 4.072 14.202 1.00 90.69 764 ASP A CA 1
ATOM 5639 C C . ASP A 1 764 ? -3.061 4.542 15.598 1.00 90.69 764 ASP A C 1
ATOM 5641 O O . ASP A 1 764 ? -3.796 5.232 16.310 1.00 90.69 764 ASP A O 1
ATOM 5645 N N . PHE A 1 765 ? -1.853 4.144 16.015 1.00 85.50 765 PHE A N 1
ATOM 5646 C CA . PHE A 1 765 ? -1.219 4.609 17.259 1.00 85.50 765 PHE A CA 1
ATOM 5647 C C . PHE A 1 765 ? -0.488 5.956 17.096 1.00 85.50 765 PHE A C 1
ATOM 5649 O O . PHE A 1 765 ? 0.378 6.304 17.902 1.00 85.50 765 PHE A O 1
ATOM 5656 N N . LYS A 1 766 ? -0.814 6.725 16.054 1.00 79.50 766 LYS A N 1
ATOM 5657 C CA . LYS A 1 766 ? -0.310 8.076 15.819 1.00 79.50 766 LYS A CA 1
ATOM 5658 C C . LYS A 1 766 ? -1.397 9.119 16.090 1.00 79.50 766 LYS A C 1
ATOM 5660 O O . LYS A 1 766 ? -2.578 8.867 15.881 1.00 79.50 766 LYS A O 1
ATOM 5665 N N . GLU A 1 767 ? -0.970 10.320 16.469 1.00 61.88 767 GLU A N 1
ATOM 5666 C CA . GLU A 1 767 ? -1.789 11.533 16.376 1.00 61.88 767 GLU A CA 1
ATOM 5667 C C . GLU A 1 767 ? -2.126 11.785 14.894 1.00 61.88 767 GLU A C 1
ATOM 5669 O O . GLU A 1 767 ? -1.259 12.169 14.095 1.00 61.88 767 GLU A O 1
ATOM 5674 N N . GLY A 1 768 ? -3.368 11.500 14.495 1.00 58.41 768 GLY A N 1
ATOM 5675 C CA . GLY A 1 768 ? -3.782 11.585 13.098 1.00 58.41 768 GLY A CA 1
ATOM 5676 C C . GLY A 1 768 ? -5.012 10.754 12.729 1.00 58.41 768 GLY A C 1
ATOM 5677 O O . GLY A 1 768 ? -5.198 9.614 13.137 1.00 58.41 768 GLY A O 1
ATOM 5678 N N . VAL A 1 769 ? -5.835 11.315 11.843 1.00 59.56 769 VAL A N 1
ATOM 5679 C CA . VAL A 1 769 ? -7.110 10.727 11.393 1.00 59.56 769 VAL A CA 1
ATOM 5680 C C . VAL A 1 769 ? -6.962 9.822 10.154 1.00 59.56 769 VAL A C 1
ATOM 5682 O O . VAL A 1 769 ? -7.849 9.786 9.301 1.00 59.56 769 VAL A O 1
ATOM 5685 N N . SER A 1 770 ? -5.833 9.115 10.000 1.00 71.94 770 SER A N 1
ATOM 5686 C CA . SER A 1 770 ? -5.444 8.432 8.747 1.00 71.94 770 SER A CA 1
ATOM 5687 C C . SER A 1 770 ? -6.532 7.483 8.230 1.00 71.94 770 SER A C 1
ATOM 5689 O O . SER A 1 770 ? -7.056 7.655 7.124 1.00 71.94 770 SER A O 1
ATOM 5691 N N . PHE A 1 771 ? -6.919 6.520 9.073 1.00 86.50 771 PHE A N 1
ATOM 5692 C CA . PHE A 1 771 ? -7.924 5.501 8.767 1.00 86.50 771 PHE A CA 1
ATOM 5693 C C . PHE A 1 771 ? -9.371 5.963 8.989 1.00 86.50 771 PHE A C 1
ATOM 5695 O O . PHE A 1 771 ? -10.290 5.297 8.515 1.00 86.50 771 PHE A O 1
ATOM 5702 N N . ALA A 1 772 ? -9.592 7.120 9.628 1.00 84.62 772 ALA A N 1
ATOM 5703 C CA . ALA A 1 772 ? -10.929 7.655 9.914 1.00 84.62 772 ALA A CA 1
ATOM 5704 C C . ALA A 1 772 ? -11.799 7.790 8.651 1.00 84.62 772 ALA A C 1
ATOM 5706 O O . ALA A 1 772 ? -13.012 7.624 8.715 1.00 84.62 772 ALA A O 1
ATOM 5707 N N . ARG A 1 773 ? -11.163 8.026 7.491 1.00 85.75 773 ARG A N 1
ATOM 5708 C CA . ARG A 1 773 ? -11.804 8.104 6.167 1.00 85.75 773 ARG A CA 1
ATOM 5709 C C . ARG A 1 773 ? -12.643 6.873 5.791 1.00 85.75 773 ARG A C 1
ATOM 5711 O O . ARG A 1 773 ? -13.565 7.010 4.994 1.00 85.75 773 ARG A O 1
ATOM 5718 N N . PHE A 1 774 ? -12.307 5.698 6.333 1.00 89.00 774 PHE A N 1
ATOM 5719 C CA . PHE A 1 774 ? -12.975 4.430 6.022 1.00 89.00 774 PHE A CA 1
ATOM 5720 C C . PHE A 1 774 ? -14.186 4.139 6.922 1.00 89.00 774 PHE A C 1
ATOM 5722 O O . PHE A 1 774 ? -14.970 3.239 6.615 1.00 89.00 774 PHE A O 1
ATOM 5729 N N . ALA A 1 775 ? -14.333 4.881 8.024 1.00 88.00 775 ALA A N 1
ATOM 5730 C CA . ALA A 1 775 ? -15.493 4.837 8.907 1.00 88.00 775 ALA A CA 1
ATOM 5731 C C . ALA A 1 775 ? -16.571 5.840 8.454 1.00 88.00 775 ALA A C 1
ATOM 5733 O O . ALA A 1 775 ? -16.321 6.716 7.627 1.00 88.00 775 ALA A O 1
ATOM 5734 N N . GLN A 1 776 ? -17.782 5.716 9.003 1.00 85.38 776 GLN A N 1
ATOM 5735 C CA . GLN A 1 776 ? -18.905 6.585 8.647 1.00 85.38 776 GLN A CA 1
ATOM 5736 C C . GLN A 1 776 ? -18.683 8.020 9.155 1.00 85.38 776 GLN A C 1
ATOM 5738 O O . GLN A 1 776 ? -18.503 8.248 10.352 1.00 85.38 776 GLN A O 1
ATOM 5743 N N . GLY A 1 777 ? -18.717 9.001 8.251 1.00 81.25 777 GLY A N 1
ATOM 5744 C CA . GLY A 1 777 ? -18.480 10.406 8.575 1.00 81.25 777 GLY A CA 1
ATOM 5745 C C . GLY A 1 777 ? -19.746 11.200 8.924 1.00 81.25 777 GLY A C 1
ATOM 5746 O O . GLY A 1 777 ? -20.862 10.860 8.544 1.00 81.25 777 GLY A O 1
ATOM 5747 N N . LYS A 1 778 ? -19.562 12.355 9.583 1.00 77.25 778 LYS A N 1
ATOM 5748 C CA . LYS A 1 778 ? -20.637 13.351 9.805 1.00 77.25 778 LYS A CA 1
ATOM 5749 C C . LYS A 1 778 ? -21.014 14.151 8.542 1.00 77.25 778 LYS A C 1
ATOM 5751 O O . LYS A 1 778 ? -22.006 14.872 8.559 1.00 77.25 778 LYS A O 1
ATOM 5756 N N . ARG A 1 779 ? -20.198 14.087 7.479 1.00 79.81 779 ARG A N 1
ATOM 5757 C CA . ARG A 1 779 ? -20.393 14.810 6.199 1.00 79.81 779 ARG A CA 1
ATOM 5758 C C . ARG A 1 779 ? -20.656 13.876 5.020 1.00 79.81 779 ARG A C 1
ATOM 5760 O O . ARG A 1 779 ? -21.516 14.175 4.203 1.00 79.81 779 ARG A O 1
ATOM 5767 N N . ASP A 1 780 ? -19.919 12.771 4.945 1.00 82.81 780 ASP A N 1
ATOM 5768 C CA . ASP A 1 780 ? -20.155 11.680 4.001 1.00 82.81 780 ASP A CA 1
ATOM 5769 C C . ASP A 1 780 ? -20.696 10.479 4.803 1.00 82.81 780 ASP A C 1
ATOM 5771 O O . ASP A 1 780 ? -19.987 9.996 5.690 1.00 82.81 780 ASP A O 1
ATOM 5775 N N . PRO A 1 781 ? -21.943 10.027 4.560 1.00 85.94 781 PRO A N 1
ATOM 5776 C CA . PRO A 1 781 ? -22.536 8.887 5.253 1.00 85.94 781 PRO A CA 1
ATOM 5777 C C . PRO A 1 781 ? -22.074 7.531 4.694 1.00 85.94 781 PRO A C 1
ATOM 5779 O O . PRO A 1 781 ? -22.529 6.500 5.192 1.00 85.94 781 PRO A O 1
ATOM 5782 N N . SER A 1 782 ? -21.221 7.503 3.665 1.00 91.06 782 SER A N 1
ATOM 5783 C CA . SER A 1 782 ? -20.566 6.281 3.203 1.00 91.06 782 SER A CA 1
ATOM 5784 C C . SER A 1 782 ? -19.467 5.827 4.171 1.00 91.06 782 SER A C 1
ATOM 5786 O O . SER A 1 782 ? -18.918 6.602 4.953 1.00 91.06 782 SER A O 1
ATOM 5788 N N . TRP A 1 783 ? -19.157 4.536 4.115 1.00 93.69 783 TRP A N 1
ATOM 5789 C CA . TRP A 1 783 ? -18.038 3.888 4.800 1.00 93.69 783 TRP A CA 1
ATOM 5790 C C . TRP A 1 783 ? -17.594 2.692 3.955 1.00 93.69 783 TRP A C 1
ATOM 5792 O O . TRP A 1 783 ? -18.364 2.206 3.119 1.00 93.69 783 TRP A O 1
ATOM 5802 N N . LEU A 1 784 ? -16.383 2.180 4.167 1.00 95.06 784 LEU A N 1
ATOM 5803 C CA . LEU A 1 784 ? -15.914 0.992 3.453 1.00 95.06 784 LEU A CA 1
ATOM 5804 C C . LEU A 1 784 ? -16.543 -0.276 4.079 1.00 95.06 784 LEU A C 1
ATOM 5806 O O . LEU A 1 784 ? -16.256 -0.556 5.245 1.00 95.06 784 LEU A O 1
ATOM 5810 N N . PRO A 1 785 ? -17.391 -1.062 3.374 1.00 95.94 785 PRO A N 1
ATOM 5811 C CA . PRO A 1 785 ? -18.235 -2.091 4.009 1.00 95.94 785 PRO A CA 1
ATOM 5812 C C . PRO A 1 785 ? -17.500 -3.215 4.746 1.00 95.94 785 PRO A C 1
ATOM 5814 O O . PRO A 1 785 ? -18.088 -3.861 5.614 1.00 95.94 785 PRO A O 1
ATOM 5817 N N . HIS A 1 786 ? -16.237 -3.450 4.394 1.00 96.38 786 HIS A N 1
ATOM 5818 C CA . HIS A 1 786 ? -15.331 -4.439 4.983 1.00 96.38 786 HIS A CA 1
ATOM 5819 C C . HIS A 1 786 ? -14.815 -4.041 6.371 1.00 96.38 786 HIS A C 1
ATOM 5821 O O . HIS A 1 786 ? -14.310 -4.885 7.107 1.00 96.38 786 HIS A O 1
ATOM 5827 N N . MET A 1 787 ? -14.897 -2.761 6.737 1.00 95.88 787 MET A N 1
ATOM 5828 C CA . MET A 1 787 ? -14.391 -2.269 8.017 1.00 95.88 787 MET A CA 1
ATOM 5829 C C . MET A 1 787 ? -15.304 -2.705 9.166 1.00 95.88 787 MET A C 1
ATOM 5831 O O . MET A 1 787 ? -16.516 -2.479 9.141 1.00 95.88 787 MET A O 1
ATOM 5835 N N . ARG A 1 788 ? -14.715 -3.301 10.205 1.00 94.88 788 ARG A N 1
ATOM 5836 C CA . ARG A 1 788 ? -15.410 -3.661 11.453 1.00 94.88 788 ARG A CA 1
ATOM 5837 C C . ARG A 1 788 ? -14.990 -2.779 12.617 1.00 94.88 788 ARG A C 1
ATOM 5839 O O . ARG A 1 788 ? -15.846 -2.358 13.393 1.00 94.88 788 ARG A O 1
ATOM 5846 N N . LEU A 1 789 ? -13.703 -2.447 12.688 1.00 94.50 789 LEU A N 1
ATOM 5847 C CA . LEU A 1 789 ? -13.135 -1.563 13.700 1.00 94.50 789 LEU A CA 1
ATOM 5848 C C . LEU A 1 789 ? -12.143 -0.593 13.057 1.00 94.50 789 LEU A C 1
ATOM 5850 O O . LEU A 1 789 ? -11.294 -1.012 12.269 1.00 94.50 789 LEU A O 1
ATOM 5854 N N . VAL A 1 790 ? -12.225 0.678 13.435 1.00 93.88 790 VAL A N 1
ATOM 5855 C CA . VAL A 1 790 ? -11.231 1.709 13.124 1.00 93.88 790 VAL A CA 1
ATOM 5856 C C . VAL A 1 790 ? -10.906 2.442 14.423 1.00 93.88 790 VAL A C 1
ATOM 5858 O O . VAL A 1 790 ? -11.751 3.156 14.949 1.00 93.88 790 VAL A O 1
ATOM 5861 N N . GLY A 1 791 ? -9.701 2.246 14.954 1.00 92.25 791 GLY A N 1
ATOM 5862 C CA . GLY A 1 791 ? -9.146 3.027 16.058 1.00 92.25 791 GLY A CA 1
ATOM 5863 C C . GLY A 1 791 ? -8.205 4.111 15.536 1.00 92.25 791 GLY A C 1
ATOM 5864 O O . GLY A 1 791 ? -7.306 3.805 14.753 1.00 92.25 791 GLY A O 1
ATOM 5865 N N . ILE A 1 792 ? -8.395 5.351 15.978 1.00 90.31 792 ILE A N 1
ATOM 5866 C CA . ILE A 1 792 ? -7.510 6.499 15.723 1.00 90.31 792 ILE A CA 1
ATOM 5867 C C . ILE A 1 792 ? -7.104 7.157 17.047 1.00 90.31 792 ILE A C 1
ATOM 5869 O O . ILE A 1 792 ? -7.791 6.983 18.055 1.00 90.31 792 ILE A O 1
ATOM 5873 N N . ASN A 1 793 ? -5.982 7.886 17.047 1.00 86.69 793 ASN A N 1
ATOM 5874 C CA . ASN A 1 793 ? -5.428 8.544 18.239 1.00 86.69 793 ASN A CA 1
ATOM 5875 C C . ASN A 1 793 ? -5.265 7.568 19.432 1.00 86.69 793 ASN A C 1
ATOM 5877 O O . ASN A 1 793 ? -5.532 7.893 20.584 1.00 86.69 793 ASN A O 1
ATOM 5881 N N . VAL A 1 794 ? -4.849 6.322 19.154 1.00 86.25 794 VAL A N 1
ATOM 5882 C CA . VAL A 1 794 ? -4.784 5.230 20.155 1.00 86.25 794 VAL A CA 1
ATOM 5883 C C . VAL A 1 794 ? -3.478 5.272 20.981 1.00 86.25 794 VAL A C 1
ATOM 5885 O O . VAL A 1 794 ? -3.220 4.415 21.823 1.00 86.25 794 VAL A O 1
ATOM 5888 N N . ASN A 1 795 ? -2.631 6.287 20.776 1.00 81.38 795 ASN A N 1
ATOM 5889 C CA . ASN A 1 795 ? -1.359 6.497 21.485 1.00 81.38 795 ASN A CA 1
ATOM 5890 C C . ASN A 1 795 ? -1.511 6.582 23.016 1.00 81.38 795 ASN A C 1
ATOM 5892 O O . ASN A 1 795 ? -0.598 6.173 23.735 1.00 81.38 795 ASN A O 1
ATOM 5896 N N . THR A 1 796 ? -2.644 7.085 23.509 1.00 80.38 796 THR A N 1
ATOM 5897 C CA . THR A 1 796 ? -2.950 7.266 24.941 1.00 80.38 796 THR A CA 1
ATOM 5898 C C . THR A 1 796 ? -3.736 6.105 25.568 1.00 80.38 796 THR A C 1
ATOM 5900 O O . THR A 1 796 ? -3.692 5.942 26.790 1.00 80.38 796 THR A O 1
ATOM 5903 N N . ASP A 1 797 ? -4.387 5.264 24.753 1.00 87.31 797 ASP A N 1
ATOM 5904 C CA . ASP A 1 797 ? -5.267 4.154 25.159 1.00 87.31 797 ASP A CA 1
ATOM 5905 C C . ASP A 1 797 ? -4.757 2.798 24.637 1.00 87.31 797 ASP A C 1
ATOM 5907 O O . ASP A 1 797 ? -5.412 2.089 23.865 1.00 87.31 797 ASP A O 1
ATOM 5911 N N . ARG A 1 798 ? -3.567 2.389 25.092 1.00 88.94 798 ARG A N 1
ATOM 5912 C CA . ARG A 1 798 ? -2.977 1.072 24.771 1.00 88.94 798 ARG A CA 1
ATOM 5913 C C . ARG A 1 798 ? -3.903 -0.097 25.133 1.00 88.94 798 ARG A C 1
ATOM 5915 O O . ARG A 1 798 ? -3.851 -1.152 24.498 1.00 88.94 798 ARG A O 1
ATOM 5922 N N . GLU A 1 799 ? -4.791 0.101 26.103 1.00 88.50 799 GLU A N 1
ATOM 5923 C CA . GLU A 1 799 ? -5.858 -0.822 26.481 1.00 88.50 799 GLU A CA 1
ATOM 5924 C C . GLU A 1 799 ? -6.800 -1.177 25.318 1.00 88.50 799 GLU A C 1
ATOM 5926 O O . GLU A 1 799 ? -7.241 -2.324 25.240 1.00 88.50 799 GLU A O 1
ATOM 5931 N N . PHE A 1 800 ? -7.052 -0.261 24.375 1.00 91.62 800 PHE A N 1
ATOM 5932 C CA . PHE A 1 800 ? -7.883 -0.524 23.193 1.00 91.62 800 PHE A CA 1
ATOM 5933 C C . PHE A 1 800 ? -7.195 -1.493 22.222 1.00 91.62 800 PHE A C 1
ATOM 5935 O O . PHE A 1 800 ? -7.814 -2.433 21.718 1.00 91.62 800 PHE A O 1
ATOM 5942 N N . GLY A 1 801 ? -5.881 -1.337 22.029 1.00 92.75 801 GLY A N 1
ATOM 5943 C CA . GLY A 1 801 ? -5.078 -2.296 21.267 1.00 92.75 801 GLY A CA 1
ATOM 5944 C C . GLY A 1 801 ? -5.047 -3.678 21.920 1.00 92.75 801 GLY A C 1
ATOM 5945 O O . GLY A 1 801 ? -5.247 -4.687 21.242 1.00 92.75 801 GLY A O 1
ATOM 5946 N N . LEU A 1 802 ? -4.891 -3.737 23.246 1.00 92.69 802 LEU A N 1
ATOM 5947 C CA . LEU A 1 802 ? -5.002 -4.990 23.997 1.00 92.69 802 LEU A CA 1
ATOM 5948 C C . LEU A 1 802 ? -6.407 -5.609 23.864 1.00 92.69 802 LEU A C 1
ATOM 5950 O O . LEU A 1 802 ? -6.532 -6.824 23.710 1.00 92.69 802 LEU A O 1
ATOM 5954 N N . ALA A 1 803 ? -7.468 -4.801 23.872 1.00 92.62 803 ALA A N 1
ATOM 5955 C CA . ALA A 1 803 ? -8.829 -5.286 23.678 1.00 92.62 803 ALA A CA 1
ATOM 5956 C C . ALA A 1 803 ? -9.070 -5.864 22.274 1.00 92.62 803 ALA A C 1
ATOM 5958 O O . ALA A 1 803 ? -9.743 -6.892 22.165 1.00 92.62 803 ALA A O 1
ATOM 5959 N N . LEU A 1 804 ? -8.485 -5.280 21.219 1.00 95.69 804 LEU A N 1
ATOM 5960 C CA . LEU A 1 804 ? -8.512 -5.880 19.882 1.00 95.69 804 LEU A CA 1
ATOM 5961 C C . LEU A 1 804 ? -7.819 -7.246 19.871 1.00 95.69 804 LEU A C 1
ATOM 5963 O O . LEU A 1 804 ? -8.386 -8.210 19.362 1.00 95.69 804 LEU A O 1
ATOM 5967 N N . LEU A 1 805 ? -6.637 -7.368 20.476 1.00 96.19 805 LEU A N 1
ATOM 5968 C CA . LEU A 1 805 ? -5.930 -8.651 20.549 1.00 96.19 805 LEU A CA 1
ATOM 5969 C C . LEU A 1 805 ? -6.720 -9.705 21.339 1.00 96.19 805 LEU A C 1
ATOM 5971 O O . LEU A 1 805 ? -6.813 -10.852 20.906 1.00 96.19 805 LEU A O 1
ATOM 5975 N N . ARG A 1 806 ? -7.352 -9.317 22.456 1.00 95.25 806 ARG A N 1
ATOM 5976 C CA . ARG A 1 806 ? -8.257 -10.187 23.228 1.00 95.25 806 ARG A CA 1
ATOM 5977 C C . ARG A 1 806 ? -9.458 -10.645 22.395 1.00 95.25 806 ARG A C 1
ATOM 5979 O O . ARG A 1 806 ? -9.794 -11.826 22.432 1.00 95.25 806 ARG A O 1
ATOM 5986 N N . PHE A 1 807 ? -10.074 -9.745 21.625 1.00 95.81 807 PHE A N 1
ATOM 5987 C CA . PHE A 1 807 ? -11.179 -10.075 20.720 1.00 95.81 807 PHE A CA 1
ATOM 5988 C C . PHE A 1 807 ? -10.746 -11.039 19.609 1.00 95.81 807 PHE A C 1
ATOM 5990 O O . PHE A 1 807 ? -11.391 -12.064 19.408 1.00 95.81 807 PHE A O 1
ATOM 5997 N N . LEU A 1 808 ? -9.628 -10.763 18.931 1.00 97.06 808 LEU A N 1
ATOM 5998 C CA . LEU A 1 808 ? -9.097 -11.635 17.880 1.00 97.06 808 LEU A CA 1
ATOM 5999 C C . LEU A 1 808 ? -8.707 -13.017 18.428 1.00 97.06 808 LEU A C 1
ATOM 6001 O O . LEU A 1 808 ? -8.885 -14.019 17.740 1.00 97.06 808 LEU A O 1
ATOM 6005 N N . ALA A 1 809 ? -8.214 -13.096 19.667 1.00 96.56 809 ALA A N 1
ATOM 6006 C CA . ALA A 1 809 ? -7.897 -14.365 20.321 1.00 96.56 809 ALA A CA 1
ATOM 6007 C C . ALA A 1 809 ? -9.153 -15.174 20.698 1.00 96.56 809 ALA A C 1
ATOM 6009 O O . ALA A 1 809 ? -9.107 -16.405 20.675 1.00 96.56 809 ALA A O 1
ATOM 6010 N N . GLU A 1 810 ? -10.273 -14.515 21.005 1.00 95.88 810 GLU A N 1
ATOM 6011 C CA . GLU A 1 810 ? -11.570 -15.173 21.207 1.00 95.88 810 GLU A CA 1
ATOM 6012 C C . GLU A 1 810 ? -12.197 -15.610 19.874 1.00 95.88 810 GLU A C 1
ATOM 6014 O O . GLU A 1 810 ? -12.658 -16.740 19.751 1.00 95.88 810 GLU A O 1
ATOM 6019 N N . GLU A 1 811 ? -12.116 -14.780 18.833 1.00 95.94 811 GLU A N 1
ATOM 6020 C CA . GLU A 1 811 ? -12.527 -15.138 17.469 1.00 95.94 811 GLU A CA 1
ATOM 6021 C C . GLU A 1 811 ? -11.726 -16.338 16.929 1.00 95.94 811 GLU A C 1
ATOM 6023 O O . GLU A 1 811 ? -12.277 -17.231 16.283 1.00 95.94 811 GLU A O 1
ATOM 6028 N N . LEU A 1 812 ? -10.435 -16.422 17.264 1.00 96.06 812 LEU A N 1
ATOM 6029 C CA . LEU A 1 812 ? -9.590 -17.576 16.962 1.00 96.06 812 LEU A CA 1
ATOM 6030 C C . LEU A 1 812 ? -10.067 -18.849 17.684 1.00 96.06 812 LEU A C 1
ATOM 6032 O O . LEU A 1 812 ? -10.024 -19.925 17.086 1.00 96.06 812 LEU A O 1
ATOM 6036 N N . ARG A 1 813 ? -10.552 -18.751 18.933 1.00 95.44 813 ARG A N 1
ATOM 6037 C CA . ARG A 1 813 ? -11.192 -19.879 19.645 1.00 95.44 813 ARG A CA 1
ATOM 6038 C C . ARG A 1 813 ? -12.508 -20.268 18.973 1.00 95.44 813 ARG A C 1
ATOM 6040 O O . ARG A 1 813 ? -12.666 -21.432 18.622 1.00 95.44 813 ARG A O 1
ATOM 6047 N N . ARG A 1 814 ? -13.386 -19.295 18.691 1.00 95.62 814 ARG A N 1
ATOM 6048 C CA . ARG A 1 814 ? -14.675 -19.487 17.995 1.00 95.62 814 ARG A CA 1
ATOM 6049 C C . ARG A 1 814 ? -14.509 -20.272 16.690 1.00 95.62 814 ARG A C 1
ATOM 6051 O O . ARG A 1 814 ? -15.267 -21.204 16.430 1.00 95.62 814 ARG A O 1
ATOM 6058 N N . ARG A 1 815 ? -13.506 -19.906 15.884 1.00 95.56 815 ARG A N 1
ATOM 6059 C CA . ARG A 1 815 ? -13.157 -20.584 14.624 1.00 95.56 815 ARG A CA 1
ATOM 6060 C C . ARG A 1 815 ? -12.582 -21.978 14.856 1.00 95.56 815 ARG A C 1
ATOM 6062 O O . ARG A 1 815 ? -13.036 -22.918 14.214 1.00 95.56 815 ARG A O 1
ATOM 6069 N N . ALA A 1 816 ? -11.660 -22.133 15.807 1.00 93.19 816 ALA A N 1
ATOM 6070 C CA . ALA A 1 816 ? -11.053 -23.426 16.113 1.00 93.19 816 ALA A CA 1
ATOM 6071 C C . ALA A 1 816 ? -12.070 -24.450 16.654 1.00 93.19 816 ALA A C 1
ATOM 6073 O O . ALA A 1 816 ? -12.013 -25.617 16.272 1.00 93.19 816 ALA A O 1
ATOM 6074 N N . ASP A 1 817 ? -13.020 -24.031 17.495 1.00 94.69 817 ASP A N 1
ATOM 6075 C CA . ASP A 1 817 ? -14.081 -24.906 18.007 1.00 94.69 817 ASP A CA 1
ATOM 6076 C C . ASP A 1 817 ? -15.123 -25.248 16.926 1.00 94.69 817 ASP A C 1
ATOM 6078 O O . ASP A 1 817 ? -15.601 -26.384 16.878 1.00 94.69 817 ASP A O 1
ATOM 6082 N N . ALA A 1 818 ? -15.424 -24.323 16.005 1.00 94.31 818 ALA A N 1
ATOM 6083 C CA . ALA A 1 818 ? -16.258 -24.606 14.835 1.00 94.31 818 ALA A CA 1
ATOM 6084 C C . ALA A 1 818 ? -15.578 -25.584 13.859 1.00 94.31 818 ALA A C 1
ATOM 6086 O O . ALA A 1 818 ? -16.184 -26.584 13.478 1.00 94.31 818 ALA A O 1
ATOM 6087 N N . ALA A 1 819 ? -14.305 -25.359 13.521 1.00 93.44 819 ALA A N 1
ATOM 6088 C CA . ALA A 1 819 ? -13.501 -26.273 12.713 1.00 93.44 819 ALA A CA 1
ATOM 6089 C C . ALA A 1 819 ? -13.432 -27.675 13.343 1.00 93.44 819 ALA A C 1
ATOM 6091 O O . ALA A 1 819 ? -13.745 -28.667 12.689 1.00 93.44 819 ALA A O 1
ATOM 6092 N N . LYS A 1 820 ? -13.155 -27.753 14.650 1.00 94.06 820 LYS A N 1
ATOM 6093 C CA . LYS A 1 820 ? -13.144 -29.006 15.419 1.00 94.06 820 LYS A CA 1
ATOM 6094 C C . LYS A 1 820 ? -14.498 -29.726 15.425 1.00 94.06 820 LYS A C 1
ATOM 6096 O O . LYS A 1 820 ? -14.516 -30.949 15.334 1.00 94.06 820 LYS A O 1
ATOM 6101 N N . LYS A 1 821 ? -15.622 -29.002 15.521 1.00 94.31 821 LYS A N 1
ATOM 6102 C CA . LYS A 1 821 ? -16.987 -29.569 15.445 1.00 94.31 821 LYS A CA 1
ATOM 6103 C C . LYS A 1 821 ? -17.259 -30.268 14.107 1.00 94.31 821 LYS A C 1
ATOM 6105 O O . LYS A 1 821 ? -18.059 -31.197 14.078 1.00 94.31 821 LYS A O 1
ATOM 6110 N N . HIS A 1 822 ? -16.619 -29.818 13.031 1.00 93.06 822 HIS A N 1
ATOM 6111 C CA . HIS A 1 822 ? -16.758 -30.371 11.682 1.00 93.06 822 HIS A CA 1
ATOM 6112 C C . HIS A 1 822 ? -15.517 -31.177 11.231 1.00 93.06 822 HIS A C 1
ATOM 6114 O O . HIS A 1 822 ? -15.356 -31.442 10.046 1.00 93.06 822 HIS A O 1
ATOM 6120 N N . GLU A 1 823 ? -14.640 -31.564 12.168 1.00 94.44 823 GLU A N 1
ATOM 6121 C CA . GLU A 1 823 ? -13.415 -32.367 11.958 1.00 94.44 823 GLU A CA 1
ATOM 6122 C C . GLU A 1 823 ? -12.388 -31.794 10.948 1.00 94.44 823 GLU A C 1
ATOM 6124 O O . GLU A 1 823 ? -11.510 -32.505 10.459 1.00 94.44 823 GLU A O 1
ATOM 6129 N N . VAL A 1 824 ? -12.440 -30.483 10.691 1.00 94.50 824 VAL A N 1
ATOM 6130 C CA . VAL A 1 824 ? -11.531 -29.750 9.788 1.00 94.50 824 VAL A CA 1
ATOM 6131 C C . VAL A 1 824 ? -10.508 -28.895 10.550 1.00 94.50 824 VAL A C 1
ATOM 6133 O O . VAL A 1 824 ? -10.579 -28.743 11.770 1.00 94.50 824 VAL A O 1
ATOM 6136 N N . THR A 1 825 ? -9.522 -28.331 9.841 1.00 89.19 825 THR A N 1
ATOM 6137 C CA . THR A 1 825 ? -8.376 -27.621 10.449 1.00 89.19 825 THR A CA 1
ATOM 6138 C C . THR A 1 825 ? -8.147 -26.198 9.931 1.00 89.19 825 THR A C 1
ATOM 6140 O O . THR A 1 825 ? -7.604 -25.365 10.666 1.00 89.19 825 THR A O 1
ATOM 6143 N N . LYS A 1 826 ? -8.562 -25.897 8.694 1.00 91.50 826 LYS A N 1
ATOM 6144 C CA . LYS A 1 826 ? -8.383 -24.590 8.037 1.00 91.50 826 LYS A CA 1
ATOM 6145 C C . LYS A 1 826 ? -9.703 -23.861 7.800 1.00 91.50 826 LYS A C 1
ATOM 6147 O O . LYS A 1 826 ? -10.741 -24.480 7.599 1.00 91.50 826 LYS A O 1
ATOM 6152 N N . LEU A 1 827 ? -9.644 -22.534 7.694 1.00 91.81 827 LEU A N 1
ATOM 6153 C CA . LEU A 1 827 ? -10.801 -21.683 7.395 1.00 91.81 827 LEU A CA 1
ATOM 6154 C C . LEU A 1 827 ? -11.471 -22.030 6.052 1.00 91.81 827 LEU A C 1
ATOM 6156 O O . LEU A 1 827 ? -12.694 -22.033 5.969 1.00 91.81 827 LEU A O 1
ATOM 6160 N N . GLY A 1 828 ? -10.686 -22.343 5.015 1.00 92.00 828 GLY A N 1
ATOM 6161 C CA . GLY A 1 828 ? -11.220 -22.763 3.713 1.00 92.00 828 GLY A CA 1
ATOM 6162 C C . GLY A 1 828 ? -11.943 -24.115 3.768 1.00 92.00 828 GLY A C 1
ATOM 6163 O O . GLY A 1 828 ? -12.966 -24.287 3.116 1.00 92.00 828 GLY A O 1
ATOM 6164 N N . GLU A 1 829 ? -11.460 -25.040 4.603 1.00 93.44 829 GLU A N 1
ATOM 6165 C CA . GLU A 1 829 ? -12.127 -26.321 4.870 1.00 93.44 829 GLU A CA 1
ATOM 6166 C C . GLU A 1 829 ? -13.435 -26.085 5.646 1.00 93.44 829 GLU A C 1
ATOM 6168 O O . GLU A 1 829 ? -14.478 -26.591 5.246 1.00 93.44 829 GLU A O 1
ATOM 6173 N N . LEU A 1 830 ? -13.402 -25.247 6.695 1.00 93.56 830 LEU A N 1
ATOM 6174 C CA . LEU A 1 830 ? -14.573 -24.870 7.500 1.00 93.56 830 LEU A CA 1
ATOM 6175 C C . LEU A 1 830 ? -15.687 -24.243 6.652 1.00 93.56 830 LEU A C 1
ATOM 6177 O O . LEU A 1 830 ? -16.830 -24.668 6.756 1.00 93.56 830 LEU A O 1
ATOM 6181 N N . ARG A 1 831 ? -15.368 -23.298 5.762 1.00 93.00 831 ARG A N 1
ATOM 6182 C CA . ARG A 1 831 ? -16.357 -22.703 4.843 1.00 93.00 831 ARG A CA 1
ATOM 6183 C C . ARG A 1 831 ? -17.023 -23.723 3.916 1.00 93.00 831 ARG A C 1
ATOM 6185 O O . ARG A 1 831 ? -18.194 -23.564 3.594 1.00 93.00 831 ARG A O 1
ATOM 6192 N N . ALA A 1 832 ? -16.298 -24.758 3.488 1.00 92.62 832 ALA A N 1
ATOM 6193 C CA . ALA A 1 832 ? -16.835 -25.787 2.597 1.00 92.62 832 ALA A CA 1
ATOM 6194 C C . ALA A 1 832 ? -17.793 -26.765 3.308 1.00 92.62 832 ALA A C 1
ATOM 6196 O O . ALA A 1 832 ? -18.653 -27.352 2.654 1.00 92.62 832 ALA A O 1
ATOM 6197 N N . VAL A 1 833 ? -17.658 -26.938 4.631 1.00 95.12 833 VAL A N 1
ATOM 6198 C CA . VAL A 1 833 ? -18.505 -27.828 5.459 1.00 95.12 833 VAL A CA 1
ATOM 6199 C C . VAL A 1 833 ? -19.553 -27.085 6.303 1.00 95.12 833 VAL A C 1
ATOM 6201 O O . VAL A 1 833 ? -20.478 -27.706 6.820 1.00 95.12 833 VAL A O 1
ATOM 6204 N N . ASP A 1 834 ? -19.436 -25.761 6.417 1.00 93.94 834 ASP A N 1
ATOM 6205 C CA . ASP A 1 834 ? -20.328 -24.863 7.161 1.00 93.94 834 ASP A CA 1
ATOM 6206 C C . ASP A 1 834 ? -20.648 -23.603 6.315 1.00 93.94 834 ASP A C 1
ATOM 6208 O O . ASP A 1 834 ? -20.262 -22.494 6.694 1.00 93.94 834 ASP A O 1
ATOM 6212 N N . PRO A 1 835 ? -21.310 -23.746 5.144 1.00 87.81 835 PRO A N 1
ATOM 6213 C CA . PRO A 1 835 ? -21.491 -22.655 4.175 1.00 87.81 835 PRO A CA 1
ATOM 6214 C C . PRO A 1 835 ? -22.465 -21.560 4.640 1.00 87.81 835 PRO A C 1
ATOM 6216 O O . PRO A 1 835 ? -22.352 -20.418 4.204 1.00 87.81 835 PRO A O 1
ATOM 6219 N N . ASP A 1 836 ? -23.388 -21.880 5.554 1.00 88.00 836 ASP A N 1
ATOM 6220 C CA . ASP A 1 836 ? -24.245 -20.894 6.232 1.00 88.00 836 ASP A CA 1
ATOM 6221 C C . ASP A 1 836 ? -23.481 -20.097 7.316 1.00 88.00 836 ASP A C 1
ATOM 6223 O O . ASP A 1 836 ? -23.987 -19.117 7.872 1.00 88.00 836 ASP A O 1
ATOM 6227 N N . GLY A 1 837 ? -22.261 -20.524 7.658 1.00 87.69 837 GLY A N 1
ATOM 6228 C CA . GLY A 1 837 ? -21.429 -19.925 8.691 1.00 87.69 837 GLY A CA 1
ATOM 6229 C C . GLY A 1 837 ? -20.632 -18.722 8.185 1.00 87.69 837 GLY A C 1
ATOM 6230 O O . GLY A 1 837 ? -19.910 -18.780 7.189 1.00 87.69 837 GLY A O 1
ATOM 6231 N N . ARG A 1 838 ? -20.714 -17.595 8.904 1.00 90.00 838 ARG A N 1
ATOM 6232 C CA . ARG A 1 838 ? -20.021 -16.362 8.505 1.00 90.00 838 ARG A CA 1
ATOM 6233 C C . ARG A 1 838 ? -18.550 -16.366 8.939 1.00 90.00 838 ARG A C 1
ATOM 6235 O O . ARG A 1 838 ? -18.219 -16.015 10.079 1.00 90.00 838 ARG A O 1
ATOM 6242 N N . TRP A 1 839 ? -17.676 -16.729 7.998 1.00 94.00 839 TRP A N 1
ATOM 6243 C CA . TRP A 1 839 ? -16.242 -16.979 8.206 1.00 94.00 839 TRP A CA 1
ATOM 6244 C C . TRP A 1 839 ? -15.291 -16.104 7.336 1.00 94.00 839 TRP A C 1
ATOM 6246 O O . TRP A 1 839 ? -14.389 -16.652 6.688 1.00 94.00 839 TRP A O 1
ATOM 6256 N N . PRO A 1 840 ? -15.429 -14.760 7.291 1.00 95.12 840 PRO A N 1
ATOM 6257 C CA . PRO A 1 840 ? -14.517 -13.879 6.547 1.00 95.12 840 PRO A CA 1
ATOM 6258 C C . PRO A 1 840 ? -13.068 -14.002 7.038 1.00 95.12 840 PRO A C 1
ATOM 6260 O O . PRO A 1 840 ? -12.824 -14.218 8.232 1.00 95.12 840 PRO A O 1
ATOM 6263 N N . ARG A 1 841 ? -12.085 -13.826 6.148 1.00 97.31 841 ARG A N 1
ATOM 6264 C CA . ARG A 1 841 ? -10.693 -13.610 6.566 1.00 97.31 841 ARG A CA 1
ATOM 6265 C C . ARG A 1 841 ? -10.573 -12.234 7.213 1.00 97.31 841 ARG A C 1
ATOM 6267 O O . ARG A 1 841 ? -11.119 -11.257 6.712 1.00 97.31 841 ARG A O 1
ATOM 6274 N N . ILE A 1 842 ? -9.857 -12.167 8.329 1.00 97.88 842 ILE A N 1
ATOM 6275 C CA . ILE A 1 842 ? -9.636 -10.930 9.078 1.00 97.88 842 ILE A CA 1
ATOM 6276 C C . ILE A 1 842 ? -8.236 -10.415 8.769 1.00 97.88 842 ILE A C 1
ATOM 6278 O O . ILE A 1 842 ? -7.264 -11.146 8.947 1.00 97.88 842 ILE A O 1
ATOM 6282 N N . VAL A 1 843 ? -8.127 -9.149 8.369 1.00 98.38 843 VAL A N 1
ATOM 6283 C CA . VAL A 1 843 ? -6.856 -8.424 8.263 1.00 98.38 843 VAL A CA 1
ATOM 6284 C C . VAL A 1 843 ? -6.825 -7.341 9.340 1.00 98.38 843 VAL A C 1
ATOM 6286 O O . VAL A 1 843 ? -7.519 -6.325 9.255 1.00 98.38 843 VAL A O 1
ATOM 6289 N N . ALA A 1 844 ? -6.024 -7.578 10.378 1.00 98.00 844 ALA A N 1
ATOM 6290 C CA . ALA A 1 844 ? -5.806 -6.646 11.475 1.00 98.00 844 ALA A CA 1
ATOM 6291 C C . ALA A 1 844 ? -4.543 -5.816 11.205 1.00 98.00 844 ALA A C 1
ATOM 6293 O O . ALA A 1 844 ? -3.426 -6.329 11.302 1.00 98.00 844 ALA A O 1
ATOM 6294 N N . VAL A 1 845 ? -4.722 -4.542 10.850 1.00 96.94 845 VAL A N 1
ATOM 6295 C CA . VAL A 1 845 ? -3.629 -3.595 10.596 1.00 96.94 845 VAL A CA 1
ATOM 6296 C C . VAL A 1 845 ? -3.381 -2.774 11.854 1.00 96.94 845 VAL A C 1
ATOM 6298 O O . VAL A 1 845 ? -4.288 -2.107 12.347 1.00 96.94 845 VAL A O 1
ATOM 6301 N N . VAL A 1 846 ? -2.151 -2.799 12.360 1.00 94.31 846 VAL A N 1
ATOM 6302 C CA . VAL A 1 846 ? -1.738 -2.010 13.526 1.00 94.31 846 VAL A CA 1
ATOM 6303 C C . VAL A 1 846 ? -0.567 -1.131 13.113 1.00 94.31 846 VAL A C 1
ATOM 6305 O O . VAL A 1 846 ? 0.557 -1.623 12.976 1.00 94.31 846 VAL A O 1
ATOM 6308 N N . ASP A 1 847 ? -0.835 0.156 12.883 1.00 92.00 847 ASP A N 1
ATOM 6309 C CA . ASP A 1 847 ? 0.207 1.134 12.578 1.00 92.00 847 ASP A CA 1
ATOM 6310 C C . ASP A 1 847 ? 0.776 1.764 13.858 1.00 92.00 847 ASP A C 1
ATOM 6312 O O . ASP A 1 847 ? 0.066 1.973 14.839 1.00 92.00 847 ASP A O 1
ATOM 6316 N N . GLU A 1 848 ? 2.091 1.983 13.856 1.00 90.31 848 GLU A N 1
ATOM 6317 C CA . GLU A 1 848 ? 2.946 2.215 15.030 1.00 90.31 848 GLU A CA 1
ATOM 6318 C C . GLU A 1 848 ? 2.765 1.183 16.161 1.00 90.31 848 GLU A C 1
ATOM 6320 O O . GLU A 1 848 ? 2.736 1.522 17.347 1.00 90.31 848 GLU A O 1
ATOM 6325 N N . PHE A 1 849 ? 2.699 -0.109 15.800 1.00 89.44 849 PHE A N 1
ATOM 6326 C CA . PHE A 1 849 ? 2.421 -1.218 16.730 1.00 89.44 849 PHE A CA 1
ATOM 6327 C C . PHE A 1 849 ? 3.320 -1.255 17.979 1.00 89.44 849 PHE A C 1
ATOM 6329 O O . PHE A 1 849 ? 2.912 -1.786 19.015 1.00 89.44 849 PHE A O 1
ATOM 6336 N N . GLN A 1 850 ? 4.533 -0.692 17.916 1.00 86.69 850 GLN A N 1
ATOM 6337 C CA . GLN A 1 850 ? 5.434 -0.622 19.064 1.00 86.69 850 GLN A CA 1
ATOM 6338 C C . GLN A 1 850 ? 4.839 0.138 20.254 1.00 86.69 850 GLN A C 1
ATOM 6340 O O . GLN A 1 850 ? 5.233 -0.126 21.385 1.00 86.69 850 GLN A O 1
ATOM 6345 N N . MET A 1 851 ? 3.890 1.054 20.027 1.00 87.81 851 MET A N 1
ATOM 6346 C CA . MET A 1 851 ? 3.247 1.827 21.093 1.00 87.81 851 MET A CA 1
ATOM 6347 C C . MET A 1 851 ? 2.433 0.927 22.027 1.00 87.81 851 MET A C 1
ATOM 6349 O O . MET A 1 851 ? 2.429 1.134 23.238 1.00 87.81 851 MET A O 1
ATOM 6353 N N . LEU A 1 852 ? 1.824 -0.138 21.500 1.00 87.94 852 LEU A N 1
ATOM 6354 C CA . LEU A 1 852 ? 1.141 -1.153 22.303 1.00 87.94 852 LEU A CA 1
ATOM 6355 C C . LEU A 1 852 ? 2.122 -1.911 23.219 1.00 87.94 852 LEU A C 1
ATOM 6357 O O . LEU A 1 852 ? 1.817 -2.173 24.386 1.00 87.94 852 LEU A O 1
ATOM 6361 N N . LEU A 1 853 ? 3.320 -2.200 22.700 1.00 87.00 853 LEU A N 1
ATOM 6362 C CA . LEU A 1 853 ? 4.393 -2.935 23.380 1.00 87.00 853 LEU A CA 1
ATOM 6363 C C . LEU A 1 853 ? 5.329 -2.056 24.230 1.00 87.00 853 LEU A C 1
ATOM 6365 O O . LEU A 1 853 ? 6.217 -2.584 24.900 1.00 87.00 853 LEU A O 1
ATOM 6369 N N . ALA A 1 854 ? 5.158 -0.734 24.207 1.00 82.12 854 ALA A N 1
ATOM 6370 C CA . ALA A 1 854 ? 5.984 0.198 24.960 1.00 82.12 854 ALA A CA 1
ATOM 6371 C C . ALA A 1 854 ? 5.750 0.057 26.474 1.00 82.12 854 ALA A C 1
ATOM 6373 O O . ALA A 1 854 ? 4.616 -0.076 26.922 1.00 82.12 854 ALA A O 1
ATOM 6374 N N . GLY A 1 855 ? 6.821 0.139 27.269 1.00 77.38 855 GLY A N 1
ATOM 6375 C CA . GLY A 1 855 ? 6.761 0.036 28.731 1.00 77.38 855 GLY A CA 1
ATOM 6376 C C . GLY A 1 855 ? 7.232 -1.315 29.281 1.00 77.38 855 GLY A C 1
ATOM 6377 O O . GLY A 1 855 ? 7.947 -2.068 28.619 1.00 77.38 855 GLY A O 1
ATOM 6378 N N . ARG A 1 856 ? 6.893 -1.586 30.548 1.00 77.75 856 ARG A N 1
ATOM 6379 C CA . ARG A 1 856 ? 7.177 -2.850 31.275 1.00 77.75 856 ARG A CA 1
ATOM 6380 C C . ARG A 1 856 ? 6.010 -3.275 32.186 1.00 77.75 856 ARG A C 1
ATOM 6382 O O . ARG A 1 856 ? 6.184 -4.062 33.114 1.00 77.75 856 ARG A O 1
ATOM 6389 N N . ASP A 1 857 ? 4.837 -2.719 31.909 1.00 81.75 857 ASP A N 1
ATOM 6390 C CA . ASP A 1 857 ? 3.564 -2.892 32.615 1.00 81.75 857 ASP A CA 1
ATOM 6391 C C . ASP A 1 857 ? 2.905 -4.264 32.350 1.00 81.75 857 ASP A C 1
ATOM 6393 O O . ASP A 1 857 ? 3.474 -5.160 31.714 1.00 81.75 857 ASP A O 1
ATOM 6397 N N . ALA A 1 858 ? 1.706 -4.481 32.895 1.00 81.56 858 ALA A N 1
ATOM 6398 C CA . ALA A 1 858 ? 0.874 -5.640 32.558 1.00 81.56 858 ALA A CA 1
ATOM 6399 C C . ALA A 1 858 ? 0.396 -5.643 31.090 1.00 81.56 858 ALA A C 1
ATOM 6401 O O . ALA A 1 858 ? 0.390 -6.701 30.456 1.00 81.56 858 ALA A O 1
ATOM 6402 N N . VAL A 1 859 ? 0.053 -4.473 30.537 1.00 85.81 859 VAL A N 1
ATOM 6403 C CA . VAL A 1 859 ? -0.548 -4.318 29.197 1.00 85.81 859 VAL A CA 1
ATOM 6404 C C . VAL A 1 859 ? 0.419 -4.751 28.091 1.00 85.81 859 VAL A C 1
ATOM 6406 O O . VAL A 1 859 ? 0.038 -5.534 27.224 1.00 85.81 859 VAL A O 1
ATOM 6409 N N . ALA A 1 860 ? 1.683 -4.323 28.149 1.00 87.38 860 ALA A N 1
ATOM 6410 C CA . ALA A 1 860 ? 2.729 -4.668 27.183 1.00 87.38 860 ALA A CA 1
ATOM 6411 C C . ALA A 1 860 ? 3.009 -6.176 27.152 1.00 87.38 860 ALA A C 1
ATOM 6413 O O . ALA A 1 860 ? 3.229 -6.747 26.083 1.00 87.38 860 ALA A O 1
ATOM 6414 N N . ARG A 1 861 ? 2.994 -6.828 28.323 1.00 87.12 861 ARG A N 1
ATOM 6415 C CA . ARG A 1 861 ? 3.218 -8.275 28.444 1.00 87.12 861 ARG A CA 1
ATOM 6416 C C . ARG A 1 861 ? 2.063 -9.058 27.833 1.00 87.12 861 ARG A C 1
ATOM 6418 O O . ARG A 1 861 ? 2.297 -9.837 26.916 1.00 87.12 861 ARG A O 1
ATOM 6425 N N . GLU A 1 862 ? 0.830 -8.792 28.268 1.00 90.25 862 GLU A N 1
ATOM 6426 C CA . GLU A 1 862 ? -0.344 -9.508 27.757 1.00 90.25 862 GLU A CA 1
ATOM 6427 C C . GLU A 1 862 ? -0.556 -9.260 26.254 1.00 90.25 862 GLU A C 1
ATOM 6429 O O . GLU A 1 862 ? -0.839 -10.199 25.513 1.00 90.25 862 GLU A O 1
ATOM 6434 N N . ALA A 1 863 ? -0.348 -8.029 25.773 1.00 92.19 863 ALA A N 1
ATOM 6435 C CA . ALA A 1 863 ? -0.449 -7.716 24.350 1.00 92.19 863 ALA A CA 1
ATOM 6436 C C . ALA A 1 863 ? 0.605 -8.461 23.514 1.00 92.19 863 ALA A C 1
ATOM 6438 O O . ALA A 1 863 ? 0.280 -8.991 22.454 1.00 92.19 863 ALA A O 1
ATOM 6439 N N . ALA A 1 864 ? 1.851 -8.552 23.987 1.00 90.00 864 ALA A N 1
ATOM 6440 C CA . ALA A 1 864 ? 2.894 -9.305 23.294 1.00 90.00 864 ALA A CA 1
ATOM 6441 C C . ALA A 1 864 ? 2.627 -10.821 23.294 1.00 90.00 864 ALA A C 1
ATOM 6443 O O . ALA A 1 864 ? 2.842 -11.475 22.275 1.00 90.00 864 ALA A O 1
ATOM 6444 N N . ASP A 1 865 ? 2.124 -11.371 24.401 1.00 91.25 865 ASP A N 1
ATOM 6445 C CA . ASP A 1 865 ? 1.802 -12.798 24.522 1.00 91.25 865 ASP A CA 1
ATOM 6446 C C . ASP A 1 865 ? 0.593 -13.178 23.641 1.00 91.25 865 ASP A C 1
ATOM 6448 O O . ASP A 1 865 ? 0.603 -14.218 22.977 1.00 91.25 865 ASP A O 1
ATOM 6452 N N . LEU A 1 866 ? -0.418 -12.303 23.552 1.00 94.44 866 LEU A N 1
ATOM 6453 C CA . LEU A 1 866 ? -1.543 -12.452 22.623 1.00 94.44 866 LEU A CA 1
ATOM 6454 C C . LEU A 1 866 ? -1.112 -12.291 21.158 1.00 94.44 866 LEU A C 1
ATOM 6456 O O . LEU A 1 866 ? -1.580 -13.053 20.316 1.00 94.44 866 LEU A O 1
ATOM 6460 N N . LEU A 1 867 ? -0.215 -11.348 20.840 1.00 93.81 867 LEU A N 1
ATOM 6461 C CA . LEU A 1 867 ? 0.361 -11.207 19.496 1.00 93.81 867 LEU A CA 1
ATOM 6462 C C . LEU A 1 867 ? 1.131 -12.462 19.076 1.00 93.81 867 LEU A C 1
ATOM 6464 O O . LEU A 1 867 ? 0.992 -12.899 17.938 1.00 93.81 867 LEU A O 1
ATOM 6468 N N . GLU A 1 868 ? 1.910 -13.062 19.975 1.00 92.12 868 GLU A N 1
ATOM 6469 C CA . GLU A 1 868 ? 2.660 -14.295 19.711 1.00 92.12 868 GLU A CA 1
ATOM 6470 C C . GLU A 1 868 ? 1.735 -15.492 19.471 1.00 92.12 868 GLU A C 1
ATOM 6472 O O . GLU A 1 868 ? 1.934 -16.252 18.520 1.00 92.12 868 GLU A O 1
ATOM 6477 N N . ASP A 1 869 ? 0.666 -15.627 20.256 1.00 92.94 869 ASP A N 1
ATOM 6478 C CA . ASP A 1 869 ? -0.316 -16.689 20.054 1.00 92.94 869 ASP A CA 1
ATOM 6479 C C . ASP A 1 869 ? -1.158 -16.494 18.777 1.00 92.94 869 ASP A C 1
ATOM 6481 O O . ASP A 1 869 ? -1.365 -17.452 18.024 1.00 92.94 869 ASP A O 1
ATOM 6485 N N . LEU A 1 870 ? -1.572 -15.256 18.481 1.00 95.56 870 LEU A N 1
ATOM 6486 C CA . LEU A 1 870 ? -2.269 -14.888 17.245 1.00 95.56 870 LEU A CA 1
ATOM 6487 C C . LEU A 1 870 ? -1.392 -15.090 16.008 1.00 95.56 870 LEU A C 1
ATOM 6489 O O . LEU A 1 870 ? -1.854 -15.686 15.041 1.00 95.56 870 LEU A O 1
ATOM 6493 N N . ALA A 1 871 ? -0.129 -14.666 16.035 1.00 93.62 871 ALA A N 1
ATOM 6494 C CA . ALA A 1 871 ? 0.783 -14.842 14.908 1.00 93.62 871 ALA A CA 1
ATOM 6495 C C . ALA A 1 871 ? 1.113 -16.330 14.660 1.00 93.62 871 ALA A C 1
ATOM 6497 O O . ALA A 1 871 ? 1.304 -16.780 13.533 1.00 93.62 871 ALA A O 1
ATOM 6498 N N . ARG A 1 872 ? 1.159 -17.137 15.725 1.00 92.00 872 ARG A N 1
ATOM 6499 C CA . ARG A 1 872 ? 1.436 -18.576 15.639 1.00 92.00 872 ARG A CA 1
ATOM 6500 C C . ARG A 1 872 ? 0.230 -19.394 15.165 1.00 92.00 872 ARG A C 1
ATOM 6502 O O . ARG A 1 872 ? 0.417 -20.373 14.441 1.00 92.00 872 ARG A O 1
ATOM 6509 N N . ARG A 1 873 ? -0.992 -19.045 15.595 1.00 91.81 873 ARG A N 1
ATOM 6510 C CA . ARG A 1 873 ? -2.216 -19.843 15.354 1.00 91.81 873 ARG A CA 1
ATOM 6511 C C . ARG A 1 873 ? -3.195 -19.232 14.344 1.00 91.81 873 ARG A C 1
ATOM 6513 O O . ARG A 1 873 ? -4.014 -19.961 13.794 1.00 91.81 873 ARG A O 1
ATOM 6520 N N . GLY A 1 874 ? -3.123 -17.928 14.081 1.00 92.06 874 GLY A N 1
ATOM 6521 C CA . GLY A 1 874 ? -4.113 -17.183 13.295 1.00 92.06 874 GLY A CA 1
ATOM 6522 C C . GLY A 1 874 ? -4.195 -17.595 11.829 1.00 92.06 874 GLY A C 1
ATOM 6523 O O . GLY A 1 874 ? -5.294 -17.619 11.276 1.00 92.06 874 GLY A O 1
ATOM 6524 N N . ARG A 1 875 ? -3.072 -18.003 11.218 1.00 89.81 875 ARG A N 1
ATOM 6525 C CA . ARG A 1 875 ? -3.000 -18.317 9.779 1.00 89.81 875 ARG A CA 1
ATOM 6526 C C . ARG A 1 875 ? -4.020 -19.360 9.311 1.00 89.81 875 ARG A C 1
ATOM 6528 O O . ARG A 1 875 ? -4.730 -19.109 8.341 1.00 89.81 875 ARG A O 1
ATOM 6535 N N . SER A 1 876 ? -4.173 -20.475 10.036 1.00 88.50 876 SER A N 1
ATOM 6536 C CA . SER A 1 876 ? -5.130 -21.527 9.656 1.00 88.50 876 SER A CA 1
ATOM 6537 C C . SER A 1 876 ? -6.581 -21.101 9.877 1.00 88.50 876 SER A C 1
ATOM 6539 O O . SER A 1 876 ? -7.465 -21.573 9.173 1.00 88.50 876 SER A O 1
ATOM 6541 N N . GLN A 1 877 ? -6.829 -20.166 10.799 1.00 93.81 877 GLN A N 1
ATOM 6542 C CA . GLN A 1 877 ? -8.151 -19.583 11.059 1.00 93.81 877 GLN A CA 1
ATOM 6543 C C . GLN A 1 877 ? -8.416 -18.321 10.209 1.00 93.81 877 GLN A C 1
ATOM 6545 O O . GLN A 1 877 ? -9.424 -17.640 10.403 1.00 93.81 877 GLN A O 1
ATOM 6550 N N . GLY A 1 878 ? -7.514 -18.000 9.270 1.00 94.50 878 GLY A N 1
ATOM 6551 C CA . GLY A 1 878 ? -7.576 -16.833 8.387 1.00 94.50 878 GLY A CA 1
ATOM 6552 C C . GLY A 1 878 ? -7.627 -15.490 9.116 1.00 94.50 878 GLY A C 1
ATOM 6553 O O . GLY A 1 878 ? -8.319 -14.576 8.672 1.00 94.50 878 GLY A O 1
ATOM 6554 N N . ILE A 1 879 ? -6.926 -15.385 10.247 1.00 97.12 879 ILE A N 1
ATOM 6555 C CA . ILE A 1 879 ? -6.670 -14.126 10.952 1.00 97.12 879 ILE A CA 1
ATOM 6556 C C . ILE A 1 879 ? -5.239 -13.708 10.614 1.00 97.12 879 ILE A C 1
ATOM 6558 O O . ILE A 1 879 ? -4.291 -14.428 10.924 1.00 97.12 879 ILE A O 1
ATOM 6562 N N . HIS A 1 880 ? -5.091 -12.554 9.972 1.00 97.69 880 HIS A N 1
ATOM 6563 C CA . HIS A 1 880 ? -3.842 -12.044 9.421 1.00 97.69 880 HIS A CA 1
ATOM 6564 C C . HIS A 1 880 ? -3.447 -10.737 10.111 1.00 97.69 880 HIS A C 1
ATOM 6566 O O . HIS A 1 880 ? -4.220 -9.781 10.131 1.00 97.69 880 HIS A O 1
ATOM 6572 N N . LEU A 1 881 ? -2.233 -10.686 10.661 1.00 97.75 881 LEU A N 1
ATOM 6573 C CA . LEU A 1 881 ? -1.669 -9.485 11.272 1.00 97.75 881 LEU A CA 1
ATOM 6574 C C . LEU A 1 881 ? -0.834 -8.709 10.244 1.00 97.75 881 LEU A C 1
ATOM 6576 O O . LEU A 1 881 ? 0.004 -9.292 9.553 1.00 97.75 881 LEU A O 1
ATOM 6580 N N . VAL A 1 882 ? -1.037 -7.395 10.179 1.00 97.25 882 VAL A N 1
ATOM 6581 C CA . VAL A 1 882 ? -0.220 -6.449 9.410 1.00 97.25 882 VAL A CA 1
ATOM 6582 C C . VAL A 1 882 ? 0.322 -5.413 10.390 1.00 97.25 882 VAL A C 1
ATOM 6584 O O . VAL A 1 882 ? -0.365 -4.458 10.750 1.00 97.25 882 VAL A O 1
ATOM 6587 N N . LEU A 1 883 ? 1.544 -5.628 10.871 1.00 94.75 883 LEU A N 1
ATOM 6588 C CA . LEU A 1 883 ? 2.201 -4.728 11.818 1.00 94.75 883 LEU A CA 1
ATOM 6589 C C . LEU A 1 883 ? 3.031 -3.696 11.055 1.00 94.75 883 LEU A C 1
ATOM 6591 O O . LEU A 1 883 ? 3.818 -4.060 10.180 1.00 94.75 883 LEU A O 1
ATOM 6595 N N . ALA A 1 884 ? 2.877 -2.416 11.385 1.00 92.94 884 ALA A N 1
ATOM 6596 C CA . ALA A 1 884 ? 3.562 -1.323 10.706 1.00 92.94 884 ALA A CA 1
ATOM 6597 C C . ALA A 1 884 ? 4.270 -0.384 11.702 1.00 92.94 884 ALA A C 1
ATOM 6599 O O . ALA A 1 884 ? 3.743 -0.095 12.772 1.00 92.94 884 ALA A O 1
ATOM 6600 N N . SER A 1 885 ? 5.484 0.083 11.376 1.00 90.00 885 SER A N 1
ATOM 6601 C CA . SER A 1 885 ? 6.286 0.951 12.265 1.00 90.00 885 SER A CA 1
ATOM 6602 C C . SER A 1 885 ? 7.144 1.974 11.509 1.00 90.00 885 SER A C 1
ATOM 6604 O O . SER A 1 885 ? 7.571 1.726 10.378 1.00 90.00 885 SER A O 1
ATOM 6606 N N . GLN A 1 886 ? 7.340 3.158 12.093 1.00 85.56 886 GLN A N 1
ATOM 6607 C CA . GLN A 1 886 ? 8.291 4.183 11.640 1.00 85.56 886 GLN A CA 1
ATOM 6608 C C . GLN A 1 886 ? 9.639 4.124 12.384 1.00 85.56 886 GLN A C 1
ATOM 6610 O O . GLN A 1 886 ? 10.608 4.708 11.894 1.00 85.56 886 GLN A O 1
ATOM 6615 N N . ASP A 1 887 ? 9.724 3.443 13.535 1.00 70.69 887 ASP A N 1
ATOM 6616 C CA . ASP A 1 887 ? 10.889 3.484 14.432 1.00 70.69 887 ASP A CA 1
ATOM 6617 C C . ASP A 1 887 ? 11.677 2.164 14.469 1.00 70.69 887 ASP A C 1
ATOM 6619 O O . ASP A 1 887 ? 11.152 1.084 14.732 1.00 70.69 887 ASP A O 1
ATOM 6623 N N . VAL A 1 888 ? 12.992 2.285 14.288 1.00 64.56 888 VAL A N 1
ATOM 6624 C CA . VAL A 1 888 ? 13.972 1.194 14.351 1.00 64.56 888 VAL A CA 1
ATOM 6625 C C . VAL A 1 888 ? 14.085 0.599 15.766 1.00 64.56 888 VAL A C 1
ATOM 6627 O O . VAL A 1 888 ? 14.428 -0.576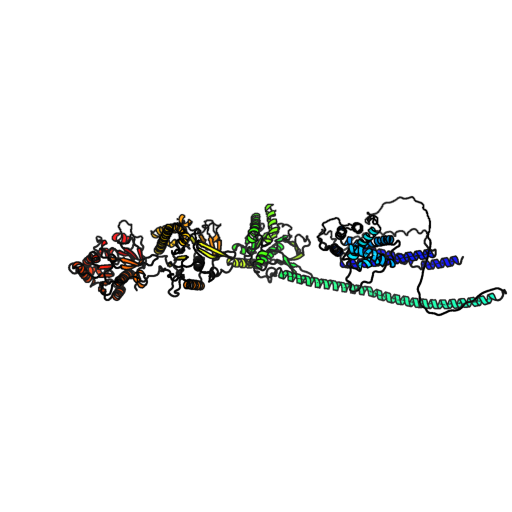 15.896 1.00 64.56 888 VAL A O 1
ATOM 6630 N N . ARG A 1 889 ? 13.771 1.365 16.823 1.00 64.88 889 ARG A N 1
ATOM 6631 C CA . ARG A 1 889 ? 13.716 0.869 18.216 1.00 64.88 889 ARG A CA 1
ATOM 6632 C C . ARG A 1 889 ? 12.388 0.187 18.539 1.00 64.88 889 ARG A C 1
ATOM 6634 O O . ARG A 1 889 ? 12.363 -0.824 19.236 1.00 64.88 889 ARG A O 1
ATOM 6641 N N . GLY A 1 890 ? 11.290 0.717 18.000 1.00 62.50 890 GLY A N 1
ATOM 6642 C CA . GLY A 1 890 ? 9.984 0.057 18.026 1.00 62.50 890 GLY A CA 1
ATOM 6643 C C . GLY A 1 890 ? 10.024 -1.321 17.368 1.00 62.50 890 GLY A C 1
ATOM 6644 O O . GLY A 1 890 ? 9.494 -2.293 17.902 1.00 62.50 890 GLY A O 1
ATOM 6645 N N . ILE A 1 891 ? 10.764 -1.400 16.262 1.00 68.81 891 ILE A N 1
ATOM 6646 C CA . ILE A 1 891 ? 11.256 -2.632 15.649 1.00 68.81 891 ILE A CA 1
ATOM 6647 C C . ILE A 1 891 ? 12.054 -3.473 16.667 1.00 68.81 891 ILE A C 1
ATOM 6649 O O . ILE A 1 891 ? 11.580 -4.550 17.005 1.00 68.81 891 ILE A O 1
ATOM 6653 N N . GLU A 1 892 ? 13.176 -3.007 17.242 1.00 68.69 892 GLU A N 1
ATOM 6654 C CA . GLU A 1 892 ? 14.010 -3.795 18.189 1.00 68.69 892 GLU A CA 1
ATOM 6655 C C . GLU A 1 892 ? 13.228 -4.511 19.311 1.00 68.69 892 GLU A C 1
ATOM 6657 O O . GLU A 1 892 ? 13.562 -5.650 19.647 1.00 68.69 892 GLU A O 1
ATOM 6662 N N . ALA A 1 893 ? 12.171 -3.899 19.859 1.00 67.56 893 ALA A N 1
ATOM 6663 C CA . ALA A 1 893 ? 11.332 -4.511 20.896 1.00 67.56 893 ALA A CA 1
ATOM 6664 C C . ALA A 1 893 ? 10.716 -5.863 20.470 1.00 67.56 893 ALA A C 1
ATOM 6666 O O . ALA A 1 893 ? 10.609 -6.780 21.285 1.00 67.56 893 ALA A O 1
ATOM 6667 N N . LEU A 1 894 ? 10.369 -6.015 19.187 1.00 70.50 894 LEU A N 1
ATOM 6668 C CA . LEU A 1 894 ? 9.846 -7.258 18.612 1.00 70.50 894 LEU A CA 1
ATOM 6669 C C . LEU A 1 894 ? 10.958 -8.319 18.443 1.00 70.50 894 LEU A C 1
ATOM 6671 O O . LEU A 1 894 ? 10.705 -9.505 18.631 1.00 70.50 894 LEU A O 1
ATOM 6675 N N . TRP A 1 895 ? 12.208 -7.915 18.178 1.00 68.06 895 TRP A N 1
ATOM 6676 C CA . TRP A 1 895 ? 13.356 -8.824 17.989 1.00 68.06 895 TRP A CA 1
ATOM 6677 C C . TRP A 1 895 ? 13.830 -9.460 19.303 1.00 68.06 895 TRP A C 1
ATOM 6679 O O . TRP A 1 895 ? 14.444 -10.525 19.278 1.00 68.06 895 TRP A O 1
ATOM 6689 N N . GLY A 1 896 ? 13.449 -8.891 20.453 1.00 72.44 896 GLY A N 1
ATOM 6690 C CA . GLY A 1 896 ? 13.520 -9.572 21.752 1.00 72.44 896 GLY A CA 1
ATOM 6691 C C . GLY A 1 896 ? 12.624 -10.821 21.858 1.00 72.44 896 GLY A C 1
ATOM 6692 O O . GLY A 1 896 ? 12.797 -11.610 22.785 1.00 72.44 896 GLY A O 1
ATOM 6693 N N . ARG A 1 897 ? 11.694 -11.029 20.912 1.00 78.88 897 ARG A N 1
ATOM 6694 C CA . ARG A 1 897 ? 10.815 -12.205 20.792 1.00 78.88 897 ARG A CA 1
ATOM 6695 C C . ARG A 1 897 ? 10.980 -12.877 19.416 1.00 78.88 897 ARG A C 1
ATOM 6697 O O . ARG A 1 897 ? 10.105 -12.760 18.555 1.00 78.88 897 ARG A O 1
ATOM 6704 N N . PRO A 1 898 ? 12.073 -13.625 19.172 1.00 80.44 898 PRO A N 1
ATOM 6705 C CA . PRO A 1 898 ? 12.345 -14.218 17.858 1.00 80.44 898 PRO A CA 1
ATOM 6706 C C . PRO A 1 898 ? 11.253 -15.189 17.369 1.00 80.44 898 PRO A C 1
ATOM 6708 O O . PRO A 1 898 ? 11.028 -15.284 16.164 1.00 80.44 898 PRO A O 1
ATOM 6711 N N . ALA A 1 899 ? 10.527 -15.858 18.274 1.00 81.25 899 ALA A N 1
ATOM 6712 C CA . ALA A 1 899 ? 9.404 -16.738 17.928 1.00 81.25 899 ALA A CA 1
ATOM 6713 C C . ALA A 1 899 ? 8.235 -15.994 17.249 1.00 81.25 899 ALA A C 1
ATOM 6715 O O . ALA A 1 899 ? 7.622 -16.528 16.320 1.00 81.25 899 ALA A O 1
ATOM 6716 N N . LEU A 1 900 ? 7.975 -14.752 17.675 1.00 84.69 900 LEU A N 1
ATOM 6717 C CA . LEU A 1 900 ? 6.977 -13.845 17.107 1.00 84.69 900 LEU A CA 1
ATOM 6718 C C . LEU A 1 900 ? 7.453 -13.291 15.753 1.00 84.69 900 LEU A C 1
ATOM 6720 O O . LEU A 1 900 ? 6.726 -13.397 14.767 1.00 84.69 900 LEU A O 1
ATOM 6724 N N . VAL A 1 901 ? 8.700 -12.803 15.661 1.00 85.44 901 VAL A N 1
ATOM 6725 C CA . VAL A 1 901 ? 9.303 -12.321 14.394 1.00 85.44 901 VAL A CA 1
ATOM 6726 C C . VAL A 1 901 ? 9.303 -13.401 13.306 1.00 85.44 901 VAL A C 1
ATOM 6728 O O . VAL A 1 901 ? 9.067 -13.096 12.137 1.00 85.44 901 VAL A O 1
ATOM 6731 N N . ALA A 1 902 ? 9.513 -14.668 13.674 1.00 86.69 902 ALA A N 1
ATOM 6732 C CA . ALA A 1 902 ? 9.507 -15.799 12.746 1.00 86.69 902 ALA A CA 1
ATOM 6733 C C . ALA A 1 902 ? 8.142 -16.073 12.076 1.00 86.69 902 ALA A C 1
ATOM 6735 O O . ALA A 1 902 ? 8.103 -16.783 11.076 1.00 86.69 902 ALA A O 1
ATOM 6736 N N . GLN A 1 903 ? 7.034 -15.515 12.583 1.00 91.81 903 GLN A N 1
ATOM 6737 C CA . GLN A 1 903 ? 5.720 -15.634 11.933 1.00 91.81 903 GLN A CA 1
ATOM 6738 C C . GLN A 1 903 ? 5.481 -14.542 10.869 1.00 91.81 903 GLN A C 1
ATOM 6740 O O . GLN A 1 903 ? 4.600 -14.689 10.023 1.00 91.81 903 GLN A O 1
ATOM 6745 N N . PHE A 1 904 ? 6.265 -13.458 10.879 1.00 93.69 904 PHE A N 1
ATOM 6746 C CA . PHE A 1 904 ? 6.195 -12.373 9.895 1.00 93.69 904 PHE A CA 1
ATOM 6747 C C . PHE A 1 904 ? 7.170 -12.637 8.743 1.00 93.69 904 PHE A C 1
ATOM 6749 O O . PHE A 1 904 ? 8.254 -12.045 8.654 1.00 93.69 904 PHE A O 1
ATOM 6756 N N . THR A 1 905 ? 6.787 -13.581 7.880 1.00 94.31 905 THR A N 1
ATOM 6757 C CA . THR A 1 905 ? 7.589 -13.955 6.708 1.00 94.31 905 THR A CA 1
ATOM 6758 C C . THR A 1 905 ? 7.445 -12.933 5.579 1.00 94.31 905 THR A C 1
ATOM 6760 O O . THR A 1 905 ? 8.451 -12.588 4.967 1.00 94.31 905 THR A O 1
ATOM 6763 N N . LEU A 1 906 ? 6.252 -12.349 5.374 1.00 96.88 906 LEU A N 1
ATOM 6764 C CA . LEU A 1 906 ? 6.095 -11.191 4.491 1.00 96.88 906 LEU A CA 1
ATOM 6765 C C . LEU A 1 906 ? 6.650 -9.942 5.176 1.00 96.88 906 LEU A C 1
ATOM 6767 O O . LEU A 1 906 ? 6.113 -9.454 6.170 1.00 96.88 906 LEU A O 1
ATOM 6771 N N . ARG A 1 907 ? 7.729 -9.399 4.626 1.00 95.88 907 ARG A N 1
ATOM 6772 C CA . ARG A 1 907 ? 8.387 -8.188 5.104 1.00 95.88 907 ARG A CA 1
ATOM 6773 C C . ARG A 1 907 ? 8.424 -7.156 3.997 1.00 95.88 907 ARG A C 1
ATOM 6775 O O . ARG A 1 907 ? 8.798 -7.462 2.868 1.00 95.88 907 ARG A O 1
ATOM 6782 N N . ILE A 1 908 ? 8.011 -5.937 4.324 1.00 96.94 908 ILE A N 1
ATOM 6783 C CA . ILE A 1 908 ? 7.883 -4.855 3.354 1.00 96.94 908 ILE A CA 1
ATOM 6784 C C . ILE A 1 908 ? 8.682 -3.649 3.837 1.00 96.94 908 ILE A C 1
ATOM 6786 O O . ILE A 1 908 ? 8.355 -3.021 4.846 1.00 96.94 908 ILE A O 1
ATOM 6790 N N . ALA A 1 909 ? 9.754 -3.342 3.114 1.00 95.81 909 ALA A N 1
ATOM 6791 C CA . ALA A 1 909 ? 10.708 -2.306 3.473 1.00 95.81 909 ALA A CA 1
ATOM 6792 C C . ALA A 1 909 ? 10.590 -1.111 2.517 1.00 95.81 909 ALA A C 1
ATOM 6794 O O . ALA A 1 909 ? 10.879 -1.205 1.323 1.00 95.81 909 ALA A O 1
ATOM 6795 N N . LEU A 1 910 ? 10.149 0.021 3.060 1.00 94.56 910 LEU A N 1
ATOM 6796 C CA . LEU A 1 910 ? 10.086 1.307 2.365 1.00 94.56 910 LEU A CA 1
ATOM 6797 C C . LEU A 1 910 ? 11.492 1.956 2.302 1.00 94.56 910 LEU A C 1
ATOM 6799 O O . LEU A 1 910 ? 12.420 1.494 2.971 1.00 94.56 910 LEU A O 1
ATOM 6803 N N . PRO A 1 911 ? 11.686 3.048 1.538 1.00 91.31 911 PRO A N 1
ATOM 6804 C CA . PRO A 1 911 ? 12.982 3.703 1.396 1.00 91.31 911 PRO A CA 1
ATOM 6805 C C . PRO A 1 911 ? 13.613 4.089 2.732 1.00 91.31 911 PRO A C 1
ATOM 6807 O O . PRO A 1 911 ? 12.978 4.726 3.573 1.00 91.31 911 PRO A O 1
ATOM 6810 N N . LYS A 1 912 ? 14.888 3.732 2.903 1.00 88.62 912 LYS A N 1
ATOM 6811 C CA . LYS A 1 912 ? 15.683 3.913 4.129 1.00 88.62 912 LYS A CA 1
ATOM 6812 C C . LYS A 1 912 ? 15.162 3.147 5.354 1.00 88.62 912 LYS A C 1
ATOM 6814 O O . LYS A 1 912 ? 15.594 3.433 6.470 1.00 88.62 912 LYS A O 1
ATOM 6819 N N . ALA A 1 913 ? 14.273 2.166 5.181 1.00 89.38 913 ALA A N 1
ATOM 6820 C CA . ALA A 1 913 ? 13.905 1.254 6.259 1.00 89.38 913 ALA A CA 1
ATOM 6821 C C . ALA A 1 913 ? 15.130 0.472 6.759 1.00 89.38 913 ALA A C 1
ATOM 6823 O O . ALA A 1 913 ? 15.942 -0.026 5.977 1.00 89.38 913 ALA A O 1
ATOM 6824 N N . LEU A 1 914 ? 15.249 0.358 8.079 1.00 86.25 914 LEU A N 1
ATOM 6825 C CA . LEU A 1 914 ? 16.327 -0.352 8.761 1.00 86.25 914 LEU A CA 1
ATOM 6826 C C . LEU A 1 914 ? 15.754 -1.575 9.479 1.00 86.25 914 LEU A C 1
ATOM 6828 O O . LEU A 1 914 ? 14.650 -1.517 10.015 1.00 86.25 914 LEU A O 1
ATOM 6832 N N . ARG A 1 915 ? 16.522 -2.671 9.498 1.00 82.44 915 ARG A N 1
ATOM 6833 C CA . ARG A 1 915 ? 16.252 -3.918 10.244 1.00 82.44 915 ARG A CA 1
ATOM 6834 C C . ARG A 1 915 ? 14.950 -4.680 9.927 1.00 82.44 915 ARG A C 1
ATOM 6836 O O . ARG A 1 915 ? 14.711 -5.695 10.560 1.00 82.44 915 ARG A O 1
ATOM 6843 N N . ILE A 1 916 ? 14.142 -4.265 8.947 1.00 90.12 916 ILE A N 1
ATOM 6844 C CA . ILE A 1 916 ? 12.978 -5.050 8.480 1.00 90.12 916 ILE A CA 1
ATOM 6845 C C . ILE A 1 916 ? 13.425 -6.323 7.748 1.00 90.12 916 ILE A C 1
ATOM 6847 O O . ILE A 1 916 ? 13.012 -7.432 8.092 1.00 90.12 916 ILE A O 1
ATOM 6851 N N . LEU A 1 917 ? 14.282 -6.160 6.739 1.00 91.81 917 LEU A N 1
ATOM 6852 C CA . LEU A 1 917 ? 14.875 -7.265 5.989 1.00 91.81 917 LEU A CA 1
ATOM 6853 C C . LEU A 1 917 ? 15.955 -7.971 6.839 1.00 91.81 917 LEU A C 1
ATOM 6855 O O . LEU A 1 917 ? 16.289 -7.516 7.935 1.00 91.81 917 LEU A O 1
ATOM 6859 N N . ALA A 1 918 ? 16.494 -9.095 6.361 1.00 89.44 918 ALA A N 1
ATOM 6860 C CA . ALA A 1 918 ? 17.589 -9.788 7.041 1.00 89.44 918 ALA A CA 1
ATOM 6861 C C . ALA A 1 918 ? 18.847 -8.900 7.135 1.00 89.44 918 ALA A C 1
ATOM 6863 O O . ALA A 1 918 ? 19.040 -7.998 6.325 1.00 89.44 918 ALA A O 1
ATOM 6864 N N . GLU A 1 919 ? 19.742 -9.174 8.090 1.00 84.94 919 GLU A N 1
ATOM 6865 C CA . GLU A 1 919 ? 20.892 -8.303 8.417 1.00 84.94 919 GLU A CA 1
ATOM 6866 C C . GLU A 1 919 ? 21.835 -7.996 7.238 1.00 84.94 919 GLU A C 1
ATOM 6868 O O . GLU A 1 919 ? 22.537 -6.989 7.258 1.00 84.94 919 GLU A O 1
ATOM 6873 N N . ARG A 1 920 ? 21.854 -8.860 6.214 1.00 86.94 920 ARG A N 1
ATOM 6874 C CA . ARG A 1 920 ? 22.673 -8.724 4.996 1.00 86.94 920 ARG A CA 1
ATOM 6875 C C . ARG A 1 920 ? 21.907 -8.166 3.788 1.00 86.94 920 ARG A C 1
ATOM 6877 O O . ARG A 1 920 ? 22.430 -8.200 2.682 1.00 86.94 920 ARG A O 1
ATOM 6884 N N . ASN A 1 921 ? 20.669 -7.712 3.978 1.00 91.19 921 ASN A N 1
ATOM 6885 C CA . ASN A 1 921 ? 19.784 -7.240 2.918 1.00 91.19 921 ASN A CA 1
ATOM 6886 C C . ASN A 1 921 ? 19.535 -5.731 3.067 1.00 91.19 921 ASN A C 1
ATOM 6888 O O . ASN A 1 921 ? 18.620 -5.287 3.761 1.00 91.19 921 ASN A O 1
ATOM 6892 N N . ASP A 1 922 ? 20.382 -4.938 2.416 1.00 90.69 922 ASP A N 1
ATOM 6893 C CA . ASP A 1 922 ? 20.394 -3.475 2.465 1.00 90.69 922 ASP A CA 1
ATOM 6894 C C . ASP A 1 922 ? 19.559 -2.809 1.354 1.00 90.69 922 ASP A C 1
ATOM 6896 O O . ASP A 1 922 ? 19.530 -1.582 1.266 1.00 90.69 922 ASP A O 1
ATOM 6900 N N . ALA A 1 923 ? 18.818 -3.587 0.552 1.00 88.56 923 ALA A N 1
ATOM 6901 C CA . ALA A 1 923 ? 18.087 -3.131 -0.638 1.00 88.56 923 ALA A CA 1
ATOM 6902 C C . ALA A 1 923 ? 17.112 -1.956 -0.401 1.00 88.56 923 ALA A C 1
ATOM 6904 O O . ALA A 1 923 ? 16.789 -1.212 -1.325 1.00 88.56 923 ALA A O 1
ATOM 6905 N N . ALA A 1 924 ? 16.662 -1.746 0.839 1.00 90.25 924 ALA A N 1
ATOM 6906 C CA . ALA A 1 924 ? 15.839 -0.600 1.222 1.00 90.25 924 ALA A CA 1
ATOM 6907 C C . ALA A 1 924 ? 16.603 0.744 1.255 1.00 90.25 924 ALA A C 1
ATOM 6909 O O . ALA A 1 924 ? 15.979 1.803 1.186 1.00 90.25 924 ALA A O 1
ATOM 6910 N N . GLN A 1 925 ? 17.936 0.742 1.376 1.00 86.88 925 GLN A N 1
ATOM 6911 C CA . GLN A 1 925 ? 18.753 1.953 1.562 1.00 86.88 925 GLN A CA 1
ATOM 6912 C C . GLN A 1 925 ? 18.977 2.740 0.265 1.00 86.88 925 GLN A C 1
ATOM 6914 O O . GLN A 1 925 ? 18.962 3.971 0.284 1.00 86.88 925 GLN A O 1
ATOM 6919 N N . SER A 1 926 ? 19.132 2.041 -0.861 1.00 82.25 926 SER A N 1
ATOM 6920 C CA . SER A 1 926 ? 19.262 2.617 -2.209 1.00 82.25 926 SER A CA 1
ATOM 6921 C C . SER A 1 926 ? 17.913 2.874 -2.900 1.00 82.25 926 SER A C 1
ATOM 6923 O O . SER A 1 926 ? 17.874 3.402 -4.011 1.00 82.25 926 SER A O 1
ATOM 6925 N N . LEU A 1 927 ? 16.801 2.514 -2.252 1.00 82.44 927 LEU A N 1
ATOM 6926 C CA . LEU A 1 927 ? 15.473 2.501 -2.854 1.00 82.44 927 LEU A CA 1
ATOM 6927 C C . LEU A 1 927 ? 14.916 3.927 -3.105 1.00 82.44 927 LEU A C 1
ATOM 6929 O O . LEU A 1 927 ? 14.906 4.747 -2.180 1.00 82.44 927 LEU A O 1
ATOM 6933 N N . PRO A 1 928 ? 14.397 4.249 -4.310 1.00 81.12 928 PRO A N 1
ATOM 6934 C CA . PRO A 1 928 ? 13.779 5.550 -4.587 1.00 81.12 928 PRO A CA 1
ATOM 6935 C C . PRO A 1 928 ? 12.470 5.771 -3.814 1.00 81.12 928 PRO A C 1
ATOM 6937 O O . PRO A 1 928 ? 11.797 4.824 -3.409 1.00 81.12 928 PRO A O 1
ATOM 6940 N N . ARG A 1 929 ? 12.044 7.036 -3.659 1.00 77.25 929 ARG A N 1
ATOM 6941 C CA . ARG A 1 929 ? 10.726 7.367 -3.072 1.00 77.25 929 ARG A CA 1
ATOM 6942 C C . ARG A 1 929 ? 9.584 6.665 -3.824 1.00 77.25 929 ARG A C 1
ATOM 6944 O O . ARG A 1 929 ? 9.694 6.406 -5.019 1.00 77.25 929 ARG A O 1
ATOM 6951 N N . HIS A 1 930 ? 8.479 6.396 -3.124 1.00 80.56 930 HIS A N 1
ATOM 6952 C CA . HIS A 1 930 ? 7.288 5.720 -3.669 1.00 80.56 930 HIS A CA 1
ATOM 6953 C C . HIS A 1 930 ? 7.551 4.306 -4.220 1.00 80.56 930 HIS A C 1
ATOM 6955 O O . HIS A 1 930 ? 6.803 3.815 -5.058 1.00 80.56 930 HIS A O 1
ATOM 6961 N N . HIS A 1 931 ? 8.594 3.633 -3.733 1.00 90.31 931 HIS A N 1
ATOM 6962 C CA . HIS A 1 931 ? 8.825 2.209 -3.968 1.00 90.31 931 HIS A CA 1
ATOM 6963 C C . HIS A 1 931 ? 8.780 1.438 -2.644 1.00 90.31 931 HIS A C 1
ATOM 6965 O O . HIS A 1 931 ? 8.848 2.039 -1.574 1.00 90.31 931 HIS A O 1
ATOM 6971 N N . ALA A 1 932 ? 8.694 0.114 -2.711 1.00 94.31 932 ALA A N 1
ATOM 6972 C CA . ALA A 1 932 ? 8.885 -0.793 -1.585 1.00 94.31 932 ALA A CA 1
ATOM 6973 C C . ALA A 1 932 ? 9.675 -2.027 -2.044 1.00 94.31 932 ALA A C 1
ATOM 6975 O O . ALA A 1 932 ? 9.463 -2.510 -3.156 1.00 94.31 932 ALA A O 1
ATOM 6976 N N . VAL A 1 933 ? 10.551 -2.555 -1.187 1.00 96.38 933 VAL A N 1
ATOM 6977 C CA . VAL A 1 933 ? 11.020 -3.942 -1.302 1.00 96.38 933 VAL A CA 1
ATOM 6978 C C . VAL A 1 933 ? 9.972 -4.824 -0.638 1.00 96.38 933 VAL A C 1
ATOM 6980 O O . VAL A 1 933 ? 9.721 -4.700 0.561 1.00 96.38 933 VAL A O 1
ATOM 6983 N N . ILE A 1 934 ? 9.360 -5.688 -1.432 1.00 96.69 934 ILE A N 1
ATOM 6984 C CA . ILE A 1 934 ? 8.459 -6.759 -1.029 1.00 96.69 934 ILE A CA 1
ATOM 6985 C C . ILE A 1 934 ? 9.294 -8.021 -0.853 1.00 96.69 934 ILE A C 1
ATOM 6987 O O . ILE A 1 934 ? 10.166 -8.304 -1.673 1.00 96.69 934 ILE A O 1
ATOM 6991 N N . ASN A 1 935 ? 9.057 -8.772 0.219 1.00 96.50 935 ASN A N 1
ATOM 6992 C CA . ASN A 1 935 ? 9.829 -9.973 0.497 1.00 96.50 935 ASN A CA 1
ATOM 6993 C C . ASN A 1 935 ? 8.991 -11.009 1.251 1.00 96.50 935 ASN A C 1
ATOM 6995 O O . ASN A 1 935 ? 8.669 -10.791 2.413 1.00 96.50 935 ASN A O 1
ATOM 6999 N N . ALA A 1 936 ? 8.625 -12.123 0.611 1.00 94.69 936 ALA A N 1
ATOM 7000 C CA . ALA A 1 936 ? 7.888 -13.214 1.266 1.00 94.69 936 ALA A CA 1
ATOM 7001 C C . ALA A 1 936 ? 8.797 -14.152 2.092 1.00 94.69 936 ALA A C 1
ATOM 7003 O O . ALA A 1 936 ? 8.328 -14.808 3.023 1.00 94.69 936 ALA A O 1
ATOM 7004 N N . GLU A 1 937 ? 10.097 -14.163 1.785 1.00 94.31 937 GLU A N 1
ATOM 7005 C CA . GLU A 1 937 ? 11.120 -15.070 2.321 1.00 94.31 937 GLU A CA 1
ATOM 7006 C C . GLU A 1 937 ? 11.788 -14.519 3.593 1.00 94.31 937 GLU A C 1
ATOM 7008 O O . GLU A 1 937 ? 13.007 -14.554 3.764 1.00 94.31 937 GLU A O 1
ATOM 7013 N N . SER A 1 938 ? 10.993 -13.966 4.516 1.00 92.00 938 SER A N 1
ATOM 7014 C CA . SER A 1 938 ? 11.454 -13.458 5.822 1.00 92.00 938 SER A CA 1
ATOM 7015 C C . SER A 1 938 ? 12.565 -12.396 5.758 1.00 92.00 938 SER A C 1
ATOM 7017 O O . SER A 1 938 ? 13.302 -12.201 6.727 1.00 92.00 938 SER A O 1
ATOM 7019 N N . GLY A 1 939 ? 12.684 -11.679 4.639 1.00 92.50 939 GLY A N 1
ATOM 7020 C CA . GLY A 1 939 ? 13.700 -10.651 4.422 1.00 92.50 939 GLY A CA 1
ATOM 7021 C C . GLY A 1 939 ? 15.016 -11.142 3.807 1.00 92.50 939 GLY A C 1
ATOM 7022 O O . GLY A 1 939 ? 15.969 -10.362 3.794 1.00 92.50 939 GLY A O 1
ATOM 7023 N N . LEU A 1 940 ? 15.112 -12.384 3.319 1.00 93.38 940 LEU A N 1
ATOM 7024 C CA . LEU A 1 940 ? 16.295 -12.902 2.609 1.00 93.38 940 LEU A CA 1
ATOM 7025 C C . LEU A 1 940 ? 16.472 -12.237 1.231 1.00 93.38 940 LEU A C 1
ATOM 7027 O O . LEU A 1 940 ? 15.486 -11.912 0.577 1.00 93.38 940 LEU A O 1
ATOM 7031 N N . VAL A 1 941 ? 17.710 -12.009 0.780 1.00 91.88 941 VAL A N 1
ATOM 7032 C CA . VAL A 1 941 ? 18.009 -11.203 -0.430 1.00 91.88 941 VAL A CA 1
ATOM 7033 C C . VAL A 1 941 ? 17.366 -11.799 -1.687 1.00 91.88 941 VAL A C 1
ATOM 7035 O O . VAL A 1 941 ? 16.886 -11.075 -2.555 1.00 91.88 941 VAL A O 1
ATOM 7038 N N . GLU A 1 942 ? 17.310 -13.124 -1.739 1.00 90.69 942 GLU A N 1
ATOM 7039 C CA . GLU A 1 942 ? 16.751 -13.952 -2.804 1.00 90.69 942 GLU A CA 1
ATOM 7040 C C . GLU A 1 942 ? 15.243 -13.730 -3.007 1.00 90.69 942 GLU A C 1
ATOM 7042 O O . GLU A 1 942 ? 14.744 -13.904 -4.116 1.00 90.69 942 GLU A O 1
ATOM 7047 N N . GLY A 1 943 ? 14.527 -13.318 -1.954 1.00 90.12 943 GLY A N 1
ATOM 7048 C CA . GLY A 1 943 ? 13.088 -13.042 -1.977 1.00 90.12 943 GLY A CA 1
ATOM 7049 C C . GLY A 1 943 ? 12.715 -11.586 -2.272 1.00 90.12 943 GLY A C 1
ATOM 7050 O O . GLY A 1 943 ? 11.550 -11.236 -2.112 1.00 90.12 943 GLY A O 1
ATOM 7051 N N . ASN A 1 944 ? 13.670 -10.721 -2.634 1.00 94.56 944 ASN A N 1
ATOM 7052 C CA . ASN A 1 944 ? 13.413 -9.301 -2.898 1.00 94.56 944 ASN A CA 1
ATOM 7053 C C . ASN A 1 944 ? 12.718 -9.066 -4.253 1.00 94.56 944 ASN A C 1
ATOM 7055 O O . ASN A 1 944 ? 13.349 -9.164 -5.306 1.00 94.56 944 ASN A O 1
ATOM 7059 N N . GLU A 1 945 ? 11.473 -8.598 -4.223 1.00 94.69 945 GLU A N 1
ATOM 7060 C CA . GLU A 1 945 ? 10.792 -7.978 -5.364 1.00 94.69 945 GLU A CA 1
ATOM 7061 C C . GLU A 1 945 ? 10.602 -6.474 -5.105 1.00 94.69 945 GLU A C 1
ATOM 7063 O O . GLU A 1 945 ? 10.222 -6.065 -4.013 1.00 94.69 945 GLU A O 1
ATOM 7068 N N . VAL A 1 946 ? 10.882 -5.612 -6.085 1.00 92.50 946 VAL A N 1
ATOM 7069 C CA . VAL A 1 946 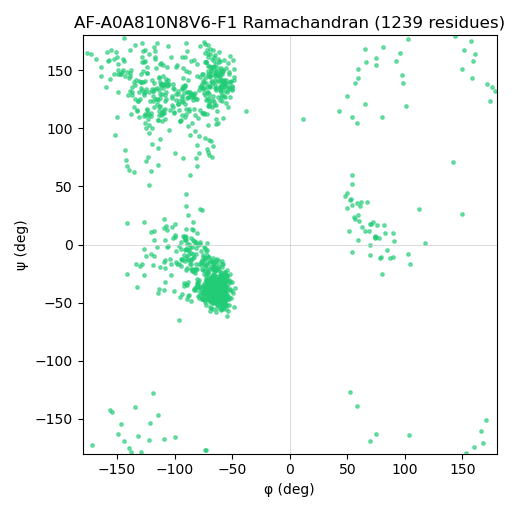? 10.702 -4.155 -5.936 1.00 92.50 946 VAL A CA 1
ATOM 7070 C C . VAL A 1 946 ? 9.387 -3.734 -6.577 1.00 92.50 946 VAL A C 1
ATOM 7072 O O . VAL A 1 946 ? 9.214 -3.939 -7.771 1.00 92.50 946 VAL A O 1
ATOM 7075 N N . ALA A 1 947 ? 8.505 -3.080 -5.822 1.00 92.25 947 ALA A N 1
ATOM 7076 C CA . ALA A 1 947 ? 7.260 -2.495 -6.321 1.00 92.25 947 ALA A CA 1
ATOM 7077 C C . ALA A 1 947 ? 7.325 -0.960 -6.325 1.00 92.25 947 ALA A C 1
ATOM 7079 O O . ALA A 1 947 ? 7.768 -0.358 -5.347 1.00 92.25 947 ALA A O 1
ATOM 7080 N N . ARG A 1 948 ? 6.839 -0.313 -7.388 1.00 89.62 948 ARG A N 1
ATOM 7081 C CA . ARG A 1 948 ? 6.545 1.127 -7.476 1.00 89.62 948 ARG A CA 1
ATOM 7082 C C . ARG A 1 948 ? 5.090 1.348 -7.071 1.00 89.62 948 ARG A C 1
ATOM 7084 O O . ARG A 1 948 ? 4.181 0.954 -7.795 1.00 89.62 948 ARG A O 1
ATOM 7091 N N . ILE A 1 949 ? 4.875 1.959 -5.912 1.00 91.44 949 ILE A N 1
ATOM 7092 C CA . ILE A 1 949 ? 3.556 2.097 -5.287 1.00 91.44 949 ILE A CA 1
ATOM 7093 C C . ILE A 1 949 ? 2.831 3.318 -5.884 1.00 91.44 949 ILE A C 1
ATOM 7095 O O . ILE A 1 949 ? 3.405 4.413 -5.885 1.00 91.44 949 ILE A O 1
ATOM 7099 N N . PRO A 1 950 ? 1.586 3.177 -6.375 1.00 89.81 950 PRO A N 1
ATOM 7100 C CA . PRO A 1 950 ? 0.845 4.267 -6.997 1.00 89.81 950 PRO A CA 1
ATOM 7101 C C . PRO A 1 950 ? 0.383 5.308 -5.971 1.00 89.81 950 PRO A C 1
ATOM 7103 O O . PRO A 1 950 ? 0.402 5.075 -4.760 1.00 89.81 950 PRO A O 1
ATOM 7106 N N . GLY A 1 951 ? -0.073 6.465 -6.454 1.00 86.88 951 GLY A N 1
ATOM 7107 C CA . GLY A 1 951 ? -0.669 7.504 -5.611 1.00 86.88 951 GLY A CA 1
ATOM 7108 C C . GLY A 1 951 ? -2.036 7.082 -5.068 1.00 86.88 951 GLY A C 1
ATOM 7109 O O . GLY A 1 951 ? -3.054 7.358 -5.691 1.00 86.88 951 GLY A O 1
ATOM 7110 N N . ALA A 1 952 ? -2.057 6.433 -3.903 1.00 85.75 952 ALA A N 1
ATOM 7111 C CA . ALA A 1 952 ? -3.253 5.893 -3.251 1.00 85.75 952 ALA A CA 1
ATOM 7112 C C . ALA A 1 952 ? -3.663 6.671 -1.985 1.00 85.75 952 ALA A C 1
ATOM 7114 O O . ALA A 1 952 ? -4.472 6.189 -1.201 1.00 85.75 952 ALA A O 1
ATOM 7115 N N . SER A 1 953 ? -3.116 7.870 -1.763 1.00 79.62 953 SER A N 1
ATOM 7116 C CA . SER A 1 953 ? -3.559 8.793 -0.700 1.00 79.62 953 SER A CA 1
ATOM 7117 C C . SER A 1 953 ? -4.601 9.820 -1.154 1.00 79.62 953 SER A C 1
ATOM 7119 O O . SER A 1 953 ? -5.193 10.476 -0.290 1.00 79.62 953 SER A O 1
ATOM 7121 N N . ASP A 1 954 ? -4.812 9.968 -2.469 1.00 83.62 954 ASP A N 1
ATOM 7122 C CA . ASP A 1 954 ? -5.761 10.926 -3.049 1.00 83.62 954 ASP A CA 1
ATOM 7123 C C . ASP A 1 954 ? -7.176 10.746 -2.480 1.00 83.62 954 ASP A C 1
ATOM 7125 O O . ASP A 1 954 ? -7.649 9.626 -2.292 1.00 83.62 954 ASP A O 1
ATOM 7129 N N . TRP A 1 955 ? -7.847 11.862 -2.200 1.00 81.19 955 TRP A N 1
ATOM 7130 C CA . TRP A 1 955 ? -9.178 11.859 -1.606 1.00 81.19 955 TRP A CA 1
ATOM 7131 C C . TRP A 1 955 ? -10.280 11.587 -2.635 1.00 81.19 955 TRP A C 1
ATOM 7133 O O . TRP A 1 955 ? -11.248 10.905 -2.302 1.00 81.19 955 TRP A O 1
ATOM 7143 N N . GLY A 1 956 ? -10.147 12.086 -3.870 1.00 84.38 956 GLY A N 1
ATOM 7144 C CA . GLY A 1 956 ? -11.171 11.926 -4.910 1.00 84.38 956 GLY A CA 1
ATOM 7145 C C . GLY A 1 956 ? -11.359 10.460 -5.286 1.00 84.38 956 GLY A C 1
ATOM 7146 O O . GLY A 1 956 ? -12.425 9.886 -5.063 1.00 84.38 956 GLY A O 1
ATOM 7147 N N . THR A 1 957 ? -10.272 9.829 -5.729 1.00 85.56 957 THR A N 1
ATOM 7148 C CA . THR A 1 957 ? -10.222 8.416 -6.131 1.00 85.56 957 THR A CA 1
ATOM 7149 C C . THR A 1 957 ? -10.718 7.481 -5.019 1.00 85.56 957 THR A C 1
ATOM 7151 O O . THR A 1 957 ? -11.438 6.515 -5.276 1.00 85.56 957 THR A O 1
ATOM 7154 N N . TRP A 1 958 ? -10.380 7.778 -3.758 1.00 89.31 958 TRP A N 1
ATOM 7155 C CA . TRP A 1 958 ? -10.870 7.008 -2.612 1.00 89.31 958 TRP A CA 1
ATOM 7156 C C . TRP A 1 958 ? -12.343 7.228 -2.301 1.00 89.31 958 TRP A C 1
ATOM 7158 O O . TRP A 1 958 ? -13.031 6.265 -1.971 1.00 89.31 958 TRP A O 1
ATOM 7168 N N . SER A 1 959 ? -12.832 8.463 -2.411 1.00 88.62 959 SER A N 1
ATOM 7169 C CA . SER A 1 959 ? -14.249 8.772 -2.198 1.00 88.62 959 SER A CA 1
ATOM 7170 C C . SER A 1 959 ? -15.117 8.065 -3.234 1.00 88.62 959 SER A C 1
ATOM 7172 O O . SER A 1 959 ? -16.167 7.531 -2.882 1.00 88.62 959 SER A O 1
ATOM 7174 N N . GLU A 1 960 ? -14.664 8.003 -4.489 1.00 91.62 960 GLU A N 1
ATOM 7175 C CA . GLU A 1 960 ? -15.327 7.268 -5.569 1.00 91.62 960 GLU A CA 1
ATOM 7176 C C . GLU A 1 960 ? -15.360 5.758 -5.295 1.00 91.62 960 GLU A C 1
ATOM 7178 O O . GLU A 1 960 ? -16.441 5.163 -5.317 1.00 91.62 960 GLU A O 1
ATOM 7183 N N . LEU A 1 961 ? -14.215 5.146 -4.960 1.00 93.56 961 LEU A N 1
ATOM 7184 C CA . LEU A 1 961 ? -14.145 3.722 -4.614 1.00 93.56 961 LEU A CA 1
ATOM 7185 C C . LEU A 1 961 ? -15.015 3.390 -3.391 1.00 93.56 961 LEU A C 1
ATOM 7187 O O . LEU A 1 961 ? -15.804 2.447 -3.433 1.00 93.56 961 LEU A O 1
ATOM 7191 N N . GLN A 1 962 ? -14.932 4.184 -2.321 1.00 93.94 962 GLN A N 1
ATOM 7192 C CA . GLN A 1 962 ? -15.739 3.981 -1.118 1.00 93.94 962 GLN A CA 1
ATOM 7193 C C . GLN A 1 962 ? -17.234 4.106 -1.416 1.00 93.94 962 GLN A C 1
ATOM 7195 O O . GLN A 1 962 ? -17.994 3.208 -1.064 1.00 93.94 962 GLN A O 1
ATOM 7200 N N . ASN A 1 963 ? -17.669 5.157 -2.119 1.00 93.81 963 ASN A N 1
ATOM 7201 C CA . ASN A 1 963 ? -19.078 5.335 -2.475 1.00 93.81 963 ASN A CA 1
ATOM 7202 C C . ASN A 1 963 ? -19.601 4.224 -3.401 1.00 93.81 963 ASN A C 1
ATOM 7204 O O . ASN A 1 963 ? -20.787 3.896 -3.347 1.00 93.81 963 ASN A O 1
ATOM 7208 N N . LYS A 1 964 ? -18.744 3.634 -4.241 1.00 94.88 964 LYS A N 1
ATOM 7209 C CA . LYS A 1 964 ? -19.071 2.492 -5.105 1.00 94.88 964 LYS A CA 1
ATOM 7210 C C . LYS A 1 964 ? -19.291 1.217 -4.294 1.00 94.88 964 LYS A C 1
ATOM 7212 O O . LYS A 1 964 ? -20.391 0.666 -4.311 1.00 94.88 964 LYS A O 1
ATOM 7217 N N . LEU A 1 965 ? -18.293 0.813 -3.508 1.00 95.75 965 LEU A N 1
ATOM 7218 C CA . LEU A 1 965 ? -18.363 -0.376 -2.655 1.00 95.75 965 LEU A CA 1
ATOM 7219 C C . LEU A 1 965 ? -19.484 -0.246 -1.608 1.00 95.75 965 LEU A C 1
ATOM 7221 O O . LEU A 1 965 ? -20.227 -1.194 -1.365 1.00 95.75 965 LEU A O 1
ATOM 7225 N N . TRP A 1 966 ? -19.695 0.954 -1.059 1.00 95.38 966 TRP A N 1
ATOM 7226 C CA . TRP A 1 966 ? -20.806 1.252 -0.154 1.00 95.38 966 TRP A CA 1
ATOM 7227 C C . TRP A 1 966 ? -22.185 1.090 -0.807 1.00 95.38 966 TRP A C 1
ATOM 7229 O O . TRP A 1 966 ? -23.105 0.617 -0.143 1.00 95.38 966 TRP A O 1
ATOM 7239 N N . LYS A 1 967 ? -22.354 1.427 -2.094 1.00 94.88 967 LYS A N 1
ATOM 7240 C CA . LYS A 1 967 ? -23.606 1.174 -2.839 1.00 94.88 967 LYS A CA 1
ATOM 7241 C C . LYS A 1 967 ? -23.825 -0.310 -3.139 1.00 94.88 967 LYS A C 1
ATOM 7243 O O . LYS A 1 967 ? -24.971 -0.740 -3.175 1.00 94.88 967 LYS A O 1
ATOM 7248 N N . MET A 1 968 ? -22.750 -1.076 -3.327 1.00 95.12 968 MET A N 1
ATOM 7249 C CA . MET A 1 968 ? -22.802 -2.526 -3.563 1.00 95.12 968 MET A CA 1
ATOM 7250 C C . MET A 1 968 ? -23.050 -3.347 -2.285 1.00 95.12 968 MET A C 1
ATOM 7252 O O . MET A 1 968 ? -23.361 -4.531 -2.384 1.00 95.12 968 MET A O 1
ATOM 7256 N N . ARG A 1 969 ? -22.887 -2.751 -1.092 1.00 94.94 969 ARG A N 1
ATOM 7257 C CA . ARG A 1 969 ? -22.837 -3.465 0.197 1.00 94.94 969 ARG A CA 1
ATOM 7258 C C . ARG A 1 969 ? -24.030 -4.415 0.432 1.00 94.94 969 ARG A C 1
ATOM 7260 O O . ARG A 1 969 ? -25.172 -4.022 0.181 1.00 94.94 969 ARG A O 1
ATOM 7267 N N . PRO A 1 970 ? -23.801 -5.612 1.006 1.00 91.44 970 PRO A N 1
ATOM 7268 C CA . PRO A 1 970 ? -24.884 -6.478 1.462 1.00 91.44 970 PRO A CA 1
ATOM 7269 C C . PRO A 1 970 ? -25.792 -5.790 2.502 1.00 91.44 970 PRO A C 1
ATOM 7271 O O . PRO A 1 970 ? -25.298 -4.977 3.289 1.00 91.44 970 PRO A O 1
ATOM 7274 N N . PRO A 1 971 ? -27.096 -6.127 2.583 1.00 88.62 971 PRO A N 1
ATOM 7275 C CA . PRO A 1 971 ? -28.028 -5.485 3.518 1.00 88.62 971 PRO A CA 1
ATOM 7276 C C . PRO A 1 971 ? -27.649 -5.611 5.002 1.00 88.62 971 PRO A C 1
ATOM 7278 O O . PRO A 1 971 ? -28.009 -4.748 5.798 1.00 88.62 971 PRO A O 1
ATOM 7281 N N . HIS A 1 972 ? -26.910 -6.660 5.380 1.00 86.00 972 HIS A N 1
ATOM 7282 C CA . HIS A 1 972 ? -26.417 -6.891 6.744 1.00 86.00 972 HIS A CA 1
ATOM 7283 C C . HIS A 1 972 ? -25.094 -6.177 7.067 1.00 86.00 972 HIS A C 1
ATOM 7285 O O . HIS A 1 972 ? -24.610 -6.276 8.195 1.00 86.00 972 HIS A O 1
ATOM 7291 N N . ALA A 1 973 ? -24.487 -5.466 6.111 1.00 89.12 973 ALA A N 1
ATOM 7292 C CA . ALA A 1 973 ? -23.224 -4.765 6.319 1.00 89.12 973 ALA A CA 1
ATOM 7293 C C . ALA A 1 973 ? -23.421 -3.508 7.186 1.00 89.12 973 ALA A C 1
ATOM 7295 O O . ALA A 1 973 ? -23.688 -2.417 6.681 1.00 89.12 973 ALA A O 1
ATOM 7296 N N . ALA A 1 974 ? -23.264 -3.667 8.500 1.00 87.06 974 ALA A N 1
ATOM 7297 C CA . ALA A 1 974 ? -23.226 -2.569 9.462 1.00 87.06 974 ALA A CA 1
ATOM 7298 C C . ALA A 1 974 ? -22.009 -1.636 9.237 1.00 87.06 974 ALA A C 1
ATOM 7300 O O . ALA A 1 974 ? -20.986 -2.079 8.691 1.00 87.06 974 ALA A O 1
ATOM 7301 N N . PRO A 1 975 ? -22.086 -0.358 9.666 1.00 88.56 975 PRO A N 1
ATOM 7302 C CA . PRO A 1 975 ? -20.922 0.520 9.740 1.00 88.56 975 PRO A CA 1
ATOM 7303 C C . PRO A 1 975 ? -19.872 -0.015 10.719 1.00 88.56 975 PRO A C 1
ATOM 7305 O O . PRO A 1 975 ? -20.186 -0.708 11.688 1.00 88.56 975 PRO A O 1
ATOM 7308 N N . ALA A 1 976 ? -18.609 0.320 10.462 1.00 89.19 976 ALA A N 1
ATOM 7309 C CA . ALA A 1 976 ? -17.511 0.042 11.381 1.00 89.19 976 ALA A CA 1
ATOM 7310 C C . ALA A 1 976 ? -17.684 0.829 12.684 1.00 89.19 976 ALA A C 1
ATOM 7312 O O . ALA A 1 976 ? -18.075 1.999 12.642 1.00 89.19 976 ALA A O 1
ATOM 7313 N N . ARG A 1 977 ? -17.290 0.254 13.828 1.00 89.69 977 ARG A N 1
ATOM 7314 C CA . ARG A 1 977 ? -17.081 1.081 15.020 1.00 89.69 977 ARG A CA 1
ATOM 7315 C C . ARG A 1 977 ? -15.831 1.931 14.815 1.00 89.69 977 ARG A C 1
ATOM 7317 O O . ARG A 1 977 ? -14.730 1.396 14.680 1.00 89.69 977 ARG A O 1
ATOM 7324 N N . LEU A 1 978 ? -16.021 3.245 14.841 1.00 90.31 978 LEU A N 1
ATOM 7325 C CA . LEU A 1 978 ? -14.952 4.210 15.052 1.00 90.31 978 LEU A CA 1
ATOM 7326 C C . LEU A 1 978 ? -14.696 4.334 16.560 1.00 90.31 978 LEU A C 1
ATOM 7328 O O . LEU A 1 978 ? -15.636 4.516 17.332 1.00 90.31 978 LEU A O 1
ATOM 7332 N N . PHE A 1 979 ? -13.436 4.239 16.963 1.00 91.06 979 PHE A N 1
ATOM 7333 C CA . PHE A 1 979 ? -12.942 4.650 18.273 1.00 91.06 979 PHE A CA 1
ATOM 7334 C C . PHE A 1 979 ? -11.888 5.731 18.051 1.00 91.06 979 PHE A C 1
ATOM 7336 O O . PHE A 1 979 ? -11.021 5.581 17.190 1.00 91.06 979 PHE A O 1
ATOM 7343 N N . ASP A 1 980 ? -11.972 6.807 18.818 1.00 89.69 980 ASP A N 1
ATOM 7344 C CA . ASP A 1 980 ? -11.076 7.953 18.739 1.00 89.69 980 ASP A CA 1
ATOM 7345 C C . ASP A 1 980 ? -10.646 8.293 20.165 1.00 89.69 980 ASP A C 1
ATOM 7347 O O . ASP A 1 980 ? -11.496 8.614 20.996 1.00 89.69 980 ASP A O 1
ATOM 7351 N N . GLY A 1 981 ? -9.350 8.166 20.463 1.00 87.38 981 GLY A N 1
ATOM 7352 C CA . GLY A 1 981 ? -8.818 8.400 21.810 1.00 87.38 981 GLY A CA 1
ATOM 7353 C C . GLY A 1 981 ? -9.054 9.828 22.317 1.00 87.38 981 GLY A C 1
ATOM 7354 O O . GLY A 1 981 ? -9.222 10.035 23.520 1.00 87.38 981 GLY A O 1
ATOM 7355 N N . ASP A 1 982 ? -9.169 10.805 21.417 1.00 87.62 982 ASP A N 1
ATOM 7356 C CA . ASP A 1 982 ? -9.439 12.201 21.779 1.00 87.62 982 ASP A CA 1
ATOM 7357 C C . ASP A 1 982 ? -10.944 12.490 21.970 1.00 87.62 982 ASP A C 1
ATOM 7359 O O . ASP A 1 982 ? -11.322 13.575 22.421 1.00 87.62 982 ASP A O 1
ATOM 7363 N N . ALA A 1 983 ? -11.828 11.541 21.639 1.00 88.75 983 ALA A N 1
ATOM 7364 C CA . ALA A 1 983 ? -13.272 11.727 21.718 1.00 88.75 983 ALA A CA 1
ATOM 7365 C C . ALA A 1 983 ? -13.858 11.309 23.077 1.00 88.75 983 ALA A C 1
ATOM 7367 O O . ALA A 1 983 ? -13.596 10.229 23.605 1.00 88.75 983 ALA A O 1
ATOM 7368 N N . VAL A 1 984 ? -14.755 12.147 23.601 1.00 91.75 984 VAL A N 1
ATOM 7369 C CA . VAL A 1 984 ? -15.636 11.797 24.722 1.00 91.75 984 VAL A CA 1
ATOM 7370 C C . VAL A 1 984 ? -16.943 11.214 24.152 1.00 91.75 984 VAL A C 1
ATOM 7372 O O . VAL A 1 984 ? -17.619 11.901 23.378 1.00 91.75 984 VAL A O 1
ATOM 7375 N N . PRO A 1 985 ? -17.321 9.964 24.486 1.00 92.69 985 PRO A N 1
ATOM 7376 C CA . PRO A 1 985 ? -18.554 9.342 24.018 1.00 92.69 985 PRO A CA 1
ATOM 7377 C C . PRO A 1 985 ? -19.770 9.959 24.717 1.00 92.69 985 PRO A C 1
ATOM 7379 O O . PRO A 1 985 ? -19.670 10.482 25.826 1.00 92.69 985 PRO A O 1
ATOM 7382 N N . ARG A 1 986 ? -20.951 9.864 24.099 1.00 93.00 986 ARG A N 1
ATOM 7383 C CA . ARG A 1 986 ? -22.207 10.398 24.654 1.00 93.00 986 ARG A CA 1
ATOM 7384 C C . ARG A 1 986 ? -23.133 9.260 25.061 1.00 93.00 986 ARG A C 1
ATOM 7386 O O . ARG A 1 986 ? -23.309 8.315 24.296 1.00 93.00 986 ARG A O 1
ATOM 7393 N N . LEU A 1 987 ? -23.796 9.387 26.211 1.00 94.19 987 LEU A N 1
ATOM 7394 C CA . LEU A 1 987 ? -24.723 8.365 26.717 1.00 94.19 987 LEU A CA 1
ATOM 7395 C C . LEU A 1 987 ? -25.837 8.037 25.706 1.00 94.19 987 LEU A C 1
ATOM 7397 O O . LEU A 1 987 ? -26.209 6.879 25.545 1.00 94.19 987 LEU A O 1
ATOM 7401 N N . ALA A 1 988 ? -26.338 9.049 24.991 1.00 91.94 988 ALA A N 1
ATOM 7402 C CA . ALA A 1 988 ? -27.389 8.892 23.985 1.00 91.94 988 ALA A CA 1
ATOM 7403 C C . ALA A 1 988 ? -26.979 8.037 22.766 1.00 91.94 988 ALA A C 1
ATOM 7405 O O . ALA A 1 988 ? -27.857 7.480 22.110 1.00 91.94 988 ALA A O 1
ATOM 7406 N N . ASP A 1 989 ? -25.676 7.913 22.480 1.00 89.69 989 ASP A N 1
ATOM 7407 C CA . ASP A 1 989 ? -25.148 7.075 21.393 1.00 89.69 989 ASP A CA 1
ATOM 7408 C C . ASP A 1 989 ? -24.841 5.633 21.860 1.00 89.69 989 ASP A C 1
ATOM 7410 O O . ASP A 1 989 ? -24.597 4.754 21.033 1.00 89.69 989 ASP A O 1
ATOM 7414 N N . ALA A 1 990 ? -24.842 5.369 23.175 1.00 91.19 990 ALA A N 1
ATOM 7415 C CA . ALA A 1 990 ? -24.420 4.090 23.742 1.00 91.19 990 ALA A CA 1
ATOM 7416 C C . ALA A 1 990 ? -25.454 2.967 23.481 1.00 91.19 990 ALA A C 1
ATOM 7418 O O . ALA A 1 990 ? -26.612 3.095 23.902 1.00 91.19 990 ALA A O 1
ATOM 7419 N N . PRO A 1 991 ? -25.066 1.826 22.868 1.00 90.12 991 PRO A N 1
ATOM 7420 C CA . PRO A 1 991 ? -25.998 0.738 22.555 1.00 90.12 991 PRO A CA 1
ATOM 7421 C C . PRO A 1 991 ? -26.712 0.168 23.787 1.00 90.12 991 PRO A C 1
ATOM 7423 O O . PRO A 1 991 ? -27.919 -0.077 23.745 1.00 90.12 991 PRO A O 1
ATOM 7426 N N . ASP A 1 992 ? -25.987 0.014 24.900 1.00 92.69 992 ASP A N 1
ATOM 7427 C CA . ASP A 1 992 ? -26.553 -0.483 26.156 1.00 92.69 992 ASP A CA 1
ATOM 7428 C C . ASP A 1 992 ? -27.596 0.488 26.734 1.00 92.69 992 ASP A C 1
ATOM 7430 O O . ASP A 1 992 ? -28.628 0.033 27.221 1.00 92.69 992 ASP A O 1
ATOM 7434 N N . PHE A 1 993 ? -27.394 1.811 26.625 1.00 94.25 993 PHE A N 1
ATOM 7435 C CA . PHE A 1 993 ? -28.377 2.816 27.059 1.00 94.25 993 PHE A CA 1
ATOM 7436 C C . PHE A 1 993 ? -29.630 2.799 26.181 1.00 94.25 993 PHE A C 1
ATOM 7438 O O . PHE A 1 993 ? -30.749 2.808 26.698 1.00 94.25 993 PHE A O 1
ATOM 7445 N N . ALA A 1 994 ? -29.462 2.716 24.857 1.00 91.69 994 ALA A N 1
ATOM 7446 C CA . ALA A 1 994 ? -30.579 2.609 23.923 1.00 91.69 994 ALA A CA 1
ATOM 7447 C C . ALA A 1 994 ? -31.461 1.381 24.225 1.00 91.69 994 ALA A C 1
ATOM 7449 O O . ALA A 1 994 ? -32.690 1.495 24.180 1.00 91.69 994 ALA A O 1
ATOM 7450 N N . ALA A 1 995 ? -30.837 0.258 24.605 1.00 90.69 995 ALA A N 1
ATOM 7451 C CA . ALA A 1 995 ? -31.488 -0.995 24.987 1.00 90.69 995 ALA A CA 1
ATOM 7452 C C . ALA A 1 995 ? -32.167 -0.985 26.375 1.00 90.69 995 ALA A C 1
ATOM 7454 O O . ALA A 1 995 ? -32.933 -1.905 26.676 1.00 90.69 995 ALA A O 1
ATOM 7455 N N . LEU A 1 996 ? -31.934 0.027 27.222 1.00 91.12 996 LEU A N 1
ATOM 7456 C CA . LEU A 1 996 ? -32.679 0.183 28.474 1.00 91.12 996 LEU A CA 1
ATOM 7457 C C . LEU A 1 996 ? -34.120 0.627 28.193 1.00 91.12 996 LEU A C 1
ATOM 7459 O O . LEU A 1 996 ? -34.356 1.595 27.467 1.00 91.12 996 LEU A O 1
ATOM 7463 N N . ALA A 1 997 ? -35.069 -0.065 28.821 1.00 87.25 997 ALA A N 1
ATOM 7464 C CA . ALA A 1 997 ? -36.490 0.259 28.830 1.00 87.25 997 ALA A CA 1
ATOM 7465 C C . ALA A 1 997 ? -37.152 -0.285 30.115 1.00 87.25 997 ALA A C 1
ATOM 7467 O O . ALA A 1 997 ? -36.617 -1.222 30.721 1.00 87.25 997 ALA A O 1
ATOM 7468 N N . PRO A 1 998 ? -38.321 0.238 30.532 1.00 84.62 998 PRO A N 1
ATOM 7469 C CA . PRO A 1 998 ? -39.040 -0.285 31.691 1.00 84.62 998 PRO A CA 1
ATOM 7470 C C . PRO A 1 998 ? -39.616 -1.693 31.449 1.00 84.62 998 PRO A C 1
ATOM 7472 O O . PRO A 1 998 ? -39.951 -2.023 30.308 1.00 84.62 998 PRO A O 1
ATOM 7475 N N . PRO A 1 999 ? -39.809 -2.523 32.496 1.00 75.56 999 PRO A N 1
ATOM 7476 C CA . PRO A 1 999 ? -40.420 -3.847 32.363 1.00 75.56 999 PRO A CA 1
ATOM 7477 C C . PRO A 1 999 ? -41.779 -3.801 31.650 1.00 75.56 999 PRO A C 1
ATOM 7479 O O . PRO A 1 999 ? -42.637 -2.984 31.995 1.00 75.56 999 PRO A O 1
ATOM 7482 N N . ALA A 1 1000 ? -41.991 -4.693 30.677 1.00 67.56 1000 ALA A N 1
ATOM 7483 C CA . ALA A 1 1000 ? -43.196 -4.711 29.840 1.00 67.56 1000 ALA A CA 1
ATOM 7484 C C . ALA A 1 1000 ? -44.479 -4.920 30.666 1.00 67.56 1000 ALA A C 1
ATOM 7486 O O . ALA A 1 1000 ? -45.401 -4.104 30.608 1.00 67.56 1000 ALA A O 1
ATOM 7487 N N . ASP A 1 1001 ? -44.491 -5.942 31.523 1.00 59.66 1001 ASP A N 1
ATOM 7488 C CA . ASP A 1 1001 ? -45.675 -6.361 32.288 1.00 59.66 1001 ASP A CA 1
ATOM 7489 C C . ASP A 1 1001 ? -46.043 -5.408 33.443 1.00 59.66 1001 ASP A C 1
ATOM 7491 O O . ASP A 1 1001 ? -47.010 -5.640 34.162 1.00 59.66 1001 ASP A O 1
ATOM 7495 N N . GLY A 1 1002 ? -45.248 -4.358 33.691 1.00 54.91 1002 GLY A N 1
ATOM 7496 C CA . GLY A 1 1002 ? -45.401 -3.456 34.844 1.00 54.91 1002 GLY A CA 1
ATOM 7497 C C . GLY A 1 1002 ? -45.057 -4.084 36.203 1.00 54.91 1002 GLY A C 1
ATOM 7498 O O . GLY A 1 1002 ? -44.952 -3.369 37.196 1.00 54.91 1002 GLY A O 1
ATOM 7499 N N . GLY A 1 1003 ? -44.839 -5.401 36.254 1.00 54.56 1003 GLY A N 1
ATOM 7500 C CA . GLY A 1 1003 ? -44.288 -6.096 37.411 1.00 54.56 1003 GLY A CA 1
ATOM 7501 C C . GLY A 1 1003 ? -42.811 -5.767 37.652 1.00 54.56 1003 GLY A C 1
ATOM 7502 O O . GLY A 1 1003 ? -42.098 -5.266 36.781 1.00 54.56 1003 GLY A O 1
ATOM 7503 N N . THR A 1 1004 ? -42.327 -6.088 38.852 1.00 50.91 1004 THR A N 1
ATOM 7504 C CA . THR A 1 1004 ? -40.904 -5.953 39.189 1.00 50.91 1004 THR A CA 1
ATOM 7505 C C . THR A 1 1004 ? -40.021 -6.825 38.287 1.00 50.91 1004 THR A C 1
ATOM 7507 O O . THR A 1 1004 ? -40.442 -7.934 37.949 1.00 50.91 1004 THR A O 1
ATOM 7510 N N . PRO A 1 1005 ? -38.786 -6.390 37.961 1.00 52.91 1005 PRO A N 1
ATOM 7511 C CA . PRO A 1 1005 ? -37.848 -7.168 37.152 1.00 52.91 1005 PRO A CA 1
ATOM 7512 C C . PRO A 1 1005 ? -37.687 -8.620 37.620 1.00 52.91 1005 PRO A C 1
ATOM 7514 O O . PRO A 1 1005 ? -37.683 -8.896 38.823 1.00 52.91 1005 PRO A O 1
ATOM 7517 N N . ALA A 1 1006 ? -37.518 -9.537 36.660 1.00 50.59 1006 ALA A N 1
ATOM 7518 C CA . ALA A 1 1006 ? -37.368 -10.968 36.920 1.00 50.59 1006 ALA A CA 1
ATOM 7519 C C . ALA A 1 1006 ? -36.293 -11.242 37.999 1.00 50.59 1006 ALA A C 1
ATOM 7521 O O . ALA A 1 1006 ? -35.217 -10.632 37.950 1.00 50.59 1006 ALA A O 1
ATOM 7522 N N . PRO A 1 1007 ? -36.550 -12.144 38.969 1.00 42.34 1007 PRO A N 1
ATOM 7523 C CA . PRO A 1 1007 ? -35.682 -12.331 40.131 1.00 42.34 1007 PRO A CA 1
ATOM 7524 C C . PRO A 1 1007 ? -34.234 -12.632 39.714 1.00 42.34 1007 PRO A C 1
ATOM 7526 O O . PRO A 1 1007 ? -33.964 -13.580 38.983 1.00 42.34 1007 PRO A O 1
ATOM 7529 N N . GLY A 1 1008 ? -33.306 -11.780 40.165 1.00 52.09 1008 GLY A N 1
ATOM 7530 C CA . GLY A 1 1008 ? -31.888 -11.795 39.777 1.00 52.09 1008 GLY A CA 1
ATOM 7531 C C . GLY A 1 1008 ? -31.464 -10.692 38.792 1.00 52.09 1008 GLY A C 1
ATOM 7532 O O . GLY A 1 1008 ? -30.274 -10.393 38.704 1.00 52.09 1008 GLY A O 1
ATOM 7533 N N . ARG A 1 1009 ? -32.397 -10.021 38.099 1.00 65.62 1009 ARG A N 1
ATOM 7534 C CA . ARG A 1 1009 ? -32.117 -8.848 37.244 1.00 65.62 1009 ARG A CA 1
ATOM 7535 C C . ARG A 1 1009 ? -32.459 -7.536 37.961 1.00 65.62 1009 ARG A C 1
ATOM 7537 O O . ARG A 1 1009 ? -33.502 -6.945 37.716 1.00 65.62 1009 ARG A O 1
ATOM 7544 N N . GLY A 1 1010 ? -31.579 -7.079 38.854 1.00 75.69 1010 GLY A N 1
ATOM 7545 C CA . GLY A 1 1010 ? -31.645 -5.701 39.365 1.00 75.69 1010 GLY A CA 1
ATOM 7546 C C . GLY A 1 1010 ? -31.357 -4.665 38.260 1.00 75.69 1010 GLY A C 1
ATOM 7547 O O . GLY A 1 1010 ? -30.656 -5.014 37.305 1.00 75.69 1010 GLY A O 1
ATOM 7548 N N . PRO A 1 1011 ? -31.870 -3.423 38.375 1.00 90.56 1011 PRO A N 1
ATOM 7549 C CA . PRO A 1 1011 ? -31.619 -2.348 37.411 1.00 90.56 1011 PRO A CA 1
ATOM 7550 C C . PRO A 1 1011 ? -30.127 -2.005 37.296 1.00 90.56 1011 PRO A C 1
ATOM 7552 O O . PRO A 1 1011 ? -29.340 -2.302 38.198 1.00 90.56 1011 PRO A O 1
ATOM 7555 N N . VAL A 1 1012 ? -29.733 -1.398 36.177 1.00 94.19 1012 VAL A N 1
ATOM 7556 C CA . VAL A 1 1012 ? -28.332 -1.118 35.825 1.00 94.19 1012 VAL A CA 1
ATOM 7557 C C . VAL A 1 1012 ? -28.070 0.385 35.755 1.00 94.19 1012 VAL A C 1
ATOM 7559 O O . VAL A 1 1012 ? -28.732 1.078 34.991 1.00 94.19 1012 VAL A O 1
ATOM 7562 N N . ALA A 1 1013 ? -27.083 0.878 36.499 1.00 96.38 1013 ALA A N 1
ATOM 7563 C CA . ALA A 1 1013 ? -26.501 2.200 36.283 1.00 96.38 1013 ALA A CA 1
ATOM 7564 C C . ALA A 1 1013 ? -25.336 2.082 35.287 1.00 96.38 1013 ALA A C 1
ATOM 7566 O O . ALA A 1 1013 ? -24.436 1.270 35.492 1.00 96.38 1013 ALA A O 1
ATOM 7567 N N . LEU A 1 1014 ? -25.346 2.864 34.211 1.00 97.50 1014 LEU A N 1
ATOM 7568 C CA . LEU A 1 1014 ? -24.255 2.939 33.235 1.00 97.50 1014 LEU A CA 1
ATOM 7569 C C . LEU A 1 1014 ? -23.319 4.088 33.619 1.00 97.50 1014 LEU A C 1
ATOM 7571 O O . LEU A 1 1014 ? -23.786 5.197 33.840 1.00 97.50 1014 LEU A O 1
ATOM 7575 N N . LEU A 1 1015 ? -22.015 3.819 33.719 1.00 97.25 1015 LEU A N 1
ATOM 7576 C CA . LEU A 1 1015 ? -21.038 4.748 34.312 1.00 97.25 1015 LEU A CA 1
ATOM 7577 C C . LEU A 1 1015 ? -20.089 5.404 33.291 1.00 97.25 1015 LEU A C 1
ATOM 7579 O O . LEU A 1 1015 ? -19.369 6.339 33.621 1.00 97.25 1015 LEU A O 1
ATOM 7583 N N . GLY A 1 1016 ? -20.050 4.886 32.065 1.00 96.06 1016 GLY A N 1
ATOM 7584 C CA . GLY A 1 1016 ? -19.094 5.250 31.016 1.00 96.06 1016 GLY A CA 1
ATOM 7585 C C . GLY A 1 1016 ? -18.968 4.133 29.978 1.00 96.06 1016 GLY A C 1
ATOM 7586 O O . GLY A 1 1016 ? -19.548 3.062 30.159 1.00 96.06 1016 GLY A O 1
ATOM 7587 N N . GLU A 1 1017 ? -18.210 4.353 28.910 1.00 95.31 1017 GLU A N 1
ATOM 7588 C CA . GLU A 1 1017 ? -17.882 3.336 27.902 1.00 95.31 1017 GLU A CA 1
ATOM 7589 C C . GLU A 1 1017 ? -16.622 2.566 28.313 1.00 95.31 1017 GLU A C 1
ATOM 7591 O O . GLU A 1 1017 ? -15.621 3.178 28.674 1.00 95.31 1017 GLU A O 1
ATOM 7596 N N . ILE A 1 1018 ? -16.637 1.232 28.269 1.00 93.25 1018 ILE A N 1
ATOM 7597 C CA . ILE A 1 1018 ? -15.436 0.423 28.525 1.00 93.25 1018 ILE A CA 1
ATOM 7598 C C . ILE A 1 1018 ? -14.511 0.512 27.308 1.00 93.25 1018 ILE A C 1
ATOM 7600 O O . ILE A 1 1018 ? -14.961 0.406 26.164 1.00 93.25 1018 ILE A O 1
ATOM 7604 N N . ILE A 1 1019 ? -13.199 0.614 27.544 1.00 89.62 1019 ILE A N 1
ATOM 7605 C CA . ILE A 1 1019 ? -12.199 0.478 26.478 1.00 89.62 1019 ILE A CA 1
ATOM 7606 C C . ILE A 1 1019 ? -12.118 -0.995 26.031 1.00 89.62 1019 ILE A C 1
ATOM 7608 O O . ILE A 1 1019 ? -11.280 -1.778 26.480 1.00 89.62 1019 ILE A O 1
ATOM 7612 N N . ASP A 1 1020 ? -13.041 -1.381 25.152 1.00 87.50 1020 ASP A N 1
ATOM 7613 C CA . ASP A 1 1020 ? -13.067 -2.657 24.439 1.00 87.50 1020 ASP A CA 1
ATOM 7614 C C . ASP A 1 1020 ? -13.309 -2.465 22.931 1.00 87.50 1020 ASP A C 1
ATOM 7616 O O . ASP A 1 1020 ? -13.177 -1.347 22.447 1.00 87.50 1020 ASP A O 1
ATOM 7620 N N . VAL A 1 1021 ? -13.670 -3.509 22.167 1.00 87.50 1021 VAL A N 1
ATOM 7621 C CA . VAL A 1 1021 ? -14.031 -3.384 20.732 1.00 87.50 1021 VAL A CA 1
ATOM 7622 C C . VAL A 1 1021 ? -15.541 -3.337 20.435 1.00 87.50 1021 VAL A C 1
ATOM 7624 O O . VAL A 1 1021 ? -15.911 -3.078 19.295 1.00 87.50 1021 VAL A O 1
ATOM 7627 N N . GLN A 1 1022 ? -16.415 -3.516 21.428 1.00 85.56 1022 GLN A N 1
ATOM 7628 C CA . GLN A 1 1022 ? -17.873 -3.637 21.271 1.00 85.56 1022 GLN A CA 1
ATOM 7629 C C . GLN A 1 1022 ? -18.687 -2.407 21.730 1.00 85.56 1022 GLN A C 1
ATOM 7631 O O . GLN A 1 1022 ? -19.903 -2.425 21.565 1.00 85.56 1022 GLN A O 1
ATOM 7636 N N . ALA A 1 1023 ? -18.051 -1.359 22.272 1.00 86.88 1023 ALA A N 1
ATOM 7637 C CA . ALA A 1 1023 ? -18.706 -0.159 22.831 1.00 86.88 1023 ALA A CA 1
ATOM 7638 C C . ALA A 1 1023 ? -19.643 -0.455 24.018 1.00 86.88 1023 ALA A C 1
ATOM 7640 O O . ALA A 1 1023 ? -20.673 0.199 24.191 1.00 86.88 1023 ALA A O 1
ATOM 7641 N N . ARG A 1 1024 ? -19.311 -1.467 24.830 1.00 91.38 1024 ARG A N 1
ATOM 7642 C CA . ARG A 1 1024 ? -20.128 -1.828 25.997 1.00 91.38 1024 ARG A CA 1
ATOM 7643 C C . ARG A 1 1024 ? -19.974 -0.788 27.098 1.00 91.38 1024 ARG A C 1
ATOM 7645 O O . ARG A 1 1024 ? -18.865 -0.343 27.399 1.00 91.38 1024 ARG A O 1
ATOM 7652 N N . SER A 1 1025 ? -21.075 -0.451 27.750 1.00 94.62 1025 SER A N 1
ATOM 7653 C CA . SER A 1 1025 ? -21.062 0.427 28.912 1.00 94.62 1025 SER A CA 1
ATOM 7654 C C . SER A 1 1025 ? -20.553 -0.297 30.163 1.00 94.62 1025 SER A C 1
ATOM 7656 O O . SER A 1 1025 ? -20.837 -1.473 30.406 1.00 94.62 1025 SER A O 1
ATOM 7658 N N . ALA A 1 1026 ? -19.867 0.441 31.031 1.00 95.56 1026 ALA A N 1
ATOM 7659 C CA . ALA A 1 1026 ? -19.560 0.042 32.397 1.00 95.56 1026 ALA A CA 1
ATOM 7660 C C . ALA A 1 1026 ? -20.856 0.001 33.226 1.00 95.56 1026 ALA A C 1
ATOM 7662 O O . ALA A 1 1026 ? -21.281 1.007 33.793 1.00 95.56 1026 ALA A O 1
ATOM 7663 N N . GLY A 1 1027 ? -21.527 -1.154 33.231 1.00 94.88 1027 GLY A N 1
ATOM 7664 C CA . GLY A 1 1027 ? -22.847 -1.339 33.837 1.00 94.88 1027 GLY A CA 1
ATOM 7665 C C . GLY A 1 1027 ? -22.812 -1.883 35.267 1.00 94.88 1027 GLY A C 1
ATOM 7666 O O . GLY A 1 1027 ? -22.634 -3.084 35.482 1.00 94.88 1027 GLY A O 1
ATOM 7667 N N . LEU A 1 1028 ? -23.086 -1.027 36.249 1.00 95.44 1028 LEU A N 1
ATOM 7668 C CA . LEU A 1 1028 ? -23.262 -1.393 37.652 1.00 95.44 1028 LEU A CA 1
ATOM 7669 C C . LEU A 1 1028 ? -24.684 -1.904 37.919 1.00 95.44 1028 LEU A C 1
ATOM 7671 O O . LEU A 1 1028 ? -25.648 -1.141 37.922 1.00 95.44 1028 LEU A O 1
ATOM 7675 N N . ARG A 1 1029 ? -24.834 -3.199 38.219 1.00 94.19 1029 ARG A N 1
ATOM 7676 C CA . ARG A 1 1029 ? -26.134 -3.775 38.617 1.00 94.19 1029 ARG A CA 1
ATOM 7677 C C . ARG A 1 1029 ? -26.471 -3.461 40.075 1.00 94.19 1029 ARG A C 1
ATOM 7679 O O . ARG A 1 1029 ? -25.640 -3.681 40.956 1.00 94.19 1029 ARG A O 1
ATOM 7686 N N . LEU A 1 1030 ? -27.712 -3.067 40.344 1.00 92.94 1030 LEU A N 1
ATOM 7687 C CA . LEU A 1 1030 ? -28.245 -2.759 41.675 1.00 92.94 1030 LEU A CA 1
ATOM 7688 C C . LEU A 1 1030 ? -29.347 -3.764 42.090 1.00 92.94 1030 LEU A C 1
ATOM 7690 O O . LEU A 1 1030 ? -30.528 -3.422 42.140 1.00 92.94 1030 LEU A O 1
ATOM 7694 N N . PRO A 1 1031 ? -29.014 -5.049 42.338 1.00 90.00 1031 PRO A N 1
ATOM 7695 C CA . PRO A 1 1031 ? -29.939 -5.990 42.966 1.00 90.00 1031 PRO A CA 1
ATOM 7696 C C . PRO A 1 1031 ? -30.104 -5.692 44.465 1.00 90.00 1031 PRO A C 1
ATOM 7698 O O . PRO A 1 1031 ? -29.262 -5.032 45.075 1.00 90.00 1031 PRO A O 1
ATOM 7701 N N . ARG A 1 1032 ? -31.145 -6.275 45.079 1.00 88.94 1032 ARG A N 1
ATOM 7702 C CA . ARG A 1 1032 ? -31.312 -6.324 46.542 1.00 88.94 1032 ARG A CA 1
ATOM 7703 C C . ARG A 1 1032 ? -30.231 -7.203 47.183 1.00 88.94 1032 ARG A C 1
ATOM 7705 O O . ARG A 1 1032 ? -30.449 -8.394 47.387 1.00 88.94 1032 ARG A O 1
ATOM 7712 N N . ALA A 1 1033 ? -29.065 -6.627 47.450 1.00 88.81 1033 ALA A N 1
ATOM 7713 C CA . ALA A 1 1033 ? -27.944 -7.283 48.116 1.00 88.81 1033 ALA A CA 1
ATOM 7714 C C . ALA A 1 1033 ? -27.084 -6.242 48.858 1.00 88.81 1033 ALA A C 1
ATOM 7716 O O . ALA A 1 1033 ? -26.950 -5.123 48.353 1.00 88.81 1033 ALA A O 1
ATOM 7717 N N . PRO A 1 1034 ? -26.467 -6.580 50.006 1.00 88.75 1034 PRO A N 1
ATOM 7718 C CA . PRO A 1 1034 ? -25.543 -5.690 50.705 1.00 88.75 1034 PRO A CA 1
ATOM 7719 C C . PRO A 1 1034 ? -24.419 -5.155 49.810 1.00 88.75 1034 PRO A C 1
ATOM 7721 O O . PRO A 1 1034 ? -23.945 -5.832 48.896 1.00 88.75 1034 PRO A O 1
ATOM 7724 N N . GLY A 1 1035 ? -23.982 -3.925 50.083 1.00 88.31 1035 GLY A N 1
ATOM 7725 C CA . GLY A 1 1035 ? -22.852 -3.301 49.394 1.00 88.31 1035 GLY A CA 1
ATOM 7726 C C . GLY A 1 1035 ? -23.120 -2.841 47.956 1.00 88.31 1035 GLY A C 1
ATOM 7727 O O . GLY A 1 1035 ? -22.188 -2.404 47.286 1.00 88.31 1035 GLY A O 1
ATOM 7728 N N . ARG A 1 1036 ? -24.354 -2.907 47.433 1.00 93.44 1036 ARG A N 1
ATOM 7729 C CA . ARG A 1 1036 ? -24.680 -2.389 46.086 1.00 93.44 1036 ARG A CA 1
ATOM 7730 C C . ARG A 1 1036 ? -24.888 -0.871 46.097 1.00 93.44 1036 ARG A C 1
ATOM 7732 O O . ARG A 1 1036 ? -25.996 -0.390 45.885 1.00 93.44 1036 ARG A O 1
ATOM 7739 N N . ASN A 1 1037 ? -23.789 -0.163 46.344 1.00 95.81 1037 ASN A N 1
ATOM 7740 C CA . ASN A 1 1037 ? -23.619 1.288 46.277 1.00 95.81 1037 ASN A CA 1
ATOM 7741 C C . ASN A 1 1037 ? -22.393 1.614 45.400 1.00 95.81 1037 ASN A C 1
ATOM 7743 O O . ASN A 1 1037 ? -21.537 0.745 45.200 1.00 95.81 1037 ASN A O 1
ATOM 7747 N N . LEU A 1 1038 ? -22.297 2.854 44.914 1.00 97.56 1038 LEU A N 1
ATOM 7748 C CA . LEU A 1 1038 ? -21.187 3.362 44.101 1.00 97.56 1038 LEU A CA 1
ATOM 7749 C C . LEU A 1 1038 ? -20.455 4.506 44.813 1.00 97.56 1038 LEU A C 1
ATOM 7751 O O . LEU A 1 1038 ? -21.102 5.452 45.261 1.00 97.56 1038 LEU A O 1
ATOM 7755 N N . ALA A 1 1039 ? -19.119 4.461 44.817 1.00 97.19 1039 ALA A N 1
ATOM 7756 C CA . ALA A 1 1039 ? -18.280 5.643 45.027 1.00 97.19 1039 ALA A CA 1
ATOM 7757 C C . ALA A 1 1039 ? -17.602 6.086 43.723 1.00 97.19 1039 ALA A C 1
ATOM 7759 O O . ALA A 1 1039 ? -16.877 5.315 43.095 1.00 97.19 1039 ALA A O 1
ATOM 7760 N N . VAL A 1 1040 ? -17.783 7.345 43.345 1.00 98.12 1040 VAL A N 1
ATOM 7761 C CA . VAL A 1 1040 ? -16.927 8.040 42.379 1.00 98.12 1040 VAL A CA 1
ATOM 7762 C C . VAL A 1 1040 ? -15.828 8.753 43.168 1.00 98.12 1040 VAL A C 1
ATOM 7764 O O . VAL A 1 1040 ? -16.101 9.349 44.209 1.00 98.12 1040 VAL A O 1
ATOM 7767 N N . LEU A 1 1041 ? -14.579 8.648 42.720 1.00 96.75 1041 LEU A N 1
ATOM 7768 C CA . LEU A 1 1041 ? -13.394 9.024 43.491 1.00 96.75 1041 LEU A CA 1
ATOM 7769 C C . LEU A 1 1041 ? -12.443 9.871 42.639 1.00 96.75 1041 LEU A C 1
ATOM 7771 O O . LEU A 1 1041 ? -11.868 9.371 41.670 1.00 96.75 1041 LEU A O 1
ATOM 7775 N N . GLY A 1 1042 ? -12.251 11.131 43.026 1.00 96.12 1042 GLY A N 1
ATOM 7776 C CA . GLY A 1 1042 ? -11.278 12.036 42.405 1.00 96.12 1042 GLY A CA 1
ATOM 7777 C C . GLY A 1 1042 ? -11.668 13.512 42.479 1.00 96.12 1042 GLY A C 1
ATOM 7778 O O . GLY A 1 1042 ? -12.807 13.811 42.825 1.00 96.12 1042 GLY A O 1
ATOM 7779 N N . THR A 1 1043 ? -10.760 14.444 42.177 1.00 95.69 1043 THR A N 1
ATOM 7780 C CA . THR A 1 1043 ? -11.039 15.896 42.244 1.00 95.69 1043 THR A CA 1
ATOM 7781 C C . THR A 1 1043 ? -11.545 16.501 40.931 1.00 95.69 1043 THR A C 1
ATOM 7783 O O . THR A 1 1043 ? -11.981 17.647 40.936 1.00 95.69 1043 THR A O 1
ATOM 7786 N N . ARG A 1 1044 ? -11.526 15.772 39.806 1.00 95.62 1044 ARG A N 1
ATOM 7787 C CA . ARG A 1 1044 ? -12.115 16.233 38.530 1.00 95.62 1044 ARG A CA 1
ATOM 7788 C C . ARG A 1 1044 ? -13.650 16.252 38.554 1.00 95.62 1044 ARG A C 1
ATOM 7790 O O . ARG A 1 1044 ? -14.293 15.218 38.372 1.00 95.62 1044 ARG A O 1
ATOM 7797 N N . VAL A 1 1045 ? -14.212 17.451 38.706 1.00 95.94 1045 VAL A N 1
ATOM 7798 C CA . VAL A 1 1045 ? -15.660 17.709 38.797 1.00 95.94 1045 VAL A CA 1
ATOM 7799 C C . VAL A 1 1045 ? -16.425 17.217 37.564 1.00 95.94 1045 VAL A C 1
ATOM 7801 O O . VAL A 1 1045 ? -17.337 16.407 37.716 1.00 95.94 1045 VAL A O 1
ATOM 7804 N N . ASP A 1 1046 ? -16.029 17.626 36.351 1.00 96.12 1046 ASP A N 1
ATOM 7805 C CA . ASP A 1 1046 ? -16.729 17.278 35.099 1.00 96.12 1046 ASP A CA 1
ATOM 7806 C C . ASP A 1 1046 ? -16.864 15.762 34.900 1.00 96.12 1046 ASP A C 1
ATOM 7808 O O . ASP A 1 1046 ? -17.946 15.247 34.616 1.00 96.12 1046 ASP A O 1
ATOM 7812 N N . GLU A 1 1047 ? -15.763 15.031 35.091 1.00 96.94 1047 GLU A N 1
ATOM 7813 C CA . GLU A 1 1047 ? -15.713 13.575 34.936 1.00 96.94 1047 GLU A CA 1
ATOM 7814 C C . GLU A 1 1047 ? -16.524 12.851 36.021 1.00 96.94 1047 GLU A C 1
ATOM 7816 O O . GLU A 1 1047 ? -17.150 11.828 35.743 1.00 96.94 1047 GLU A O 1
ATOM 7821 N N . ALA A 1 1048 ? -16.556 13.377 37.249 1.00 97.25 1048 ALA A N 1
ATOM 7822 C CA . ALA A 1 1048 ? -17.373 12.811 38.316 1.00 97.25 1048 ALA A CA 1
ATOM 7823 C C . ALA A 1 1048 ? -18.870 13.064 38.095 1.00 97.25 1048 ALA A C 1
ATOM 7825 O O . ALA A 1 1048 ? -19.690 12.157 38.274 1.00 97.25 1048 ALA A O 1
ATOM 7826 N N . CYS A 1 1049 ? -19.219 14.268 37.638 1.00 97.38 1049 CYS A N 1
ATOM 7827 C CA . CYS A 1 1049 ? -20.580 14.630 37.274 1.00 97.38 1049 CYS A CA 1
ATOM 7828 C C . CYS A 1 1049 ? -21.084 13.796 36.092 1.00 97.38 1049 CYS A C 1
ATOM 7830 O O . CYS A 1 1049 ? -22.204 13.300 36.150 1.00 97.38 1049 CYS A O 1
ATOM 7832 N N . ALA A 1 1050 ? -20.244 13.567 35.079 1.00 97.38 1050 ALA A N 1
ATOM 7833 C CA . ALA A 1 1050 ? -20.513 12.677 33.950 1.00 97.38 1050 ALA A CA 1
ATOM 7834 C C . ALA A 1 1050 ? -20.871 11.242 34.386 1.00 97.38 1050 ALA A C 1
ATOM 7836 O O . ALA A 1 1050 ? -21.851 10.673 33.903 1.00 97.38 1050 ALA A O 1
ATOM 7837 N N . VAL A 1 1051 ? -20.128 10.660 35.338 1.00 98.06 1051 VAL A N 1
ATOM 7838 C CA . VAL A 1 1051 ? -20.422 9.313 35.869 1.00 98.06 1051 VAL A CA 1
ATOM 7839 C C . VAL A 1 1051 ? -21.770 9.273 36.606 1.00 98.06 1051 VAL A C 1
ATOM 7841 O O . VAL A 1 1051 ? -22.531 8.319 36.428 1.00 98.06 1051 VAL A O 1
ATOM 7844 N N . LEU A 1 1052 ? -22.085 10.285 37.426 1.00 97.88 1052 LEU A N 1
ATOM 7845 C CA . LEU A 1 1052 ? -23.349 10.342 38.177 1.00 97.88 1052 LEU A CA 1
ATOM 7846 C C . LEU A 1 1052 ? -24.561 10.668 37.287 1.00 97.88 1052 LEU A C 1
ATOM 7848 O O . LEU A 1 1052 ? -25.626 10.080 37.475 1.00 97.88 1052 LEU A O 1
ATOM 7852 N N . ASP A 1 1053 ? -24.395 11.533 36.288 1.00 97.38 1053 ASP A N 1
ATOM 7853 C CA . ASP A 1 1053 ? -25.415 11.855 35.285 1.00 97.38 1053 ASP A CA 1
ATOM 7854 C C . ASP A 1 1053 ? -25.784 10.624 34.446 1.00 97.38 1053 ASP A C 1
ATOM 7856 O O . ASP A 1 1053 ? -26.958 10.240 34.371 1.00 97.38 1053 ASP A O 1
ATOM 7860 N N . ALA A 1 1054 ? -24.773 9.926 33.920 1.00 97.62 1054 ALA A N 1
ATOM 7861 C CA . ALA A 1 1054 ? -24.958 8.675 33.197 1.00 97.62 1054 ALA A CA 1
ATOM 7862 C C . ALA A 1 1054 ? -25.674 7.620 34.055 1.00 97.62 1054 ALA A C 1
ATOM 7864 O O . ALA A 1 1054 ? -26.618 6.969 33.586 1.00 97.62 1054 ALA A O 1
ATOM 7865 N N . ALA A 1 1055 ? -25.296 7.501 35.331 1.00 97.81 1055 ALA A N 1
ATOM 7866 C CA . ALA A 1 1055 ? -25.927 6.593 36.278 1.00 97.81 1055 ALA A CA 1
ATOM 7867 C C . ALA A 1 1055 ? -27.402 6.951 36.541 1.00 97.81 1055 ALA A C 1
ATOM 7869 O O . ALA A 1 1055 ? -28.263 6.074 36.476 1.00 97.81 1055 ALA A O 1
ATOM 7870 N N . GLY A 1 1056 ? -27.717 8.227 36.784 1.00 96.56 1056 GLY A N 1
ATOM 7871 C CA . GLY A 1 1056 ? -29.084 8.694 37.024 1.00 96.56 1056 GLY A CA 1
ATOM 7872 C C . GLY A 1 1056 ? -29.998 8.493 35.812 1.00 96.56 1056 GLY A C 1
ATOM 7873 O O . GLY A 1 1056 ? -31.039 7.837 35.926 1.00 96.56 1056 GLY A O 1
ATOM 7874 N N . ARG A 1 1057 ? -29.585 8.973 34.629 1.00 96.75 1057 ARG A N 1
ATOM 7875 C CA . ARG A 1 1057 ? -30.367 8.853 33.381 1.00 96.75 1057 ARG A CA 1
ATOM 7876 C C . ARG A 1 1057 ? -30.612 7.396 32.989 1.00 96.75 1057 ARG A C 1
ATOM 7878 O O . ARG A 1 1057 ? -31.716 7.046 32.569 1.00 96.75 1057 ARG A O 1
ATOM 7885 N N . SER A 1 1058 ? -29.607 6.529 33.130 1.00 96.56 1058 SER A N 1
ATOM 7886 C CA . SER A 1 1058 ? -29.751 5.099 32.817 1.00 96.56 1058 SER A CA 1
ATOM 7887 C C . SER A 1 1058 ? -30.680 4.371 33.790 1.00 96.56 1058 SER A C 1
ATOM 7889 O O . SER A 1 1058 ? -31.524 3.590 33.344 1.00 96.56 1058 SER A O 1
ATOM 7891 N N . LEU A 1 1059 ? -30.608 4.657 35.094 1.00 95.44 1059 LEU A N 1
ATOM 7892 C CA . LEU A 1 1059 ? -31.539 4.097 36.077 1.00 95.44 1059 LEU A CA 1
ATOM 7893 C C . LEU A 1 1059 ? -32.984 4.529 35.801 1.00 95.44 1059 LEU A C 1
ATOM 7895 O O . LEU A 1 1059 ? -33.862 3.671 35.727 1.00 95.44 1059 LEU A O 1
ATOM 7899 N N . ALA A 1 1060 ? -33.235 5.819 35.575 1.00 94.38 1060 ALA A N 1
ATOM 7900 C CA . ALA A 1 1060 ? -34.580 6.329 35.300 1.00 94.38 1060 ALA A CA 1
ATOM 7901 C C . ALA A 1 1060 ? -35.203 5.743 34.025 1.00 94.38 1060 ALA A C 1
ATOM 7903 O O . ALA A 1 1060 ? -36.383 5.402 34.018 1.00 94.38 1060 ALA A O 1
ATOM 7904 N N . ARG A 1 1061 ? -34.402 5.502 32.980 1.00 93.00 1061 ARG A N 1
ATOM 7905 C CA . ARG A 1 1061 ? -34.847 4.857 31.731 1.00 93.00 1061 ARG A CA 1
ATOM 7906 C C . ARG A 1 1061 ? -35.377 3.417 31.914 1.00 93.00 1061 ARG A C 1
ATOM 7908 O O . ARG A 1 1061 ? -36.030 2.887 31.017 1.00 93.00 1061 ARG A O 1
ATOM 7915 N N . GLN A 1 1062 ? -35.132 2.782 33.064 1.00 92.56 1062 GLN A N 1
ATOM 7916 C CA . GLN A 1 1062 ? -35.668 1.459 33.427 1.00 92.56 1062 GLN A CA 1
ATOM 7917 C C . GLN A 1 1062 ? -36.944 1.521 34.285 1.00 92.56 1062 GLN A C 1
ATOM 7919 O O . GLN A 1 1062 ? -37.512 0.473 34.599 1.00 92.56 1062 GLN A O 1
ATOM 7924 N N . HIS A 1 1063 ? -37.418 2.716 34.643 1.00 89.75 1063 HIS A N 1
ATOM 7925 C CA . HIS A 1 1063 ? -38.617 2.928 35.456 1.00 89.75 1063 HIS A CA 1
ATOM 7926 C C . HIS A 1 1063 ? -39.690 3.680 34.664 1.00 89.75 1063 HIS A C 1
ATOM 7928 O O . HIS A 1 1063 ? -39.423 4.311 33.644 1.00 89.75 1063 HIS A O 1
ATOM 7934 N N . ARG A 1 1064 ? -40.942 3.578 35.109 1.00 87.62 1064 ARG A N 1
ATOM 7935 C CA . ARG A 1 1064 ? -42.038 4.435 34.625 1.00 87.62 1064 ARG A CA 1
ATOM 7936 C C . ARG A 1 1064 ? -42.143 5.659 35.553 1.00 87.62 1064 ARG A C 1
ATOM 7938 O O . ARG A 1 1064 ? -41.823 5.498 36.732 1.00 87.62 1064 ARG A O 1
ATOM 7945 N N . PRO A 1 1065 ? -42.622 6.825 35.082 1.00 87.25 1065 PRO A N 1
ATOM 7946 C CA . PRO A 1 1065 ? -42.847 7.980 35.951 1.00 87.25 1065 PRO A CA 1
ATOM 7947 C C . PRO A 1 1065 ? -43.658 7.606 37.199 1.00 87.25 1065 PRO A C 1
ATOM 7949 O O . PRO A 1 1065 ? -44.657 6.888 37.092 1.00 87.25 1065 PRO A O 1
ATOM 7952 N N . GLY A 1 1066 ? -43.206 8.044 38.372 1.00 86.50 1066 GLY A N 1
ATOM 7953 C CA . GLY A 1 1066 ? -43.799 7.732 39.672 1.00 86.50 1066 GLY A CA 1
ATOM 7954 C C . GLY A 1 1066 ? -43.588 6.292 40.161 1.00 86.50 1066 GLY A C 1
ATOM 7955 O O . GLY A 1 1066 ? -44.360 5.832 41.001 1.00 86.50 1066 GLY A O 1
ATOM 7956 N N . THR A 1 1067 ? -42.602 5.546 39.638 1.00 88.38 1067 THR A N 1
ATOM 7957 C CA . THR A 1 1067 ? -42.302 4.164 40.097 1.00 88.38 1067 THR A CA 1
ATOM 7958 C C . THR A 1 1067 ? -40.933 3.976 40.756 1.00 88.38 1067 THR A C 1
ATOM 7960 O O . THR A 1 1067 ? -40.645 2.880 41.243 1.00 88.38 1067 THR A O 1
ATOM 7963 N N . ALA A 1 1068 ? -40.118 5.031 40.824 1.00 91.81 1068 ALA A N 1
ATOM 7964 C CA . ALA A 1 1068 ? -38.898 5.115 41.625 1.00 91.81 1068 ALA A CA 1
ATOM 7965 C C . ALA A 1 1068 ? -38.662 6.567 42.070 1.00 91.81 1068 ALA A C 1
ATOM 7967 O O . ALA A 1 1068 ? -39.034 7.489 41.351 1.00 91.81 1068 ALA A O 1
ATOM 7968 N N . ARG A 1 1069 ? -38.019 6.767 43.226 1.00 94.75 1069 ARG A N 1
ATOM 7969 C CA . ARG A 1 1069 ? -37.645 8.089 43.756 1.00 94.75 1069 ARG A CA 1
ATOM 7970 C C . ARG A 1 1069 ? -36.165 8.367 43.506 1.00 94.75 1069 ARG A C 1
ATOM 7972 O O . ARG A 1 1069 ? -35.318 7.507 43.762 1.00 94.75 1069 ARG A O 1
ATOM 7979 N N . PHE A 1 1070 ? -35.837 9.589 43.108 1.00 97.44 1070 PHE A N 1
ATOM 7980 C CA . PHE A 1 1070 ? -34.466 10.089 43.027 1.00 97.44 1070 PHE A CA 1
ATOM 7981 C C . PHE A 1 1070 ? -34.274 11.229 44.039 1.00 97.44 1070 PHE A C 1
ATOM 7983 O O . PHE A 1 1070 ? -35.113 12.117 44.164 1.00 97.44 1070 PHE A O 1
ATOM 7990 N N . SER A 1 1071 ? -33.172 11.207 44.784 1.00 97.88 1071 SER A N 1
ATOM 7991 C CA . SER A 1 1071 ? -32.752 12.301 45.667 1.00 97.88 1071 SER A CA 1
ATOM 7992 C C . SER A 1 1071 ? -31.386 12.780 45.203 1.00 97.88 1071 SER A C 1
ATOM 7994 O O . SER A 1 1071 ? -30.410 12.042 45.336 1.00 97.88 1071 SER A O 1
ATOM 7996 N N . ILE A 1 1072 ? -31.317 13.988 44.650 1.00 98.06 1072 ILE A N 1
ATOM 7997 C CA . ILE A 1 1072 ? -30.072 14.602 44.179 1.00 98.06 1072 ILE A CA 1
ATOM 7998 C C . ILE A 1 1072 ? -29.632 15.615 45.229 1.00 98.06 1072 ILE A C 1
ATOM 8000 O O . ILE A 1 1072 ? -30.378 16.546 45.513 1.00 98.06 1072 ILE A O 1
ATOM 8004 N N . ALA A 1 1073 ? -28.443 15.429 45.799 1.00 97.44 1073 ALA A N 1
ATOM 8005 C CA . ALA A 1 1073 ? -27.835 16.392 46.710 1.00 97.44 1073 ALA A CA 1
ATOM 8006 C C . ALA A 1 1073 ? -26.582 16.985 46.062 1.00 97.44 1073 ALA A C 1
ATOM 8008 O O . ALA A 1 1073 ? -25.641 16.241 45.768 1.00 97.44 1073 ALA A O 1
ATOM 8009 N N . CYS A 1 1074 ? -26.569 18.301 45.844 1.00 97.00 1074 CYS A N 1
ATOM 8010 C CA . CYS A 1 1074 ? -25.398 19.002 45.327 1.00 97.00 1074 CYS A CA 1
ATOM 8011 C C . CYS A 1 1074 ? -24.697 19.764 46.451 1.00 97.00 1074 CYS A C 1
ATOM 8013 O O . CYS A 1 1074 ? -25.276 20.675 47.036 1.00 97.00 1074 CYS A O 1
ATOM 8015 N N . LEU A 1 1075 ? -23.463 19.360 46.759 1.00 95.62 1075 LEU A N 1
ATOM 8016 C CA . LEU A 1 1075 ? -22.706 19.831 47.926 1.00 95.62 1075 LEU A CA 1
ATOM 8017 C C . LEU A 1 1075 ? -21.410 20.556 47.524 1.00 95.62 1075 LEU A C 1
ATOM 8019 O O . LEU A 1 1075 ? -20.618 20.929 48.377 1.00 95.62 1075 LEU A O 1
ATOM 8023 N N . ASP A 1 1076 ? -21.180 20.744 46.224 1.00 94.06 1076 ASP A N 1
ATOM 8024 C CA . ASP A 1 1076 ? -20.073 21.530 45.680 1.00 94.06 1076 ASP A CA 1
ATOM 8025 C C . ASP A 1 1076 ? -20.626 22.498 44.619 1.00 94.06 1076 ASP A C 1
ATOM 8027 O O . ASP A 1 1076 ? -21.272 22.035 43.670 1.00 94.06 1076 ASP A O 1
ATOM 8031 N N . PRO A 1 1077 ? -20.411 23.822 44.750 1.00 92.50 1077 PRO A N 1
ATOM 8032 C CA . PRO A 1 1077 ? -20.860 24.804 43.767 1.00 92.50 1077 PRO A CA 1
ATOM 8033 C C . PRO A 1 1077 ? -20.343 24.561 42.343 1.00 92.50 1077 PRO A C 1
ATOM 8035 O O . PRO A 1 1077 ? -21.019 24.949 41.392 1.00 92.50 1077 PRO A O 1
ATOM 8038 N N . GLU A 1 1078 ? -19.190 23.904 42.165 1.00 94.12 1078 GLU A N 1
ATOM 8039 C CA . GLU A 1 1078 ? -18.667 23.581 40.827 1.00 94.12 1078 GLU A CA 1
ATOM 8040 C C . GLU A 1 1078 ? -19.503 22.494 40.119 1.00 94.12 1078 GLU A C 1
ATOM 8042 O O . GLU A 1 1078 ? -19.499 22.415 38.891 1.00 94.12 1078 GLU A O 1
ATOM 8047 N N . ALA A 1 1079 ? -20.275 21.692 40.864 1.00 94.94 1079 ALA A N 1
ATOM 8048 C CA . ALA A 1 1079 ? -21.137 20.637 40.324 1.00 94.94 1079 ALA A CA 1
ATOM 8049 C C . ALA A 1 1079 ? -22.600 21.065 40.079 1.00 94.94 1079 ALA A C 1
ATOM 8051 O O . ALA A 1 1079 ? -23.335 20.340 39.402 1.00 94.94 1079 ALA A O 1
ATOM 8052 N N . ASP A 1 1080 ? -23.034 22.224 40.595 1.00 94.56 1080 ASP A N 1
ATOM 8053 C CA . ASP A 1 1080 ? -24.444 22.658 40.613 1.00 94.56 1080 ASP A CA 1
ATOM 8054 C C . ASP A 1 1080 ? -25.097 22.646 39.220 1.00 94.56 1080 ASP A C 1
ATOM 8056 O O . ASP A 1 1080 ? -26.184 22.092 39.055 1.00 94.56 1080 ASP A O 1
ATOM 8060 N N . LEU A 1 1081 ? -24.401 23.144 38.192 1.00 94.62 1081 LEU A N 1
ATOM 8061 C CA . LEU A 1 1081 ? -24.904 23.166 36.813 1.00 94.62 1081 LEU A CA 1
ATOM 8062 C C . LEU A 1 1081 ? -25.203 21.755 36.270 1.00 94.62 1081 LEU A C 1
ATOM 8064 O O . LEU A 1 1081 ? -26.244 21.534 35.649 1.00 94.62 1081 LEU A O 1
ATOM 8068 N N . ALA A 1 1082 ? -24.309 20.794 36.516 1.00 94.25 1082 ALA A N 1
ATOM 8069 C CA . ALA A 1 1082 ? -24.464 19.421 36.042 1.00 94.25 1082 ALA A CA 1
ATOM 8070 C C . ALA A 1 1082 ? -25.513 18.652 36.861 1.00 94.25 1082 ALA A C 1
ATOM 8072 O O . ALA A 1 1082 ? -26.345 17.941 36.296 1.00 94.25 1082 ALA A O 1
ATOM 8073 N N . ALA A 1 1083 ? -25.526 18.838 38.184 1.00 95.94 1083 ALA A N 1
ATOM 8074 C CA . ALA A 1 1083 ? -26.527 18.246 39.063 1.00 95.94 1083 ALA A CA 1
ATOM 8075 C C . ALA A 1 1083 ? -27.944 18.766 38.746 1.00 95.94 1083 ALA A C 1
ATOM 8077 O O . ALA A 1 1083 ? -28.885 17.970 38.697 1.00 95.94 1083 ALA A O 1
ATOM 8078 N N . ARG A 1 1084 ? -28.115 20.068 38.455 1.00 96.12 1084 ARG A N 1
ATOM 8079 C CA . ARG A 1 1084 ? -29.394 20.638 37.983 1.00 96.12 1084 ARG A CA 1
ATOM 8080 C C . ARG A 1 1084 ? -29.821 20.050 36.641 1.00 96.12 1084 ARG A C 1
ATOM 8082 O O . ARG A 1 1084 ? -30.972 19.645 36.505 1.00 96.12 1084 ARG A O 1
ATOM 8089 N N . GLY A 1 1085 ? -28.896 19.924 35.687 1.00 95.50 1085 GLY A N 1
ATOM 8090 C CA . GLY A 1 1085 ? -29.161 19.293 34.389 1.00 95.50 1085 GLY A CA 1
ATOM 8091 C C . GLY A 1 1085 ? -29.614 17.829 34.490 1.00 95.50 1085 GLY A C 1
ATOM 8092 O O . GLY A 1 1085 ? -30.347 17.349 33.620 1.00 95.50 1085 GLY A O 1
ATOM 8093 N N . LEU A 1 1086 ? -29.231 17.119 35.559 1.00 96.12 1086 LEU A N 1
ATOM 8094 C CA . LEU A 1 1086 ? -29.776 15.802 35.899 1.00 96.12 1086 LEU A CA 1
ATOM 8095 C C . LEU A 1 1086 ? -31.142 15.900 36.600 1.00 96.12 1086 LEU A C 1
ATOM 8097 O O . LEU A 1 1086 ? -32.057 15.165 36.245 1.00 96.12 1086 LEU A O 1
ATOM 8101 N N . PHE A 1 1087 ? -31.310 16.813 37.560 1.00 97.12 1087 PHE A N 1
ATOM 8102 C CA . PHE A 1 1087 ? -32.571 17.027 38.284 1.00 97.12 1087 PHE A CA 1
ATOM 8103 C C . PHE A 1 1087 ? -33.740 17.397 37.359 1.00 97.12 1087 PHE A C 1
ATOM 8105 O O . PHE A 1 1087 ? -34.819 16.807 37.456 1.00 97.12 1087 PHE A O 1
ATOM 8112 N N . GLU A 1 1088 ? -33.521 18.305 36.408 1.00 95.75 1088 GLU A N 1
ATOM 8113 C CA . GLU A 1 1088 ? -34.522 18.671 35.400 1.00 95.75 1088 GLU A CA 1
ATOM 8114 C C . GLU A 1 1088 ? -34.870 17.475 34.497 1.00 95.75 1088 GLU A C 1
ATOM 8116 O O . GLU A 1 1088 ? -36.040 17.237 34.200 1.00 95.75 1088 GLU A O 1
ATOM 8121 N N . ALA A 1 1089 ? -33.876 16.660 34.129 1.00 93.38 1089 ALA A N 1
ATOM 8122 C CA . ALA A 1 1089 ? -34.060 15.469 33.299 1.00 93.38 1089 ALA A CA 1
ATOM 8123 C C . ALA A 1 1089 ? -34.709 14.272 34.024 1.00 93.38 1089 ALA A C 1
ATOM 8125 O O . ALA A 1 1089 ? -35.178 13.345 33.360 1.00 93.38 1089 ALA A O 1
ATOM 8126 N N . LEU A 1 1090 ? -34.726 14.278 35.361 1.00 94.75 1090 LEU A N 1
ATOM 8127 C CA . LEU A 1 1090 ? -35.349 13.254 36.209 1.00 94.75 1090 LEU A CA 1
ATOM 8128 C C . LEU A 1 1090 ? -36.673 13.713 36.851 1.00 94.75 1090 LEU A C 1
ATOM 8130 O O . LEU A 1 1090 ? -37.328 12.937 37.545 1.00 94.75 1090 LEU A O 1
ATOM 8134 N N . SER A 1 1091 ? -37.092 14.955 36.614 1.00 89.25 1091 SER A N 1
ATOM 8135 C CA . SER A 1 1091 ? -38.369 15.489 37.097 1.00 89.25 1091 SER A CA 1
ATOM 8136 C C . SER A 1 1091 ? -39.570 14.800 36.417 1.00 89.25 1091 SER A C 1
ATOM 8138 O O . SER A 1 1091 ? -39.527 14.558 35.210 1.00 89.25 1091 SER A O 1
ATOM 8140 N N . PRO A 1 1092 ? -40.674 14.504 37.137 1.00 90.00 1092 PRO A N 1
ATOM 8141 C CA . PRO A 1 1092 ? -40.989 14.888 38.519 1.00 90.00 1092 PRO A CA 1
ATOM 8142 C C . PRO A 1 1092 ? -40.536 13.878 39.594 1.00 90.00 1092 PRO A C 1
ATOM 8144 O O . PRO A 1 1092 ? -40.858 14.068 40.762 1.00 90.00 1092 PRO A O 1
ATOM 8147 N N . ASP A 1 1093 ? -39.819 12.812 39.228 1.00 91.75 1093 ASP A N 1
ATOM 8148 C CA . ASP A 1 1093 ? -39.439 11.719 40.141 1.00 91.75 1093 ASP A CA 1
ATOM 8149 C C . ASP A 1 1093 ? -38.201 12.051 41.007 1.00 91.75 1093 ASP A C 1
ATOM 8151 O O . ASP A 1 1093 ? -37.794 11.255 41.861 1.00 91.75 1093 ASP A O 1
ATOM 8155 N N . ALA A 1 1094 ? -37.593 13.223 40.791 1.00 95.88 1094 ALA A N 1
ATOM 8156 C CA . ALA A 1 1094 ? -36.431 13.720 41.516 1.00 95.88 1094 ALA A CA 1
ATOM 8157 C C . ALA A 1 1094 ? -36.771 14.835 42.515 1.00 95.88 1094 ALA A C 1
ATOM 8159 O O . ALA A 1 1094 ? -37.469 15.793 42.191 1.00 95.88 1094 ALA A O 1
ATOM 8160 N N . ASN A 1 1095 ? -36.166 14.749 43.701 1.00 97.00 1095 ASN A N 1
ATOM 8161 C CA . ASN A 1 1095 ? -36.113 15.810 44.705 1.00 97.00 1095 ASN A CA 1
ATOM 8162 C C . ASN A 1 1095 ? -34.696 16.410 44.766 1.00 97.00 1095 ASN A C 1
ATOM 8164 O O . ASN A 1 1095 ? -33.710 15.667 44.725 1.00 97.00 1095 ASN A O 1
ATOM 8168 N N . TRP A 1 1096 ? -34.609 17.734 44.916 1.00 97.19 1096 TRP A N 1
ATOM 8169 C CA . TRP A 1 1096 ? -33.358 18.479 45.096 1.00 97.19 1096 TRP A CA 1
ATOM 8170 C C . TRP A 1 1096 ? -33.017 18.670 46.577 1.00 97.19 1096 TRP A C 1
ATOM 8172 O O . TRP A 1 1096 ? -33.914 18.905 47.387 1.00 97.19 1096 TRP A O 1
ATOM 8182 N N . TYR A 1 1097 ? -31.725 18.613 46.894 1.00 96.56 1097 TYR A N 1
ATOM 8183 C CA . TYR A 1 1097 ? -31.138 18.858 48.209 1.00 96.56 1097 TYR A CA 1
ATOM 8184 C C . TYR A 1 1097 ? -29.771 19.553 48.060 1.00 96.56 1097 TYR A C 1
ATOM 8186 O O . TYR A 1 1097 ? -29.117 19.480 47.016 1.00 96.56 1097 TYR A O 1
ATOM 8194 N N . ASP A 1 1098 ? -29.329 20.203 49.128 1.00 94.56 1098 ASP A N 1
ATOM 8195 C CA . ASP A 1 1098 ? -28.133 21.048 49.224 1.00 94.56 1098 ASP A CA 1
ATOM 8196 C C . ASP A 1 1098 ? -27.392 20.813 50.557 1.00 94.56 1098 ASP A C 1
ATOM 8198 O O . ASP A 1 1098 ? -27.750 19.916 51.325 1.00 94.56 1098 ASP A O 1
ATOM 8202 N N . GLU A 1 1099 ? -26.334 21.583 50.833 1.00 91.62 1099 GLU A N 1
ATOM 8203 C CA . GLU A 1 1099 ? -25.522 21.445 52.053 1.00 91.62 1099 GLU A CA 1
ATOM 8204 C C . GLU A 1 1099 ? -26.324 21.577 53.361 1.00 91.62 1099 GLU A C 1
ATOM 8206 O O . GLU A 1 1099 ? -25.995 20.902 54.339 1.00 91.62 1099 GLU A O 1
ATOM 8211 N N . ASP A 1 1100 ? -27.376 22.401 53.382 1.00 90.81 1100 ASP A N 1
ATOM 8212 C CA . ASP A 1 1100 ? -28.208 22.620 54.570 1.00 90.81 1100 ASP A CA 1
ATOM 8213 C C . ASP A 1 1100 ? -29.251 21.498 54.747 1.00 90.81 1100 ASP A C 1
ATOM 8215 O O . ASP A 1 1100 ? -29.480 21.025 55.862 1.00 90.81 1100 ASP A O 1
ATOM 8219 N N . SER A 1 1101 ? -29.848 21.012 53.652 1.00 93.88 1101 SER A N 1
ATOM 8220 C CA . SER A 1 1101 ? -30.924 20.003 53.676 1.00 93.88 1101 SER A CA 1
ATOM 8221 C C . SER A 1 1101 ? -30.457 18.539 53.587 1.00 93.88 1101 SER A C 1
ATOM 8223 O O . SER A 1 1101 ? -31.220 17.620 53.906 1.00 93.88 1101 SER A O 1
ATOM 8225 N N . VAL A 1 1102 ? -29.201 18.262 53.210 1.00 94.25 1102 VAL A N 1
ATOM 8226 C CA . VAL A 1 1102 ? -28.694 16.878 53.074 1.00 94.25 1102 VAL A CA 1
ATOM 8227 C C . VAL A 1 1102 ? -28.689 16.100 54.398 1.00 94.25 1102 VAL A C 1
ATOM 8229 O O . VAL A 1 1102 ? -28.887 14.882 54.401 1.00 94.25 1102 VAL A O 1
ATOM 8232 N N . ALA A 1 1103 ? -28.513 16.776 55.539 1.00 92.94 1103 ALA A N 1
ATOM 8233 C CA . ALA A 1 1103 ? -28.566 16.133 56.853 1.00 92.94 1103 ALA A CA 1
ATOM 8234 C C . ALA A 1 1103 ? -29.976 15.601 57.179 1.00 92.94 1103 ALA A C 1
ATOM 8236 O O . ALA A 1 1103 ? -30.107 14.504 57.733 1.00 92.94 1103 ALA A O 1
ATOM 8237 N N . GLU A 1 1104 ? -31.019 16.329 56.767 1.00 92.94 1104 GLU A N 1
ATOM 8238 C CA . GLU A 1 1104 ? -32.419 15.914 56.893 1.00 92.94 1104 GLU A CA 1
ATOM 8239 C C . GLU A 1 1104 ? -32.734 14.754 55.938 1.00 92.94 1104 GLU A C 1
ATOM 8241 O O . GLU A 1 1104 ? -33.257 13.733 56.382 1.00 92.94 1104 GLU A O 1
ATOM 8246 N N . LEU A 1 1105 ? -32.299 14.823 54.669 1.00 94.88 1105 LEU A N 1
ATOM 8247 C CA . LEU A 1 1105 ? -32.413 13.712 53.707 1.00 94.88 1105 LEU A CA 1
AT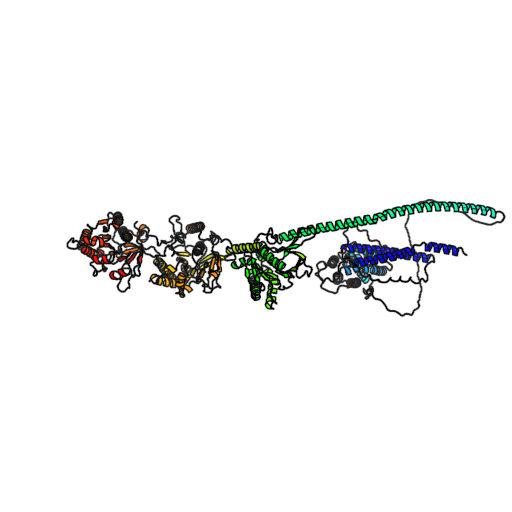OM 8248 C C . LEU A 1 1105 ? -31.822 12.403 54.256 1.00 94.88 1105 LEU A C 1
ATOM 8250 O O . LEU A 1 1105 ? -32.427 11.334 54.114 1.00 94.88 1105 LEU A O 1
ATOM 8254 N N . MET A 1 1106 ? -30.636 12.461 54.871 1.00 95.38 1106 MET A N 1
ATOM 8255 C CA . MET A 1 1106 ? -30.011 11.280 55.472 1.00 95.38 1106 MET A CA 1
ATOM 8256 C C . MET A 1 1106 ? -30.853 10.731 56.633 1.00 95.38 1106 MET A C 1
ATOM 8258 O O . MET A 1 1106 ? -31.056 9.516 56.709 1.00 95.38 1106 MET A O 1
ATOM 8262 N N . ALA A 1 1107 ? -31.375 11.600 57.505 1.00 93.50 1107 ALA A N 1
ATOM 8263 C CA . ALA A 1 1107 ? -32.217 11.211 58.636 1.00 93.50 1107 ALA A CA 1
ATOM 8264 C C . ALA A 1 1107 ? -33.563 10.604 58.191 1.00 93.50 1107 ALA A C 1
ATOM 8266 O O . ALA A 1 1107 ? -33.901 9.507 58.646 1.00 93.50 1107 ALA A O 1
ATOM 8267 N N . GLU A 1 1108 ? -34.273 11.237 57.245 1.00 92.75 1108 GLU A N 1
ATOM 8268 C CA . GLU A 1 1108 ? -35.500 10.715 56.617 1.00 92.75 1108 GLU A CA 1
ATOM 8269 C C . GLU A 1 1108 ? -35.270 9.318 56.031 1.00 92.75 1108 GLU A C 1
ATOM 8271 O O . GLU A 1 1108 ? -35.997 8.364 56.330 1.00 92.75 1108 GLU A O 1
ATOM 8276 N N . THR A 1 1109 ? -34.223 9.179 55.211 1.00 93.50 1109 THR A N 1
ATOM 8277 C CA . THR A 1 1109 ? -33.904 7.923 54.524 1.00 93.50 1109 THR A CA 1
ATOM 8278 C C . THR A 1 1109 ? -33.574 6.831 55.545 1.00 93.50 1109 THR A C 1
ATOM 8280 O O . THR A 1 1109 ? -34.113 5.724 55.480 1.00 93.50 1109 THR A O 1
ATOM 8283 N N . ALA A 1 1110 ? -32.760 7.143 56.559 1.00 93.00 1110 ALA A N 1
ATOM 8284 C CA . ALA A 1 1110 ? -32.467 6.218 57.649 1.00 93.00 1110 ALA A CA 1
ATOM 8285 C C . ALA A 1 1110 ? -33.710 5.886 58.498 1.00 93.00 1110 ALA A C 1
ATOM 8287 O O . ALA A 1 1110 ? -33.806 4.782 59.035 1.00 93.00 1110 ALA A O 1
ATOM 8288 N N . ALA A 1 1111 ? -34.678 6.795 58.651 1.00 91.06 1111 ALA A N 1
ATOM 8289 C CA . ALA A 1 1111 ? -35.947 6.522 59.328 1.00 91.06 1111 ALA A CA 1
ATOM 8290 C C . ALA A 1 1111 ? -36.833 5.552 58.521 1.00 91.06 1111 ALA A C 1
ATOM 8292 O O . ALA A 1 1111 ? -37.276 4.545 59.077 1.00 91.06 1111 ALA A O 1
ATOM 8293 N N . GLY A 1 1112 ? -37.010 5.763 57.211 1.00 88.12 1112 GLY A N 1
ATOM 8294 C CA . GLY A 1 1112 ? -37.742 4.837 56.328 1.00 88.12 1112 GLY A CA 1
ATOM 8295 C C . GLY A 1 1112 ? -37.134 3.425 56.295 1.00 88.12 1112 GLY A C 1
ATOM 8296 O O . GLY A 1 1112 ? -37.838 2.411 56.402 1.00 88.12 1112 GLY A O 1
ATOM 8297 N N . LEU A 1 1113 ? -35.799 3.345 56.272 1.00 89.38 1113 LEU A N 1
ATOM 8298 C CA . LEU A 1 1113 ? -35.056 2.084 56.384 1.00 89.38 1113 LEU A CA 1
ATOM 8299 C C . LEU A 1 1113 ? -35.199 1.394 57.750 1.00 89.38 1113 LEU A C 1
ATOM 8301 O O . LEU A 1 1113 ? -34.981 0.185 57.832 1.00 89.38 1113 LEU A O 1
ATOM 8305 N N . ARG A 1 1114 ? -35.627 2.099 58.804 1.00 86.50 1114 ARG A N 1
ATOM 8306 C CA . ARG A 1 1114 ? -35.966 1.500 60.105 1.00 86.50 1114 ARG A CA 1
ATOM 8307 C C . ARG A 1 1114 ? -37.434 1.064 60.170 1.00 86.50 1114 ARG A C 1
ATOM 8309 O O . ARG A 1 1114 ? -37.699 -0.059 60.594 1.00 86.50 1114 ARG A O 1
ATOM 8316 N N . THR A 1 1115 ? -38.378 1.880 59.696 1.00 81.81 1115 THR A N 1
ATOM 8317 C CA . THR A 1 1115 ? -39.831 1.623 59.829 1.00 81.81 1115 THR A CA 1
ATOM 8318 C C . THR A 1 1115 ? -40.384 0.525 58.918 1.00 81.81 1115 THR A C 1
ATOM 8320 O O . THR A 1 1115 ? -41.421 -0.049 59.237 1.00 81.81 1115 THR A O 1
ATOM 8323 N N . GLY A 1 1116 ? -39.719 0.210 57.799 1.00 66.75 1116 GLY A N 1
ATOM 8324 C CA . GLY A 1 1116 ? -40.217 -0.774 56.818 1.00 66.75 1116 GLY A CA 1
ATOM 8325 C C . GLY A 1 1116 ? -40.834 -0.162 55.559 1.00 66.75 1116 GLY A C 1
ATOM 8326 O O . GLY A 1 1116 ? -41.103 -0.890 54.605 1.00 66.75 1116 GLY A O 1
ATOM 8327 N N . GLY A 1 1117 ? -41.019 1.160 55.525 1.00 55.53 1117 GLY A N 1
ATOM 8328 C CA . GLY A 1 1117 ? -41.618 1.876 54.399 1.00 55.53 1117 GLY A CA 1
ATOM 8329 C C . GLY A 1 1117 ? -40.655 2.106 53.233 1.00 55.53 1117 GLY A C 1
ATOM 8330 O O . GLY A 1 1117 ? -40.156 3.212 53.075 1.00 55.53 1117 GLY A O 1
ATOM 8331 N N . ALA A 1 1118 ? -40.417 1.079 52.409 1.00 53.00 1118 ALA A N 1
ATOM 8332 C CA . ALA A 1 1118 ? -39.759 1.207 51.101 1.00 53.00 1118 ALA A CA 1
ATOM 8333 C C . ALA A 1 1118 ? -40.232 0.099 50.134 1.00 53.00 1118 ALA A C 1
ATOM 8335 O O . ALA A 1 1118 ? -39.726 -1.027 50.146 1.00 53.00 1118 ALA A O 1
ATOM 8336 N N . ALA A 1 1119 ? -41.247 0.400 49.316 1.00 66.25 1119 ALA A N 1
ATOM 8337 C CA . ALA A 1 1119 ? -41.738 -0.502 48.264 1.00 66.25 1119 ALA A CA 1
ATOM 8338 C C . ALA A 1 1119 ? -41.106 -0.179 46.895 1.00 66.25 1119 ALA A C 1
ATOM 8340 O O . ALA A 1 1119 ? -40.651 -1.083 46.176 1.00 66.25 1119 ALA A O 1
ATOM 8341 N N . GLU A 1 1120 ? -41.058 1.112 46.570 1.00 84.50 1120 GLU A N 1
ATOM 8342 C CA . GLU A 1 1120 ? -40.372 1.698 45.417 1.00 84.50 1120 GLU A CA 1
ATOM 8343 C C . GLU A 1 1120 ? -38.836 1.638 45.558 1.00 84.50 1120 GLU A C 1
ATOM 8345 O O . GLU A 1 1120 ? -38.319 1.572 46.677 1.00 84.50 1120 GLU A O 1
ATOM 8350 N N . PRO A 1 1121 ? -38.075 1.621 44.449 1.00 91.12 1121 PRO A N 1
ATOM 8351 C CA . PRO A 1 1121 ? -36.642 1.893 44.462 1.00 91.12 1121 PRO A CA 1
ATOM 8352 C C . PRO A 1 1121 ? -36.359 3.364 44.788 1.00 91.12 1121 PRO A C 1
ATOM 8354 O O . PRO A 1 1121 ? -37.071 4.250 44.318 1.00 91.12 1121 PRO A O 1
ATOM 8357 N N . HIS A 1 1122 ? -35.282 3.623 45.530 1.00 94.75 1122 HIS A N 1
ATOM 8358 C CA . HIS A 1 1122 ? -34.829 4.972 45.875 1.00 94.75 1122 HIS A CA 1
ATOM 8359 C C . HIS A 1 1122 ? -33.339 5.117 45.560 1.00 94.75 1122 HIS A C 1
ATOM 8361 O O . HIS A 1 1122 ? -32.521 4.322 46.025 1.00 94.75 1122 HIS A O 1
ATOM 8367 N N . TYR A 1 1123 ? -32.978 6.119 44.763 1.00 97.31 1123 TYR A N 1
ATOM 8368 C CA . TYR A 1 1123 ? -31.599 6.375 44.350 1.00 97.31 1123 TYR A CA 1
ATOM 8369 C C . TYR A 1 1123 ? -31.123 7.713 44.908 1.00 97.31 1123 TYR A C 1
ATOM 8371 O O . TYR A 1 1123 ? -31.720 8.751 44.624 1.00 97.31 1123 TYR A O 1
ATOM 8379 N N . LEU A 1 1124 ? -30.051 7.688 45.698 1.00 98.12 1124 LEU A N 1
ATOM 8380 C CA . LEU A 1 1124 ? -29.421 8.884 46.249 1.00 98.12 1124 LEU A CA 1
ATOM 8381 C C . LEU A 1 1124 ? -28.181 9.214 45.419 1.00 98.12 1124 LEU A C 1
ATOM 8383 O O . LEU A 1 1124 ? -27.222 8.446 45.420 1.00 98.12 1124 LEU A O 1
ATOM 8387 N N . LEU A 1 1125 ? -28.227 10.341 44.714 1.00 98.25 1125 LEU A N 1
ATOM 8388 C CA . LEU A 1 1125 ? -27.183 10.866 43.837 1.00 98.25 1125 LEU A CA 1
ATOM 8389 C C . LEU A 1 1125 ? -26.505 12.033 44.564 1.00 98.25 1125 LEU A C 1
ATOM 8391 O O . LEU A 1 1125 ? -27.054 13.133 44.619 1.00 98.25 1125 LEU A O 1
ATOM 8395 N N . LEU A 1 1126 ? -25.359 11.774 45.195 1.00 98.00 1126 LEU A N 1
ATOM 8396 C CA . LEU A 1 1126 ? -24.711 12.725 46.108 1.00 98.00 1126 LEU A CA 1
ATOM 8397 C C . LEU A 1 1126 ? -23.407 13.253 45.495 1.00 98.00 1126 LEU A C 1
ATOM 8399 O O . LEU A 1 1126 ? -22.447 12.501 45.324 1.00 98.00 1126 LEU A O 1
ATOM 8403 N N . TYR A 1 1127 ? -23.355 14.542 45.177 1.00 97.69 1127 TYR A N 1
ATOM 8404 C CA . TYR A 1 1127 ? -22.190 15.184 44.571 1.00 97.69 1127 TYR A CA 1
ATOM 8405 C C . TYR A 1 1127 ? -21.311 15.787 45.675 1.00 97.69 1127 TYR A C 1
ATOM 8407 O O . TYR A 1 1127 ? -21.801 16.606 46.444 1.00 97.69 1127 TYR A O 1
ATOM 8415 N N . ALA A 1 1128 ? -20.034 15.385 45.741 1.00 96.56 1128 ALA A N 1
ATOM 8416 C CA . ALA A 1 1128 ? -19.023 15.858 46.699 1.00 96.56 1128 ALA A CA 1
ATOM 8417 C C . ALA A 1 1128 ? -19.421 15.740 48.185 1.00 96.56 1128 ALA A C 1
ATOM 8419 O O . ALA A 1 1128 ? -19.439 16.722 48.925 1.00 96.56 1128 ALA A O 1
ATOM 8420 N N . VAL A 1 1129 ? -19.690 14.520 48.657 1.00 96.06 1129 VAL A N 1
ATOM 8421 C CA . VAL A 1 1129 ? -20.098 14.255 50.055 1.00 96.06 1129 VAL A CA 1
ATOM 8422 C C . VAL A 1 1129 ? -19.121 14.840 51.089 1.00 96.06 1129 VAL A C 1
ATOM 8424 O O . VAL A 1 1129 ? -19.567 15.346 52.118 1.00 96.06 1129 VAL A O 1
ATOM 8427 N N . ASP A 1 1130 ? -17.818 14.872 50.786 1.00 95.06 1130 ASP A N 1
ATOM 8428 C CA . ASP A 1 1130 ? -16.783 15.439 51.666 1.00 95.06 1130 ASP A CA 1
ATOM 8429 C C . ASP A 1 1130 ? -16.777 16.977 51.780 1.00 95.06 1130 ASP A C 1
ATOM 8431 O O . ASP A 1 1130 ? -15.957 17.543 52.506 1.00 95.06 1130 ASP A O 1
ATOM 8435 N N . ALA A 1 1131 ? -17.624 17.678 51.025 1.00 93.88 1131 ALA A N 1
ATOM 8436 C CA . ALA A 1 1131 ? -17.836 19.110 51.210 1.00 93.88 1131 ALA A CA 1
ATOM 8437 C C . ALA A 1 1131 ? -18.720 19.369 52.436 1.00 93.88 1131 ALA A C 1
ATOM 8439 O O . ALA A 1 1131 ? -18.342 20.136 53.320 1.00 93.88 1131 ALA A O 1
ATOM 8440 N N . ALA A 1 1132 ? -19.829 18.632 52.546 1.00 92.25 1132 ALA A N 1
ATOM 8441 C CA . ALA A 1 1132 ? -20.799 18.770 53.627 1.00 92.25 1132 ALA A CA 1
ATOM 8442 C C . ALA A 1 1132 ? -20.443 17.972 54.898 1.00 92.25 1132 ALA A C 1
ATOM 8444 O O . ALA A 1 1132 ? -21.293 17.816 55.773 1.00 92.25 1132 ALA A O 1
ATOM 8445 N N . THR A 1 1133 ? -19.214 17.457 55.056 1.00 91.00 1133 THR A N 1
ATOM 8446 C CA . THR A 1 1133 ? -18.778 16.715 56.263 1.00 91.00 1133 THR A CA 1
ATOM 8447 C C . THR A 1 1133 ? -19.032 17.506 57.558 1.00 91.00 1133 THR A C 1
ATOM 8449 O O . THR A 1 1133 ? -19.305 16.908 58.601 1.00 91.00 1133 THR A O 1
ATOM 8452 N N . GLY A 1 1134 ? -18.994 18.845 57.508 1.00 89.31 1134 GLY A N 1
ATOM 8453 C CA . GLY A 1 1134 ? -19.342 19.721 58.633 1.00 89.31 1134 GLY A CA 1
ATOM 8454 C C . GLY A 1 1134 ? -20.826 19.645 59.010 1.00 89.31 1134 GLY A C 1
ATOM 8455 O O . GLY A 1 1134 ? -21.161 19.308 60.145 1.00 89.31 1134 GLY A O 1
ATOM 8456 N N . GLN A 1 1135 ? -21.715 19.887 58.048 1.00 91.06 1135 GLN A N 1
ATOM 8457 C CA . GLN A 1 1135 ? -23.171 19.835 58.203 1.00 91.06 1135 GLN A CA 1
ATOM 8458 C C . GLN A 1 1135 ? -23.643 18.410 58.537 1.00 91.06 1135 GLN A C 1
ATOM 8460 O O . GLN A 1 1135 ? -24.404 18.203 59.480 1.00 91.06 1135 GLN A O 1
ATOM 8465 N N . LEU A 1 1136 ? -23.092 17.393 57.867 1.00 90.56 1136 LEU A N 1
ATOM 8466 C CA . LEU A 1 1136 ? -23.324 15.975 58.159 1.00 90.56 1136 LEU A CA 1
ATOM 8467 C C . LEU A 1 1136 ? -22.750 15.529 59.520 1.00 90.56 1136 LEU A C 1
ATOM 8469 O O . LEU A 1 1136 ? -23.090 14.443 59.996 1.00 90.56 1136 LEU A O 1
ATOM 8473 N N . SER A 1 1137 ? -21.920 16.339 60.183 1.00 89.75 1137 SER A N 1
ATOM 8474 C CA . SER A 1 1137 ? -21.502 16.104 61.574 1.00 89.75 1137 SER A CA 1
ATOM 8475 C C . SER A 1 1137 ? -22.480 16.674 62.611 1.00 89.75 1137 SER A C 1
ATOM 8477 O O . SER A 1 1137 ? -22.386 16.303 63.783 1.00 89.75 1137 SER A O 1
ATOM 8479 N N . ALA A 1 1138 ? -23.447 17.512 62.216 1.00 86.69 1138 ALA A N 1
ATOM 8480 C CA . ALA A 1 1138 ? -24.536 17.939 63.094 1.00 86.69 1138 ALA A CA 1
ATOM 8481 C C . ALA A 1 1138 ? -25.462 16.762 63.449 1.00 86.69 1138 ALA A C 1
ATOM 8483 O O . ALA A 1 1138 ? -25.575 15.788 62.698 1.00 86.69 1138 ALA A O 1
ATOM 8484 N N . GLN A 1 1139 ? -26.123 16.839 64.611 1.00 86.94 1139 GLN A N 1
ATOM 8485 C CA . GLN A 1 1139 ? -27.082 15.823 65.050 1.00 86.94 1139 GLN A CA 1
ATOM 8486 C C . GLN A 1 1139 ? -28.498 16.125 64.552 1.00 86.94 1139 GLN A C 1
ATOM 8488 O O . GLN A 1 1139 ? -29.047 17.183 64.844 1.00 86.94 1139 GLN A O 1
ATOM 8493 N N . VAL A 1 1140 ? -29.105 15.140 63.889 1.00 85.38 1140 VAL A N 1
ATOM 8494 C CA . VAL A 1 1140 ? -30.514 15.108 63.472 1.00 85.38 1140 VAL A CA 1
ATOM 8495 C C . VAL A 1 1140 ? -31.094 13.778 63.964 1.00 85.38 1140 VAL A C 1
ATOM 8497 O O . VAL A 1 1140 ? -30.447 12.739 63.830 1.00 85.38 1140 VAL A O 1
ATOM 8500 N N . ASP A 1 1141 ? -32.267 13.775 64.597 1.00 82.06 1141 ASP A N 1
ATOM 8501 C CA . ASP A 1 1141 ? -32.900 12.568 65.167 1.00 82.06 1141 ASP A CA 1
ATOM 8502 C C . ASP A 1 1141 ? -31.968 11.685 66.030 1.00 82.06 1141 ASP A C 1
ATOM 8504 O O . ASP A 1 1141 ? -31.975 10.452 65.963 1.00 82.06 1141 ASP A O 1
ATOM 8508 N N . GLY A 1 1142 ? -31.136 12.328 66.858 1.00 85.00 1142 GLY A N 1
ATOM 8509 C CA . GLY A 1 1142 ? -30.282 11.663 67.850 1.00 85.00 1142 GLY A CA 1
ATOM 8510 C C . GLY A 1 1142 ? -29.015 10.987 67.307 1.00 85.00 1142 GLY A C 1
ATOM 8511 O O . GLY A 1 1142 ? -28.303 10.343 68.077 1.00 85.00 1142 GLY A O 1
ATOM 8512 N N . ALA A 1 1143 ? -28.696 11.138 66.020 1.00 91.06 1143 ALA A N 1
ATOM 8513 C CA . ALA A 1 1143 ? -27.431 10.696 65.428 1.00 91.06 1143 ALA A CA 1
ATOM 8514 C C . ALA A 1 1143 ? -26.897 11.746 64.439 1.00 91.06 1143 ALA A C 1
ATOM 8516 O O . ALA A 1 1143 ? -27.605 12.686 64.093 1.00 91.06 1143 ALA A O 1
ATOM 8517 N N . THR A 1 1144 ? -25.642 11.633 63.997 1.00 93.75 1144 THR A N 1
ATOM 8518 C CA . THR A 1 1144 ? -25.105 12.566 62.991 1.00 93.75 1144 THR A CA 1
ATOM 8519 C C . THR A 1 1144 ? -25.545 12.191 61.577 1.00 93.75 1144 THR A C 1
ATOM 8521 O O . THR A 1 1144 ? -25.782 11.013 61.299 1.00 93.75 1144 THR A O 1
ATOM 8524 N N . GLY A 1 1145 ? -25.586 13.155 60.653 1.00 91.56 1145 GLY A N 1
ATOM 8525 C CA . GLY A 1 1145 ? -25.793 12.892 59.221 1.00 91.56 1145 GLY A CA 1
ATOM 8526 C C . GLY A 1 1145 ? -24.852 11.810 58.664 1.00 91.56 1145 GLY A C 1
ATOM 8527 O O . GLY A 1 1145 ? -25.301 10.904 57.969 1.00 91.56 1145 GLY A O 1
ATOM 8528 N N . LEU A 1 1146 ? -23.576 11.802 59.073 1.00 93.12 1146 LEU A N 1
ATOM 8529 C CA . LEU A 1 1146 ? -22.608 10.743 58.747 1.00 93.12 1146 LEU A CA 1
ATOM 8530 C C . LEU A 1 1146 ? -22.968 9.376 59.359 1.00 93.12 1146 LEU A C 1
ATOM 8532 O O . LEU A 1 1146 ? -22.665 8.329 58.787 1.00 93.12 1146 LEU A O 1
ATOM 8536 N N . ALA A 1 1147 ? -23.587 9.328 60.543 1.00 93.06 1147 ALA A N 1
ATOM 8537 C CA . ALA A 1 1147 ? -24.094 8.076 61.115 1.00 93.06 1147 ALA A CA 1
ATOM 8538 C C . ALA A 1 1147 ? -25.316 7.552 60.338 1.00 93.06 1147 ALA A C 1
ATOM 8540 O O . ALA A 1 1147 ? -25.382 6.353 60.058 1.00 93.06 1147 ALA A O 1
ATOM 8541 N N . HIS A 1 1148 ? -26.221 8.441 59.921 1.00 94.81 1148 HIS A N 1
ATOM 8542 C CA . HIS A 1 1148 ? -27.351 8.096 59.054 1.00 94.81 1148 HIS A CA 1
ATOM 8543 C C . HIS A 1 1148 ? -26.885 7.627 57.668 1.00 94.81 1148 HIS A C 1
ATOM 8545 O O . HIS A 1 1148 ? -27.307 6.559 57.235 1.00 94.81 1148 HIS A O 1
ATOM 8551 N N . LEU A 1 1149 ? -25.940 8.320 57.019 1.00 94.56 1149 LEU A N 1
ATOM 8552 C CA . LEU A 1 1149 ? -25.340 7.911 55.738 1.00 94.56 1149 LEU A CA 1
ATOM 8553 C C . LEU A 1 1149 ? -24.778 6.482 55.799 1.00 94.56 1149 LEU A C 1
ATOM 8555 O O . LEU A 1 1149 ? -25.062 5.662 54.929 1.00 94.56 1149 LEU A O 1
ATOM 8559 N N . ARG A 1 1150 ? -24.039 6.140 56.862 1.00 93.75 1150 ARG A N 1
ATOM 8560 C CA . ARG A 1 1150 ? -23.513 4.777 57.074 1.00 93.75 1150 ARG A CA 1
ATOM 8561 C C . ARG A 1 1150 ? -24.618 3.747 57.335 1.00 93.75 1150 ARG A C 1
ATOM 8563 O O . ARG A 1 1150 ? -24.494 2.600 56.912 1.00 93.75 1150 ARG A O 1
ATOM 8570 N N . HIS A 1 1151 ? -25.720 4.137 57.977 1.00 93.19 1151 HIS A N 1
ATOM 8571 C CA . HIS A 1 1151 ? -26.901 3.279 58.121 1.00 93.19 1151 HIS A CA 1
ATOM 8572 C C . HIS A 1 1151 ? -27.586 3.022 56.764 1.00 93.19 1151 HIS A C 1
ATOM 8574 O O . HIS A 1 1151 ? -27.926 1.876 56.459 1.00 93.19 1151 HIS A O 1
ATOM 8580 N N . VAL A 1 1152 ? -27.719 4.057 55.924 1.00 94.75 1152 VAL A N 1
ATOM 8581 C CA . VAL A 1 1152 ? -28.260 3.962 54.556 1.00 94.75 1152 VAL A CA 1
ATOM 8582 C C . VAL A 1 1152 ? -27.365 3.092 53.669 1.00 94.75 1152 VAL A C 1
ATOM 8584 O O . VAL A 1 1152 ? -27.864 2.170 53.030 1.00 94.75 1152 VAL A O 1
ATOM 8587 N N . LEU A 1 1153 ? -26.046 3.298 53.681 1.00 94.44 1153 LEU A N 1
ATOM 8588 C CA . LEU A 1 1153 ? -25.093 2.479 52.923 1.00 94.44 1153 LEU A CA 1
ATOM 8589 C C . LEU A 1 1153 ? -25.137 0.997 53.328 1.00 94.44 1153 LEU A C 1
ATOM 8591 O O . LEU A 1 1153 ? -25.058 0.122 52.461 1.00 94.44 1153 LEU A O 1
ATOM 8595 N N . HIS A 1 1154 ? -25.290 0.700 54.623 1.00 93.12 1154 HIS A N 1
ATOM 8596 C CA . HIS A 1 1154 ? -25.291 -0.675 55.119 1.00 93.12 1154 HIS A CA 1
ATOM 8597 C C . HIS A 1 1154 ? -26.614 -1.423 54.875 1.00 93.12 1154 HIS A C 1
ATOM 8599 O O . HIS A 1 1154 ? -26.574 -2.579 54.453 1.00 93.12 1154 HIS A O 1
ATOM 8605 N N . HIS A 1 1155 ? -27.769 -0.787 55.115 1.00 92.00 1155 HIS A N 1
ATOM 8606 C CA . HIS A 1 1155 ? -29.090 -1.445 55.088 1.00 92.00 1155 HIS A CA 1
ATOM 8607 C C . HIS A 1 1155 ? -29.982 -1.061 53.897 1.00 92.00 1155 HIS A C 1
ATOM 8609 O O . HIS A 1 1155 ? -30.968 -1.746 53.617 1.00 92.00 1155 HIS A O 1
ATOM 8615 N N . GLY A 1 1156 ? -29.658 0.020 53.189 1.00 93.00 1156 GLY A N 1
ATOM 8616 C CA . GLY A 1 1156 ? -30.424 0.518 52.049 1.00 93.00 1156 GLY A CA 1
ATOM 8617 C C . GLY A 1 1156 ? -30.547 -0.478 50.893 1.00 93.00 1156 GLY A C 1
ATOM 8618 O O . GLY A 1 1156 ? -31.675 -0.758 50.473 1.00 93.00 1156 GLY A O 1
ATOM 8619 N N . PRO A 1 1157 ? -29.440 -1.065 50.393 1.00 92.44 1157 PRO A N 1
ATOM 8620 C CA . PRO A 1 1157 ? -29.474 -1.878 49.179 1.00 92.44 1157 PRO A CA 1
ATOM 8621 C C . PRO A 1 1157 ? -30.422 -3.083 49.236 1.00 92.44 1157 PRO A C 1
ATOM 8623 O O . PRO A 1 1157 ? -31.094 -3.387 48.252 1.00 92.44 1157 PRO A O 1
ATOM 8626 N N . GLU A 1 1158 ? -30.563 -3.739 50.391 1.00 90.00 1158 GLU A N 1
ATOM 8627 C CA . GLU A 1 1158 ? -31.526 -4.839 50.581 1.00 90.00 1158 GLU A CA 1
ATOM 8628 C C . GLU A 1 1158 ? -32.985 -4.376 50.417 1.00 90.00 1158 GLU A C 1
ATOM 8630 O O . GLU A 1 1158 ? -33.846 -5.128 49.951 1.00 90.00 1158 GLU A O 1
ATOM 8635 N N . ARG A 1 1159 ? -33.256 -3.106 50.740 1.00 90.25 1159 ARG A N 1
ATOM 8636 C CA . ARG A 1 1159 ? -34.570 -2.456 50.659 1.00 90.25 1159 ARG A CA 1
ATOM 8637 C C . ARG A 1 1159 ? -34.813 -1.693 49.349 1.00 90.25 1159 ARG A C 1
ATOM 8639 O O . ARG A 1 1159 ? -35.920 -1.207 49.163 1.00 90.25 1159 ARG A O 1
ATOM 8646 N N . ARG A 1 1160 ? -33.866 -1.723 48.395 1.00 90.44 1160 ARG A N 1
ATOM 8647 C CA . ARG A 1 1160 ? -33.823 -0.941 47.129 1.00 90.44 1160 ARG A CA 1
ATOM 8648 C C . ARG A 1 1160 ? -33.436 0.536 47.273 1.00 90.44 1160 ARG A C 1
ATOM 8650 O O . ARG A 1 1160 ? -33.647 1.299 46.333 1.00 90.44 1160 ARG A O 1
ATOM 8657 N N . THR A 1 1161 ? -32.858 0.932 48.401 1.00 94.44 1161 THR A N 1
ATOM 8658 C CA . THR A 1 1161 ? -32.266 2.264 48.566 1.00 94.44 1161 THR A CA 1
ATOM 8659 C C . THR A 1 1161 ? -30.780 2.187 48.232 1.00 94.44 1161 THR A C 1
ATOM 8661 O O . THR A 1 1161 ? -30.023 1.540 48.951 1.00 94.44 1161 THR A O 1
ATOM 8664 N N . HIS A 1 1162 ? -30.351 2.809 47.138 1.00 96.31 1162 HIS A N 1
ATOM 8665 C CA . HIS A 1 1162 ? -28.974 2.720 46.645 1.00 96.31 1162 HIS A CA 1
ATOM 8666 C C . HIS A 1 1162 ? -28.313 4.097 46.632 1.00 96.31 1162 HIS A C 1
ATOM 8668 O O . HIS A 1 1162 ? -28.885 5.056 46.117 1.00 96.31 1162 HIS A O 1
ATOM 8674 N N . VAL A 1 1163 ? -27.096 4.182 47.167 1.00 97.81 1163 VAL A N 1
ATOM 8675 C CA . VAL A 1 1163 ? -26.289 5.407 47.158 1.00 97.81 1163 VAL A CA 1
ATOM 8676 C C . VAL A 1 1163 ? -25.301 5.361 45.997 1.00 97.81 1163 VAL A C 1
ATOM 8678 O O . VAL A 1 1163 ? -24.567 4.384 45.826 1.00 97.81 1163 VAL A O 1
ATOM 8681 N N . LEU A 1 1164 ? -25.283 6.427 45.205 1.00 98.38 1164 LEU A N 1
ATOM 8682 C CA . LEU A 1 1164 ? -24.331 6.690 44.139 1.00 98.38 1164 LEU A CA 1
ATOM 8683 C C . LEU A 1 1164 ? -23.722 8.064 44.426 1.00 98.38 1164 LEU A C 1
ATOM 8685 O O . LEU A 1 1164 ? -24.361 9.092 44.215 1.00 98.38 1164 LEU A O 1
ATOM 8689 N N . ALA A 1 1165 ? -22.521 8.073 44.996 1.00 97.69 1165 ALA A N 1
ATOM 8690 C CA . ALA A 1 1165 ? -21.948 9.263 45.612 1.00 97.69 1165 ALA A CA 1
ATOM 8691 C C . ALA A 1 1165 ? -20.529 9.548 45.117 1.00 97.69 1165 ALA A C 1
ATOM 8693 O O . ALA A 1 1165 ? -19.761 8.627 44.845 1.00 97.69 1165 ALA A O 1
ATOM 8694 N N . TRP A 1 1166 ? -20.177 10.827 45.020 1.00 98.19 1166 TRP A N 1
ATOM 8695 C CA . TRP A 1 1166 ? -18.844 11.301 44.661 1.00 98.19 1166 TRP A CA 1
ATOM 8696 C C . TRP A 1 1166 ? -18.109 11.864 45.883 1.00 98.19 1166 TRP A C 1
ATOM 8698 O O . TRP A 1 1166 ? -18.677 12.627 46.665 1.00 98.19 1166 TRP A O 1
ATOM 8708 N N . TRP A 1 1167 ? -16.830 11.505 46.007 1.00 97.12 1167 TRP A N 1
ATOM 8709 C CA . TRP A 1 1167 ? -15.876 12.060 46.965 1.00 97.12 1167 TRP A CA 1
ATOM 8710 C C . TRP A 1 1167 ? -14.607 12.543 46.258 1.00 97.12 1167 TRP A C 1
ATOM 8712 O O . TRP A 1 1167 ? -14.028 11.841 45.421 1.00 97.12 1167 TRP A O 1
ATOM 8722 N N . ARG A 1 1168 ? -14.084 13.689 46.696 1.00 96.00 1168 ARG A N 1
ATOM 8723 C CA . ARG A 1 1168 ? -12.863 14.343 46.193 1.00 96.00 1168 ARG A CA 1
ATOM 8724 C C . ARG A 1 1168 ? -11.564 13.697 46.711 1.00 96.00 1168 ARG A C 1
ATOM 8726 O O . ARG A 1 1168 ? -10.555 14.368 46.909 1.00 96.00 1168 ARG A O 1
ATOM 8733 N N . GLY A 1 1169 ? -11.587 12.387 46.982 1.00 92.56 1169 GLY A N 1
ATOM 8734 C CA . GLY A 1 1169 ? -10.415 11.587 47.359 1.00 92.56 1169 GLY A CA 1
ATOM 8735 C C . GLY A 1 1169 ? -10.716 10.399 48.285 1.00 92.56 1169 GLY A C 1
ATOM 8736 O O . GLY A 1 1169 ? -11.630 10.439 49.109 1.00 92.56 1169 GLY A O 1
ATOM 8737 N N . VAL A 1 1170 ? -9.896 9.344 48.191 1.00 91.50 1170 VAL A N 1
ATOM 8738 C CA . VAL A 1 1170 ? -10.076 8.077 48.939 1.00 91.50 1170 VAL A CA 1
ATOM 8739 C C . VAL A 1 1170 ? -9.998 8.272 50.457 1.00 91.50 1170 VAL A C 1
ATOM 8741 O O . VAL A 1 1170 ? -10.741 7.628 51.196 1.00 91.50 1170 VAL A O 1
ATOM 8744 N N . ALA A 1 1171 ? -9.116 9.157 50.934 1.00 90.31 1171 ALA A N 1
ATOM 8745 C CA . ALA A 1 1171 ? -8.987 9.460 52.360 1.00 90.31 1171 ALA A CA 1
ATOM 8746 C C . ALA A 1 1171 ? -10.272 10.087 52.925 1.00 90.31 1171 ALA A C 1
ATOM 8748 O O . ALA A 1 1171 ? -10.825 9.573 53.892 1.00 90.31 1171 ALA A O 1
ATOM 8749 N N . ARG A 1 1172 ? -10.806 11.110 52.243 1.00 91.88 1172 ARG A N 1
ATOM 8750 C CA . ARG A 1 1172 ? -12.019 11.839 52.645 1.00 91.88 1172 ARG A CA 1
ATOM 8751 C C . ARG A 1 1172 ? -13.226 10.908 52.782 1.00 91.88 1172 ARG A C 1
ATOM 8753 O O . ARG A 1 1172 ? -13.870 10.884 53.824 1.00 91.88 1172 ARG A O 1
ATOM 8760 N N . MET A 1 1173 ? -13.437 10.047 51.781 1.00 93.12 1173 MET A N 1
ATOM 8761 C CA . MET A 1 1173 ? -14.460 8.996 51.830 1.00 93.12 1173 MET A CA 1
ATOM 8762 C C . MET A 1 1173 ? -14.287 8.075 53.049 1.00 93.12 1173 MET A C 1
ATOM 8764 O O . MET A 1 1173 ? -15.266 7.740 53.709 1.00 93.12 1173 MET A O 1
ATOM 8768 N N . ARG A 1 1174 ? -13.060 7.650 53.386 1.00 90.62 1174 ARG A N 1
ATOM 8769 C CA . ARG A 1 1174 ? -12.835 6.812 54.580 1.00 90.62 1174 ARG A CA 1
ATOM 8770 C C . ARG A 1 1174 ? -13.160 7.553 55.870 1.00 90.62 1174 ARG A C 1
ATOM 8772 O O . ARG A 1 1174 ? -13.704 6.927 56.777 1.00 90.62 1174 ARG A O 1
ATOM 8779 N N . ASP A 1 1175 ? -12.845 8.840 55.952 1.00 90.75 1175 ASP A N 1
ATOM 8780 C CA . ASP A 1 1175 ? -13.108 9.660 57.133 1.00 90.75 1175 ASP A CA 1
ATOM 8781 C C . ASP A 1 1175 ? -14.619 9.825 57.372 1.00 90.75 1175 ASP A C 1
ATOM 8783 O O . ASP A 1 1175 ? -15.085 9.465 58.457 1.00 90.75 1175 ASP A O 1
ATOM 8787 N N . ASP A 1 1176 ? -15.402 10.174 56.341 1.00 91.38 1176 ASP A N 1
ATOM 8788 C CA . ASP A 1 1176 ? -16.878 10.185 56.389 1.00 91.38 1176 ASP A CA 1
ATOM 8789 C C . ASP A 1 1176 ? -17.463 8.816 56.804 1.00 91.38 1176 ASP A C 1
ATOM 8791 O O . ASP A 1 1176 ? -18.409 8.725 57.597 1.00 91.38 1176 ASP A O 1
ATOM 8795 N N . LEU A 1 1177 ? -16.872 7.719 56.312 1.00 90.19 1177 LEU A N 1
ATOM 8796 C CA . LEU A 1 1177 ? -17.271 6.347 56.648 1.00 90.19 1177 LEU A CA 1
ATOM 8797 C C . LEU A 1 1177 ? -16.836 5.896 58.061 1.00 90.19 1177 LEU A C 1
ATOM 8799 O O . LEU A 1 1177 ? -17.220 4.808 58.505 1.00 90.19 1177 LEU A O 1
ATOM 8803 N N . GLY A 1 1178 ? -16.119 6.727 58.824 1.00 85.69 1178 GLY A N 1
ATOM 8804 C CA . GLY A 1 1178 ? -15.685 6.442 60.198 1.00 85.69 1178 GLY A CA 1
ATOM 8805 C C . GLY A 1 1178 ? -14.175 6.262 60.376 1.00 85.69 1178 GLY A C 1
ATOM 8806 O O . GLY A 1 1178 ? -13.749 5.505 61.250 1.00 85.69 1178 GLY A O 1
ATOM 8807 N N . GLY A 1 1179 ? -13.369 6.933 59.557 1.00 85.00 1179 GLY A N 1
ATOM 8808 C CA . GLY A 1 1179 ? -11.911 6.958 59.653 1.00 85.00 1179 GLY A CA 1
ATOM 8809 C C . GLY A 1 1179 ? -11.213 5.680 59.169 1.00 85.00 1179 GLY A C 1
ATOM 8810 O O . GLY A 1 1179 ? -11.805 4.842 58.480 1.00 85.00 1179 GLY A O 1
ATOM 8811 N N . PRO A 1 1180 ? -9.932 5.478 59.537 1.00 74.81 1180 PRO A N 1
ATOM 8812 C CA . PRO A 1 1180 ? -9.107 4.388 59.012 1.00 74.81 1180 PRO A CA 1
ATOM 8813 C C . PRO A 1 1180 ? -9.636 2.968 59.267 1.00 74.81 1180 PRO A C 1
ATOM 8815 O O . PRO A 1 1180 ? -9.324 2.073 58.481 1.00 74.81 1180 PRO A O 1
ATOM 8818 N N . ALA A 1 1181 ? -10.429 2.765 60.324 1.00 72.50 1181 ALA A N 1
ATOM 8819 C CA . ALA A 1 1181 ? -11.024 1.477 60.699 1.00 72.50 1181 ALA A CA 1
ATOM 8820 C C . ALA A 1 1181 ? -12.423 1.226 60.089 1.00 72.50 1181 ALA A C 1
ATOM 8822 O O . ALA A 1 1181 ? -13.057 0.217 60.404 1.00 72.50 1181 ALA A O 1
ATOM 8823 N N . SER A 1 1182 ? -12.920 2.131 59.238 1.00 73.25 1182 SER A N 1
ATOM 8824 C CA . SER A 1 1182 ? -14.185 1.955 58.520 1.00 73.25 1182 SER A CA 1
ATOM 8825 C C . SER A 1 1182 ? -14.158 0.726 57.603 1.00 73.25 1182 SER A C 1
ATOM 8827 O O . SER A 1 1182 ? -13.140 0.392 56.991 1.00 73.25 1182 SER A O 1
ATOM 8829 N N . ARG A 1 1183 ? -15.298 0.030 57.494 1.00 73.06 1183 ARG A N 1
ATOM 8830 C CA . ARG A 1 1183 ? -15.459 -1.069 56.535 1.00 73.06 1183 ARG A CA 1
ATOM 8831 C C . ARG A 1 1183 ? -15.983 -0.522 55.210 1.00 73.06 1183 ARG A C 1
ATOM 8833 O O . ARG A 1 1183 ? -17.132 -0.106 55.111 1.00 73.06 1183 ARG A O 1
ATOM 8840 N N . THR A 1 1184 ? -15.142 -0.581 54.182 1.00 82.56 1184 THR A N 1
ATOM 8841 C CA . THR A 1 1184 ? -15.478 -0.210 52.798 1.00 82.56 1184 THR A CA 1
ATOM 8842 C C . THR A 1 1184 ? -16.292 -1.288 52.063 1.00 82.56 1184 THR A C 1
ATOM 8844 O O . THR A 1 1184 ? -16.645 -1.107 50.903 1.00 82.56 1184 THR A O 1
ATOM 8847 N N . ASP A 1 1185 ? -16.647 -2.399 52.725 1.00 83.25 1185 ASP A N 1
ATOM 8848 C CA . ASP A 1 1185 ? -17.503 -3.468 52.176 1.00 83.25 1185 ASP A CA 1
ATOM 8849 C C . ASP A 1 1185 ? -18.932 -2.999 51.830 1.00 83.25 1185 ASP A C 1
ATOM 8851 O O . ASP A 1 1185 ? -19.593 -3.597 50.981 1.00 83.25 1185 ASP A O 1
ATOM 8855 N N . GLN A 1 1186 ? -19.373 -1.886 52.423 1.00 87.81 1186 GLN A N 1
ATOM 8856 C CA . GLN A 1 1186 ? -20.633 -1.199 52.125 1.00 87.81 1186 GLN A CA 1
ATOM 8857 C C . GLN A 1 1186 ? -20.647 -0.515 50.744 1.00 87.81 1186 GLN A C 1
ATOM 8859 O O . GLN A 1 1186 ? -21.718 -0.164 50.248 1.00 87.81 1186 GLN A O 1
ATOM 8864 N N . ILE A 1 1187 ? -19.483 -0.342 50.108 1.00 91.44 1187 ILE A N 1
ATOM 8865 C CA . ILE A 1 1187 ? -19.328 0.223 48.764 1.00 91.44 1187 ILE A CA 1
ATOM 8866 C C . ILE A 1 1187 ? -18.664 -0.840 47.883 1.00 91.44 1187 ILE A C 1
ATOM 8868 O O . ILE A 1 1187 ? -17.445 -0.939 47.751 1.00 91.44 1187 ILE A O 1
ATOM 8872 N N . GLY A 1 1188 ? -19.502 -1.700 47.308 1.00 89.44 1188 GLY A N 1
ATOM 8873 C CA . GLY A 1 1188 ? -19.092 -2.849 46.507 1.00 89.44 1188 GLY A CA 1
ATOM 8874 C C . GLY A 1 1188 ? -18.599 -2.501 45.104 1.00 89.44 1188 GLY A C 1
ATOM 8875 O O . GLY A 1 1188 ? -18.069 -3.389 44.437 1.00 89.44 1188 GLY A O 1
ATOM 8876 N N . ALA A 1 1189 ? -18.747 -1.255 44.650 1.00 95.00 1189 ALA A N 1
ATOM 8877 C CA . ALA A 1 1189 ? -18.182 -0.790 43.391 1.00 95.00 1189 ALA A CA 1
ATOM 8878 C C . ALA A 1 1189 ? -17.712 0.668 43.457 1.00 95.00 1189 ALA A C 1
ATOM 8880 O O . ALA A 1 1189 ? -18.284 1.485 44.180 1.00 95.00 1189 ALA A O 1
ATOM 8881 N N . TRP A 1 1190 ? -16.687 1.000 42.674 1.00 95.50 1190 TRP A N 1
ATOM 8882 C CA . TRP A 1 1190 ? -16.149 2.357 42.593 1.00 95.50 1190 TRP A CA 1
ATOM 8883 C C . TRP A 1 1190 ? -15.570 2.690 41.214 1.00 95.50 1190 TRP A C 1
ATOM 8885 O O . TRP A 1 1190 ? -15.154 1.798 40.471 1.00 95.50 1190 TRP A O 1
ATOM 8895 N N . VAL A 1 1191 ? -15.531 3.988 40.897 1.00 97.25 1191 VAL A N 1
ATOM 8896 C CA . VAL A 1 1191 ? -14.850 4.578 39.732 1.00 97.25 1191 VAL A CA 1
ATOM 8897 C C . VAL A 1 1191 ? -13.818 5.583 40.238 1.00 97.25 1191 VAL A C 1
ATOM 8899 O O . VAL A 1 1191 ? -14.172 6.505 40.965 1.00 97.25 1191 VAL A O 1
ATOM 8902 N N . ALA A 1 1192 ? -12.553 5.414 39.861 1.00 95.88 1192 ALA A N 1
ATOM 8903 C CA . ALA A 1 1192 ? -11.437 6.261 40.274 1.00 95.88 1192 ALA A CA 1
ATOM 8904 C C . ALA A 1 1192 ? -10.878 7.050 39.078 1.00 95.88 1192 ALA A C 1
ATOM 8906 O O . ALA A 1 1192 ? -10.430 6.443 38.109 1.00 95.88 1192 ALA A O 1
ATOM 8907 N N . LEU A 1 1193 ? -10.923 8.383 39.136 1.00 96.12 1193 LEU A N 1
ATOM 8908 C CA . LEU A 1 1193 ? -10.687 9.270 37.986 1.00 96.12 1193 LEU A CA 1
ATOM 8909 C C . LEU A 1 1193 ? -9.236 9.772 37.921 1.00 96.12 1193 LEU A C 1
ATOM 8911 O O . LEU A 1 1193 ? -8.479 9.413 37.021 1.00 96.12 1193 LEU A O 1
ATOM 8915 N N . ASP A 1 1194 ? -8.821 10.562 38.913 1.00 95.00 1194 ASP A N 1
ATOM 8916 C CA . ASP A 1 1194 ? -7.466 11.121 39.048 1.00 95.00 1194 ASP A CA 1
ATOM 8917 C C . ASP A 1 1194 ? -6.632 10.487 40.182 1.00 95.00 1194 ASP A C 1
ATOM 8919 O O . ASP A 1 1194 ? -5.485 10.872 40.409 1.00 95.00 1194 ASP A O 1
ATOM 8923 N N . VAL A 1 1195 ? -7.182 9.469 40.847 1.00 92.06 1195 VAL A N 1
ATOM 8924 C CA . VAL A 1 1195 ? -6.561 8.742 41.965 1.00 92.06 1195 VAL A CA 1
ATOM 8925 C C . VAL A 1 1195 ? -5.499 7.753 41.466 1.00 92.06 1195 VAL A C 1
ATOM 8927 O O . VAL A 1 1195 ? -5.733 6.997 40.518 1.00 92.06 1195 VAL A O 1
ATOM 8930 N N . GLN A 1 1196 ? -4.341 7.705 42.133 1.00 89.69 1196 GLN A N 1
ATOM 8931 C CA . GLN A 1 1196 ? -3.242 6.796 41.782 1.00 89.69 1196 GLN A CA 1
ATOM 8932 C C . GLN A 1 1196 ? -3.519 5.354 42.242 1.00 89.69 1196 GLN A C 1
ATOM 8934 O O . GLN A 1 1196 ? -4.079 5.122 43.317 1.00 89.69 1196 GLN A O 1
ATOM 8939 N N . GLY A 1 1197 ? -3.048 4.351 41.486 1.00 86.00 1197 GLY A N 1
ATOM 8940 C CA . GLY A 1 1197 ? -3.270 2.932 41.820 1.00 86.00 1197 GLY A CA 1
ATOM 8941 C C . GLY A 1 1197 ? -2.793 2.520 43.226 1.00 86.00 1197 GLY A C 1
ATOM 8942 O O . GLY A 1 1197 ? -3.433 1.705 43.901 1.00 86.00 1197 GLY A O 1
ATOM 8943 N N . ALA A 1 1198 ? -1.725 3.149 43.725 1.00 83.94 1198 ALA A N 1
ATOM 8944 C CA . ALA A 1 1198 ? -1.195 2.923 45.071 1.00 83.94 1198 ALA A CA 1
ATOM 8945 C C . ALA A 1 1198 ? -2.198 3.269 46.193 1.00 83.94 1198 ALA A C 1
ATOM 8947 O O . ALA A 1 1198 ? -2.263 2.561 47.197 1.00 83.94 1198 ALA A O 1
ATOM 8948 N N . GLU A 1 1199 ? -3.020 4.308 46.023 1.00 84.50 1199 GLU A N 1
ATOM 8949 C CA . GLU A 1 1199 ? -3.990 4.745 47.039 1.00 84.50 1199 GLU A CA 1
ATOM 8950 C C . GLU A 1 1199 ? -5.127 3.723 47.192 1.00 84.50 1199 GLU A C 1
ATOM 8952 O O . GLU A 1 1199 ? -5.444 3.282 48.304 1.00 84.50 1199 GLU A O 1
ATOM 8957 N N . LEU A 1 1200 ? -5.667 3.269 46.053 1.00 85.44 1200 LEU A N 1
ATOM 8958 C CA . LEU A 1 1200 ? -6.733 2.263 45.950 1.00 85.44 1200 LEU A CA 1
ATOM 8959 C C . LEU A 1 1200 ? -6.342 0.932 46.618 1.00 85.44 1200 LEU A C 1
ATOM 8961 O O . LEU A 1 1200 ? -7.171 0.265 47.247 1.00 85.44 1200 LEU A O 1
ATOM 8965 N N . THR A 1 1201 ? -5.058 0.576 46.527 1.00 75.44 1201 THR A N 1
ATOM 8966 C CA . THR A 1 1201 ? -4.477 -0.674 47.048 1.00 75.44 1201 THR A CA 1
ATOM 8967 C C . THR A 1 1201 ? -4.675 -0.849 48.555 1.00 75.44 1201 THR A C 1
ATOM 8969 O O . THR A 1 1201 ? -4.861 -1.969 49.026 1.00 75.44 1201 THR A O 1
ATOM 8972 N N . SER A 1 1202 ? -4.661 0.247 49.321 1.00 63.81 1202 SER A N 1
ATOM 8973 C CA . SER A 1 1202 ? -4.681 0.209 50.792 1.00 63.81 1202 SER A CA 1
ATOM 8974 C C . SER A 1 1202 ? -6.077 0.112 51.425 1.00 63.81 1202 SER A C 1
ATOM 8976 O O . SER A 1 1202 ? -6.182 -0.130 52.629 1.00 63.81 1202 SER A O 1
ATOM 8978 N N . ALA A 1 1203 ? -7.142 0.337 50.646 1.00 65.19 1203 ALA A N 1
ATOM 8979 C CA . ALA A 1 1203 ? -8.488 0.583 51.178 1.00 65.19 1203 ALA A CA 1
ATOM 8980 C C . ALA A 1 1203 ? -9.644 -0.051 50.383 1.00 65.19 1203 ALA A C 1
ATOM 8982 O O . ALA A 1 1203 ? -10.720 -0.274 50.945 1.00 65.19 1203 ALA A O 1
ATOM 8983 N N . LEU A 1 1204 ? -9.452 -0.303 49.083 1.00 75.50 1204 LEU A N 1
ATOM 8984 C CA . LEU A 1 1204 ? -10.537 -0.622 48.146 1.00 75.50 1204 LEU A CA 1
ATOM 8985 C C . LEU A 1 1204 ? -10.256 -1.826 47.232 1.00 75.50 1204 LEU A C 1
ATOM 8987 O O . LEU A 1 1204 ? -11.195 -2.379 46.655 1.00 75.50 1204 LEU A O 1
ATOM 8991 N N . TYR A 1 1205 ? -8.997 -2.256 47.114 1.00 70.69 1205 TYR A N 1
ATOM 8992 C CA . TYR A 1 1205 ? -8.593 -3.408 46.302 1.00 70.69 1205 TYR A CA 1
ATOM 8993 C C . TYR A 1 1205 ? -8.427 -4.697 47.138 1.00 70.69 1205 TYR A C 1
ATOM 8995 O O . TYR A 1 1205 ? -8.160 -4.617 48.340 1.00 70.69 1205 TYR A O 1
ATOM 9003 N N . PRO A 1 1206 ? -8.570 -5.906 46.553 1.00 68.75 1206 PRO A N 1
ATOM 9004 C CA . PRO A 1 1206 ? -8.347 -7.160 47.275 1.00 68.75 1206 PRO A CA 1
ATOM 9005 C C . PRO A 1 1206 ? -6.920 -7.282 47.837 1.00 68.75 1206 PRO A C 1
ATOM 9007 O O . PRO A 1 1206 ? -5.934 -7.163 47.105 1.00 68.75 1206 PRO A O 1
ATOM 9010 N N . ALA A 1 1207 ? -6.810 -7.557 49.139 1.00 59.19 1207 ALA A N 1
ATOM 9011 C CA . ALA A 1 1207 ? -5.530 -7.651 49.839 1.00 59.19 1207 ALA A CA 1
ATOM 9012 C C . ALA A 1 1207 ? -4.595 -8.714 49.227 1.00 59.19 1207 ALA A C 1
ATOM 9014 O O . ALA A 1 1207 ? -5.031 -9.796 48.838 1.00 59.19 1207 ALA A O 1
ATOM 9015 N N . GLY A 1 1208 ? -3.297 -8.399 49.158 1.00 59.00 1208 GLY A N 1
ATOM 9016 C CA . GLY A 1 1208 ? -2.259 -9.286 48.615 1.00 59.00 1208 GLY A CA 1
ATOM 9017 C C . GLY A 1 1208 ? -2.077 -9.249 47.090 1.00 59.00 1208 GLY A C 1
ATOM 9018 O O . GLY A 1 1208 ? -1.144 -9.867 46.591 1.00 59.00 1208 GLY A O 1
ATOM 9019 N N . SER A 1 1209 ? -2.909 -8.511 46.346 1.00 61.69 1209 SER A N 1
ATOM 9020 C CA . SER A 1 1209 ? -2.856 -8.460 44.870 1.00 61.69 1209 SER A CA 1
ATOM 9021 C C . SER A 1 1209 ? -1.903 -7.409 44.270 1.00 61.69 1209 SER A C 1
ATOM 9023 O O . SER A 1 1209 ? -1.815 -7.300 43.052 1.00 61.69 1209 SER A O 1
ATOM 9025 N N . GLY A 1 1210 ? -1.189 -6.635 45.094 1.00 59.88 1210 GLY A N 1
ATOM 9026 C CA . GLY A 1 1210 ? -0.191 -5.646 44.647 1.00 59.88 1210 GLY A CA 1
ATOM 9027 C C . GLY A 1 1210 ? -0.743 -4.303 44.148 1.00 59.88 1210 GLY A C 1
ATOM 9028 O O . GLY A 1 1210 ? 0.035 -3.364 44.012 1.00 59.88 1210 GLY A O 1
ATOM 9029 N N . GLY A 1 1211 ? -2.060 -4.191 43.951 1.00 67.56 1211 GLY A N 1
ATOM 9030 C CA . GLY A 1 1211 ? -2.717 -2.978 43.454 1.00 67.56 1211 GLY A CA 1
ATOM 9031 C C . GLY A 1 1211 ? -2.971 -2.982 41.943 1.00 67.56 1211 GLY A C 1
ATOM 9032 O O . GLY A 1 1211 ? -2.419 -3.818 41.226 1.00 67.56 1211 GLY A O 1
ATOM 9033 N N . PRO A 1 1212 ? -3.827 -2.079 41.431 1.00 78.19 1212 PRO A N 1
ATOM 9034 C CA . PRO A 1 1212 ? -3.970 -1.875 39.997 1.00 78.19 1212 PRO A CA 1
ATOM 9035 C C . PRO A 1 1212 ? -2.769 -1.100 39.428 1.00 78.19 1212 PRO A C 1
ATOM 9037 O O . PRO A 1 1212 ? -2.406 -0.036 39.930 1.00 78.19 1212 PRO A O 1
ATOM 9040 N N . ASP A 1 1213 ? -2.196 -1.625 38.344 1.00 77.88 1213 ASP A N 1
ATOM 9041 C CA . ASP A 1 1213 ? -1.191 -0.973 37.489 1.00 77.88 1213 ASP A CA 1
ATOM 9042 C C . ASP A 1 1213 ? -1.886 0.149 36.689 1.00 77.88 1213 ASP A C 1
ATOM 9044 O O . ASP A 1 1213 ? -2.355 -0.059 35.570 1.00 77.88 1213 ASP A O 1
ATOM 9048 N N . TRP A 1 1214 ? -2.100 1.300 37.339 1.00 85.38 1214 TRP A N 1
ATOM 9049 C CA . TRP A 1 1214 ? -2.958 2.389 36.860 1.00 85.38 1214 TRP A CA 1
ATOM 9050 C C . TRP A 1 1214 ? -2.326 3.765 37.072 1.00 85.38 1214 TRP A C 1
ATOM 9052 O O . TRP A 1 1214 ? -1.973 4.138 38.195 1.00 85.38 1214 TRP A O 1
ATOM 9062 N N . TYR A 1 1215 ? -2.302 4.535 35.983 1.00 86.94 1215 TYR A N 1
ATOM 9063 C CA . TYR A 1 1215 ? -1.947 5.948 35.953 1.00 86.94 1215 TYR A CA 1
ATOM 9064 C C . TYR A 1 1215 ? -3.147 6.764 35.442 1.00 86.94 1215 TYR A C 1
ATOM 9066 O O . TYR A 1 1215 ? -3.641 6.490 34.339 1.00 86.94 1215 TYR A O 1
ATOM 9074 N N . PRO A 1 1216 ? -3.625 7.754 36.214 1.00 89.00 1216 PRO A N 1
ATOM 9075 C CA . PRO A 1 1216 ? -4.803 8.526 35.851 1.00 89.00 1216 PRO A CA 1
ATOM 9076 C C . PRO A 1 1216 ? -4.562 9.445 34.646 1.00 89.00 1216 PRO A C 1
ATOM 9078 O O . PRO A 1 1216 ? -3.561 10.157 34.575 1.00 89.00 1216 PRO A O 1
ATOM 9081 N N . ARG A 1 1217 ? -5.524 9.466 33.717 1.00 91.25 1217 ARG A N 1
ATOM 9082 C CA . ARG A 1 1217 ? -5.531 10.262 32.470 1.00 91.25 1217 ARG A CA 1
ATOM 9083 C C . ARG A 1 1217 ? -6.839 11.065 32.372 1.00 91.25 1217 ARG A C 1
ATOM 9085 O O . ARG A 1 1217 ? -7.834 10.580 32.911 1.00 91.25 1217 ARG A O 1
ATOM 9092 N N . PRO A 1 1218 ? -6.873 12.255 31.740 1.00 92.06 1218 PRO A N 1
ATOM 9093 C CA . PRO A 1 1218 ? -8.116 13.000 31.505 1.00 92.06 1218 PRO A CA 1
ATOM 9094 C C . PRO A 1 1218 ? -9.160 12.161 30.762 1.00 92.06 1218 PRO A C 1
ATOM 9096 O O . PRO A 1 1218 ? -8.807 11.391 29.872 1.00 92.06 1218 PRO A O 1
ATOM 9099 N N . TRP A 1 1219 ? -10.430 12.298 31.139 1.00 94.31 1219 TRP A N 1
ATOM 9100 C CA . TRP A 1 1219 ? -11.571 11.515 30.651 1.00 94.31 1219 TRP A CA 1
ATOM 9101 C C . TRP A 1 1219 ? -11.356 9.992 30.684 1.00 94.31 1219 TRP A C 1
ATOM 9103 O O . TRP A 1 1219 ? -11.891 9.269 29.846 1.00 94.31 1219 TRP A O 1
ATOM 9113 N N . ARG A 1 1220 ? -10.579 9.473 31.642 1.00 94.25 1220 ARG A N 1
ATOM 9114 C CA . ARG A 1 1220 ? -10.351 8.031 31.832 1.00 94.25 1220 ARG A CA 1
ATOM 9115 C C . ARG A 1 1220 ? -10.460 7.677 33.309 1.00 94.25 1220 ARG A C 1
ATOM 9117 O O . ARG A 1 1220 ? -9.660 8.138 34.118 1.00 94.25 1220 ARG A O 1
ATOM 9124 N N . GLY A 1 1221 ? -11.418 6.816 33.640 1.00 94.25 1221 GLY A N 1
ATOM 9125 C CA . GLY A 1 1221 ? -11.647 6.316 34.993 1.00 94.25 1221 GLY A CA 1
ATOM 9126 C C . GLY A 1 1221 ? -11.365 4.822 35.112 1.00 94.25 1221 GLY A C 1
ATOM 9127 O O . GLY A 1 1221 ? -11.677 4.046 34.212 1.00 94.25 1221 GLY A O 1
ATOM 9128 N N . LEU A 1 1222 ? -10.815 4.395 36.244 1.00 94.50 1222 LEU A N 1
ATOM 9129 C CA . LEU A 1 1222 ? -10.652 2.989 36.592 1.00 94.50 1222 LEU A CA 1
ATOM 9130 C C . LEU A 1 1222 ? -11.889 2.496 37.361 1.00 94.50 1222 LEU A C 1
ATOM 9132 O O . LEU A 1 1222 ? -12.161 2.968 38.461 1.00 94.50 1222 LEU A O 1
ATOM 9136 N N . PHE A 1 1223 ? -12.627 1.540 36.800 1.00 95.31 1223 PHE A N 1
ATOM 9137 C CA . PHE A 1 1223 ? -13.861 0.981 37.359 1.00 95.31 1223 PHE A CA 1
ATOM 9138 C C . PHE A 1 1223 ? -13.673 -0.440 37.906 1.00 95.31 1223 PHE A C 1
ATOM 9140 O O . PHE A 1 1223 ? -13.168 -1.342 37.227 1.00 95.31 1223 PHE A O 1
ATOM 9147 N N . PHE A 1 1224 ? -14.149 -0.673 39.128 1.00 93.62 1224 PHE A N 1
ATOM 9148 C CA . PHE A 1 1224 ? -14.141 -1.983 39.771 1.00 93.62 1224 PHE A CA 1
ATOM 9149 C C . PHE A 1 1224 ? -15.490 -2.285 40.426 1.00 93.62 1224 PHE A C 1
ATOM 9151 O O . PHE A 1 1224 ? -15.947 -1.531 41.280 1.00 93.62 1224 PHE A O 1
ATOM 9158 N N . ASP A 1 1225 ? -16.091 -3.423 40.073 1.00 93.06 1225 ASP A N 1
ATOM 9159 C CA . ASP A 1 1225 ? -17.244 -4.002 40.767 1.00 93.06 1225 ASP A CA 1
ATOM 9160 C C . ASP A 1 1225 ? -16.818 -5.303 41.458 1.00 93.06 1225 ASP A C 1
ATOM 9162 O O . ASP A 1 1225 ? -16.560 -6.313 40.802 1.00 93.06 1225 ASP A O 1
ATOM 9166 N N . ARG A 1 1226 ? -16.788 -5.311 42.792 1.00 89.06 1226 ARG A N 1
ATOM 9167 C CA . ARG A 1 1226 ? -16.340 -6.444 43.617 1.00 89.06 1226 ARG A CA 1
ATOM 9168 C C . ARG A 1 1226 ? -17.176 -7.719 43.433 1.00 89.06 1226 ARG A C 1
ATOM 9170 O O . ARG A 1 1226 ? -16.707 -8.796 43.795 1.00 89.06 1226 ARG A O 1
ATOM 9177 N N . ALA A 1 1227 ? -18.392 -7.621 42.893 1.00 87.44 1227 ALA A N 1
ATOM 9178 C CA . ALA A 1 1227 ? -19.258 -8.771 42.626 1.00 87.44 1227 ALA A CA 1
ATOM 9179 C C . ALA A 1 1227 ? -19.012 -9.427 41.253 1.00 87.44 1227 ALA A C 1
ATOM 9181 O O . ALA A 1 1227 ? -19.518 -10.523 41.012 1.00 87.44 1227 ALA A O 1
ATOM 9182 N N . VAL A 1 1228 ? -18.267 -8.774 40.349 1.00 88.62 1228 VAL A N 1
ATOM 9183 C CA . VAL A 1 1228 ? -18.117 -9.206 38.943 1.00 88.62 1228 VAL A CA 1
ATOM 9184 C C . VAL A 1 1228 ? -16.655 -9.200 38.476 1.00 88.62 1228 VAL A C 1
ATOM 9186 O O . VAL A 1 1228 ? -16.239 -10.066 37.706 1.00 88.62 1228 VAL A O 1
ATOM 9189 N N . HIS A 1 1229 ? -15.855 -8.233 38.923 1.00 88.69 1229 HIS A N 1
ATOM 9190 C CA . HIS A 1 1229 ? -14.515 -7.960 38.412 1.00 88.69 1229 HIS A CA 1
ATOM 9191 C C . HIS A 1 1229 ? -13.434 -8.678 39.232 1.00 88.69 1229 HIS A C 1
ATOM 9193 O O . HIS A 1 1229 ? -13.316 -8.500 40.442 1.00 88.69 1229 HIS A O 1
ATOM 9199 N N . ARG A 1 1230 ? -12.583 -9.457 38.548 1.00 82.56 1230 ARG A N 1
ATOM 9200 C CA . ARG A 1 1230 ? -11.320 -9.977 39.117 1.00 82.56 1230 ARG A CA 1
ATOM 9201 C C . ARG A 1 1230 ? -10.212 -8.923 39.119 1.00 82.56 1230 ARG A C 1
ATOM 9203 O O . ARG A 1 1230 ? -9.344 -8.940 39.983 1.00 82.56 1230 ARG A O 1
ATOM 9210 N N . THR A 1 1231 ? -10.259 -8.021 38.145 1.00 82.88 1231 THR A N 1
ATOM 9211 C CA . THR A 1 1231 ? -9.363 -6.879 37.956 1.00 82.88 1231 THR A CA 1
ATOM 9212 C C . THR A 1 1231 ? -10.201 -5.683 37.531 1.00 82.88 1231 THR A C 1
ATOM 9214 O O . THR A 1 1231 ? -11.205 -5.860 36.837 1.00 82.88 1231 THR A O 1
ATOM 9217 N N . ALA A 1 1232 ? -9.797 -4.476 37.915 1.00 88.25 1232 ALA A N 1
ATOM 9218 C CA . ALA A 1 1232 ? -10.455 -3.265 37.436 1.00 88.25 1232 ALA A CA 1
ATOM 9219 C C . ALA A 1 1232 ? -10.336 -3.100 35.904 1.00 88.25 1232 ALA A C 1
ATOM 9221 O O . ALA A 1 1232 ? -9.486 -3.719 35.259 1.00 88.25 1232 ALA A O 1
ATOM 9222 N N . GLN A 1 1233 ? -11.222 -2.288 35.331 1.00 90.50 1233 GLN A N 1
ATOM 9223 C CA . GLN A 1 1233 ? -11.331 -2.003 33.897 1.00 90.50 1233 GLN A CA 1
ATOM 9224 C C . GLN A 1 1233 ? -11.234 -0.494 33.671 1.00 90.50 1233 GLN A C 1
ATOM 9226 O O . GLN A 1 1233 ? -11.693 0.272 34.513 1.00 90.50 1233 GLN A O 1
ATOM 9231 N N . VAL A 1 1234 ? -10.675 -0.058 32.543 1.00 92.44 1234 VAL A N 1
ATOM 9232 C CA . VAL A 1 1234 ? -10.676 1.367 32.178 1.00 92.44 1234 VAL A CA 1
ATOM 9233 C C . VAL A 1 1234 ? -11.981 1.701 31.456 1.00 92.44 1234 VAL A C 1
ATOM 9235 O O . VAL A 1 1234 ? -12.363 1.003 30.511 1.00 92.44 1234 VAL A O 1
ATOM 9238 N N . LEU A 1 1235 ? -12.646 2.762 31.908 1.00 94.69 1235 LEU A N 1
ATOM 9239 C CA . LEU A 1 1235 ? -13.791 3.379 31.250 1.00 94.69 1235 LEU A CA 1
ATOM 9240 C C . LEU A 1 1235 ? -13.498 4.823 30.831 1.00 94.69 1235 LEU A C 1
ATOM 9242 O O . LEU A 1 1235 ? -12.594 5.478 31.355 1.00 94.69 1235 LEU A O 1
ATOM 9246 N N . ILE A 1 1236 ? -14.312 5.313 29.908 1.00 95.56 1236 ILE A N 1
ATOM 9247 C CA . ILE A 1 1236 ? -14.409 6.706 29.487 1.00 95.56 1236 ILE A CA 1
ATOM 9248 C C . ILE A 1 1236 ? -15.757 7.226 30.007 1.00 95.56 1236 ILE A C 1
ATOM 9250 O O . ILE A 1 1236 ? -16.785 6.687 29.588 1.00 95.56 1236 ILE A O 1
ATOM 9254 N N . PRO A 1 1237 ? -15.812 8.210 30.926 1.00 96.56 1237 PRO A N 1
ATOM 9255 C CA . PRO A 1 1237 ? -17.081 8.790 31.364 1.00 96.56 1237 PRO A CA 1
ATOM 9256 C C . PRO A 1 1237 ? -17.879 9.329 30.170 1.00 96.56 1237 PRO A C 1
ATOM 9258 O O . PRO A 1 1237 ? -17.303 9.932 29.263 1.00 96.56 1237 PRO A O 1
ATOM 9261 N N . TYR A 1 1238 ? -19.196 9.112 30.155 1.00 96.06 1238 TYR A N 1
ATOM 9262 C CA . TYR A 1 1238 ? -20.047 9.664 29.099 1.00 96.06 1238 TYR A CA 1
ATOM 9263 C C . TYR A 1 1238 ? -20.186 11.175 29.285 1.00 96.06 1238 TYR A C 1
ATOM 9265 O O . TYR A 1 1238 ? -20.609 11.624 30.346 1.00 96.06 1238 TYR A O 1
ATOM 9273 N N . GLY A 1 1239 ? -19.857 11.955 28.257 1.00 89.94 1239 GLY A N 1
ATOM 9274 C CA . GLY A 1 1239 ? -19.969 13.410 28.299 1.00 89.94 1239 GLY A CA 1
ATOM 9275 C C . GLY A 1 1239 ? -21.394 13.863 28.623 1.00 89.94 1239 GLY A C 1
ATOM 9276 O O . GLY A 1 1239 ? -22.365 13.281 28.123 1.00 89.94 1239 GLY A O 1
ATOM 9277 N N . LEU A 1 1240 ? -21.498 14.909 29.451 1.00 79.62 1240 LEU A N 1
ATOM 9278 C CA . LEU A 1 1240 ? -22.766 15.560 29.792 1.00 79.62 1240 LEU A CA 1
ATOM 9279 C C . LEU A 1 1240 ? -23.514 15.945 28.501 1.00 79.62 1240 LEU A C 1
ATOM 9281 O O . LEU A 1 1240 ? -22.898 16.400 27.533 1.00 79.62 1240 LEU A O 1
ATOM 9285 N N . SER A 1 1241 ? -24.819 15.659 28.471 1.00 58.59 1241 SER A N 1
ATOM 9286 C CA . SER A 1 1241 ? -25.649 15.613 27.251 1.00 58.59 1241 SER A CA 1
ATOM 9287 C C . SER A 1 1241 ? -26.521 16.846 27.040 1.00 58.59 1241 SER A C 1
ATOM 9289 O O . SER A 1 1241 ? -27.084 17.332 28.043 1.00 58.59 1241 SER A O 1
#

Secondary structure (DSSP, 8-state):
--HHHHHHHHHHHHHHTSTHHHHHHHHHHHHHHHHHHHHHHHH---GGGHHHHHHHHHHHHHHHHHHHHHHHHHHHHHHHTT----S-PPPPPPP----PPPPP-----PPPPP-PPPS-----HHHHHHHHHTT--S----------SSHHHHHHHHHHHHHHT-HHHHHHHHHTS-HHHHHTHHHHHHHHHHHHHHHHHTS---GGGHHHHHHHHHHHHHTT-TT--HHHHHHHHHHHTTPPPP---TTSPPPPTHHHHHHHHHHHHHHHHHTT--GGGSS-S----S----------------------------------------------------SSHHHHHHHHHHHHHHHHHHHHHHHHHHHHHHHHHHHHHHHHHHHHHHHHHHHHHHHHHHHHHHHHHHHHHHHHHHHHHHHHHHHHHS-GGGT--GGG----PPPTTSPPPPEEEEEE--TTSPPEEEEE--SSS-EEEEESS-HHHHHHHHHHHHHHHHHHS-TTSEEEEEE-TTTTTGGGGGGGGGGGGTSEEEE-TT-HHHHHHHHHHHHHHHIIIIITTT-SSHHHHHHHHS---S-EEEEEEE--SS--HHHHHHHHHHHHHTGGGTEEEEEESSPPP--TTEEEEEEETTEEEEE-TTSTT-PEEEEEPPPPPHHHHHHHHHHHHHHHHH-SPPPBGGGGSPPTTTTT----SSEEEEEEEE-TTS-EEEEEEESSS--EEEE--TTSSHHHHHHHHHHHHHHHS-TTTEEEEEEE-SSS-TGGGGSPPSS-----TTEEEEEESTTS-HHHHHHHHHHHHHHHHHHHHHHHHTT--SHHHHHHH-TTS--PEEEEEEETTHHHH-SSSHHHHHHHHHHHHHHHHTGGGTEEEEEEES-HHHHHHHHT-HHHHTT--EEEE-TT--SSS-TT--TTTSPPTTEEEEESSTT-GGGEEEEE--B---HHHHHHHHHHHHHH--TT-PPPEEEETTPPPBGGG-HHHHT----TTSSPPPTT---EEEEEEESSSS--EEEEE--SSTT--EEEESS-HHHHHHHHHHHHHHHHTTS-TTSSEEEEEE-STTTHHHHHHHHHHHTTSEEEE-TTTHHHHHHHHHHHHHH----S-EEEEEE-TTTTTTGGGSEETTEEHHHHHHHHHHHHHHHTEEEEEEES-HHHHHHHTTSTT--GGG--EEEESS--HHHHHTTTSPTTS-------BTTBEEEEETTT-SS-EEEEPPBP-

Organism: NCBI:txid338584

pLDDT: mean 79.1, std 18.76, range [25.78, 98.38]

InterPro domains:
  IPR002543 FtsK domain [PF01580] (696-887)
  IPR002543 FtsK domain [PS50901] (714-919)
  IPR027417 P-loop containing nucleoside triphosphate hydrolase [G3DSA:3.40.50.300] (440-630)
  IPR027417 P-loop containing nucleoside triphosphate hydrolase [G3DSA:3.40.50.300] (686-966)
  IPR027417 P-loop containing nucleoside triphosphate hydrolase [SSF52540] (680-913)
  IPR050206 FtsK/SpoIIIE/SftA cell division and DNA translocation [PTHR22683] (698-910)

Sequence (1241 aa):
MSIIEDIGALVRAAADDLPADQVARALDHLQKAGDRLRWVRQESANPMGVPELSAATEHAESAGYALRLAQEQLAEYLAAIGLGQDGGRPPAPVPSGERRRPEAGPEQRGPQKSAPAGPAAVHRWWSERVGELTDRADESDPGTDKGATDAGDLLRRVAAGVRSGDKERLHRELRGVDASVGLGLAASAPPVLRDLATDLLGHPPRAQDLDRLRNAFDGPLRALLPNLPKPVLETVLTRVCRMPPPRTDKDAPPTNPADPAVAAGVLTGLLLQRLGRDPESVLPKDAPPPGQATPTKPAPPPPKPTATKPAPKKPGPPRRRRRVRGHGRPAVPATARTGARVADVRTQLATRVRELLADALGSARERVEDAMAGLEEAEDRLARTRAAAARVRPRVGAERDERLADIDDRHGERIGVLAARAADAAAREAPGAAGAPWEAWQATPAPYDEPPGAVRVGAVRLPGVDPVPALVPLLDRGHVHLTGADRGGADAVVAALLLRALGGAVPGSVRLAGYDPEHLGGGLAGFAPLAPAGLLTFVGPGGLTGLLDDLVDQIRRINEKVLAGEHASLRRLALATGRRPEPWRVAVLLGGDELSRHERAQLERVVRTGPACGVHLVVRGIALPDDPSVMRVAVDADGARLGTARDGSGGLPVRLDPAPPQVLVTETCRQVAAHVAAGPPPAPFTALLPPDDEMWREESAAGLTAPIGDGPLGRPVLLTLGDYPPHALIGGPSGTGKTNLIYAWIGSLAARYSPDELEFYLLDFKEGVSFARFAQGKRDPSWLPHMRLVGINVNTDREFGLALLRFLAEELRRRADAAKKHEVTKLGELRAVDPDGRWPRIVAVVDEFQMLLAGRDAVAREAADLLEDLARRGRSQGIHLVLASQDVRGIEALWGRPALVAQFTLRIALPKALRILAERNDAAQSLPRHHAVINAESGLVEGNEVARIPGASDWGTWSELQNKLWKMRPPHAAPARLFDGDAVPRLADAPDFAALAPPADGGTPAPGRGPVALLGEIIDVQARSAGLRLPRAPGRNLAVLGTRVDEACAVLDAAGRSLARQHRPGTARFSIACLDPEADLAARGLFEALSPDANWYDEDSVAELMAETAAGLRTGGAAEPHYLLLYAVDAATGQLSAQVDGATGLAHLRHVLHHGPERRTHVLAWWRGVARMRDDLGGPASRTDQIGAWVALDVQGAELTSALYPAGSGGPDWYPRPWRGLFFDRAVHRTAQVLIPYGLS

Foldseek 3Di:
DDPCVVVVVVVVVVLVPDCLVVLVVLLVVLVVVLVVLVVCLVVDPDPVCNVVSVVVNVVSVVVSVVSVVVNVVSLVVCVVVVNHDDPDDDDDPDDDPDPDDDDDDDDDDDDDDDDDDDDDDDDQVQLQVLCLQQVHNPDDDDPDDDADPALLSLLLQCLVCLLVVPLPSNSCNRNVDHPVRLLCLVVPQLVLLQVLVCVVVVHGAAPVCLVVLCVVPVVSLCVNRVNQDPQLSQQSSCSSNVHDRDDDDPPDDDDDSSRNSSSSSNSSSVSCSVVVHHSPVRDPPDDDDDDDDDDDDDDDDDDDDDDDYDDDDDDDDDDDDDDDDDDDDDDDDDDDDDDDDDPCVVVVVVVVVVVVVVVVVVVVVVVVVVVVVVVVVVVVVVVVVVVVVVVVVVVVVVVVVVVVCVVVVVVLVVVQVVLVVLLVVQCVQQPALQFDALVRHAQDADALLDAHHFHFFFFFDDPPYDTRTDGHDDWLQFEEEEAADDPQSLLLSVQSVVRSVLRHHDQPLEAEEEEDAPCQCPSPVLLVLQVLLVRYHYAYPPRLLVVLVVLLVLLVCCVVPVCVVVDQALSRVCNVPVARQHGAYEYEAHDDDDDDPNSLVSLQVCRVRVSRHNYYYHYYHDDDDQDPRYWYWYQYPVFIFTDGSVCPPPGRTGHGRGRRPSCSSNVSSNVSSVCSLCDDAWDALCVFADPPVQFAVDACLAWQKTFFFAFPRRHTDIDTDALFLPAAEEEAAPPQCRLVSVLSRVLRRLRNHALLQAAEAEADLDQDCSQVQQFQDPVHRFHSLRYAYYEDVCLPPLVLLLQVLVVLVVLLVVLCVQCVVQVHFALSVSCVRCVVDRQHQYEYEYAQCLSNLPDDDPRNVSSLVSLLVCLVRVRRSNHYYYYYHNDPVSVVSCVVPVSNLVSNLWFKAGAPTPPRAPPPQCVNPSDRGQKIFTASRSRDNVRTTIGRGHRSSDPPVVVVSRVSSRVVHDPPRDTHDYDYPPDFAALVPQPVLVPAAADPVLDDPDPPQAFWQFQFFFSHRPRHTPTQGQALDFQSAEEEEAQDQQSLLLRLLSRLSSRLRHDDPPQAAEEEEEEDPVNVVSSVLSQVVNPPRYDYHYLQCLLVVLVVLLVCLVPVPAPGAYEYREEAPLNSLVVQQDDDPRHGVLVSVLSCLGRVSNRNYYYYYYHNHPQSVCVSQPHPPGQSSSNQKYKYAQDDQVRCQSHPDDDPPNTDPDHHDPQKIWIDGNVPDPGTTIGGRHGRD